Protein AF-A0A7X6AVL6-F1 (afdb_monomer)

InterPro domains:
  IPR000421 Coagulation factor 5/8, C-terminal domain [PF00754] (314-429)
  IPR008979 Galactose-binding-like domain superfamily [SSF49785] (321-425)
  IPR018958 Knr4/Smi1-like domain [PF09346] (521-647)
  IPR018958 Knr4/Smi1-like domain [SM00860] (521-649)
  IPR037883 Knr4/Smi1-like domain superfamily [G3DSA:3.40.1580.10] (505-657)
  IPR037883 Knr4/Smi1-like domain superfamily [SSF160631] (513-647)
  IPR040964 OAA-family lectin sugar binding domain [PF17882] (158-231)
  IPR040964 OAA-family lectin sugar binding domain [PF17882] (438-463)

Organism: Streptomyces malaysiensis (NCBI:txid92644)

Foldseek 3Di:
DWWAKWFLQAVPIDGTQKDKDWDPWDRDHGFIKAFAFIKMKIKGADAPVDQAQKKKKKWFKAWDADVLRLFQWFKWKAKQNHTQDGRDGDDGDPGTDIDITIDGSVSDDHTMMMMMIHTHNPGPTIMTTGMITMGRDPDDDDPPCQVVLVVQLQWWWKWFKWKDAPPDPDIDTFAIKTWDKHQPPSFDFQKKKFAAPLGKIWIWGADSNNQKIWTWIQASVRGIITMMTGTPDIHGNPPVLVVQQKWKWFKWWFDPDDDIDRTGIIITDIDRQFFDIQKMWTATPQGKIKIKGFADFDPDPVQWQLVQFPDKDKPAWDVVVPQDPVLASDPDLHKTKGFFFWMKMKTFGNDWAQWFKKKFFAHDDDQQQEFAWKFKWFDAPVPDTDTFGTGHRDGDPDHRDITMGGGRGDDTGRMMMITRPGGNHDRMHMTSYMITGNGDGRGQKIWIWIARHPGDTTTMITGTDDDDPPPPDPPPQDQALVSLLVVQLVLLQVCLLQPDCVLCVPPDPVCSVVSGFFAAADDPVLQVVLCVVLVHHAFRRVSRNSRNGQKGACLFQFAGIWHGSVLKDQCCVSPVPLLCLLLVPPDPDDPCNVQSRGWIWGGDDGNQKTKTWGCVQADPSRATWIWMDHPVVSDIHDIDNHPSRVSVVRSVVRCVVCVVVVVVPPPPDLVNLLVVLLQCLQQLVLVVSLVSLVVSVVNVDLLSLLLNLLSVCLQPLLCSLVSLVCRQLVDPSNCVNCDQLNCQFFSLLSNLQNVLVNDDDDPDDCVVVCLVSVVSRHPPCDVLVDPDRPDVPDDDDPDDDPVSSSVSSLVDDGDDDDWDPQQVVLQVVLLVCLVVVNLVVSLVSNLVCLLATDDPDSSDSFDSCCSRPSSNPVNCDSVNSSVSRNPHHDDDDD

Nearest PDB structures (foldseek):
  7nsn-assembly1_A  TM=8.565E-01  e=4.271E-11  Neobacillus novalis
  4a45-assembly1_A  TM=8.631E-01  e=1.124E-05  Clostridium perfringens
  7nsn-assembly2_B  TM=5.687E-01  e=1.392E-07  Neobacillus novalis
  2w1s-assembly1_A  TM=7.225E-01  e=4.575E-03  Clostridium perfringens
  7rga-assembly1_D  TM=5.348E-01  e=3.071E-01  synthetic construct

Sequence (894 aa):
MRATFADFAIDPPRFGNATARYAKCRPDRDRLAIGAGASVELDFALDRDELPEQLTLTLIARVSPLGESLGCAPIDITVNGHAVIEQFTVPGGARPREVAFAVPGEALVAGANTLYVRGCDEARGLLWLYRITVEPSRICARTHLMAEEQRAEAAVWAYRTEWRAPGSAAWRPAPRLLVHLDRGEGSLPVRLAWRGQDGAEASIGFQPAMTEFYGHRRAADGTLTEYRGALEGRSPLRDSALEEVMHRFRTVEGGGAGGRHLGQELRLLIEDGGPPVERVIWGDPSGHSGTVSLLAAEPGPEAEVTDLVTRVRAHSEFTEAGEVAENLLHDSWHKWLGHGDSAWLEFTLRRPAAVGHYVLTSANDVPGRDPRDWTFKGSNDGEHWVDLDFRIEESFAHRHQPRGFTFPARTPYRHYRLEITRNAGEDQIQLSQVRLFTSAPQPKGFIGHYQRAGEAPTGYRGTSVTAAAEPESAAALPRTIEQWRSYLAEYSATILRVADEEELSEVGDEQRAAGWLGFEGADEESVLALEERLGTRLPPSYRAFLGASDGWLNISPFMWRMRTAKAVGWLREADYETWRVIRGGEGDDWDDTAFMDRALLISEEGDAQHWLLDPADVSEDGEWAAYIWASWYPALGDRHASFAELVAEERTGFEDQAAPEVRTARPESAEELVAEGRAQALRGEVRKAMATFEQATVKGSGAGAYLGIILGAFFDISAAHHWIRTGILGNAHVMEAIGMEQLRAEAAPLYLRCAAEEWTGAPGGYLPALGDILPRLPEGVDGVVGAGGVAAGGAATEGDDTAAWMARAAAFAPPALPESRTFQQALDLARALADRGATDQSWAVIEAALPHWHGDSPHRIAPVVLLTDPAFREVITPARARRVVTTPRGEFRE

pLDDT: mean 79.96, std 16.54, range [25.72, 98.38]

Mean predicted aligned error: 21.88 Å

Radius of gyration: 38.48 Å; Cα contacts (8 Å, |Δi|>4): 1854; chains: 1; bounding box: 93×81×108 Å

Structure (mmCIF, N/CA/C/O backbone):
data_AF-A0A7X6AVL6-F1
#
_entry.id   AF-A0A7X6AVL6-F1
#
loop_
_atom_site.group_PDB
_atom_site.id
_atom_site.type_symbol
_atom_site.label_atom_id
_atom_site.label_alt_id
_atom_site.label_comp_id
_atom_site.label_asym_id
_atom_site.label_entity_id
_atom_site.label_seq_id
_atom_site.pdbx_PDB_ins_code
_atom_site.Cartn_x
_atom_site.Cartn_y
_atom_site.Cartn_z
_atom_site.occupancy
_atom_site.B_iso_or_equiv
_atom_site.auth_seq_id
_atom_site.auth_comp_id
_atom_site.auth_asym_id
_atom_site.auth_atom_id
_atom_site.pdbx_PDB_model_num
ATOM 1 N N . MET A 1 1 ? -12.566 33.091 50.170 1.00 64.94 1 MET A N 1
ATOM 2 C CA . MET A 1 1 ? -13.639 32.106 49.923 1.00 64.94 1 MET A CA 1
ATOM 3 C C . MET A 1 1 ? -13.437 30.891 50.826 1.00 64.94 1 MET A C 1
ATOM 5 O O . MET A 1 1 ? -12.332 30.356 50.876 1.00 64.94 1 MET A O 1
ATOM 9 N N . ARG A 1 2 ? -14.469 30.458 51.568 1.00 65.81 2 ARG A N 1
ATOM 10 C CA . ARG A 1 2 ? -14.452 29.183 52.320 1.00 65.81 2 ARG A CA 1
ATOM 11 C C . ARG A 1 2 ? -14.528 27.996 51.349 1.00 65.81 2 ARG A C 1
ATOM 13 O O . ARG A 1 2 ? -15.156 28.118 50.301 1.00 65.81 2 ARG A O 1
ATOM 20 N N . ALA A 1 3 ? -13.933 26.853 51.704 1.00 72.19 3 ALA A N 1
ATOM 21 C CA . ALA A 1 3 ? -13.966 25.648 50.869 1.00 72.19 3 ALA A CA 1
ATOM 22 C C . ALA A 1 3 ? -15.417 25.270 50.522 1.00 72.19 3 ALA A C 1
ATOM 24 O O . ALA A 1 3 ? -16.218 24.965 51.410 1.00 72.19 3 ALA A O 1
ATOM 25 N N . THR A 1 4 ? -15.758 25.331 49.236 1.00 86.56 4 THR A N 1
ATOM 26 C CA . THR A 1 4 ? -17.111 25.086 48.730 1.00 86.56 4 THR A CA 1
ATOM 27 C C . THR A 1 4 ? -17.099 23.748 48.013 1.00 86.56 4 THR A C 1
ATOM 29 O O . THR A 1 4 ? -16.447 23.600 46.986 1.00 86.56 4 THR A O 1
ATOM 32 N N . PHE A 1 5 ? -17.757 22.743 48.587 1.00 88.12 5 PHE A N 1
ATOM 33 C CA . PHE A 1 5 ? -17.800 21.401 48.013 1.00 88.12 5 PHE A CA 1
ATOM 34 C C . PHE A 1 5 ? -19.043 20.634 48.470 1.00 88.12 5 PHE A C 1
ATOM 36 O O . PHE A 1 5 ? -19.606 20.928 49.529 1.00 88.12 5 PHE A O 1
ATOM 43 N N . ALA A 1 6 ? -19.415 19.624 47.691 1.00 89.44 6 ALA A N 1
ATOM 44 C CA . ALA A 1 6 ? -20.352 18.566 48.045 1.00 89.44 6 ALA A CA 1
ATOM 45 C C . ALA A 1 6 ? -19.690 17.218 47.759 1.00 89.44 6 ALA A C 1
ATOM 47 O O . ALA A 1 6 ? -19.307 16.950 46.624 1.00 89.44 6 ALA A O 1
ATOM 48 N N . ASP A 1 7 ? -19.528 16.395 48.787 1.00 88.88 7 ASP A N 1
ATOM 49 C CA . ASP A 1 7 ? -18.888 15.086 48.716 1.00 88.88 7 ASP A CA 1
ATOM 50 C C . ASP A 1 7 ? -19.937 13.994 48.948 1.00 88.88 7 ASP A C 1
ATOM 52 O O . ASP A 1 7 ? -20.452 13.840 50.059 1.00 88.88 7 ASP A O 1
ATOM 56 N N . PHE A 1 8 ? -20.269 13.283 47.873 1.00 89.88 8 PHE A N 1
ATOM 57 C CA . PHE A 1 8 ? -21.228 12.181 47.828 1.00 89.88 8 PHE A CA 1
ATOM 58 C C . PHE A 1 8 ? -20.549 10.814 47.974 1.00 89.88 8 PHE A C 1
ATOM 60 O O . PHE A 1 8 ? -21.246 9.806 48.022 1.00 89.88 8 PHE A O 1
ATOM 67 N N . ALA A 1 9 ? -19.213 10.762 48.075 1.00 82.50 9 ALA A N 1
ATOM 68 C CA . ALA A 1 9 ? -18.465 9.515 48.252 1.00 82.50 9 ALA A CA 1
ATOM 69 C C . ALA A 1 9 ? -18.570 8.920 49.666 1.00 82.50 9 ALA A C 1
ATOM 71 O O . ALA A 1 9 ? -17.973 7.888 49.971 1.00 82.50 9 ALA A O 1
ATOM 72 N N . ILE A 1 10 ? -19.310 9.591 50.543 1.00 77.00 10 ILE A N 1
ATOM 73 C CA . ILE A 1 10 ? -19.471 9.273 51.954 1.00 77.00 10 ILE A CA 1
ATOM 74 C C . ILE A 1 10 ? -20.943 9.399 52.338 1.00 77.00 10 ILE A C 1
ATOM 76 O O . ILE A 1 10 ? -21.636 10.298 51.867 1.00 77.00 10 ILE A O 1
ATOM 80 N N . ASP A 1 11 ? -21.408 8.510 53.215 1.00 79.44 11 ASP A N 1
ATOM 81 C CA . ASP A 1 11 ? -22.794 8.461 53.686 1.00 79.44 11 ASP A CA 1
ATOM 82 C C . ASP A 1 11 ? -22.864 8.785 55.198 1.00 79.44 11 ASP A C 1
ATOM 84 O O . ASP A 1 11 ? -22.241 8.078 55.999 1.00 79.44 11 ASP A O 1
ATOM 88 N N . PRO A 1 12 ? -23.571 9.853 55.626 1.00 82.75 12 PRO A N 1
ATOM 89 C CA . PRO A 1 12 ? -24.261 10.840 54.791 1.00 82.75 12 PRO A CA 1
ATOM 90 C C . PRO A 1 12 ? -23.280 11.787 54.066 1.00 82.75 12 PRO A C 1
ATOM 92 O O . PRO A 1 12 ? -22.192 12.053 54.598 1.00 82.75 12 PRO A O 1
ATOM 95 N N . PRO A 1 13 ? -23.670 12.355 52.903 1.00 86.12 13 PRO A N 1
ATOM 96 C CA . PRO A 1 13 ? -22.836 13.289 52.147 1.00 86.12 13 PRO A CA 1
ATOM 97 C C . PRO A 1 13 ? -22.347 14.466 52.994 1.00 86.12 13 PRO A C 1
ATOM 99 O O . PRO A 1 13 ? -23.092 14.997 53.826 1.00 86.12 13 PRO A O 1
ATOM 102 N N . ARG A 1 14 ? -21.102 14.908 52.775 1.00 87.19 14 ARG A N 1
ATOM 103 C CA . ARG A 1 14 ? -20.556 16.096 53.456 1.00 87.19 14 ARG A CA 1
ATOM 104 C C . ARG A 1 14 ? -20.570 17.303 52.548 1.00 87.19 14 ARG A C 1
ATOM 106 O O . ARG A 1 14 ? -20.234 17.228 51.372 1.00 87.19 14 ARG A O 1
ATOM 113 N N . PHE A 1 15 ? -20.853 18.444 53.153 1.00 88.88 15 PHE A N 1
ATOM 114 C CA . PHE A 1 15 ? -20.875 19.720 52.466 1.00 88.88 15 PHE A CA 1
ATOM 115 C C . PHE A 1 15 ? -19.949 20.708 53.170 1.00 88.88 15 PHE A C 1
ATOM 117 O O . PHE A 1 15 ? -19.858 20.725 54.400 1.00 88.88 15 PHE A O 1
ATOM 124 N N . GLY A 1 16 ? -19.233 21.499 52.375 1.00 85.94 16 GLY A N 1
ATOM 125 C CA . GLY A 1 16 ? -18.467 22.645 52.851 1.00 85.94 16 GLY A CA 1
ATOM 126 C C . GLY A 1 16 ? -19.365 23.872 53.001 1.00 85.94 16 GLY A C 1
ATOM 127 O O . GLY A 1 16 ? -20.431 23.822 53.606 1.00 85.94 16 GLY A O 1
ATOM 128 N N . ASN A 1 17 ? -18.956 24.986 52.399 1.00 86.25 17 ASN A N 1
ATOM 129 C CA . ASN A 1 17 ? -19.771 26.196 52.254 1.00 86.25 17 ASN A CA 1
ATOM 130 C C . ASN A 1 17 ? -20.874 26.037 51.183 1.00 86.25 17 ASN A C 1
ATOM 132 O O . ASN A 1 17 ? -21.011 26.875 50.294 1.00 86.25 17 ASN A O 1
ATOM 136 N N . ALA A 1 18 ? -21.612 24.928 51.226 1.00 87.38 18 ALA A N 1
ATOM 137 C CA . ALA A 1 18 ? -22.669 24.634 50.273 1.00 87.38 18 ALA A CA 1
ATOM 138 C C . ALA A 1 18 ? -23.784 23.776 50.885 1.00 87.38 18 ALA A C 1
ATOM 140 O O . ALA A 1 18 ? -23.583 23.101 51.894 1.00 87.38 18 ALA A O 1
ATOM 141 N N . THR A 1 19 ? -24.948 23.759 50.244 1.00 88.06 19 THR A N 1
ATOM 142 C CA . THR A 1 19 ? -26.035 22.811 50.515 1.00 88.06 19 THR A CA 1
ATOM 143 C C . THR A 1 19 ? -26.524 22.216 49.205 1.00 88.06 19 THR A C 1
ATOM 145 O O . THR A 1 19 ? -26.820 22.967 48.279 1.00 88.06 19 THR A O 1
ATOM 148 N N . ALA A 1 20 ? -26.626 20.887 49.118 1.00 88.44 20 ALA A N 1
ATOM 149 C CA . ALA A 1 20 ? -27.114 20.217 47.916 1.00 88.44 20 ALA A CA 1
ATOM 150 C C . ALA A 1 20 ? -28.557 19.723 48.077 1.00 88.44 20 ALA A C 1
ATOM 152 O O . ALA A 1 20 ? -28.929 19.166 49.112 1.00 88.44 20 ALA A O 1
ATOM 153 N N . ARG A 1 21 ? -29.349 19.871 47.019 1.00 92.12 21 ARG A N 1
ATOM 154 C CA . ARG A 1 21 ? -30.676 19.282 46.831 1.00 92.12 21 ARG A CA 1
ATOM 155 C C . ARG A 1 21 ? -30.650 18.499 45.527 1.00 92.12 21 ARG A C 1
ATOM 157 O O . ARG A 1 21 ? -30.013 18.918 44.572 1.00 92.12 21 ARG A O 1
ATOM 164 N N . TYR A 1 22 ? -31.316 17.357 45.460 1.00 90.62 22 TYR A N 1
ATOM 165 C CA . TYR A 1 22 ? -31.345 16.567 44.232 1.00 90.62 22 TYR A CA 1
ATOM 166 C C . TYR A 1 22 ? -32.727 15.980 43.977 1.00 90.62 22 TYR A C 1
ATOM 168 O O . TYR A 1 22 ? -33.456 15.632 44.906 1.00 90.62 22 TYR A O 1
ATOM 176 N N . ALA A 1 23 ? -33.092 15.893 42.700 1.00 91.69 23 ALA A N 1
ATOM 177 C CA . ALA A 1 23 ? -34.392 15.437 42.229 1.00 91.69 23 ALA A CA 1
ATOM 178 C C . ALA A 1 23 ? -34.206 14.297 41.227 1.00 91.69 23 ALA A C 1
ATOM 180 O O . ALA A 1 23 ? -33.402 14.395 40.303 1.00 91.69 23 ALA A O 1
ATOM 181 N N . LYS A 1 24 ? -34.953 13.202 41.423 1.00 88.94 24 LYS A N 1
ATOM 182 C CA . LYS A 1 24 ? -34.880 11.966 40.616 1.00 88.94 24 LYS A CA 1
ATOM 183 C C . LYS A 1 24 ? -33.487 11.308 40.554 1.00 88.94 24 LYS A C 1
ATOM 185 O O . LYS A 1 24 ? -33.303 10.354 39.803 1.00 88.94 24 LYS A O 1
ATOM 190 N N . CYS A 1 25 ? -32.529 11.766 41.358 1.00 90.25 25 CYS A N 1
ATOM 191 C CA . CYS A 1 25 ? -31.244 11.104 41.558 1.00 90.25 25 CYS A CA 1
ATOM 192 C C . CYS A 1 25 ? -31.398 9.896 42.489 1.00 90.25 25 CYS A C 1
ATOM 194 O O . CYS A 1 25 ? -32.279 9.875 43.353 1.00 90.25 25 CYS A O 1
ATOM 196 N N . ARG A 1 26 ? -30.521 8.902 42.336 1.00 88.44 26 ARG A N 1
ATOM 197 C CA . ARG A 1 26 ? -30.451 7.731 43.220 1.00 88.44 26 ARG A CA 1
ATOM 198 C C . ARG A 1 26 ? -29.153 7.789 44.029 1.00 88.44 26 ARG A C 1
ATOM 200 O O . ARG A 1 26 ? -28.089 7.607 43.439 1.00 88.44 26 ARG A O 1
ATOM 207 N N . PRO A 1 27 ? -29.210 8.070 45.341 1.00 85.69 27 PRO A N 1
ATOM 208 C CA . PRO A 1 27 ? -28.056 7.899 46.215 1.00 85.69 27 PRO A CA 1
ATOM 209 C C . PRO A 1 27 ? -27.638 6.426 46.241 1.00 85.69 27 PRO A C 1
ATOM 211 O O . PRO A 1 27 ? -28.489 5.542 46.348 1.00 85.69 27 PRO A O 1
ATOM 214 N N . ASP A 1 28 ? -26.342 6.176 46.141 1.00 76.94 28 ASP A N 1
ATOM 215 C CA . ASP A 1 28 ? -25.708 4.864 46.252 1.00 76.94 28 ASP A CA 1
ATOM 216 C C . ASP A 1 28 ? -24.490 5.020 47.180 1.00 76.94 28 ASP A C 1
ATOM 218 O O . ASP A 1 28 ? -23.967 6.121 47.311 1.00 76.94 28 ASP A O 1
ATOM 222 N N . ARG A 1 29 ? -24.069 3.964 47.881 1.00 74.75 29 ARG A N 1
ATOM 223 C CA . ARG A 1 29 ? -23.204 4.032 49.086 1.00 74.75 29 ARG A CA 1
ATOM 224 C C . ARG A 1 29 ? -21.988 4.969 48.997 1.00 74.75 29 ARG A C 1
ATOM 226 O O . ARG A 1 29 ? -21.549 5.470 50.028 1.00 74.75 29 ARG A O 1
ATOM 233 N N . ASP A 1 30 ? -21.428 5.150 47.806 1.00 82.94 30 ASP A N 1
ATOM 234 C CA . ASP A 1 30 ? -20.228 5.935 47.523 1.00 82.94 30 ASP A CA 1
ATOM 235 C C . ASP A 1 30 ? -20.414 6.976 46.400 1.00 82.94 30 ASP A C 1
ATOM 237 O O . ASP A 1 30 ? -19.423 7.448 45.842 1.00 82.94 30 ASP A O 1
ATOM 241 N N . ARG A 1 31 ? -21.651 7.302 46.000 1.00 89.00 31 ARG A N 1
ATOM 242 C CA . ARG A 1 31 ? -21.930 8.181 44.849 1.00 89.00 31 ARG A CA 1
ATOM 243 C C . ARG A 1 31 ? -23.384 8.644 44.781 1.00 89.00 31 ARG A C 1
ATOM 245 O O . ARG A 1 31 ? -24.296 8.059 45.357 1.00 89.00 31 ARG A O 1
ATOM 252 N N . LEU A 1 32 ? -23.639 9.648 43.952 1.00 92.56 32 LEU A N 1
ATOM 253 C CA . LEU A 1 32 ? -24.980 10.049 43.540 1.00 92.56 32 LEU A CA 1
ATOM 254 C C . LEU A 1 32 ? -25.183 9.733 42.054 1.00 92.56 32 LEU A C 1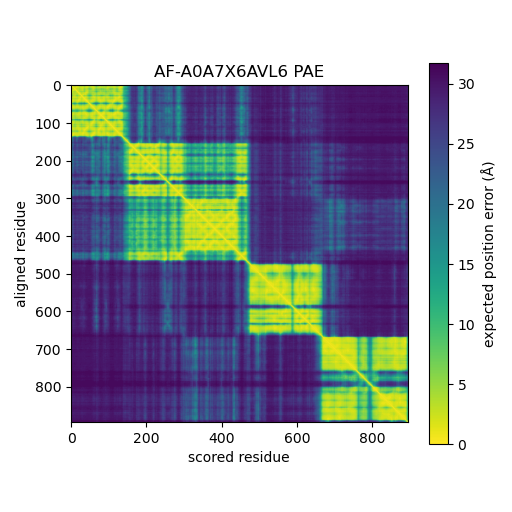
ATOM 256 O O . LEU A 1 32 ? -24.495 10.289 41.203 1.00 92.56 32 LEU A O 1
ATOM 260 N N . ALA A 1 33 ? -26.127 8.850 41.725 1.00 92.31 33 ALA A N 1
ATOM 261 C CA . ALA A 1 33 ? -26.433 8.514 40.338 1.00 92.31 33 ALA A CA 1
ATOM 262 C C . ALA A 1 33 ? -27.457 9.488 39.730 1.00 92.31 33 ALA A C 1
ATOM 264 O O . ALA A 1 33 ? -28.551 9.687 40.272 1.00 92.31 33 ALA A O 1
ATOM 265 N N . ILE A 1 34 ? -27.109 10.059 38.577 1.00 94.12 34 ILE A N 1
ATOM 266 C CA . ILE A 1 34 ? -27.893 11.040 37.821 1.00 94.12 34 ILE A CA 1
ATOM 267 C C . ILE A 1 34 ? -28.208 10.432 36.449 1.00 94.12 34 ILE A C 1
ATOM 269 O O . ILE A 1 34 ? -27.300 10.151 35.676 1.00 94.12 34 ILE A O 1
ATOM 273 N N . GLY A 1 35 ? -29.485 10.183 36.163 1.00 90.81 35 GLY A N 1
ATOM 274 C CA . GLY A 1 35 ? -29.953 9.729 34.847 1.00 90.81 35 GLY A CA 1
ATOM 275 C C . GLY A 1 35 ? -30.666 10.838 34.072 1.00 90.81 35 GLY A C 1
ATOM 276 O O . GLY A 1 35 ? -30.675 11.993 34.502 1.00 90.81 35 GLY A O 1
ATOM 277 N N . ALA A 1 36 ? -31.316 10.473 32.966 1.00 92.88 36 ALA A N 1
ATOM 278 C CA . ALA A 1 36 ? -32.090 11.401 32.144 1.00 92.88 36 ALA A CA 1
ATOM 279 C C . ALA A 1 36 ? -33.127 12.191 32.966 1.00 92.88 36 ALA A C 1
ATOM 281 O O . ALA A 1 36 ? -33.937 11.619 33.707 1.00 92.88 36 ALA A O 1
ATOM 282 N N . GLY A 1 37 ? -33.077 13.521 32.867 1.00 89.44 37 GLY A N 1
ATOM 283 C CA . GLY A 1 37 ? -33.972 14.439 33.572 1.00 89.44 37 GLY A CA 1
ATOM 284 C C . GLY A 1 37 ? -33.808 14.476 35.100 1.00 89.44 37 GLY A C 1
ATOM 285 O O . GLY A 1 37 ? -34.646 15.081 35.777 1.00 89.44 37 GLY A O 1
ATOM 286 N N . ALA A 1 38 ? -32.782 13.823 35.658 1.00 94.44 38 ALA A N 1
ATOM 287 C CA . ALA A 1 38 ? -32.398 13.955 37.062 1.00 94.44 38 ALA A CA 1
ATOM 288 C C . ALA A 1 38 ? -31.474 15.163 37.251 1.00 94.44 38 ALA A C 1
ATOM 290 O O . ALA A 1 38 ? -30.771 15.570 36.328 1.00 94.44 38 ALA A O 1
ATOM 291 N N . SER A 1 39 ? -31.465 15.748 38.446 1.00 94.12 39 SER A N 1
ATOM 292 C CA . SER A 1 39 ? -30.727 16.989 38.680 1.00 94.12 39 SER A CA 1
ATOM 293 C C . SER A 1 39 ? -30.205 17.131 40.098 1.00 94.12 39 SER A C 1
ATOM 295 O O . SER A 1 39 ? -30.887 16.757 41.055 1.00 94.12 39 SER A O 1
ATOM 297 N N . VAL A 1 40 ? -29.059 17.789 40.224 1.00 95.31 40 VAL A N 1
ATOM 298 C CA . VAL A 1 40 ? -28.443 18.215 41.478 1.00 95.31 40 VAL A CA 1
ATOM 299 C C . VAL A 1 40 ? -28.345 19.734 41.479 1.00 95.31 40 VAL A C 1
ATOM 301 O O . VAL A 1 40 ? -27.778 20.328 40.572 1.00 95.31 40 VAL A O 1
ATOM 304 N N . GLU A 1 41 ? -28.889 20.353 42.512 1.00 95.19 41 GLU A N 1
ATOM 305 C CA . GLU A 1 41 ? -28.826 21.780 42.792 1.00 95.19 41 GLU A CA 1
ATOM 306 C C . GLU A 1 41 ? -27.902 21.987 43.994 1.00 95.19 41 GLU A C 1
ATOM 308 O O . GLU A 1 41 ? -28.099 21.371 45.041 1.00 95.19 41 GLU A O 1
ATOM 313 N N . LEU A 1 42 ? -26.876 22.818 43.849 1.00 94.19 42 LEU A N 1
ATOM 314 C CA . LEU A 1 42 ? -25.907 23.142 44.885 1.00 94.19 42 LEU A CA 1
ATOM 315 C C . LEU A 1 42 ? -25.934 24.649 45.145 1.00 94.19 42 LEU A C 1
ATOM 317 O O . LEU A 1 42 ? -25.462 25.436 44.326 1.00 94.19 42 LEU A O 1
ATOM 321 N N . ASP A 1 43 ? -26.441 25.038 46.308 1.00 93.56 43 ASP A N 1
ATOM 322 C CA . ASP A 1 43 ? -26.429 26.429 46.754 1.00 93.56 43 ASP A CA 1
ATOM 323 C C . ASP A 1 43 ? -25.141 26.714 47.524 1.00 93.56 43 ASP A C 1
ATOM 325 O O . ASP A 1 43 ? -24.794 25.972 48.444 1.00 93.56 43 ASP A O 1
ATOM 329 N N . PHE A 1 44 ? -24.437 27.789 47.179 1.00 91.56 44 PHE A N 1
ATOM 330 C CA . PHE A 1 44 ? -23.220 28.235 47.861 1.00 91.56 44 PHE A CA 1
ATOM 331 C C . PHE A 1 44 ? -23.180 29.758 47.986 1.00 91.56 44 PHE A C 1
ATOM 333 O O . PHE A 1 44 ? -23.868 30.471 47.261 1.00 91.56 44 PHE A O 1
ATOM 340 N N . ALA A 1 45 ? -22.385 30.282 48.920 1.00 88.50 45 ALA A N 1
ATOM 341 C CA . ALA A 1 45 ? -22.299 31.723 49.160 1.00 88.50 45 ALA A CA 1
ATOM 342 C C . ALA A 1 45 ? -20.895 32.283 48.899 1.00 88.50 45 ALA A C 1
ATOM 344 O O . ALA A 1 45 ? -19.908 31.724 49.379 1.00 88.50 45 ALA A O 1
ATOM 345 N N . LEU A 1 46 ? -20.820 33.410 48.189 1.00 86.44 46 LEU A N 1
ATOM 346 C CA . LEU A 1 46 ? -19.604 34.204 47.993 1.00 86.44 46 LEU A CA 1
ATOM 347 C C . LEU A 1 46 ? -19.641 35.459 48.873 1.00 86.44 46 LEU A C 1
ATOM 349 O O . LEU A 1 46 ? -20.684 36.105 49.009 1.00 86.44 46 LEU A O 1
ATOM 353 N N . ASP A 1 47 ? -18.501 35.809 49.467 1.00 81.00 47 ASP A N 1
ATOM 354 C CA . ASP A 1 47 ? -18.373 36.996 50.312 1.00 81.00 47 ASP A CA 1
ATOM 355 C C . ASP A 1 47 ? -18.464 38.279 49.464 1.00 81.00 47 ASP A C 1
ATOM 357 O O . ASP A 1 47 ? -18.008 38.325 48.322 1.00 81.00 47 ASP A O 1
ATOM 361 N N . ARG A 1 48 ? -19.059 39.346 50.019 1.00 66.06 48 ARG A N 1
ATOM 362 C CA . ARG A 1 48 ? -19.346 40.598 49.283 1.00 66.06 48 ARG A CA 1
ATOM 363 C C . ARG A 1 48 ? -18.110 41.314 48.727 1.00 66.06 48 ARG A C 1
ATOM 365 O O . ARG A 1 48 ? -18.254 42.056 47.762 1.00 66.06 48 ARG A O 1
ATOM 372 N N . ASP A 1 49 ? -16.942 41.077 49.317 1.00 65.69 49 ASP A N 1
ATOM 373 C CA . ASP A 1 49 ? -15.677 41.726 48.952 1.00 65.69 49 ASP A CA 1
ATOM 374 C C . ASP A 1 49 ? -14.775 40.832 48.069 1.00 65.69 49 ASP A C 1
ATOM 376 O O . ASP A 1 49 ? -13.662 41.223 47.729 1.00 65.69 49 ASP A O 1
ATOM 380 N N . GLU A 1 50 ? -15.241 39.634 47.683 1.00 63.41 50 GLU A N 1
ATOM 381 C CA . GLU A 1 50 ? -14.471 38.630 46.932 1.00 63.41 50 GLU A CA 1
ATOM 382 C C . GLU A 1 50 ? -15.295 38.027 45.777 1.00 63.41 50 GLU A C 1
ATOM 384 O O . GLU A 1 50 ? -15.534 36.819 45.740 1.00 63.41 50 GLU A O 1
ATOM 389 N N . LEU A 1 51 ? -15.739 38.847 44.817 1.00 75.44 51 LEU A N 1
ATOM 390 C CA . LEU A 1 51 ? -16.204 38.326 43.525 1.00 75.44 51 LEU A CA 1
ATOM 391 C C . LEU A 1 51 ? -14.987 38.084 42.623 1.00 75.44 51 LEU A C 1
ATOM 393 O O . LEU A 1 51 ? -14.371 39.053 42.178 1.00 75.44 51 LEU A O 1
ATOM 397 N N . PRO A 1 52 ? -14.594 36.825 42.372 1.00 74.19 52 PRO A N 1
ATOM 398 C CA . PRO A 1 52 ? -13.499 36.549 41.460 1.00 74.19 52 PRO A CA 1
ATOM 399 C C . PRO A 1 52 ? -13.946 36.803 40.016 1.00 74.19 52 PRO A C 1
ATOM 401 O O . PRO A 1 52 ? -15.108 36.588 39.675 1.00 74.19 52 PRO A O 1
ATOM 404 N N . GLU A 1 53 ? -13.006 37.186 39.150 1.00 75.44 53 GLU A N 1
ATOM 405 C CA . GLU A 1 53 ? -13.250 37.256 37.698 1.00 75.44 53 GLU A CA 1
ATOM 406 C C . GLU A 1 53 ? -13.693 35.898 37.133 1.00 75.44 53 GLU A C 1
ATOM 408 O O . GLU A 1 53 ? -14.377 35.839 36.115 1.00 75.44 53 GLU A O 1
ATOM 413 N N . GLN A 1 54 ? -13.312 34.804 37.804 1.00 77.50 54 GLN A N 1
ATOM 414 C CA . GLN A 1 54 ? -13.640 33.443 37.409 1.00 77.50 54 GLN A CA 1
ATOM 415 C C . GLN A 1 54 ? -13.501 32.458 38.583 1.00 77.50 54 GLN A C 1
ATOM 417 O O . GLN A 1 54 ? -12.562 32.550 39.384 1.00 77.50 54 GLN A O 1
ATOM 422 N N . LEU A 1 55 ? -14.396 31.470 38.655 1.00 83.12 55 LEU A N 1
ATOM 423 C CA . LEU A 1 55 ? -14.271 30.297 39.530 1.00 83.12 55 LEU A CA 1
ATOM 424 C C . LEU A 1 55 ? -13.937 29.042 38.719 1.00 83.12 55 LEU A C 1
ATOM 426 O O . LEU A 1 55 ? -14.326 28.914 37.557 1.00 83.12 55 LEU A O 1
ATOM 430 N N . THR A 1 56 ? -13.267 28.090 39.364 1.00 81.12 56 THR A N 1
ATOM 431 C CA . THR A 1 56 ? -13.118 26.727 38.849 1.00 81.12 56 THR A CA 1
ATOM 432 C C . THR A 1 56 ? -14.149 25.832 39.527 1.00 81.12 56 THR A C 1
ATOM 434 O O . THR A 1 56 ? -14.144 25.689 40.751 1.00 81.12 56 THR A O 1
ATOM 437 N N . LEU A 1 57 ? -15.031 25.235 38.728 1.00 86.56 57 LEU A N 1
ATOM 438 C CA . LEU A 1 57 ? -15.960 24.189 39.145 1.00 86.56 57 LEU A CA 1
ATOM 439 C C . LEU A 1 57 ? -15.371 22.829 38.786 1.00 86.56 57 LEU A C 1
ATOM 441 O O . LEU A 1 57 ? -15.213 22.538 37.611 1.00 86.56 57 LEU A O 1
ATOM 445 N N . THR A 1 58 ? -15.132 21.966 39.761 1.00 84.88 58 THR A N 1
ATOM 446 C CA . THR A 1 58 ? -14.604 20.618 39.541 1.00 84.88 58 THR A CA 1
ATOM 447 C C . THR A 1 58 ? -15.636 19.559 39.916 1.00 84.88 58 THR A C 1
ATOM 449 O O . THR A 1 58 ? -16.169 19.586 41.025 1.00 84.88 58 THR A O 1
ATOM 452 N N . LEU A 1 59 ? -15.886 18.594 39.031 1.00 87.56 59 LEU A N 1
ATOM 453 C CA . LEU A 1 59 ? -16.656 17.383 39.305 1.00 87.56 59 LEU A CA 1
ATOM 454 C C . LEU A 1 59 ? -15.724 16.171 39.333 1.00 87.56 59 LEU A C 1
ATOM 456 O O . LEU A 1 59 ? -14.924 15.987 38.423 1.00 87.56 59 LEU A O 1
ATOM 460 N N . ILE A 1 60 ? -15.874 15.304 40.332 1.00 85.06 60 ILE A N 1
ATOM 461 C CA . ILE A 1 60 ? -15.352 13.937 40.284 1.00 85.06 60 ILE A CA 1
ATOM 462 C C . ILE A 1 60 ? -16.525 13.035 39.932 1.00 85.06 60 ILE A C 1
ATOM 464 O O . ILE A 1 60 ? -17.446 12.885 40.738 1.00 85.06 60 ILE A O 1
ATOM 468 N N . ALA A 1 61 ? -16.523 12.472 38.728 1.00 87.94 61 ALA A N 1
ATOM 469 C CA . ALA A 1 61 ? -17.647 11.705 38.208 1.00 87.94 61 ALA A CA 1
ATOM 470 C C . ALA A 1 61 ? -17.208 10.577 37.262 1.00 87.94 61 ALA A C 1
ATOM 472 O O . ALA A 1 61 ? -16.084 10.556 36.764 1.00 87.94 61 ALA A O 1
ATOM 473 N N . ARG A 1 62 ? -18.101 9.620 37.018 1.00 85.31 62 ARG A N 1
ATOM 474 C CA . ARG A 1 62 ? -17.922 8.509 36.073 1.00 85.31 62 ARG A CA 1
ATOM 475 C C . ARG A 1 62 ? -19.237 8.232 35.356 1.00 85.31 62 ARG A C 1
ATOM 477 O O . ARG A 1 62 ? -20.285 8.312 35.982 1.00 85.31 62 ARG A O 1
ATOM 484 N N . VAL A 1 63 ? -19.199 7.846 34.085 1.00 83.50 63 VAL A N 1
ATOM 485 C CA . VAL A 1 63 ? -20.384 7.318 33.391 1.00 83.50 63 VAL A CA 1
ATOM 486 C C . VAL A 1 63 ? -20.509 5.815 33.655 1.00 83.50 63 VAL A C 1
ATOM 488 O O . VAL A 1 63 ? -19.519 5.079 33.632 1.00 83.50 63 VAL A O 1
ATOM 491 N N . SER A 1 64 ? -21.719 5.354 33.967 1.00 80.69 64 SER A N 1
ATOM 492 C CA . SER A 1 64 ? -22.005 3.934 34.146 1.00 80.69 64 SER A CA 1
ATOM 493 C C . SER A 1 64 ? -21.917 3.212 32.798 1.00 80.69 64 SER A C 1
ATOM 495 O O . SER A 1 64 ? -22.548 3.683 31.847 1.00 80.69 64 SER A O 1
ATOM 497 N N . PRO A 1 65 ? -21.234 2.061 32.710 1.00 69.12 65 PRO A N 1
ATOM 498 C CA . PRO A 1 65 ? -21.202 1.274 31.480 1.00 69.12 65 PRO A CA 1
ATOM 499 C C . PRO A 1 65 ? -22.604 0.775 31.090 1.00 69.12 65 PRO A C 1
ATOM 501 O O . PRO A 1 65 ? -23.480 0.623 31.946 1.00 69.12 65 PRO A O 1
ATOM 504 N N . LEU A 1 66 ? -22.808 0.527 29.794 1.00 62.78 66 LEU A N 1
ATOM 505 C CA . LEU A 1 66 ? -24.021 -0.066 29.216 1.00 62.78 66 LEU A CA 1
ATOM 506 C C . LEU A 1 66 ? -23.616 -1.292 28.390 1.00 62.78 66 LEU A C 1
ATOM 508 O O . LEU A 1 66 ? -23.266 -1.160 27.218 1.00 62.78 66 LEU A O 1
ATOM 512 N N . GLY A 1 67 ? -23.621 -2.474 29.010 1.00 63.59 67 GLY A N 1
ATOM 513 C CA . GLY A 1 67 ? -22.998 -3.659 28.411 1.00 63.59 67 GLY A CA 1
ATOM 514 C C . GLY A 1 67 ? -21.500 -3.422 28.190 1.00 63.59 67 GLY A C 1
ATOM 515 O O . GLY A 1 67 ? -20.820 -2.942 29.096 1.00 63.59 67 GLY A O 1
ATOM 516 N N . GLU A 1 68 ? -21.011 -3.685 26.977 1.00 46.19 68 GLU A N 1
ATOM 517 C CA . GLU A 1 68 ? -19.615 -3.437 26.569 1.00 46.19 68 GLU A CA 1
ATOM 518 C C . GLU A 1 68 ? -19.320 -1.972 26.183 1.00 46.19 68 GLU A C 1
ATOM 520 O O . GLU A 1 68 ? -18.168 -1.593 25.966 1.00 46.19 68 GLU A O 1
ATOM 525 N N . SER A 1 69 ? -20.347 -1.115 26.106 1.00 53.47 69 SER A N 1
ATOM 526 C CA . SER A 1 69 ? -20.190 0.316 25.825 1.00 53.47 69 SER A CA 1
ATOM 527 C C . SER A 1 69 ? -19.822 1.101 27.090 1.00 53.47 69 SER A C 1
ATOM 529 O O . SER A 1 69 ? -20.348 0.849 28.176 1.00 53.47 69 SER A O 1
ATOM 531 N N . LEU A 1 70 ? -18.999 2.148 26.936 1.00 54.53 70 LEU A N 1
ATOM 532 C CA . LEU A 1 70 ? -18.621 3.091 28.005 1.00 54.53 70 LEU A CA 1
ATOM 533 C C . LEU A 1 70 ? -19.815 3.843 28.639 1.00 54.53 70 LEU A C 1
ATOM 535 O O . LEU A 1 70 ? -19.637 4.527 29.648 1.00 54.53 70 LEU A O 1
ATOM 539 N N . GLY A 1 71 ? -21.021 3.695 28.079 1.00 66.81 71 GLY A N 1
ATOM 540 C CA . GLY A 1 71 ? -22.234 4.383 28.506 1.00 66.81 71 GLY A CA 1
ATOM 541 C C . GLY A 1 71 ? -22.318 5.812 27.967 1.00 66.81 71 GLY A C 1
ATOM 542 O O . GLY A 1 71 ? -21.334 6.391 27.519 1.00 66.81 71 GLY A O 1
ATOM 543 N N . CYS A 1 72 ? -23.516 6.397 27.993 1.00 79.19 72 CYS A N 1
ATOM 544 C CA . CYS A 1 72 ? -23.759 7.759 27.510 1.00 79.19 72 CYS A CA 1
ATOM 545 C C . CYS A 1 72 ? -24.662 8.499 28.501 1.00 79.19 72 CYS A C 1
ATOM 547 O O . CYS A 1 72 ? -25.841 8.164 28.636 1.00 79.19 72 CYS A O 1
ATOM 549 N N . ALA A 1 73 ? -24.103 9.472 29.222 1.00 84.25 73 ALA A N 1
ATOM 550 C CA . ALA A 1 73 ? -24.814 10.269 30.222 1.00 84.25 73 ALA A CA 1
ATOM 551 C C . ALA A 1 73 ? -24.420 11.758 30.121 1.00 84.25 73 ALA A C 1
ATOM 553 O O . ALA A 1 73 ? -23.693 12.253 30.987 1.00 84.25 73 ALA A O 1
ATOM 554 N N . PRO A 1 74 ? -24.845 12.456 29.049 1.00 86.88 74 PRO A N 1
ATOM 555 C CA . PRO A 1 74 ? -24.637 13.890 28.898 1.00 86.88 74 PRO A CA 1
ATOM 556 C C . PRO A 1 74 ? -25.306 14.684 30.027 1.00 86.88 74 PRO A C 1
ATOM 558 O O . PRO A 1 74 ? -26.387 14.319 30.506 1.00 86.88 74 PRO A O 1
ATOM 561 N N . ILE A 1 75 ? -24.655 15.773 30.436 1.00 89.44 75 ILE A N 1
ATOM 562 C CA . ILE A 1 75 ? -25.139 16.707 31.449 1.00 89.44 75 ILE A CA 1
ATOM 563 C C . ILE A 1 75 ? -25.086 18.164 30.988 1.00 89.44 75 ILE A C 1
ATOM 565 O O . ILE A 1 75 ? -24.169 18.576 30.279 1.00 89.44 75 ILE A O 1
ATOM 569 N N . ASP A 1 76 ? -26.023 18.954 31.501 1.00 89.38 76 ASP A N 1
ATOM 570 C CA . ASP A 1 76 ? -25.990 20.412 31.457 1.00 89.38 76 ASP A CA 1
ATOM 571 C C . ASP A 1 76 ? -25.571 20.954 32.822 1.00 89.38 76 ASP A C 1
ATOM 573 O O . ASP A 1 76 ? -26.027 20.471 33.867 1.00 89.38 76 ASP A O 1
ATOM 577 N N . ILE A 1 77 ? -24.734 21.989 32.822 1.00 92.50 77 ILE A N 1
ATOM 578 C CA . ILE A 1 77 ? -24.352 22.715 34.029 1.00 92.50 77 ILE A CA 1
ATOM 579 C C . ILE A 1 77 ? -24.717 24.183 33.874 1.00 92.50 77 ILE A C 1
ATOM 581 O O . ILE A 1 77 ? -24.292 24.837 32.922 1.00 92.50 77 ILE A O 1
ATOM 585 N N . THR A 1 78 ? -25.447 24.726 34.846 1.00 93.19 78 THR A N 1
ATOM 586 C CA . THR A 1 78 ? -25.743 26.162 34.908 1.00 93.19 78 THR A CA 1
ATOM 587 C C . THR A 1 78 ? -25.389 26.751 36.266 1.00 93.19 78 THR A C 1
ATOM 589 O O . THR A 1 78 ? -25.442 26.063 37.283 1.00 93.19 78 THR A O 1
ATOM 592 N N . VAL A 1 79 ? -25.026 28.031 36.301 1.00 93.38 79 VAL A N 1
ATOM 593 C CA . VAL A 1 79 ? -24.816 28.795 37.538 1.00 93.38 79 VAL A CA 1
ATOM 594 C C . VAL A 1 79 ? -25.672 30.051 37.474 1.00 93.38 79 VAL A C 1
ATOM 596 O O . VAL A 1 79 ? -25.554 30.830 36.536 1.00 93.38 79 VAL A O 1
ATOM 599 N N . ASN A 1 80 ? -26.584 30.227 38.433 1.00 93.12 80 ASN A N 1
ATOM 600 C CA . ASN A 1 80 ? -27.571 31.316 38.461 1.00 93.12 80 ASN A CA 1
ATOM 601 C C . ASN A 1 80 ? -28.355 31.480 37.140 1.00 93.12 80 ASN A C 1
ATOM 603 O O . ASN A 1 80 ? -28.725 32.588 36.757 1.00 93.12 80 ASN A O 1
ATOM 607 N N . GLY A 1 81 ? -28.594 30.376 36.424 1.00 86.50 81 GLY A N 1
ATOM 608 C CA . GLY A 1 81 ? -29.265 30.371 35.120 1.00 86.50 81 GLY A CA 1
ATOM 609 C C . GLY A 1 81 ? -28.361 30.660 33.915 1.00 86.50 81 GLY A C 1
ATOM 610 O O . GLY A 1 81 ? -28.833 30.552 32.787 1.00 86.50 81 GLY A O 1
ATOM 611 N N . HIS A 1 82 ? -27.078 30.970 34.116 1.00 86.69 82 HIS A N 1
ATOM 612 C CA . HIS A 1 82 ? -26.090 31.047 33.039 1.00 86.69 82 HIS A CA 1
ATOM 613 C C . HIS A 1 82 ? -25.572 29.651 32.697 1.00 86.69 82 HIS A C 1
ATOM 615 O O . HIS A 1 82 ? -25.129 28.925 33.589 1.00 86.69 82 HIS A O 1
ATOM 621 N N . ALA A 1 83 ? -25.605 29.277 31.418 1.00 83.62 83 ALA A N 1
ATOM 622 C CA . ALA A 1 83 ? -25.033 28.020 30.948 1.00 83.62 83 ALA A CA 1
ATOM 623 C C . ALA A 1 83 ? -23.503 28.039 31.082 1.00 83.62 83 ALA A C 1
ATOM 625 O O . ALA A 1 83 ? -22.838 28.938 30.572 1.00 83.62 83 ALA A O 1
ATOM 626 N N . VAL A 1 84 ? -22.965 27.049 31.794 1.00 80.56 84 VAL A N 1
ATOM 627 C CA . VAL A 1 84 ? -21.523 26.798 31.930 1.00 80.56 84 VAL A CA 1
ATOM 628 C C . VAL A 1 84 ? -21.089 25.738 30.921 1.00 80.56 84 VAL A C 1
ATOM 630 O O . VAL A 1 84 ? -20.062 25.896 30.269 1.00 80.56 84 VAL A O 1
ATOM 633 N N . ILE A 1 85 ? -21.877 24.670 30.770 1.00 80.31 85 ILE A N 1
ATOM 634 C CA . ILE A 1 85 ? -21.710 23.674 29.708 1.00 80.31 85 ILE A CA 1
ATOM 635 C C . ILE A 1 85 ? -23.062 23.024 29.387 1.00 80.31 85 ILE A C 1
ATOM 637 O O . ILE A 1 85 ? -23.913 22.917 30.272 1.00 80.31 85 ILE A O 1
ATOM 641 N N . GLU A 1 86 ? -23.249 22.585 28.145 1.00 80.44 86 GLU A N 1
ATOM 642 C CA . GLU A 1 86 ? -24.445 21.876 27.673 1.00 80.44 86 GLU A CA 1
ATOM 643 C C . GLU A 1 86 ? -24.048 20.528 27.053 1.00 80.44 86 GLU A C 1
ATOM 645 O O . GLU A 1 86 ? -22.990 20.420 26.432 1.00 80.44 86 GLU A O 1
ATOM 650 N N . GLN A 1 87 ? -24.877 19.498 27.243 1.00 79.06 87 GLN A N 1
ATOM 651 C CA . GLN A 1 87 ? -24.724 18.141 26.695 1.00 79.06 87 GLN A CA 1
ATOM 652 C C . GLN A 1 87 ? -23.338 17.491 26.891 1.00 79.06 87 GLN A C 1
ATOM 654 O O . GLN A 1 87 ? -22.906 16.635 26.114 1.00 79.06 87 GLN A O 1
ATOM 659 N N . PHE A 1 88 ? -22.634 17.838 27.967 1.00 75.69 88 PHE A N 1
ATOM 660 C CA . PHE A 1 88 ? -21.293 17.332 28.230 1.00 75.69 88 PHE A CA 1
ATOM 661 C C . PHE A 1 88 ? -21.327 15.913 28.780 1.00 75.69 88 PHE A C 1
ATOM 663 O O . PHE A 1 88 ? -21.931 15.655 29.817 1.00 75.69 88 PHE A O 1
ATOM 670 N N . THR A 1 89 ? -20.621 14.987 28.138 1.00 75.94 89 THR A N 1
ATOM 671 C CA . THR A 1 89 ? -20.450 13.630 28.668 1.00 75.94 89 THR A CA 1
ATOM 672 C C . THR A 1 89 ? -19.083 13.511 29.327 1.00 75.94 89 THR A C 1
ATOM 674 O O . THR A 1 89 ? -18.060 13.751 28.691 1.00 75.94 89 THR A O 1
ATOM 677 N N . VAL A 1 90 ? -19.050 13.109 30.602 1.00 70.69 90 VAL A N 1
ATOM 678 C CA . VAL A 1 90 ? -17.782 12.799 31.279 1.00 70.69 90 VAL A CA 1
ATOM 679 C C . VAL A 1 90 ? -17.098 11.647 30.526 1.00 70.69 90 VAL A C 1
ATOM 681 O O . VAL A 1 90 ? -17.728 10.600 30.367 1.00 70.69 90 VAL A O 1
ATOM 684 N N . PRO A 1 91 ? -15.838 11.796 30.072 1.00 57.72 91 PRO A N 1
ATOM 685 C CA . PRO A 1 91 ? -15.155 10.756 29.306 1.00 57.72 91 PRO A CA 1
ATOM 686 C C . PRO A 1 91 ? -15.150 9.401 30.031 1.00 57.72 91 PRO A C 1
ATOM 688 O O . PRO A 1 91 ? -14.871 9.335 31.232 1.00 57.72 91 PRO A O 1
ATOM 691 N N . GLY A 1 92 ? -15.465 8.326 29.301 1.00 55.44 92 GLY A N 1
ATOM 692 C CA . GLY A 1 92 ? -15.604 6.973 29.848 1.00 55.44 92 GLY A CA 1
ATOM 693 C C . GLY A 1 92 ? -14.297 6.360 30.378 1.00 55.44 92 GLY A C 1
ATOM 694 O O . GLY A 1 92 ? -13.204 6.719 29.938 1.00 55.44 92 GLY A O 1
ATOM 695 N N . GLY A 1 93 ? -14.416 5.431 31.339 1.00 52.69 93 GLY A N 1
ATOM 696 C CA . GLY A 1 93 ? -13.301 4.665 31.918 1.00 52.69 93 GLY A CA 1
ATOM 697 C C . GLY A 1 93 ? -13.669 3.898 33.202 1.00 52.69 93 GLY A C 1
ATOM 698 O O . GLY A 1 93 ? -14.734 4.103 33.788 1.00 52.69 93 GLY A O 1
ATOM 699 N N . ALA A 1 94 ? -12.774 3.018 33.672 1.00 52.81 94 ALA A N 1
ATOM 700 C CA . ALA A 1 94 ? -13.007 2.167 34.851 1.00 52.81 94 ALA A CA 1
ATOM 701 C C . ALA A 1 94 ? -13.029 2.935 36.194 1.00 52.81 94 ALA A C 1
ATOM 703 O O . ALA A 1 94 ? -13.537 2.425 37.197 1.00 52.81 94 ALA A O 1
ATOM 704 N N . ARG A 1 95 ? -12.492 4.163 36.240 1.00 62.44 95 ARG A N 1
ATOM 705 C CA . ARG A 1 95 ? -12.324 4.965 37.467 1.00 62.44 95 ARG A CA 1
ATOM 706 C C . ARG A 1 95 ? -13.005 6.339 37.361 1.00 62.44 95 ARG A C 1
ATOM 708 O O . ARG A 1 95 ? -13.107 6.865 36.256 1.00 62.44 95 ARG A O 1
ATOM 715 N N . PRO A 1 96 ? -13.446 6.934 38.488 1.00 72.25 96 PRO A N 1
ATOM 716 C CA . PRO A 1 96 ? -13.928 8.315 38.525 1.00 72.25 96 PRO A CA 1
ATOM 717 C C . PRO A 1 96 ? -12.878 9.299 38.014 1.00 72.25 96 PRO A C 1
ATOM 719 O O . PRO A 1 96 ? -11.702 9.189 38.364 1.00 72.25 96 PRO A O 1
ATOM 722 N N . ARG A 1 97 ? -13.310 10.258 37.194 1.00 68.81 97 ARG A N 1
ATOM 723 C CA . ARG A 1 97 ? -12.466 11.300 36.608 1.00 68.81 97 ARG A CA 1
ATOM 724 C C . ARG A 1 97 ? -12.788 12.653 37.209 1.00 68.81 97 ARG A C 1
ATOM 726 O O . ARG A 1 97 ? -13.944 12.959 37.487 1.00 68.81 97 ARG A O 1
ATOM 733 N N . GLU A 1 98 ? -11.750 13.459 37.361 1.00 75.62 98 GLU A N 1
ATOM 734 C CA . GLU A 1 98 ? -11.861 14.869 37.703 1.00 75.62 98 GLU A CA 1
ATOM 735 C C . GLU A 1 98 ? -12.029 15.689 36.415 1.00 75.62 98 GLU A C 1
ATOM 737 O O . GLU A 1 98 ? -11.160 15.670 35.542 1.00 75.62 98 GLU A O 1
ATOM 742 N N . VAL A 1 99 ? -13.154 16.387 36.278 1.00 70.75 99 VAL A N 1
ATOM 743 C CA . VAL A 1 99 ? -13.436 17.326 35.184 1.00 70.75 99 VAL A CA 1
ATOM 744 C C . VAL A 1 99 ? -13.641 18.712 35.773 1.00 70.75 99 VAL A C 1
ATOM 746 O O . VAL A 1 99 ? -14.314 18.853 36.788 1.00 70.75 99 VAL A O 1
ATOM 749 N N . ALA A 1 100 ? -13.045 19.731 35.165 1.00 74.94 100 ALA A N 1
ATOM 750 C CA . ALA A 1 100 ? -13.099 21.099 35.664 1.00 74.94 100 ALA A CA 1
ATOM 751 C C . ALA A 1 100 ? -13.699 22.026 34.607 1.00 74.94 100 ALA A C 1
ATOM 753 O O . ALA A 1 100 ? -13.408 21.866 33.428 1.00 74.94 100 ALA A O 1
ATOM 754 N N . PHE A 1 101 ? -14.494 22.997 35.043 1.00 75.50 101 PHE A N 1
ATOM 755 C CA . PHE A 1 101 ? -15.192 23.971 34.220 1.00 75.50 101 PHE A CA 1
ATOM 756 C C . PHE A 1 101 ? -14.884 25.382 34.708 1.00 75.50 101 PHE A C 1
ATOM 758 O O . PHE A 1 101 ? -14.801 25.657 35.908 1.00 75.50 101 PHE A O 1
ATOM 765 N N . ALA A 1 102 ? -14.746 26.281 33.746 1.00 74.94 102 ALA A N 1
ATOM 766 C CA . ALA A 1 102 ? -14.658 27.710 33.961 1.00 74.94 102 ALA A CA 1
ATOM 767 C C . ALA A 1 102 ? -16.050 28.280 34.259 1.00 74.94 102 ALA A C 1
ATOM 769 O O . ALA A 1 102 ? -16.915 28.245 33.392 1.00 74.94 102 ALA A O 1
ATOM 770 N N . VAL A 1 103 ? -16.262 28.842 35.450 1.00 82.31 103 VAL A N 1
ATOM 771 C CA . VAL A 1 103 ? -17.473 29.621 35.742 1.00 82.31 103 VAL A CA 1
ATOM 772 C C . VAL A 1 103 ? -17.114 31.101 35.635 1.00 82.31 103 VAL A C 1
ATOM 774 O O . VAL A 1 103 ? -16.333 31.584 36.464 1.00 82.31 103 VAL A O 1
ATOM 777 N N . PRO A 1 104 ? -17.626 31.815 34.622 1.00 78.06 104 PRO A N 1
ATOM 778 C CA . PRO A 1 104 ? -17.251 33.200 34.393 1.00 78.06 104 PRO A CA 1
ATOM 779 C C . PRO A 1 104 ? -17.840 34.112 35.477 1.00 78.06 104 PRO A C 1
ATOM 781 O O . PRO A 1 104 ? -18.911 33.837 36.025 1.00 78.06 104 PRO A O 1
ATOM 784 N N . GLY A 1 105 ? -17.135 35.194 35.809 1.00 80.31 105 GLY A N 1
ATOM 785 C CA . GLY A 1 105 ? -17.513 36.114 36.882 1.00 80.31 105 GLY A CA 1
ATOM 786 C C . GLY A 1 105 ? -18.894 36.744 36.692 1.00 80.31 105 GLY A C 1
ATOM 787 O O . GLY A 1 105 ? -19.602 36.958 37.672 1.00 80.31 105 GLY A O 1
ATOM 788 N N . GLU A 1 106 ? -19.329 36.975 35.450 1.00 84.44 106 GLU A N 1
ATOM 789 C CA . GLU A 1 106 ? -20.667 37.494 35.142 1.00 84.44 106 GLU A CA 1
ATOM 790 C C . GLU A 1 106 ? -21.813 36.537 35.501 1.00 84.44 106 GLU A C 1
ATOM 792 O O . GLU A 1 106 ? -22.941 36.993 35.676 1.00 84.44 106 GLU A O 1
ATOM 797 N N . ALA A 1 107 ? -21.541 35.236 35.646 1.00 85.69 107 ALA A N 1
ATOM 798 C CA . ALA A 1 107 ? -22.524 34.264 36.121 1.00 85.69 107 ALA A CA 1
ATOM 799 C C . ALA A 1 107 ? -22.687 34.295 37.653 1.00 85.69 107 ALA A C 1
ATOM 801 O O . ALA A 1 107 ? -23.569 33.624 38.193 1.00 85.69 107 ALA A O 1
ATOM 802 N N . LEU A 1 108 ? -21.841 35.041 38.372 1.00 89.56 108 LEU A N 1
ATOM 803 C CA . LEU A 1 108 ? -21.764 35.044 39.830 1.00 89.56 108 LEU A CA 1
ATOM 804 C C . LEU A 1 108 ? -22.356 36.320 40.431 1.00 89.56 108 LEU A C 1
ATOM 806 O O . LEU A 1 108 ? -22.240 37.418 39.892 1.00 89.56 108 LEU A O 1
ATOM 810 N N . VAL A 1 109 ? -22.952 36.179 41.612 1.00 89.81 109 VAL A N 1
ATOM 811 C CA . VAL A 1 109 ? -23.467 37.298 42.406 1.00 89.81 109 VAL A CA 1
ATOM 812 C C . VAL A 1 109 ? -22.874 37.285 43.810 1.00 89.81 109 VAL A C 1
ATOM 814 O O . VAL A 1 109 ? -22.547 36.237 44.368 1.00 89.81 109 VAL A O 1
ATOM 817 N N . ALA A 1 110 ? -22.730 38.465 44.411 1.00 86.69 110 ALA A N 1
ATOM 818 C CA . ALA A 1 110 ? -22.321 38.568 45.806 1.00 86.69 110 ALA A CA 1
ATOM 819 C C . ALA A 1 110 ? -23.416 37.983 46.717 1.00 86.69 110 ALA A C 1
ATOM 821 O O . ALA A 1 110 ? -24.579 38.382 46.634 1.00 86.69 110 ALA A O 1
ATOM 822 N N . GLY A 1 111 ? -23.052 37.078 47.628 1.00 87.44 111 GLY A N 1
ATOM 823 C CA . GLY A 1 111 ? -24.007 36.329 48.444 1.00 87.44 111 GLY A CA 1
ATOM 824 C C . GLY A 1 111 ? -24.355 34.969 47.837 1.00 87.44 111 GLY A C 1
ATOM 825 O O . GLY A 1 111 ? -23.459 34.225 47.449 1.00 87.44 111 GLY A O 1
ATOM 826 N N . ALA A 1 112 ? -25.638 34.603 47.832 1.00 90.62 112 ALA A N 1
ATOM 827 C CA . ALA A 1 112 ? -26.092 33.265 47.449 1.00 90.62 112 ALA A CA 1
ATOM 828 C C . ALA A 1 112 ? -26.049 33.046 45.928 1.00 90.62 112 ALA A C 1
ATOM 830 O O . ALA A 1 112 ? -26.583 33.850 45.170 1.00 90.62 112 ALA A O 1
ATOM 831 N N . ASN A 1 113 ? -25.442 31.936 45.518 1.00 93.38 113 ASN A N 1
ATOM 832 C CA . ASN A 1 113 ? -25.336 31.448 44.150 1.00 93.38 113 ASN A CA 1
ATOM 833 C C . ASN A 1 113 ? -25.872 30.014 44.085 1.00 93.38 113 ASN A C 1
ATOM 835 O O . ASN A 1 113 ? -25.699 29.251 45.038 1.00 93.38 113 ASN A O 1
ATOM 839 N N . THR A 1 114 ? -26.451 29.633 42.951 1.00 94.81 114 THR A N 1
ATOM 840 C CA . THR A 1 114 ? -26.987 28.287 42.724 1.00 94.81 114 THR A CA 1
ATOM 841 C C . THR A 1 114 ? -26.335 27.660 41.498 1.00 94.81 114 THR A C 1
ATOM 843 O O . THR A 1 114 ? -26.444 28.186 40.393 1.00 94.81 114 THR A O 1
ATOM 846 N N . LEU A 1 115 ? -25.668 26.526 41.698 1.00 94.75 115 LEU A N 1
ATOM 847 C CA . LEU A 1 115 ? -25.148 25.647 40.653 1.00 94.75 115 LEU A CA 1
ATOM 848 C C . LEU A 1 115 ? -26.161 24.530 40.386 1.00 94.75 115 LEU A C 1
ATOM 850 O O . LEU A 1 115 ? -26.663 23.913 41.320 1.00 94.75 115 LEU A O 1
ATOM 854 N N . TYR A 1 116 ? -26.409 24.217 39.123 1.00 94.44 116 TYR A N 1
ATOM 855 C CA . TYR A 1 116 ? -27.302 23.146 38.706 1.00 94.44 116 TYR A CA 1
ATOM 856 C C . TYR A 1 116 ? -26.559 22.177 37.790 1.00 94.44 116 TYR A C 1
ATOM 858 O O . TYR A 1 116 ? -25.969 22.618 36.811 1.00 94.44 116 TYR A O 1
ATOM 866 N N . VAL A 1 117 ? -26.600 20.879 38.090 1.00 94.81 117 VAL A N 1
ATOM 867 C CA . VAL A 1 117 ? -26.094 19.788 37.244 1.00 94.81 117 VAL A CA 1
ATOM 868 C C . VAL A 1 117 ? -27.278 18.910 36.864 1.00 94.81 117 VAL A C 1
ATOM 870 O O . VAL A 1 117 ? -27.889 18.292 37.736 1.00 94.81 117 VAL A O 1
ATOM 873 N N . ARG A 1 118 ? -27.621 18.847 35.580 1.00 94.69 118 ARG A N 1
ATOM 874 C CA . ARG A 1 118 ? -28.787 18.115 35.072 1.00 94.69 118 ARG A CA 1
ATOM 875 C C . ARG A 1 118 ? -28.356 17.030 34.098 1.00 94.69 118 ARG A C 1
ATOM 877 O O . ARG A 1 118 ? -27.596 17.324 33.195 1.00 94.69 118 ARG A O 1
ATOM 884 N N . GLY A 1 119 ? -28.889 15.817 34.228 1.00 93.00 119 GLY A N 1
ATOM 885 C CA . GLY A 1 119 ? -28.814 14.807 33.171 1.00 93.00 119 GLY A CA 1
ATOM 886 C C . GLY A 1 119 ? -29.723 15.175 32.002 1.00 93.00 119 GLY A C 1
ATOM 887 O O . GLY A 1 119 ? -30.927 15.372 32.207 1.00 93.00 119 GLY A O 1
ATOM 888 N N . CYS A 1 120 ? -29.162 15.272 30.796 1.00 90.38 120 CYS A N 1
ATOM 889 C CA . CYS A 1 120 ? -29.930 15.567 29.587 1.00 90.38 120 CYS A CA 1
ATOM 890 C C . CYS A 1 120 ? -30.900 14.416 29.274 1.00 90.38 120 CYS A C 1
ATOM 892 O O . CYS A 1 120 ? -30.702 13.276 29.706 1.00 90.38 120 CYS A O 1
ATOM 894 N N . ASP A 1 121 ? -31.965 14.706 28.530 1.00 88.25 121 ASP A N 1
ATOM 895 C CA . ASP A 1 121 ? -33.023 13.726 28.263 1.00 88.25 121 ASP A CA 1
ATOM 896 C C . ASP A 1 121 ? -32.531 12.591 27.332 1.00 88.25 121 ASP A C 1
ATOM 898 O O . ASP A 1 121 ? -33.081 11.491 27.345 1.00 88.25 121 ASP A O 1
ATOM 902 N N . GLU A 1 122 ? -31.443 12.822 26.588 1.00 82.31 122 GLU A N 1
ATOM 903 C CA . GLU A 1 122 ? -30.777 11.862 25.701 1.00 82.31 122 GLU A CA 1
ATOM 904 C C . GLU A 1 122 ? -29.902 10.828 26.436 1.00 82.31 122 GLU A C 1
ATOM 906 O O . GLU A 1 122 ? -29.365 9.914 25.801 1.00 82.31 122 GLU A O 1
ATOM 911 N N . ALA A 1 123 ? -29.734 10.949 27.759 1.00 83.31 123 ALA A N 1
ATOM 912 C CA . ALA A 1 123 ? -28.898 10.042 28.538 1.00 83.31 123 ALA A CA 1
ATOM 913 C C . ALA A 1 123 ? -29.432 8.600 28.523 1.00 83.31 123 ALA A C 1
ATOM 915 O O . ALA A 1 123 ? -30.553 8.316 28.944 1.00 83.31 123 ALA A O 1
ATOM 916 N N . ARG A 1 124 ? -28.584 7.668 28.072 1.00 80.44 124 ARG A N 1
ATOM 917 C CA . ARG A 1 124 ? -28.869 6.224 28.012 1.00 80.44 124 ARG A CA 1
ATOM 918 C C . ARG A 1 124 ? -28.285 5.461 29.205 1.00 80.44 124 ARG A C 1
ATOM 920 O O . ARG A 1 124 ? -28.697 4.337 29.461 1.00 80.44 124 ARG A O 1
ATOM 927 N N . GLY A 1 125 ? -27.334 6.067 29.924 1.00 84.12 125 GLY A N 1
ATOM 928 C CA . GLY A 1 125 ? -26.707 5.555 31.146 1.00 84.12 125 GLY A CA 1
ATOM 929 C C . GLY A 1 125 ? -26.858 6.517 32.331 1.00 84.12 125 GLY A C 1
ATOM 930 O O . GLY A 1 125 ? -27.614 7.486 32.278 1.00 84.12 125 GLY A O 1
ATOM 931 N N . LEU A 1 126 ? -26.136 6.248 33.418 1.00 88.44 126 LEU A N 1
ATOM 932 C CA . LEU A 1 126 ? -26.105 7.074 34.625 1.00 88.44 126 LEU A CA 1
ATOM 933 C C . LEU A 1 126 ? -24.763 7.797 34.738 1.00 88.44 126 LEU A C 1
ATOM 935 O O . LEU A 1 126 ? -23.711 7.193 34.548 1.00 88.44 126 LEU A O 1
ATOM 939 N N . LEU A 1 127 ? -24.781 9.061 35.143 1.00 91.19 127 LEU A N 1
ATOM 940 C CA . LEU A 1 127 ? -23.603 9.724 35.682 1.00 91.19 127 LEU A CA 1
ATOM 941 C C . LEU A 1 127 ? -23.502 9.407 37.178 1.00 91.19 127 LEU A C 1
ATOM 943 O O . LEU A 1 127 ? -24.368 9.779 37.967 1.00 91.19 127 LEU A O 1
ATOM 947 N N . TRP A 1 128 ? -22.444 8.717 37.578 1.00 92.50 128 TRP A N 1
ATOM 948 C CA . TRP A 1 128 ? -22.049 8.505 38.965 1.00 92.50 128 TRP A CA 1
ATOM 949 C C . TRP A 1 128 ? -21.224 9.697 39.437 1.00 92.50 128 TRP A C 1
ATOM 951 O O . TRP A 1 128 ? -20.045 9.817 39.109 1.00 92.50 128 TRP A O 1
ATOM 961 N N . LEU A 1 129 ? -21.855 10.596 40.184 1.00 93.12 129 LEU A N 1
ATOM 962 C CA . LEU A 1 129 ? -21.232 11.791 40.737 1.00 93.12 129 LEU A CA 1
ATOM 963 C C . LEU A 1 129 ? -20.694 11.506 42.145 1.00 93.12 129 LEU A C 1
ATOM 965 O O . LEU A 1 129 ? -21.454 11.158 43.045 1.00 93.12 129 LEU A O 1
ATOM 969 N N . TYR A 1 130 ? -19.393 11.696 42.344 1.00 90.50 130 TYR A N 1
ATOM 970 C CA . TYR A 1 130 ? -18.715 11.473 43.624 1.00 90.50 130 TYR A CA 1
ATOM 971 C C . TYR A 1 130 ? -18.507 12.780 44.379 1.00 90.50 130 TYR A C 1
ATOM 973 O O . TYR A 1 130 ? -18.721 12.835 45.585 1.00 90.50 130 TYR A O 1
ATOM 981 N N . ARG A 1 131 ? -18.101 13.851 43.688 1.00 89.75 131 ARG A N 1
ATOM 982 C CA . ARG A 1 131 ? -17.799 15.128 44.344 1.00 89.75 131 ARG A CA 1
ATOM 983 C C . ARG A 1 131 ? -17.998 16.322 43.423 1.00 89.75 131 ARG A C 1
ATOM 985 O O . ARG A 1 131 ? -17.729 16.230 42.232 1.00 89.75 131 ARG A O 1
ATOM 992 N N . ILE A 1 132 ? -18.405 17.446 44.001 1.00 92.94 132 ILE A N 1
ATOM 993 C CA . ILE A 1 132 ? -18.382 18.780 43.398 1.00 92.94 132 ILE A CA 1
ATOM 994 C C . ILE A 1 132 ? -17.488 19.672 44.259 1.00 92.94 132 ILE A C 1
ATOM 996 O O . ILE A 1 132 ? -17.632 19.664 45.480 1.00 92.94 132 ILE A O 1
ATOM 1000 N N . THR A 1 133 ? -16.612 20.464 43.652 1.00 88.31 133 THR A N 1
ATOM 1001 C CA . THR A 1 133 ? -15.782 21.470 44.328 1.00 88.31 133 THR A CA 1
ATOM 1002 C C . THR A 1 133 ? -15.846 22.788 43.554 1.00 88.31 133 THR A C 1
ATOM 1004 O O . THR A 1 133 ? -15.839 22.778 42.329 1.00 88.31 133 THR A O 1
ATOM 1007 N N . VAL A 1 134 ? -15.911 23.921 44.254 1.00 87.19 134 VAL A N 1
ATOM 1008 C CA . VAL A 1 134 ? -15.890 25.269 43.672 1.00 87.19 134 VAL A CA 1
ATOM 1009 C C . VAL A 1 134 ? -14.811 26.086 44.373 1.00 87.19 134 VAL A C 1
ATOM 1011 O O . VAL A 1 134 ? -14.858 26.267 45.594 1.00 87.19 134 VAL A O 1
ATOM 1014 N N . GLU A 1 135 ? -13.834 26.577 43.614 1.00 83.19 135 GLU A N 1
ATOM 1015 C CA . GLU A 1 135 ? -12.656 27.259 44.159 1.00 83.19 135 GLU A CA 1
ATOM 1016 C C . GLU A 1 135 ? -12.273 28.515 43.356 1.00 83.19 135 GLU A C 1
ATOM 1018 O O . GLU A 1 135 ? -12.502 28.568 42.143 1.00 83.19 135 GLU A O 1
ATOM 1023 N N . PRO A 1 136 ? -11.664 29.534 44.001 1.00 70.69 136 PRO A N 1
ATOM 1024 C CA . PRO A 1 136 ? -11.073 30.672 43.304 1.00 70.69 136 PRO A CA 1
ATOM 1025 C C . PRO A 1 136 ? -9.973 30.216 42.348 1.00 70.69 136 PRO A C 1
ATOM 1027 O O . PRO A 1 136 ? -9.057 29.491 42.744 1.00 70.69 136 PRO A O 1
ATOM 1030 N N . SER A 1 137 ? -10.036 30.677 41.101 1.00 62.25 137 SER A N 1
ATOM 1031 C CA . SER A 1 137 ? -9.061 30.310 40.078 1.00 62.25 137 SER A CA 1
ATOM 1032 C C . SER A 1 137 ? -7.644 30.763 40.470 1.00 62.25 137 SER A C 1
ATOM 1034 O O . SER A 1 137 ? -7.394 31.951 40.668 1.00 62.25 137 SER A O 1
ATOM 1036 N N . ARG A 1 138 ? -6.693 29.824 40.603 1.00 48.06 138 ARG A N 1
ATOM 1037 C CA . ARG A 1 138 ? -5.243 30.125 40.706 1.00 48.06 138 ARG A CA 1
ATOM 1038 C C . ARG A 1 138 ? -4.455 29.756 39.450 1.00 48.06 138 ARG A C 1
ATOM 1040 O O . ARG A 1 138 ? -3.311 30.174 39.316 1.00 48.06 138 ARG A O 1
ATOM 1047 N N . ILE A 1 139 ? -5.055 28.989 38.544 1.00 40.97 139 ILE A N 1
ATOM 1048 C CA . ILE A 1 139 ? -4.490 28.556 37.264 1.00 40.97 139 ILE A CA 1
ATOM 1049 C C . ILE A 1 139 ? -5.690 28.333 36.339 1.00 40.97 139 ILE A C 1
ATOM 1051 O O . ILE A 1 139 ? -6.420 27.362 36.512 1.00 40.97 139 ILE A O 1
ATOM 1055 N N . CYS A 1 140 ? -5.927 29.224 35.378 1.00 35.56 140 CYS A N 1
ATOM 1056 C CA . CYS A 1 140 ? -6.943 29.015 34.349 1.00 35.56 140 CYS A CA 1
ATOM 1057 C C . CYS A 1 140 ? -6.269 28.801 33.001 1.00 35.56 140 CYS A C 1
ATOM 1059 O O . CYS A 1 140 ? -5.631 29.718 32.498 1.00 35.56 140 CYS A O 1
ATOM 1061 N N . ALA A 1 141 ? -6.416 27.596 32.444 1.00 34.28 141 ALA A N 1
ATOM 1062 C CA . ALA A 1 141 ? -6.451 27.342 30.999 1.00 34.28 141 ALA A CA 1
ATOM 1063 C C . ALA A 1 141 ? -6.684 25.845 30.723 1.00 34.28 141 ALA A C 1
ATOM 1065 O O . ALA A 1 141 ? -5.833 25.169 30.157 1.00 34.28 141 ALA A O 1
ATOM 1066 N N . ARG A 1 142 ? -7.829 25.290 31.121 1.00 44.00 142 ARG A N 1
ATOM 1067 C CA . ARG A 1 142 ? -8.332 24.037 30.537 1.00 44.00 142 ARG A CA 1
ATOM 1068 C C . ARG A 1 142 ? -9.835 24.204 30.381 1.00 44.00 142 ARG A C 1
ATOM 1070 O O . ARG A 1 142 ? -10.496 24.413 31.385 1.00 44.00 142 ARG A O 1
ATOM 1077 N N . THR A 1 143 ? -10.342 24.111 29.151 1.00 46.06 143 THR A N 1
ATOM 1078 C CA . THR A 1 143 ? -11.768 23.941 28.772 1.00 46.06 143 THR A CA 1
ATOM 1079 C C . THR A 1 143 ? -12.688 25.151 28.534 1.00 46.06 143 THR A C 1
ATOM 1081 O O . THR A 1 143 ? -13.892 24.956 28.459 1.00 46.06 143 THR A O 1
ATOM 1084 N N . HIS A 1 144 ? -12.189 26.358 28.236 1.00 36.19 144 HIS A N 1
ATOM 1085 C CA . HIS A 1 144 ? -13.045 27.346 27.531 1.00 36.19 144 HIS A CA 1
ATOM 1086 C C . HIS A 1 144 ? -13.175 27.067 26.013 1.00 36.19 144 HIS A C 1
ATOM 1088 O O . HIS A 1 144 ? -13.884 27.780 25.314 1.00 36.19 144 HIS A O 1
ATOM 1094 N N . LEU A 1 145 ? -12.496 26.025 25.512 1.00 42.53 145 LEU A N 1
ATOM 1095 C CA . LEU A 1 145 ? -12.426 25.652 24.092 1.00 42.53 145 LEU A CA 1
ATOM 1096 C C . LEU A 1 145 ? -13.435 24.570 23.674 1.00 42.53 145 LEU A C 1
ATOM 1098 O O . LEU A 1 145 ? -13.848 24.558 22.520 1.00 42.53 145 LEU A O 1
ATOM 1102 N N . MET A 1 146 ? -13.925 23.749 24.608 1.00 39.88 146 MET A N 1
ATOM 1103 C CA . MET A 1 146 ? -14.704 22.542 24.274 1.00 39.88 146 MET A CA 1
ATOM 1104 C C . MET A 1 146 ? -16.076 22.840 23.646 1.00 39.88 146 MET A C 1
ATOM 1106 O O . MET A 1 146 ? -16.541 22.088 22.797 1.00 39.88 146 MET A O 1
ATOM 1110 N N . ALA A 1 147 ? -16.703 23.972 23.986 1.00 38.97 147 ALA A N 1
ATOM 1111 C CA . ALA A 1 147 ? -18.003 24.359 23.425 1.00 38.97 147 ALA A CA 1
ATOM 1112 C C . ALA A 1 147 ? -17.915 24.942 21.994 1.00 38.97 147 ALA A C 1
ATOM 1114 O O . ALA A 1 147 ? -18.880 24.857 21.234 1.00 38.97 147 ALA A O 1
ATOM 1115 N N . GLU A 1 148 ? -16.770 25.516 21.596 1.00 41.81 148 GLU A N 1
ATOM 1116 C CA . GLU A 1 148 ? -16.514 25.909 20.197 1.00 41.81 148 GLU A CA 1
ATOM 1117 C C . GLU A 1 148 ? -15.926 24.747 19.369 1.00 41.81 148 GLU A C 1
ATOM 1119 O O . GLU A 1 148 ? -16.159 24.680 18.159 1.00 41.81 148 GLU A O 1
ATOM 1124 N N . GLU A 1 149 ? -15.216 23.810 20.013 1.00 43.47 149 GLU A N 1
ATOM 1125 C CA . GLU A 1 149 ? -14.606 22.614 19.406 1.00 43.47 149 GLU A CA 1
ATOM 1126 C C . GLU A 1 149 ? -15.639 21.664 18.780 1.00 43.47 149 GLU A C 1
ATOM 1128 O O . GLU A 1 149 ? -15.405 21.166 17.681 1.00 43.47 149 GLU A O 1
ATOM 1133 N N . GLN A 1 150 ? -16.831 21.523 19.368 1.00 42.88 150 GLN A N 1
ATOM 1134 C CA . GLN A 1 150 ? -17.873 20.592 18.900 1.00 42.88 150 GLN A CA 1
ATOM 1135 C C . GLN A 1 150 ? -18.468 20.928 17.517 1.00 42.88 150 GLN A C 1
ATOM 1137 O O . GLN A 1 150 ? -19.043 20.078 16.842 1.00 42.88 150 GLN A O 1
ATOM 1142 N N . ARG A 1 151 ? -18.308 22.172 17.036 1.00 41.72 151 ARG A N 1
ATOM 1143 C CA . ARG A 1 151 ? -18.652 22.558 15.649 1.00 41.72 151 ARG A CA 1
ATOM 1144 C C . ARG A 1 151 ? -17.477 22.409 14.673 1.00 41.72 151 ARG A C 1
ATOM 1146 O O . ARG A 1 151 ? -17.690 22.490 13.465 1.00 41.72 151 ARG A O 1
ATOM 1153 N N . ALA A 1 152 ? -16.256 22.216 15.178 1.00 44.75 152 ALA A N 1
ATOM 1154 C CA . ALA A 1 152 ? -15.016 22.093 14.409 1.00 44.75 152 ALA A CA 1
ATOM 1155 C C . ALA A 1 152 ? -14.560 20.636 14.182 1.00 44.75 152 ALA A C 1
ATOM 1157 O O . ALA A 1 152 ? -13.676 20.421 13.356 1.00 44.75 152 ALA A O 1
ATOM 1158 N N . GLU A 1 153 ? -15.181 19.651 14.843 1.00 51.47 153 GLU A N 1
ATOM 1159 C CA . GLU A 1 153 ? -14.827 18.214 14.818 1.00 51.47 153 GLU A CA 1
ATOM 1160 C C . GLU A 1 153 ? -14.775 17.570 13.415 1.00 51.47 153 GLU A C 1
ATOM 1162 O O . GLU A 1 153 ? -14.137 16.540 13.232 1.00 51.47 153 GLU A O 1
ATOM 1167 N N . ALA A 1 154 ? -15.360 18.195 12.387 1.00 54.62 154 ALA A N 1
ATOM 1168 C CA . ALA A 1 154 ? -15.332 17.708 11.004 1.00 54.62 154 ALA A CA 1
ATOM 1169 C C . ALA A 1 154 ? -14.539 18.610 10.038 1.00 54.62 154 ALA A C 1
ATOM 1171 O O . ALA A 1 154 ? -14.842 18.627 8.844 1.00 54.62 154 ALA A O 1
ATOM 1172 N N . ALA A 1 155 ? -13.584 19.411 10.518 1.00 68.88 155 ALA A N 1
ATOM 1173 C CA . ALA A 1 155 ? -12.797 20.299 9.663 1.00 68.88 155 ALA A CA 1
ATOM 1174 C C . ALA A 1 155 ? -11.359 19.802 9.437 1.00 68.88 155 ALA A C 1
ATOM 1176 O O . ALA A 1 155 ? -10.750 19.191 10.308 1.00 68.88 155 ALA A O 1
ATOM 1177 N N . VAL A 1 156 ? -10.801 20.098 8.264 1.00 82.94 156 VAL A N 1
ATOM 1178 C CA . VAL A 1 156 ? -9.356 20.071 8.000 1.00 82.94 156 VAL A CA 1
ATOM 1179 C C . VAL A 1 156 ? -8.802 21.467 8.288 1.00 82.94 156 VAL A C 1
ATOM 1181 O O . VAL A 1 156 ? -9.317 22.462 7.760 1.00 82.94 156 VAL A O 1
ATOM 1184 N N . TRP A 1 157 ? -7.763 21.555 9.121 1.00 86.12 157 TRP A N 1
ATOM 1185 C CA . TRP A 1 157 ? -7.085 22.807 9.459 1.00 86.12 157 TRP A CA 1
ATOM 1186 C C . TRP A 1 157 ? -5.946 23.071 8.479 1.00 86.12 157 TRP A C 1
ATOM 1188 O O . TRP A 1 157 ? -5.066 22.230 8.309 1.00 86.12 157 TRP A O 1
ATOM 1198 N N . ALA A 1 158 ? -5.958 24.249 7.855 1.00 88.38 158 ALA A N 1
ATOM 1199 C CA . ALA A 1 158 ? -4.917 24.684 6.933 1.00 88.38 158 ALA A CA 1
ATOM 1200 C C . ALA A 1 158 ? -4.089 25.812 7.553 1.00 88.38 158 ALA A C 1
ATOM 1202 O O . ALA A 1 158 ? -4.630 26.851 7.941 1.00 88.38 158 ALA A O 1
ATOM 1203 N N . TYR A 1 159 ? -2.774 25.622 7.611 1.00 91.06 159 TYR A N 1
ATOM 1204 C CA . TYR A 1 159 ? -1.829 26.593 8.144 1.00 91.06 159 TYR A CA 1
ATOM 1205 C C . TYR A 1 159 ? -0.892 27.089 7.055 1.00 91.06 159 TYR A C 1
ATOM 1207 O O . TYR A 1 159 ? -0.267 26.305 6.337 1.00 91.06 159 TYR A O 1
ATOM 1215 N N . ARG A 1 160 ? -0.709 28.406 7.020 1.00 93.00 160 ARG A N 1
ATOM 1216 C CA . ARG A 1 160 ? 0.446 29.010 6.364 1.00 93.00 160 ARG A CA 1
ATOM 1217 C C . ARG A 1 160 ? 1.643 28.845 7.285 1.00 93.00 160 ARG A C 1
ATOM 1219 O O . ARG A 1 160 ? 1.558 29.205 8.462 1.00 93.00 160 ARG A O 1
ATOM 1226 N N . THR A 1 161 ? 2.742 28.317 6.757 1.00 95.06 161 THR A N 1
ATOM 1227 C CA . THR A 1 161 ? 3.890 27.931 7.580 1.00 95.06 161 THR A CA 1
ATOM 1228 C C . THR A 1 161 ? 5.170 28.627 7.152 1.00 95.06 161 THR A C 1
ATOM 1230 O O . THR A 1 161 ? 5.329 29.080 6.015 1.00 95.06 161 THR A O 1
ATOM 1233 N N . GLU A 1 162 ? 6.077 28.758 8.110 1.00 94.00 162 GLU A N 1
ATOM 1234 C CA . GLU A 1 162 ? 7.378 29.373 7.924 1.00 94.00 162 GLU A CA 1
ATOM 1235 C C . GLU A 1 162 ? 8.427 28.609 8.724 1.00 94.00 162 GLU A C 1
ATOM 1237 O O . GLU A 1 162 ? 8.147 28.032 9.778 1.00 94.00 162 GLU A O 1
ATOM 1242 N N . TRP A 1 163 ? 9.665 28.663 8.250 1.00 92.06 163 TRP A N 1
ATOM 1243 C CA . TRP A 1 163 ? 10.811 28.031 8.884 1.00 92.06 163 TRP A CA 1
ATOM 1244 C C . TRP A 1 163 ? 11.993 28.991 8.964 1.00 92.06 163 TRP A C 1
ATOM 1246 O O . TRP A 1 163 ? 12.096 29.962 8.206 1.00 92.06 163 TRP A O 1
ATOM 1256 N N . ARG A 1 164 ? 12.905 28.733 9.898 1.00 92.44 164 ARG A N 1
ATOM 1257 C CA . ARG A 1 164 ? 14.189 29.437 9.969 1.00 92.44 164 ARG A CA 1
ATOM 1258 C C . ARG A 1 164 ? 15.293 28.536 10.498 1.00 92.44 164 ARG A C 1
ATOM 1260 O O . ARG A 1 164 ? 15.057 27.649 11.317 1.00 92.44 164 ARG A O 1
ATOM 1267 N N . ALA A 1 165 ? 16.520 28.803 10.062 1.00 88.50 165 ALA A N 1
ATOM 1268 C CA . ALA A 1 165 ? 17.697 28.164 10.632 1.00 88.50 165 ALA A CA 1
ATOM 1269 C C . ALA A 1 165 ? 17.893 28.594 12.104 1.00 88.50 165 ALA A C 1
ATOM 1271 O O . ALA A 1 165 ? 17.587 29.746 12.437 1.00 88.50 165 ALA A O 1
ATOM 1272 N N . PRO A 1 166 ? 18.440 27.723 12.971 1.00 84.44 166 PRO A N 1
ATOM 1273 C CA . PRO A 1 166 ? 18.711 28.053 14.365 1.00 84.44 166 PRO A CA 1
ATOM 1274 C C . PRO A 1 166 ? 19.559 29.325 14.488 1.00 84.44 166 PRO A C 1
ATOM 1276 O O . PRO A 1 166 ? 20.618 29.442 13.874 1.00 84.44 166 PRO A O 1
ATOM 1279 N N . GLY A 1 167 ? 19.081 30.298 15.267 1.00 79.31 167 GLY A N 1
ATOM 1280 C CA . GLY A 1 167 ? 19.770 31.579 15.479 1.00 79.31 167 GLY A CA 1
ATOM 1281 C C . GLY A 1 167 ? 19.610 32.612 14.354 1.00 79.31 167 GLY A C 1
ATOM 1282 O O . GLY A 1 167 ? 20.100 33.732 14.492 1.00 79.31 167 GLY A O 1
ATOM 1283 N N . SER A 1 168 ? 18.902 32.289 13.265 1.00 88.38 168 SER A N 1
ATOM 1284 C CA . SER A 1 168 ? 18.527 33.269 12.239 1.00 88.38 168 SER A CA 1
ATOM 1285 C C . SER A 1 168 ? 17.398 34.179 12.732 1.00 88.38 168 SER A C 1
ATOM 1287 O O . SER A 1 168 ? 16.447 33.732 13.371 1.00 88.38 168 SER A O 1
ATOM 1289 N N . ALA A 1 169 ? 17.450 35.464 12.380 1.00 82.06 169 ALA A N 1
ATOM 1290 C CA . ALA A 1 169 ? 16.340 36.387 12.627 1.00 82.06 169 ALA A CA 1
ATOM 1291 C C . ALA A 1 169 ? 15.231 36.283 11.561 1.00 82.06 169 ALA A C 1
ATOM 1293 O O . ALA A 1 169 ? 14.076 36.598 11.843 1.00 82.06 169 ALA A O 1
ATOM 1294 N N . ALA A 1 170 ? 15.574 35.854 10.343 1.00 90.44 170 ALA A N 1
ATOM 1295 C CA . ALA A 1 170 ? 14.669 35.866 9.199 1.00 90.44 170 ALA A CA 1
ATOM 1296 C C . ALA A 1 170 ? 13.902 34.543 9.064 1.00 90.44 170 ALA A C 1
ATOM 1298 O O . ALA A 1 170 ? 14.519 33.480 8.957 1.00 90.44 170 ALA A O 1
ATOM 1299 N N . TRP A 1 171 ? 12.572 34.641 9.027 1.00 91.38 171 TRP A N 1
ATOM 1300 C CA . TRP A 1 171 ? 11.660 33.556 8.665 1.00 91.38 171 TRP A CA 1
ATOM 1301 C C . TRP A 1 171 ? 11.526 33.461 7.146 1.00 91.38 171 TRP A C 1
ATOM 1303 O O . TRP A 1 171 ? 11.517 34.479 6.451 1.00 91.38 171 TRP A O 1
ATOM 1313 N N . ARG A 1 172 ? 11.449 32.234 6.636 1.00 89.31 172 ARG A N 1
ATOM 1314 C CA . ARG A 1 172 ? 11.230 31.929 5.222 1.00 89.31 172 ARG A CA 1
ATOM 1315 C C . ARG A 1 172 ? 9.910 31.174 5.068 1.00 89.31 172 ARG A C 1
ATOM 1317 O O . ARG A 1 172 ? 9.611 30.352 5.933 1.00 89.31 172 ARG A O 1
ATOM 1324 N N . PRO A 1 173 ? 9.144 31.403 3.991 1.00 88.06 173 PRO A N 1
ATOM 1325 C CA . PRO A 1 173 ? 7.969 30.593 3.690 1.00 88.06 173 PRO A CA 1
ATOM 1326 C C . PRO A 1 173 ? 8.316 29.101 3.592 1.00 88.06 173 PRO A C 1
ATOM 1328 O O . PRO A 1 173 ? 9.383 28.740 3.088 1.00 88.06 173 PRO A O 1
ATOM 1331 N N . ALA A 1 174 ? 7.415 28.254 4.078 1.00 85.81 174 ALA A N 1
ATOM 1332 C CA . ALA A 1 174 ? 7.437 26.802 3.927 1.00 85.81 174 ALA A CA 1
ATOM 1333 C C . ALA A 1 174 ? 6.114 26.328 3.291 1.00 85.81 174 ALA A C 1
ATOM 1335 O O . ALA A 1 174 ? 5.157 27.111 3.226 1.00 85.81 174 ALA A O 1
ATOM 1336 N N . PRO A 1 175 ? 6.039 25.075 2.803 1.00 85.25 175 PRO A N 1
ATOM 1337 C CA . PRO A 1 175 ? 4.788 24.525 2.294 1.00 85.25 175 PRO A CA 1
ATOM 1338 C C . PRO A 1 175 ? 3.671 24.597 3.342 1.00 85.25 175 PRO A C 1
ATOM 1340 O O . PRO A 1 175 ? 3.911 24.555 4.552 1.00 85.25 175 PRO A O 1
ATOM 1343 N N . ARG A 1 176 ? 2.426 24.748 2.889 1.00 87.56 176 ARG A N 1
ATOM 1344 C CA . ARG A 1 176 ? 1.269 24.770 3.796 1.00 87.56 176 ARG A CA 1
ATOM 1345 C C . ARG A 1 176 ? 1.176 23.456 4.575 1.00 87.56 176 ARG A C 1
ATOM 1347 O O . ARG A 1 176 ? 1.507 22.409 4.033 1.00 87.56 176 ARG A O 1
ATOM 1354 N N . LEU A 1 177 ? 0.663 23.521 5.800 1.00 90.75 177 LEU A N 1
ATOM 1355 C CA . LEU A 1 177 ? 0.380 22.337 6.607 1.00 90.75 177 LEU A CA 1
ATOM 1356 C C . LEU A 1 177 ? -1.132 22.098 6.655 1.00 90.75 177 LEU A C 1
ATOM 1358 O O . LEU A 1 177 ? -1.879 22.977 7.091 1.00 90.75 177 LEU A O 1
ATOM 1362 N N . LEU A 1 178 ? -1.568 20.918 6.223 1.00 89.50 178 L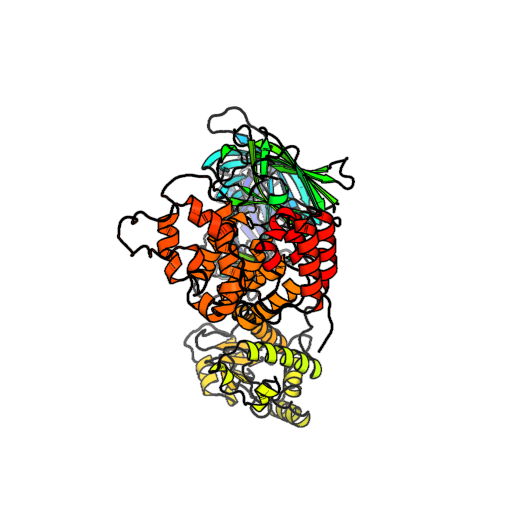EU A N 1
ATOM 1363 C CA . LEU A 1 178 ? -2.926 20.410 6.400 1.00 89.50 178 LEU A CA 1
ATOM 1364 C C . LEU A 1 178 ? -2.937 19.398 7.543 1.00 89.50 178 LEU A C 1
ATOM 1366 O O . LEU A 1 178 ? -2.138 18.465 7.540 1.00 89.50 178 LEU A O 1
ATOM 1370 N N . VAL A 1 179 ? -3.843 19.574 8.504 1.00 90.06 179 VAL A N 1
ATOM 1371 C CA . VAL A 1 179 ? -4.001 18.664 9.646 1.00 90.06 179 VAL A CA 1
ATOM 1372 C C . VAL A 1 179 ? -5.464 18.272 9.788 1.00 90.06 179 VAL A C 1
ATOM 1374 O O . VAL A 1 179 ? -6.339 19.135 9.781 1.00 90.06 179 VAL A O 1
ATOM 1377 N N . HIS A 1 180 ? -5.723 16.983 9.962 1.00 88.06 180 HIS A N 1
ATOM 1378 C CA . HIS A 1 180 ? -6.945 16.438 10.540 1.00 88.06 180 HIS A CA 1
ATOM 1379 C C . HIS A 1 180 ? -6.581 15.175 11.320 1.00 88.06 180 HIS A C 1
ATOM 1381 O O . HIS A 1 180 ? -5.894 14.289 10.813 1.00 88.06 180 HIS A O 1
ATOM 1387 N N . LEU A 1 181 ? -7.013 15.114 12.572 1.00 87.69 181 LEU A N 1
ATOM 1388 C CA . LEU A 1 181 ? -6.821 13.960 13.433 1.00 87.69 181 LEU A CA 1
ATOM 1389 C C . LEU A 1 181 ? -8.087 13.807 14.261 1.00 87.69 181 LEU A C 1
ATOM 1391 O O . LEU A 1 181 ? -8.345 14.628 15.140 1.00 87.69 181 LEU A O 1
ATOM 1395 N N . ASP A 1 182 ? -8.856 12.769 13.970 1.00 82.25 182 ASP A N 1
ATOM 1396 C CA . ASP A 1 182 ? -10.109 12.485 14.655 1.00 82.25 182 ASP A CA 1
ATOM 1397 C C . ASP A 1 182 ? -10.191 11.000 15.015 1.00 82.25 182 ASP A C 1
ATOM 1399 O O . ASP A 1 182 ? -9.825 10.122 14.237 1.00 82.25 182 ASP A O 1
ATOM 1403 N N . ARG A 1 183 ? -10.651 10.736 16.234 1.00 77.62 183 ARG A N 1
ATOM 1404 C CA . ARG A 1 183 ? -10.889 9.400 16.795 1.00 77.62 183 ARG A CA 1
ATOM 1405 C C . ARG A 1 183 ? -12.332 9.234 17.280 1.00 77.62 183 ARG A C 1
ATOM 1407 O O . ARG A 1 183 ? -12.601 8.329 18.059 1.00 77.62 183 ARG A O 1
ATOM 1414 N N . GLY A 1 184 ? -13.216 10.171 16.938 1.00 65.44 184 GLY A N 1
ATOM 1415 C CA . GLY A 1 184 ? -14.588 10.279 17.438 1.00 65.44 184 GLY A CA 1
ATOM 1416 C C . GLY A 1 184 ? -14.704 10.540 18.951 1.00 65.44 184 GLY A C 1
ATOM 1417 O O . GLY A 1 184 ? -15.789 10.478 19.525 1.00 65.44 184 GLY A O 1
ATOM 1418 N N . GLU A 1 185 ? -13.590 10.878 19.611 1.00 62.59 185 GLU A N 1
ATOM 1419 C CA . GLU A 1 185 ? -13.545 11.279 21.026 1.00 62.59 185 GLU A CA 1
ATOM 1420 C C . GLU A 1 185 ? -13.712 12.803 21.220 1.00 62.59 185 GLU A C 1
ATOM 1422 O O . GLU A 1 185 ? -13.719 13.266 22.359 1.00 62.59 185 GLU A O 1
ATOM 1427 N N . GLY A 1 186 ? -13.830 13.582 20.133 1.00 55.88 186 GLY A N 1
ATOM 1428 C CA . GLY A 1 186 ? -14.089 15.032 20.175 1.00 55.88 186 GLY A CA 1
ATOM 1429 C C . GLY A 1 186 ? -12.950 15.878 20.766 1.00 55.88 186 GLY A C 1
ATOM 1430 O O . GLY A 1 186 ? -13.180 16.968 21.279 1.00 55.88 186 GLY A O 1
ATOM 1431 N N . SER A 1 187 ? -11.712 15.370 20.751 1.00 63.00 187 SER A N 1
ATOM 1432 C CA . SER A 1 187 ? -10.558 16.002 21.406 1.00 63.00 187 SER A CA 1
ATOM 1433 C C . SER A 1 187 ? -9.491 16.393 20.386 1.00 63.00 187 SER A C 1
ATOM 1435 O O . SER A 1 187 ? -8.940 15.537 19.691 1.00 63.00 187 SER A O 1
ATOM 1437 N N . LEU A 1 188 ? -9.190 17.690 20.298 1.00 70.75 188 LEU A N 1
ATOM 1438 C CA . LEU A 1 188 ? -8.181 18.217 19.381 1.00 70.75 188 LEU A CA 1
ATOM 1439 C C . LEU A 1 188 ? -6.749 18.008 19.909 1.00 70.75 188 LEU A C 1
ATOM 1441 O O . LEU A 1 188 ? -6.515 18.084 21.115 1.00 70.75 188 LEU A O 1
ATOM 1445 N N . PRO A 1 189 ? -5.744 17.782 19.043 1.00 82.62 189 PRO A N 1
ATOM 1446 C CA . PRO A 1 189 ? -4.361 17.628 19.488 1.00 82.62 189 PRO A CA 1
ATOM 1447 C C . PRO A 1 189 ? -3.750 18.964 19.953 1.00 82.62 189 PRO A C 1
ATOM 1449 O O . PRO A 1 189 ? -3.838 19.977 19.266 1.00 82.62 189 PRO A O 1
ATOM 1452 N N . VAL A 1 190 ? -3.027 18.957 21.082 1.00 83.19 190 VAL A N 1
ATOM 1453 C CA . VAL A 1 190 ? -2.196 20.102 21.546 1.00 83.19 190 VAL A CA 1
ATOM 1454 C C . VAL A 1 190 ? -0.732 19.933 21.173 1.00 83.19 190 VAL A C 1
ATOM 1456 O O . VAL A 1 190 ? 0.016 20.905 21.089 1.00 83.19 190 VAL A O 1
ATOM 1459 N N . ARG A 1 191 ? -0.311 18.683 20.981 1.00 90.25 191 ARG A N 1
ATOM 1460 C CA . ARG A 1 191 ? 1.011 18.299 20.494 1.00 90.25 191 ARG A CA 1
ATOM 1461 C C . ARG A 1 191 ? 0.826 17.350 19.334 1.00 90.25 191 ARG A C 1
ATOM 1463 O O . ARG A 1 191 ? 0.030 16.416 19.429 1.00 90.25 191 ARG A O 1
ATOM 1470 N N . LEU A 1 192 ? 1.601 17.574 18.287 1.00 95.56 192 LEU A N 1
ATOM 1471 C CA . LEU A 1 192 ? 1.619 16.734 17.106 1.00 95.56 192 LEU A CA 1
ATOM 1472 C C . LEU A 1 192 ? 3.060 16.588 16.636 1.00 95.56 192 LEU A C 1
ATOM 1474 O O . LEU A 1 192 ? 3.788 17.572 16.533 1.00 95.56 192 LEU A O 1
ATOM 1478 N N . ALA A 1 193 ? 3.471 15.362 16.357 1.00 97.19 193 ALA A N 1
ATOM 1479 C CA . ALA A 1 193 ? 4.728 15.069 15.701 1.00 97.19 193 ALA A CA 1
ATOM 1480 C C . ALA A 1 193 ? 4.496 14.015 14.625 1.00 97.19 193 ALA A C 1
ATOM 1482 O O . ALA A 1 193 ? 3.691 13.103 14.805 1.00 97.19 193 ALA A O 1
ATOM 1483 N N . TRP A 1 194 ? 5.197 14.136 13.510 1.00 96.44 194 TRP A N 1
ATOM 1484 C CA . TRP A 1 194 ? 5.111 13.179 12.417 1.00 96.44 194 TRP A CA 1
ATOM 1485 C C . TRP A 1 194 ? 6.472 12.969 11.777 1.00 96.44 194 TRP A C 1
ATOM 1487 O O . TRP A 1 194 ? 7.388 13.780 11.928 1.00 96.44 194 TRP A O 1
ATOM 1497 N N . ARG A 1 195 ? 6.589 11.851 11.068 1.00 93.62 195 ARG A N 1
ATOM 1498 C CA . ARG A 1 195 ? 7.765 11.479 10.294 1.00 93.62 195 ARG A CA 1
ATOM 1499 C C . ARG A 1 195 ? 7.331 10.994 8.919 1.00 93.62 195 ARG A C 1
ATOM 1501 O O . ARG A 1 195 ? 6.379 10.219 8.834 1.00 93.62 195 ARG A O 1
ATOM 1508 N N . GLY A 1 196 ? 8.014 11.455 7.878 1.00 87.12 196 GLY A N 1
ATOM 1509 C CA . GLY A 1 196 ? 7.847 11.002 6.498 1.00 87.12 196 GLY A CA 1
ATOM 1510 C C . GLY A 1 196 ? 8.710 9.779 6.178 1.00 87.12 196 GLY A C 1
ATOM 1511 O O . GLY A 1 196 ? 9.672 9.485 6.890 1.00 87.12 196 GLY A O 1
ATOM 1512 N N . GLN A 1 197 ? 8.385 9.079 5.091 1.00 81.44 197 GLN A N 1
ATOM 1513 C CA . GLN A 1 197 ? 9.115 7.889 4.618 1.00 81.44 197 GLN A CA 1
ATOM 1514 C C . GLN A 1 197 ? 10.593 8.145 4.263 1.00 81.44 197 GLN A C 1
ATOM 1516 O O . GLN A 1 197 ? 11.407 7.226 4.269 1.00 81.44 197 GLN A O 1
ATOM 1521 N N . ASP A 1 198 ? 10.968 9.389 3.961 1.00 74.56 198 ASP A N 1
ATOM 1522 C CA . ASP A 1 198 ? 12.367 9.789 3.741 1.00 74.56 198 ASP A CA 1
ATOM 1523 C C . ASP A 1 198 ? 13.148 10.013 5.045 1.00 74.56 198 ASP A C 1
ATOM 1525 O O . ASP A 1 198 ? 14.354 10.261 5.030 1.00 74.56 198 ASP A O 1
ATOM 1529 N N . GLY A 1 199 ? 12.453 9.951 6.179 1.00 83.69 199 GLY A N 1
ATOM 1530 C CA . GLY A 1 199 ? 12.990 10.185 7.498 1.00 83.69 199 GLY A CA 1
ATOM 1531 C C . GLY A 1 199 ? 13.056 11.640 7.952 1.00 83.69 199 GLY A C 1
ATOM 1532 O O . GLY A 1 199 ? 13.606 11.884 9.033 1.00 83.69 199 GLY A O 1
ATOM 1533 N N . ALA A 1 200 ? 12.496 12.582 7.191 1.00 86.69 200 ALA A N 1
ATOM 1534 C CA . ALA A 1 200 ? 12.213 13.917 7.693 1.00 86.69 200 ALA A CA 1
ATOM 1535 C C . ALA A 1 200 ? 11.147 13.843 8.797 1.00 86.69 200 ALA A C 1
ATOM 1537 O O . ALA A 1 200 ? 10.235 13.018 8.752 1.00 86.69 200 ALA A O 1
ATOM 1538 N N . GLU A 1 201 ? 11.258 14.696 9.808 1.00 94.06 201 GLU A N 1
ATOM 1539 C CA . GLU A 1 201 ? 10.338 14.713 10.943 1.00 94.06 201 GLU A CA 1
ATOM 1540 C C . GLU A 1 201 ? 10.053 16.134 11.417 1.00 94.06 201 GLU A C 1
ATOM 1542 O O . GLU A 1 201 ? 10.892 17.032 11.315 1.00 94.06 201 GLU A O 1
ATOM 1547 N N . ALA A 1 202 ? 8.863 16.335 11.966 1.00 95.81 202 ALA A N 1
ATOM 1548 C CA . ALA A 1 202 ? 8.464 17.585 12.584 1.00 95.81 202 ALA A CA 1
ATOM 1549 C C . ALA A 1 202 ? 7.767 17.319 13.916 1.00 95.81 202 ALA A C 1
ATOM 1551 O O . ALA A 1 202 ? 7.147 16.275 14.122 1.00 95.81 202 ALA A O 1
ATOM 1552 N N . SER A 1 203 ? 7.878 18.278 14.830 1.00 97.31 203 SER A N 1
ATOM 1553 C CA . SER A 1 203 ? 7.221 18.245 16.133 1.00 97.31 203 SER A CA 1
ATOM 1554 C C . SER A 1 203 ? 6.788 19.652 16.512 1.00 97.31 203 SER A C 1
ATOM 1556 O O . SER A 1 203 ? 7.614 20.567 16.584 1.00 97.31 203 SER A O 1
ATOM 1558 N N . ILE A 1 204 ? 5.485 19.823 16.719 1.00 96.56 204 ILE A N 1
ATOM 1559 C CA . ILE A 1 204 ? 4.827 21.105 16.963 1.00 96.56 204 ILE A CA 1
ATOM 1560 C C . ILE A 1 204 ? 3.922 21.040 18.196 1.00 96.56 204 ILE A C 1
ATOM 1562 O O . ILE A 1 204 ? 3.347 20.003 18.538 1.00 96.56 204 ILE A O 1
ATOM 1566 N N . GLY A 1 205 ? 3.785 22.184 18.859 1.00 88.25 205 GLY A N 1
ATOM 1567 C CA . GLY A 1 205 ? 2.761 22.441 19.862 1.00 88.25 205 GLY A CA 1
ATOM 1568 C C . GLY A 1 205 ? 1.823 23.542 19.383 1.00 88.25 205 GLY A C 1
ATOM 1569 O O . GLY A 1 205 ? 2.281 24.575 18.889 1.00 88.25 205 GLY A O 1
ATOM 1570 N N . PHE A 1 206 ? 0.522 23.326 19.538 1.00 83.94 206 PHE A N 1
ATOM 1571 C CA . PHE A 1 206 ? -0.499 24.315 19.214 1.00 83.94 206 PHE A CA 1
ATOM 1572 C C . PHE A 1 206 ? -0.743 25.253 20.399 1.00 83.94 206 PHE A C 1
ATOM 1574 O O . PHE A 1 206 ? -0.704 24.842 21.562 1.00 83.94 206 PHE A O 1
ATOM 1581 N N . GLN A 1 207 ? -1.047 26.520 20.114 1.00 74.62 207 GLN A N 1
ATOM 1582 C CA . GLN A 1 207 ? -1.742 27.363 21.088 1.00 74.62 207 GLN A CA 1
ATOM 1583 C C . GLN A 1 207 ? -3.132 26.768 21.385 1.00 74.62 207 GLN A C 1
ATOM 1585 O O . GLN A 1 207 ? -3.673 26.075 20.524 1.00 74.62 207 GLN A O 1
ATOM 1590 N N . PRO A 1 208 ? -3.752 27.052 22.547 1.00 61.31 208 PRO A N 1
ATOM 1591 C CA . PRO A 1 208 ? -5.015 26.425 22.944 1.00 61.31 208 PRO A CA 1
ATOM 1592 C C . PRO A 1 208 ? -6.131 26.479 21.881 1.00 61.31 208 PRO A C 1
ATOM 1594 O O . PRO A 1 208 ? -6.847 25.505 21.714 1.00 61.31 208 PRO A O 1
ATOM 1597 N N . ALA A 1 209 ? -6.240 27.563 21.102 1.00 65.38 209 ALA A N 1
ATOM 1598 C CA . ALA A 1 209 ? -7.242 27.703 20.034 1.00 65.38 209 ALA A CA 1
ATOM 1599 C C . ALA A 1 209 ? -6.855 27.071 18.679 1.00 65.38 209 ALA A C 1
ATOM 1601 O O . ALA A 1 209 ? -7.567 27.248 17.686 1.00 65.38 209 ALA A O 1
ATOM 1602 N N . MET A 1 210 ? -5.697 26.404 18.605 1.00 76.44 210 MET A N 1
ATOM 1603 C CA . MET A 1 210 ? -5.073 25.901 17.375 1.00 76.44 210 MET A CA 1
ATOM 1604 C C . MET A 1 210 ? -4.965 26.953 16.254 1.00 76.44 210 MET A C 1
ATOM 1606 O O . MET A 1 210 ? -4.925 26.616 15.073 1.00 76.44 210 MET A O 1
ATOM 1610 N N . THR A 1 211 ? -4.921 28.242 16.599 1.00 80.88 211 THR A N 1
ATOM 1611 C CA . THR A 1 211 ? -4.766 29.357 15.648 1.00 80.88 211 THR A CA 1
ATOM 1612 C C . THR A 1 211 ? -3.321 29.540 15.208 1.00 80.88 211 THR A C 1
ATOM 1614 O O . THR A 1 211 ? -3.065 30.008 14.104 1.00 80.88 211 THR A O 1
ATOM 1617 N N . GLU A 1 212 ? -2.377 29.150 16.056 1.00 82.50 212 GLU A N 1
ATOM 1618 C CA . GLU A 1 212 ? -0.946 29.191 15.787 1.00 82.50 212 GLU A CA 1
ATOM 1619 C C . GLU A 1 212 ? -0.281 27.944 16.369 1.00 82.50 212 GLU A C 1
ATOM 1621 O O . GLU A 1 212 ? -0.766 27.360 17.346 1.00 82.50 212 GLU A O 1
ATOM 1626 N N . PHE A 1 213 ? 0.859 27.563 15.801 1.00 93.38 213 PHE A N 1
ATOM 1627 C CA . PHE A 1 213 ? 1.732 26.543 16.371 1.00 93.38 213 PHE A CA 1
ATOM 1628 C C . PHE A 1 213 ? 3.196 26.974 16.330 1.00 93.38 213 PHE A C 1
ATOM 1630 O O . PHE A 1 213 ? 3.604 27.800 15.507 1.00 93.38 213 PHE A O 1
ATOM 1637 N N . TYR A 1 214 ? 3.998 26.363 17.200 1.00 92.25 214 TYR A N 1
ATOM 1638 C CA . TYR A 1 214 ? 5.451 26.500 17.211 1.00 92.25 214 TYR A CA 1
ATOM 1639 C C . TYR A 1 214 ? 6.119 25.145 17.421 1.00 92.25 214 TYR A C 1
ATOM 1641 O O . TYR A 1 214 ? 5.608 24.299 18.155 1.00 92.25 214 TYR A O 1
ATOM 1649 N N . GLY A 1 215 ? 7.280 24.942 16.809 1.00 94.75 215 GLY A N 1
ATOM 1650 C CA . GLY A 1 215 ? 7.992 23.681 16.880 1.00 94.75 215 GLY A CA 1
ATOM 1651 C C . GLY A 1 215 ? 9.311 23.681 16.126 1.00 94.75 215 GLY A C 1
ATOM 1652 O O . GLY A 1 215 ? 9.964 24.711 15.950 1.00 94.75 215 GLY A O 1
ATOM 1653 N N . HIS A 1 216 ? 9.707 22.493 15.692 1.00 94.62 216 HIS A N 1
ATOM 1654 C CA . HIS A 1 216 ? 10.913 22.276 14.907 1.00 94.62 216 HIS A CA 1
ATOM 1655 C C . HIS A 1 216 ? 10.678 21.228 13.822 1.00 94.62 216 HIS A C 1
ATOM 1657 O O . HIS A 1 216 ? 9.816 20.357 13.959 1.00 94.62 216 HIS A O 1
ATOM 1663 N N . ARG A 1 217 ? 11.476 21.315 12.759 1.00 93.25 217 ARG A N 1
ATOM 1664 C CA . ARG A 1 217 ? 11.526 20.349 11.660 1.00 93.25 217 ARG A CA 1
ATOM 1665 C C . ARG A 1 217 ? 12.967 19.917 11.442 1.00 93.25 217 ARG A C 1
ATOM 1667 O O . ARG A 1 217 ? 13.866 20.761 11.382 1.00 93.25 217 ARG A O 1
ATOM 1674 N N . ARG A 1 218 ? 13.181 18.613 11.313 1.00 90.94 218 ARG A N 1
ATOM 1675 C CA . ARG A 1 218 ? 14.446 18.002 10.920 1.00 90.94 218 ARG A CA 1
ATOM 1676 C C . ARG A 1 218 ? 14.272 17.392 9.532 1.00 90.94 218 ARG A C 1
ATOM 1678 O O . ARG A 1 218 ? 13.463 16.488 9.360 1.00 90.94 218 ARG A O 1
ATOM 1685 N N . ALA A 1 219 ? 15.004 17.899 8.546 1.00 85.50 219 ALA A N 1
ATOM 1686 C CA . ALA A 1 219 ? 14.994 17.345 7.195 1.00 85.50 219 ALA A CA 1
ATOM 1687 C C . ALA A 1 219 ? 15.683 15.966 7.150 1.00 85.50 219 ALA A C 1
ATOM 1689 O O . ALA A 1 219 ? 16.396 15.588 8.086 1.00 85.50 219 ALA A O 1
ATOM 1690 N N . ALA A 1 220 ? 15.493 15.223 6.056 1.00 78.94 220 ALA A N 1
ATOM 1691 C CA . ALA A 1 220 ? 16.077 13.892 5.865 1.00 78.94 220 ALA A CA 1
ATOM 1692 C C . ALA A 1 220 ? 17.620 13.891 5.939 1.00 78.94 220 ALA A C 1
ATOM 1694 O O . ALA A 1 220 ? 18.220 12.962 6.475 1.00 78.94 220 ALA A O 1
ATOM 1695 N N . ASP A 1 221 ? 18.264 14.975 5.494 1.00 76.94 221 ASP A N 1
ATOM 1696 C CA . ASP A 1 221 ? 19.718 15.185 5.602 1.00 76.94 221 ASP A CA 1
ATOM 1697 C C . ASP A 1 221 ? 20.201 15.513 7.033 1.00 76.94 221 ASP A C 1
ATOM 1699 O O . ASP A 1 221 ? 21.399 15.608 7.300 1.00 76.94 221 ASP A O 1
ATOM 1703 N N . GLY A 1 222 ? 19.269 15.662 7.976 1.00 82.75 222 GLY A N 1
ATOM 1704 C CA . GLY A 1 222 ? 19.520 15.969 9.375 1.00 82.75 222 GLY A CA 1
ATOM 1705 C C . GLY A 1 222 ? 19.535 17.452 9.736 1.00 82.75 222 GLY A C 1
ATOM 1706 O O . GLY A 1 222 ? 19.719 17.768 10.916 1.00 82.75 222 GLY A O 1
ATOM 1707 N N . THR A 1 223 ? 19.302 18.349 8.777 1.00 86.19 223 THR A N 1
ATOM 1708 C CA . THR A 1 223 ? 19.204 19.795 9.006 1.00 86.19 223 THR A CA 1
ATOM 1709 C C . THR A 1 223 ? 18.037 20.114 9.934 1.00 86.19 223 THR A C 1
ATOM 1711 O O . THR A 1 223 ? 16.889 19.796 9.632 1.00 86.19 223 THR A O 1
ATOM 1714 N N . LEU A 1 224 ? 18.321 20.773 11.061 1.00 91.75 224 LEU A N 1
ATOM 1715 C CA . LEU A 1 224 ? 17.324 21.175 12.054 1.00 91.75 224 LEU A CA 1
ATOM 1716 C C . LEU A 1 224 ? 16.927 22.640 11.863 1.00 91.75 224 LEU A C 1
ATOM 1718 O O . LEU A 1 224 ? 17.796 23.507 11.801 1.00 91.75 224 LEU A O 1
ATOM 1722 N N . THR A 1 225 ? 15.626 22.922 11.839 1.00 92.94 225 THR A N 1
ATOM 1723 C CA . THR A 1 225 ? 15.060 24.271 11.686 1.00 92.94 225 THR A CA 1
ATOM 1724 C C . THR A 1 225 ? 13.928 24.522 12.675 1.00 92.94 225 THR A C 1
ATOM 1726 O O . THR A 1 225 ? 13.234 23.597 13.097 1.00 92.94 225 THR A O 1
ATOM 1729 N N . GLU A 1 226 ? 13.750 25.782 13.064 1.00 94.19 226 GLU A N 1
ATOM 1730 C CA . GLU A 1 226 ? 12.572 26.216 13.815 1.00 94.19 226 GLU A CA 1
ATOM 1731 C C . GLU A 1 226 ? 11.391 26.344 12.854 1.00 94.19 226 GLU A C 1
ATOM 1733 O O . GLU A 1 226 ? 11.563 26.804 11.723 1.00 94.19 226 GLU A O 1
ATOM 1738 N N . TYR A 1 227 ? 10.204 25.949 13.307 1.00 95.12 227 TYR A N 1
ATOM 1739 C CA . TYR A 1 227 ? 9.009 25.833 12.478 1.00 95.12 227 TYR A CA 1
ATOM 1740 C C . TYR A 1 227 ? 7.812 26.477 13.174 1.00 95.12 227 TYR A C 1
ATOM 1742 O O . TYR A 1 227 ? 7.589 26.257 14.366 1.00 95.12 227 TYR A O 1
ATOM 1750 N N . ARG A 1 228 ? 7.041 27.287 12.448 1.00 94.81 228 ARG A N 1
ATOM 1751 C CA . ARG A 1 228 ? 5.822 27.919 12.966 1.00 94.81 228 ARG A CA 1
ATOM 1752 C C . ARG A 1 228 ? 4.739 27.961 11.904 1.00 94.81 228 ARG A C 1
ATOM 1754 O O . ARG A 1 228 ? 5.035 27.936 10.709 1.00 94.81 228 ARG A O 1
ATOM 1761 N N . GLY A 1 229 ? 3.500 28.126 12.337 1.00 94.69 229 GLY A N 1
ATOM 1762 C CA . GLY A 1 229 ? 2.401 28.363 11.416 1.00 94.69 229 GLY A CA 1
ATOM 1763 C C . GLY A 1 229 ? 1.268 29.151 12.040 1.00 94.69 229 GLY A C 1
ATOM 1764 O O . GLY A 1 229 ? 1.091 29.157 13.258 1.00 94.69 229 GLY A O 1
ATOM 1765 N N . ALA A 1 230 ? 0.518 29.816 11.169 1.00 91.19 230 ALA A N 1
ATOM 1766 C CA . ALA A 1 230 ? -0.679 30.573 11.495 1.00 91.19 230 ALA A CA 1
ATOM 1767 C C . ALA A 1 230 ? -1.849 30.041 10.662 1.00 91.19 230 ALA A C 1
ATOM 1769 O O . ALA A 1 230 ? -1.699 29.780 9.463 1.00 91.19 230 ALA A O 1
ATOM 1770 N N . LEU A 1 231 ? -3.001 29.863 11.306 1.00 89.12 231 LEU A N 1
ATOM 1771 C CA . LEU A 1 231 ? -4.211 29.320 10.702 1.00 89.12 231 LEU A CA 1
ATOM 1772 C C . LEU A 1 231 ? -4.680 30.229 9.561 1.00 89.12 231 LEU A C 1
ATOM 1774 O O . LEU A 1 231 ? -4.876 31.430 9.742 1.00 89.12 231 LEU A O 1
ATOM 1778 N N . GLU A 1 232 ? -4.863 29.643 8.384 1.00 86.25 232 GLU A N 1
ATOM 1779 C CA . GLU A 1 232 ? -5.348 30.326 7.185 1.00 86.25 232 GLU A CA 1
ATOM 1780 C C . GLU A 1 232 ? -6.840 30.057 6.956 1.00 86.25 232 GLU A C 1
ATOM 1782 O O . GLU A 1 232 ? -7.575 30.949 6.534 1.00 86.25 232 GLU A O 1
ATOM 1787 N N . GLY A 1 233 ? -7.311 28.854 7.295 1.00 79.06 233 GLY A N 1
ATOM 1788 C CA . GLY A 1 233 ? -8.717 28.491 7.171 1.00 79.06 233 GLY A CA 1
ATOM 1789 C C . GLY A 1 233 ? -9.056 27.120 7.750 1.00 79.06 233 GLY A C 1
ATOM 1790 O O . GLY A 1 233 ? -8.179 26.331 8.108 1.00 79.06 233 GLY A O 1
ATOM 1791 N N . ARG A 1 234 ? -10.361 26.850 7.833 1.00 80.75 234 ARG A N 1
ATOM 1792 C CA . ARG A 1 234 ? -10.945 25.556 8.211 1.00 80.75 234 ARG A CA 1
ATOM 1793 C C . ARG A 1 234 ? -11.878 25.118 7.086 1.00 80.75 234 ARG A C 1
ATOM 1795 O O . ARG A 1 234 ? -12.774 25.881 6.727 1.00 80.75 234 ARG A O 1
ATOM 1802 N N . SER A 1 235 ? -11.670 23.924 6.540 1.00 70.50 235 SER A N 1
ATOM 1803 C CA . SER A 1 235 ? -12.523 23.376 5.475 1.00 70.50 235 SER A CA 1
ATOM 1804 C C . SER A 1 235 ? -13.342 22.209 6.018 1.00 70.50 235 SER A C 1
ATOM 1806 O O . SER A 1 235 ? -12.743 21.314 6.607 1.00 70.50 235 SER A O 1
ATOM 1808 N N . PRO A 1 236 ? -14.677 22.179 5.860 1.00 64.25 236 PRO A N 1
ATOM 1809 C CA . PRO A 1 236 ? -15.473 21.028 6.274 1.00 64.25 236 PRO A CA 1
ATOM 1810 C C . PRO A 1 236 ? -15.114 19.792 5.435 1.00 64.25 236 PRO A C 1
ATOM 1812 O O . PRO A 1 236 ? -14.906 19.911 4.229 1.00 64.25 236 PRO A O 1
ATOM 1815 N N . LEU A 1 237 ? -15.117 18.606 6.053 1.00 55.56 237 LEU A N 1
ATOM 1816 C CA . LEU A 1 237 ? -14.765 17.317 5.434 1.00 55.56 237 LEU A CA 1
ATOM 1817 C C . LEU A 1 237 ? -15.617 16.935 4.206 1.00 55.56 237 LEU A C 1
ATOM 1819 O O . LEU A 1 237 ? -15.266 16.003 3.504 1.00 55.56 237 LEU A O 1
ATOM 1823 N N . ARG A 1 238 ? -16.714 17.648 3.910 1.00 50.91 238 ARG A N 1
ATOM 1824 C CA . ARG A 1 238 ? -17.609 17.361 2.769 1.00 50.91 238 ARG A CA 1
ATOM 1825 C C . ARG A 1 238 ? -17.031 17.730 1.389 1.00 50.91 238 ARG A C 1
ATOM 1827 O O . ARG A 1 238 ? -17.762 17.665 0.403 1.00 50.91 238 ARG A O 1
ATOM 1834 N N . ASP A 1 239 ? -15.772 18.161 1.297 1.00 51.84 239 ASP A N 1
ATOM 1835 C CA . ASP A 1 239 ? -15.082 18.364 0.016 1.00 51.84 239 ASP A CA 1
ATOM 1836 C C . ASP A 1 239 ? -14.408 17.053 -0.421 1.00 51.84 239 ASP A C 1
ATOM 1838 O O . ASP A 1 239 ? -13.379 16.660 0.125 1.00 51.84 239 ASP A O 1
ATOM 1842 N N . SER A 1 240 ? -14.999 16.397 -1.426 1.00 55.38 240 SER A N 1
ATOM 1843 C CA . SER A 1 240 ? -14.596 15.090 -1.987 1.00 55.38 240 SER A CA 1
ATOM 1844 C C . SER A 1 240 ? -13.084 14.869 -2.171 1.00 55.38 240 SER A C 1
ATOM 1846 O O . SER A 1 240 ? -12.605 13.761 -1.972 1.00 55.38 240 SER A O 1
ATOM 1848 N N . ALA A 1 241 ? -12.296 15.905 -2.482 1.00 62.16 241 ALA A N 1
ATOM 1849 C CA . ALA A 1 241 ? -10.862 15.729 -2.737 1.00 62.16 241 ALA A CA 1
ATOM 1850 C C . ALA A 1 241 ? -9.985 15.661 -1.474 1.00 62.16 241 ALA A C 1
ATOM 1852 O O . ALA A 1 241 ? -8.839 15.229 -1.557 1.00 62.16 241 ALA A O 1
ATOM 1853 N N . LEU A 1 242 ? -10.469 16.135 -0.317 1.00 67.44 242 LEU A N 1
ATOM 1854 C CA . LEU A 1 242 ? -9.754 15.955 0.954 1.00 67.44 242 LEU A CA 1
ATOM 1855 C C . LEU A 1 242 ? -10.043 14.577 1.557 1.00 67.44 242 LEU A C 1
ATOM 1857 O O . LEU A 1 242 ? -9.184 14.032 2.245 1.00 67.44 242 LEU A O 1
ATOM 1861 N N . GLU A 1 243 ? -11.208 13.997 1.255 1.00 66.25 243 GLU A N 1
ATOM 1862 C CA . GLU A 1 243 ? -11.517 12.606 1.601 1.00 66.25 243 GLU A CA 1
ATOM 1863 C C . GLU A 1 243 ? -10.596 11.618 0.870 1.00 66.25 243 GLU A C 1
ATOM 1865 O O . GLU A 1 243 ? -10.155 10.653 1.486 1.00 66.25 243 GLU A O 1
ATOM 1870 N N . GLU A 1 244 ? -10.233 11.879 -0.392 1.00 64.00 244 GLU A N 1
ATOM 1871 C CA . GLU A 1 244 ? -9.336 11.009 -1.178 1.00 64.00 244 GLU A CA 1
ATOM 1872 C C . GLU A 1 244 ? -7.922 10.871 -0.586 1.00 64.00 244 GLU A C 1
ATOM 1874 O O . GLU A 1 244 ? -7.286 9.823 -0.718 1.00 64.00 244 GLU A O 1
ATOM 1879 N N . VAL A 1 245 ? -7.421 11.919 0.073 1.00 69.88 245 VAL A N 1
ATOM 1880 C CA . VAL A 1 245 ? -6.080 11.937 0.688 1.00 69.88 245 VAL A CA 1
ATOM 1881 C C . VAL A 1 245 ? -6.102 11.646 2.190 1.00 69.88 245 VAL A C 1
ATOM 1883 O O . VAL A 1 245 ? -5.045 11.560 2.812 1.00 69.88 245 VAL A O 1
ATOM 1886 N N . MET A 1 246 ? -7.284 11.491 2.790 1.00 81.69 246 MET A N 1
ATOM 1887 C CA . MET A 1 246 ? -7.435 11.193 4.211 1.00 81.69 246 MET A CA 1
ATOM 1888 C C . MET A 1 246 ? -7.342 9.690 4.462 1.00 81.69 246 MET A C 1
ATOM 1890 O O . MET A 1 246 ? -8.088 8.893 3.895 1.00 81.69 246 MET A O 1
ATOM 1894 N N . HIS A 1 247 ? -6.472 9.296 5.387 1.00 85.94 247 HIS A N 1
ATOM 1895 C CA . HIS A 1 247 ? -6.398 7.913 5.828 1.00 85.94 247 HIS A CA 1
ATOM 1896 C C . HIS A 1 247 ? -7.485 7.633 6.861 1.00 85.94 247 HIS A C 1
ATOM 1898 O O . HIS A 1 247 ? -7.648 8.373 7.834 1.00 85.94 247 HIS A O 1
ATOM 1904 N N . ARG A 1 248 ? -8.220 6.542 6.656 1.00 86.06 248 ARG A N 1
ATOM 1905 C CA . ARG A 1 248 ? -9.287 6.087 7.545 1.00 86.06 248 ARG A CA 1
ATOM 1906 C C . ARG A 1 248 ? -8.961 4.686 8.010 1.00 86.06 248 ARG A C 1
ATOM 1908 O O . ARG A 1 248 ? -8.620 3.836 7.194 1.00 86.06 248 ARG A O 1
ATOM 1915 N N . PHE A 1 249 ? -9.085 4.435 9.304 1.00 86.81 249 PHE A N 1
ATOM 1916 C CA . PHE A 1 249 ? -8.782 3.132 9.876 1.00 86.81 249 PHE A CA 1
ATOM 1917 C C . PHE A 1 249 ? -9.873 2.692 10.839 1.00 86.81 249 PHE A C 1
ATOM 1919 O O . PHE A 1 249 ? -10.255 3.439 11.738 1.00 86.81 249 PHE A O 1
ATOM 1926 N N . ARG A 1 250 ? -10.314 1.442 10.711 1.00 85.19 250 ARG A N 1
ATOM 1927 C CA . ARG A 1 250 ? -11.045 0.756 11.778 1.00 85.19 250 ARG A CA 1
ATOM 1928 C C . ARG A 1 250 ? -10.029 0.354 12.834 1.00 85.19 250 ARG A C 1
ATOM 1930 O O . ARG A 1 250 ? -9.015 -0.242 12.473 1.00 85.19 250 ARG A O 1
ATOM 1937 N N . THR A 1 251 ? -10.260 0.695 14.101 1.00 82.38 251 THR A N 1
ATOM 1938 C CA . THR A 1 251 ? -9.226 0.550 15.133 1.00 82.38 251 THR A CA 1
ATOM 1939 C C . THR A 1 251 ? -9.575 -0.468 16.207 1.00 82.38 251 THR A C 1
ATOM 1941 O O . THR A 1 251 ? -10.738 -0.761 16.469 1.00 82.38 251 THR A O 1
ATOM 1944 N N . VAL A 1 252 ? -8.536 -1.036 16.813 1.00 75.88 252 VAL A N 1
ATOM 1945 C CA . VAL A 1 252 ? -8.620 -1.998 17.912 1.00 75.88 252 VAL A CA 1
ATOM 1946 C C . VAL A 1 252 ? -7.651 -1.559 19.007 1.00 75.88 252 VAL A C 1
ATOM 1948 O O . VAL A 1 252 ? -6.458 -1.365 18.747 1.00 75.88 252 VAL A O 1
ATOM 1951 N N . GLU A 1 253 ? -8.165 -1.405 20.228 1.00 72.88 253 GLU A N 1
ATOM 1952 C CA . GLU A 1 253 ? -7.380 -1.144 21.441 1.00 72.88 253 GLU A CA 1
ATOM 1953 C C . GLU A 1 253 ? -7.262 -2.443 22.253 1.00 72.88 253 GLU A C 1
ATOM 1955 O O . GLU A 1 253 ? -8.268 -3.073 22.575 1.00 72.88 253 GLU A O 1
ATOM 1960 N N . GLY A 1 254 ? -6.035 -2.873 22.562 1.00 59.00 254 GLY A N 1
ATOM 1961 C CA . GLY A 1 254 ? -5.763 -4.115 23.291 1.00 59.00 254 GLY A CA 1
ATOM 1962 C C . GLY A 1 254 ? -4.825 -3.925 24.482 1.00 59.00 254 GLY A C 1
ATOM 1963 O O . GLY A 1 254 ? -3.675 -3.511 24.315 1.00 59.00 254 GLY A O 1
ATOM 1964 N N . GLY A 1 255 ? -5.306 -4.244 25.686 1.00 37.25 255 GLY A N 1
ATOM 1965 C CA . GLY A 1 255 ? -4.509 -4.317 26.913 1.00 37.25 255 GLY A CA 1
ATOM 1966 C C . GLY A 1 255 ? -4.170 -5.769 27.255 1.00 37.25 255 GLY A C 1
ATOM 1967 O O . GLY A 1 255 ? -4.934 -6.678 26.943 1.00 37.25 255 GLY A O 1
ATOM 1968 N N . GLY A 1 256 ? -3.014 -6.007 27.880 1.00 33.50 256 GLY A N 1
ATOM 1969 C CA . GLY A 1 256 ? -2.698 -7.319 28.447 1.00 33.50 256 GLY A CA 1
ATOM 1970 C C . GLY A 1 256 ? -3.804 -7.782 29.404 1.00 33.50 256 GLY A C 1
ATOM 1971 O O . GLY A 1 256 ? -4.234 -7.006 30.249 1.00 33.50 256 GLY A O 1
ATOM 1972 N N . ALA A 1 257 ? -4.221 -9.041 29.242 1.00 31.12 257 ALA A N 1
ATOM 1973 C CA . ALA A 1 257 ? -5.297 -9.727 29.962 1.00 31.12 257 ALA A CA 1
ATOM 1974 C C . ALA A 1 257 ? -6.694 -9.064 29.870 1.00 31.12 257 ALA A C 1
ATOM 1976 O O . ALA A 1 257 ? -7.094 -8.309 30.749 1.00 31.12 257 ALA A O 1
ATOM 1977 N N . GLY A 1 258 ? -7.458 -9.465 28.842 1.00 37.91 258 GLY A N 1
ATOM 1978 C CA . GLY A 1 258 ? -8.929 -9.486 28.849 1.00 37.91 258 GLY A CA 1
ATOM 1979 C C . GLY A 1 258 ? -9.639 -8.210 28.382 1.00 37.91 258 GLY A C 1
ATOM 1980 O O . GLY A 1 258 ? -9.856 -7.300 29.172 1.00 37.91 258 GLY A O 1
ATOM 1981 N N . GLY A 1 259 ? -10.073 -8.197 27.115 1.00 35.38 259 GLY A N 1
ATOM 1982 C CA . GLY A 1 259 ? -11.029 -7.226 26.561 1.00 35.38 259 GLY A CA 1
ATOM 1983 C C . GLY A 1 259 ? -10.487 -6.430 25.371 1.00 35.38 259 GLY A C 1
ATOM 1984 O O . GLY A 1 259 ? -9.728 -5.477 25.546 1.00 35.38 259 GLY A O 1
ATOM 1985 N N . ARG A 1 260 ? -10.882 -6.806 24.145 1.00 40.97 260 ARG A N 1
ATOM 1986 C CA . ARG A 1 260 ? -10.726 -5.961 22.949 1.00 40.97 260 ARG A CA 1
ATOM 1987 C C . ARG A 1 260 ? -11.896 -4.976 22.932 1.00 40.97 260 ARG A C 1
ATOM 1989 O O . ARG A 1 260 ? -13.024 -5.380 22.690 1.00 40.97 260 ARG A O 1
ATOM 1996 N N . HIS A 1 261 ? -11.646 -3.692 23.166 1.00 44.66 261 HIS A N 1
ATOM 1997 C CA . HIS A 1 261 ? -12.641 -2.669 22.851 1.00 44.66 261 HIS A CA 1
ATOM 1998 C C . HIS A 1 261 ? -12.544 -2.380 21.348 1.00 44.66 261 HIS A C 1
ATOM 2000 O O . HIS A 1 261 ? -11.481 -1.971 20.870 1.00 44.66 261 HIS A O 1
ATOM 2006 N N . LEU A 1 262 ? -13.626 -2.612 20.594 1.00 46.50 262 LEU A N 1
ATOM 2007 C CA . LEU A 1 262 ? -13.741 -2.122 19.218 1.00 46.50 262 LEU A CA 1
ATOM 2008 C C . LEU A 1 262 ? -13.579 -0.598 19.255 1.00 46.50 262 LEU A C 1
ATOM 2010 O O . LEU A 1 262 ? -14.420 0.127 19.790 1.00 46.50 262 LEU A O 1
ATOM 2014 N N . GLY A 1 263 ? -12.433 -0.131 18.766 1.00 53.72 263 GLY A N 1
ATOM 2015 C CA . GLY A 1 263 ? -12.071 1.273 18.753 1.00 53.72 263 GLY A CA 1
ATOM 2016 C C . GLY A 1 263 ? -12.860 2.011 17.679 1.00 53.72 263 GLY A C 1
ATOM 2017 O O . GLY A 1 263 ? -13.220 1.461 16.637 1.00 53.72 263 GLY A O 1
ATOM 2018 N N . GLN A 1 264 ? -13.127 3.286 17.935 1.00 66.94 264 GLN A N 1
ATOM 2019 C CA . GLN A 1 264 ? -13.735 4.183 16.957 1.00 66.94 264 GLN A CA 1
ATOM 2020 C C . GLN A 1 264 ? -12.839 4.332 15.710 1.00 66.94 264 GLN A C 1
ATOM 2022 O O . GLN A 1 264 ? -11.651 3.993 15.733 1.00 66.94 264 GLN A O 1
ATOM 2027 N N . GLU A 1 265 ? -13.394 4.813 14.596 1.00 82.44 265 GLU A N 1
ATOM 2028 C CA . GLU A 1 265 ? -12.608 5.074 13.383 1.00 82.44 265 GLU A CA 1
ATOM 2029 C C . GLU A 1 265 ? -11.533 6.139 13.662 1.00 82.44 265 GLU A C 1
ATOM 2031 O O . GLU A 1 265 ? -11.840 7.200 14.201 1.00 82.44 265 GLU A O 1
ATOM 2036 N N . LEU A 1 266 ? -10.280 5.867 13.285 1.00 87.12 266 LEU A N 1
ATOM 2037 C CA . LEU A 1 266 ? -9.224 6.878 13.247 1.00 87.12 266 LEU A CA 1
ATOM 2038 C C . LEU A 1 266 ? -9.198 7.502 11.856 1.00 87.12 266 LEU A C 1
ATOM 2040 O O . LEU A 1 266 ? -8.952 6.806 10.869 1.00 87.12 266 LEU A O 1
ATOM 2044 N N . ARG A 1 267 ? -9.386 8.816 11.796 1.00 87.69 267 ARG A N 1
ATOM 2045 C CA . ARG A 1 267 ? -9.199 9.639 10.603 1.00 87.69 267 ARG A CA 1
ATOM 2046 C C . ARG A 1 267 ? -7.937 10.461 10.761 1.00 87.69 267 ARG A C 1
ATOM 2048 O O . ARG A 1 267 ? -7.763 11.160 11.759 1.00 87.69 267 ARG A O 1
ATOM 2055 N N . LEU A 1 268 ? -7.053 10.361 9.781 1.00 89.50 268 LEU A N 1
ATOM 2056 C CA . LEU A 1 268 ? -5.730 10.959 9.823 1.00 89.50 268 LEU A CA 1
ATOM 2057 C C . LEU A 1 268 ? -5.393 11.601 8.477 1.00 89.50 268 LEU A C 1
ATOM 2059 O O . LEU A 1 268 ? -5.348 10.930 7.450 1.00 89.50 268 LEU A O 1
ATOM 2063 N N . LEU A 1 269 ? -5.087 12.893 8.509 1.00 88.56 269 LEU A N 1
ATOM 2064 C CA . LEU A 1 269 ? -4.510 13.650 7.406 1.00 88.56 269 LEU A CA 1
ATOM 2065 C C . LEU A 1 269 ? -3.424 14.564 7.970 1.00 88.56 269 LEU A C 1
ATOM 2067 O O . LEU A 1 269 ? -3.701 15.434 8.795 1.00 88.56 269 LEU A O 1
ATOM 2071 N N . ILE A 1 270 ? -2.192 14.373 7.514 1.00 90.44 270 ILE A N 1
ATOM 2072 C CA . ILE A 1 270 ? -1.083 15.296 7.749 1.00 90.44 270 ILE A CA 1
ATOM 2073 C C . ILE A 1 270 ? -0.389 15.478 6.406 1.00 90.44 270 ILE A C 1
ATOM 2075 O O . ILE A 1 270 ? 0.154 14.514 5.873 1.00 90.44 270 ILE A O 1
ATOM 2079 N N . GLU A 1 271 ? -0.433 16.693 5.865 1.00 87.12 271 GLU A N 1
ATOM 2080 C CA . GLU A 1 271 ? 0.305 17.059 4.653 1.00 87.12 271 GLU A CA 1
ATOM 2081 C C . GLU A 1 271 ? 1.113 18.332 4.925 1.00 87.12 271 GLU A C 1
ATOM 2083 O O . GLU A 1 271 ? 0.526 19.396 5.122 1.00 87.12 271 GLU A O 1
ATOM 2088 N N . ASP A 1 272 ? 2.437 18.220 4.979 1.00 86.25 272 ASP A N 1
ATOM 2089 C CA . ASP A 1 272 ? 3.393 19.305 5.216 1.00 86.25 272 ASP A CA 1
ATOM 2090 C C . ASP A 1 272 ? 4.226 19.680 3.975 1.00 86.25 272 ASP A C 1
ATOM 2092 O O . ASP A 1 272 ? 5.202 20.429 4.082 1.00 86.25 272 ASP A O 1
ATOM 2096 N N . GLY A 1 273 ? 3.862 19.159 2.801 1.00 77.50 273 GLY A N 1
ATOM 2097 C CA . GLY A 1 273 ? 4.613 19.276 1.558 1.00 77.50 273 GLY A CA 1
ATOM 2098 C C . GLY A 1 273 ? 5.804 18.318 1.468 1.00 77.50 273 GLY A C 1
ATOM 2099 O O . GLY A 1 273 ? 6.599 18.454 0.537 1.00 77.50 273 GLY A O 1
ATOM 2100 N N . GLY A 1 274 ? 5.945 17.365 2.391 1.00 75.62 274 GLY A N 1
ATOM 2101 C CA . GLY A 1 274 ? 6.942 16.298 2.360 1.00 75.62 274 GLY A CA 1
ATOM 2102 C C . GLY A 1 274 ? 6.443 14.997 1.709 1.00 75.62 274 GLY A C 1
ATOM 2103 O O . GLY A 1 274 ? 5.365 14.957 1.109 1.00 75.62 274 GLY A O 1
ATOM 2104 N N . PRO A 1 275 ? 7.235 13.912 1.786 1.00 75.19 275 PRO A N 1
ATOM 2105 C CA . PRO A 1 275 ? 6.798 12.588 1.351 1.00 75.19 275 PRO A CA 1
ATOM 2106 C C . PRO A 1 275 ? 5.729 12.010 2.291 1.00 75.19 275 PRO A C 1
ATOM 2108 O O . PRO A 1 275 ? 5.557 12.511 3.405 1.00 75.19 275 PRO A O 1
ATOM 2111 N N . PRO A 1 276 ? 5.042 10.922 1.884 1.00 80.00 276 PRO A N 1
ATOM 2112 C CA . PRO A 1 276 ? 3.996 10.303 2.687 1.00 80.00 276 PRO A CA 1
ATOM 2113 C C . PRO A 1 276 ? 4.425 10.045 4.132 1.00 80.00 276 PRO A C 1
ATOM 2115 O O . PRO A 1 276 ? 5.545 9.600 4.410 1.00 80.00 276 PRO A O 1
ATOM 2118 N N . VAL A 1 277 ? 3.509 10.319 5.055 1.00 86.56 277 VAL A N 1
ATOM 2119 C CA . VAL A 1 277 ? 3.731 10.144 6.488 1.00 86.56 277 VAL A CA 1
ATOM 2120 C C . VAL A 1 277 ? 3.834 8.653 6.820 1.00 86.56 277 VAL A C 1
ATOM 2122 O O . VAL A 1 277 ? 2.955 7.868 6.481 1.00 86.56 277 VAL A O 1
ATOM 2125 N N . GLU A 1 278 ? 4.905 8.255 7.508 1.00 88.25 278 GLU A N 1
ATOM 2126 C CA . GLU A 1 278 ? 5.101 6.888 8.011 1.00 88.25 278 GLU A CA 1
ATOM 2127 C C . GLU A 1 278 ? 4.690 6.740 9.479 1.00 88.25 278 GLU A C 1
ATOM 2129 O O . GLU A 1 278 ? 4.346 5.647 9.926 1.00 88.25 278 GLU A O 1
ATOM 2134 N N . ARG A 1 279 ? 4.751 7.825 10.260 1.00 93.44 279 ARG A N 1
ATOM 2135 C CA . ARG A 1 279 ? 4.490 7.788 11.701 1.00 93.44 279 ARG A CA 1
ATOM 2136 C C . ARG A 1 279 ? 3.883 9.086 12.186 1.00 93.44 279 ARG A C 1
ATOM 2138 O O . ARG A 1 279 ? 4.353 10.158 11.814 1.00 93.44 279 ARG A O 1
ATOM 2145 N N . VAL A 1 280 ? 2.913 8.975 13.086 1.00 95.94 280 VAL A N 1
ATOM 2146 C CA . VAL A 1 280 ? 2.265 10.107 13.752 1.00 95.94 280 VAL A CA 1
ATOM 2147 C C . VAL A 1 280 ? 2.207 9.863 15.248 1.00 95.94 280 VAL A C 1
ATOM 2149 O O . VAL A 1 280 ? 1.879 8.767 15.695 1.00 95.94 280 VAL A O 1
ATOM 2152 N N . ILE A 1 281 ? 2.515 10.899 16.018 1.00 96.06 281 ILE A N 1
ATOM 2153 C CA . ILE A 1 281 ? 2.436 10.939 17.472 1.00 96.06 281 ILE A CA 1
ATOM 2154 C C . ILE A 1 281 ? 1.618 12.167 17.848 1.00 96.06 281 ILE A C 1
ATOM 2156 O O . ILE A 1 281 ? 1.890 13.268 17.371 1.00 96.06 281 ILE A O 1
ATOM 2160 N N . TRP A 1 282 ? 0.642 12.006 18.731 1.00 94.00 282 TRP A N 1
ATOM 2161 C CA . TRP A 1 282 ? -0.160 13.125 19.212 1.00 94.00 282 TRP A CA 1
ATOM 2162 C C . TRP A 1 282 ? -0.386 13.056 20.714 1.00 94.00 282 TRP A C 1
ATOM 2164 O O . TRP A 1 282 ? -0.260 12.007 21.350 1.00 94.00 282 TRP A O 1
ATOM 2174 N N . GLY A 1 283 ? -0.739 14.204 21.280 1.00 87.94 283 GLY A N 1
ATOM 2175 C CA . GLY A 1 283 ? -1.285 14.300 22.622 1.00 87.94 283 GLY A CA 1
ATOM 2176 C C . GLY A 1 283 ? -2.320 15.408 22.701 1.00 87.94 283 GLY A C 1
ATOM 2177 O O . GLY A 1 283 ? -2.172 16.443 22.048 1.00 87.94 283 GLY A O 1
ATOM 2178 N N . ASP A 1 284 ? -3.345 15.194 23.510 1.00 78.81 284 ASP A N 1
ATOM 2179 C CA . ASP A 1 284 ? -4.483 16.098 23.648 1.00 78.81 284 ASP A CA 1
ATOM 2180 C C . ASP A 1 284 ? -4.476 16.849 25.005 1.00 78.81 284 ASP A C 1
ATOM 2182 O O . ASP A 1 284 ? -3.640 16.557 25.875 1.00 78.81 284 ASP A O 1
ATOM 2186 N N . PRO A 1 285 ? -5.358 17.850 25.216 1.00 63.84 285 PRO A N 1
ATOM 2187 C CA . PRO A 1 285 ? -5.391 18.625 26.453 1.00 63.84 285 PRO A CA 1
ATOM 2188 C C . PRO A 1 285 ? -5.881 17.790 27.637 1.00 63.84 285 PRO A C 1
ATOM 2190 O O . PRO A 1 285 ? -5.586 18.115 28.790 1.00 63.84 285 PRO A O 1
ATOM 2193 N N . SER A 1 286 ? -6.630 16.722 27.362 1.00 65.25 286 SER A N 1
ATOM 2194 C CA . SER A 1 286 ? -7.168 15.794 28.355 1.00 65.25 286 SER A CA 1
ATOM 2195 C C . SER A 1 286 ? -6.079 14.886 28.933 1.00 65.25 286 SER A C 1
ATOM 2197 O O . SER A 1 286 ? -6.253 14.359 30.031 1.00 65.25 286 SER A O 1
ATOM 2199 N N . GLY A 1 287 ? -4.924 14.794 28.267 1.00 68.56 287 GLY A N 1
ATOM 2200 C CA . GLY A 1 287 ? -3.787 13.964 28.651 1.00 68.56 287 GLY A CA 1
ATOM 2201 C C . GLY A 1 287 ? -3.780 12.603 27.960 1.00 68.56 287 GLY A C 1
ATOM 2202 O O . GLY A 1 287 ? -2.976 11.753 28.342 1.00 68.56 287 GLY A O 1
ATOM 2203 N N . HIS A 1 288 ? -4.653 12.384 26.973 1.00 79.19 288 HIS A N 1
ATOM 2204 C CA . HIS A 1 288 ? -4.556 11.231 26.094 1.00 79.19 288 HIS A CA 1
ATOM 2205 C C . HIS A 1 288 ? -3.406 11.433 25.101 1.00 79.19 288 HIS A C 1
ATOM 2207 O O . HIS A 1 288 ? -3.087 12.559 24.704 1.00 79.19 288 HIS A O 1
ATOM 2213 N N . SER A 1 289 ? -2.766 10.345 24.694 1.00 87.81 289 SER A N 1
ATOM 2214 C CA . SER A 1 289 ? -1.713 10.366 23.686 1.00 87.81 289 SER A CA 1
ATOM 2215 C C . SER A 1 289 ? -1.736 9.099 22.853 1.00 87.81 289 SER A C 1
ATOM 2217 O O . SER A 1 289 ? -2.144 8.037 23.316 1.00 87.81 289 SER A O 1
ATOM 2219 N N . GLY A 1 290 ? -1.281 9.198 21.613 1.00 90.31 290 GLY A N 1
ATOM 2220 C CA . GLY A 1 290 ? -1.168 8.040 20.746 1.00 90.31 290 GLY A CA 1
ATOM 2221 C C . GLY A 1 290 ? 0.035 8.123 19.837 1.00 90.31 290 GLY A C 1
ATOM 2222 O O . GLY A 1 290 ? 0.580 9.196 19.579 1.00 90.31 290 GLY A O 1
ATOM 2223 N N . THR A 1 291 ? 0.448 6.954 19.375 1.00 94.31 291 THR A N 1
ATOM 2224 C CA . THR A 1 291 ? 1.418 6.785 18.303 1.00 94.31 291 THR A CA 1
ATOM 2225 C C . THR A 1 291 ? 0.870 5.768 17.321 1.00 94.31 291 THR A C 1
ATOM 2227 O O . THR A 1 291 ? 0.318 4.744 17.731 1.00 94.31 291 THR A O 1
ATOM 2230 N N . VAL A 1 292 ? 1.023 6.044 16.032 1.00 94.19 292 VAL A N 1
ATOM 2231 C CA . VAL A 1 292 ? 0.723 5.110 14.948 1.00 94.19 292 VAL A CA 1
ATOM 2232 C C . VAL A 1 292 ? 1.878 5.119 13.960 1.00 94.19 292 VAL A C 1
ATOM 2234 O O . VAL A 1 292 ? 2.361 6.179 13.570 1.00 94.19 292 VAL A O 1
ATOM 2237 N N . SER A 1 293 ? 2.339 3.934 13.577 1.00 92.75 293 SER A N 1
ATOM 2238 C CA . SER A 1 293 ? 3.242 3.716 12.449 1.00 92.75 293 SER A CA 1
ATOM 2239 C C . SER A 1 293 ? 2.446 3.029 11.352 1.00 92.75 293 SER A C 1
ATOM 2241 O O . SER A 1 293 ? 1.889 1.950 11.574 1.00 92.75 293 SER A O 1
ATOM 2243 N N . LEU A 1 294 ? 2.346 3.688 10.203 1.00 90.31 294 LEU A N 1
ATOM 2244 C CA . LEU A 1 294 ? 1.573 3.222 9.065 1.00 90.31 294 LEU A CA 1
ATOM 2245 C C . LEU A 1 294 ? 2.291 2.042 8.406 1.00 90.31 294 LEU A C 1
ATOM 2247 O O . LEU A 1 294 ? 3.498 2.073 8.171 1.00 90.31 294 LEU A O 1
ATOM 2251 N N . LEU A 1 295 ? 1.537 0.984 8.123 1.00 82.50 295 LEU A N 1
ATOM 2252 C CA . LEU A 1 295 ? 2.039 -0.181 7.409 1.00 82.50 295 LEU A CA 1
ATOM 2253 C C . LEU A 1 295 ? 2.094 0.151 5.920 1.00 82.50 295 LEU A C 1
ATOM 2255 O O . LEU A 1 295 ? 1.073 0.510 5.325 1.00 82.50 295 LEU A O 1
ATOM 2259 N N . ALA A 1 296 ? 3.290 0.029 5.341 1.00 65.81 296 ALA A N 1
ATOM 2260 C CA . ALA A 1 296 ? 3.534 0.351 3.944 1.00 65.81 296 ALA A CA 1
ATOM 2261 C C . ALA A 1 296 ? 2.566 -0.406 3.024 1.00 65.81 296 ALA A C 1
ATOM 2263 O O . ALA A 1 296 ? 2.299 -1.601 3.199 1.00 65.81 296 ALA A O 1
ATOM 2264 N N . ALA A 1 297 ? 2.052 0.310 2.032 1.00 65.69 297 ALA A N 1
ATOM 2265 C CA . ALA A 1 297 ? 1.366 -0.281 0.904 1.00 65.69 297 ALA A CA 1
ATOM 2266 C C . ALA A 1 297 ? 2.238 -0.145 -0.335 1.00 65.69 297 ALA A C 1
ATOM 2268 O O . ALA A 1 297 ? 2.831 0.904 -0.575 1.00 65.69 297 ALA A O 1
ATOM 2269 N N . GLU A 1 298 ? 2.285 -1.216 -1.115 1.00 55.53 298 GLU A N 1
ATOM 2270 C CA . GLU A 1 298 ? 2.755 -1.156 -2.490 1.00 55.53 298 GLU A CA 1
ATOM 2271 C C . GLU A 1 298 ? 1.625 -0.539 -3.328 1.00 55.53 298 GLU A C 1
ATOM 2273 O O . GLU A 1 298 ? 0.468 -0.951 -3.161 1.00 55.53 298 GLU A O 1
ATOM 2278 N N . PRO A 1 299 ? 1.902 0.447 -4.197 1.00 56.28 299 PRO A N 1
ATOM 2279 C CA . PRO A 1 299 ? 0.906 0.899 -5.155 1.00 56.28 299 PRO A CA 1
ATOM 2280 C C . PRO A 1 299 ? 0.465 -0.294 -6.008 1.00 56.28 299 PRO A C 1
ATOM 2282 O O . PRO A 1 299 ? 1.292 -1.047 -6.521 1.00 56.28 299 PRO A O 1
ATOM 2285 N N . GLY A 1 300 ? -0.848 -0.482 -6.152 1.00 54.50 300 GLY A N 1
ATOM 2286 C CA . GLY A 1 300 ? -1.372 -1.479 -7.079 1.00 54.50 300 GLY A CA 1
ATOM 2287 C C . GLY A 1 300 ? -0.944 -1.141 -8.515 1.00 54.50 300 GLY A C 1
ATOM 2288 O O . GLY A 1 300 ? -0.893 0.044 -8.858 1.00 54.50 300 GLY A O 1
ATOM 2289 N N . PRO A 1 301 ? -0.674 -2.141 -9.374 1.00 56.81 301 PRO A N 1
ATOM 2290 C CA . PRO A 1 301 ? -0.230 -1.908 -10.753 1.00 56.81 301 PRO A CA 1
ATOM 2291 C C . PRO A 1 301 ? -1.221 -1.063 -11.571 1.00 56.81 301 PRO A C 1
ATOM 2293 O O . PRO A 1 301 ? -0.830 -0.390 -12.516 1.00 56.81 301 PRO A O 1
ATOM 2296 N N . GLU A 1 302 ? -2.498 -1.047 -11.186 1.00 56.25 302 GLU A N 1
ATOM 2297 C CA . GLU A 1 302 ? -3.560 -0.288 -11.855 1.00 56.25 302 GLU A CA 1
ATOM 2298 C C . GLU A 1 302 ? -3.529 1.220 -11.567 1.00 56.25 302 GLU A C 1
ATOM 2300 O O . GLU A 1 302 ? -4.043 2.007 -12.363 1.00 56.25 302 GLU A O 1
ATOM 2305 N N . ALA A 1 303 ? -2.911 1.635 -10.454 1.00 77.56 303 ALA A N 1
ATOM 2306 C CA . ALA A 1 303 ? -2.749 3.047 -10.117 1.00 77.56 303 ALA A CA 1
ATOM 2307 C C . ALA A 1 303 ? -1.572 3.687 -10.866 1.00 77.56 303 ALA A C 1
ATOM 2309 O O . ALA A 1 303 ? -1.528 4.910 -11.004 1.00 77.56 303 ALA A O 1
ATOM 2310 N N . GLU A 1 304 ? -0.613 2.892 -11.352 1.00 88.25 304 GLU A N 1
ATOM 2311 C CA . GLU A 1 304 ? 0.518 3.403 -12.118 1.00 88.25 304 GLU A CA 1
ATOM 2312 C C . GLU A 1 304 ? 0.123 3.693 -13.569 1.00 88.25 304 GLU A C 1
ATOM 2314 O O . GLU A 1 304 ? -0.412 2.860 -14.297 1.00 88.25 304 GLU A O 1
ATOM 2319 N N . VAL A 1 305 ? 0.424 4.907 -14.017 1.00 91.94 305 VAL A N 1
ATOM 2320 C CA . VAL A 1 305 ? 0.130 5.395 -15.368 1.00 91.94 305 VAL A CA 1
ATOM 2321 C C . VAL A 1 305 ? 1.387 5.764 -16.151 1.00 91.94 305 VAL A C 1
ATOM 2323 O O . VAL A 1 305 ? 1.277 6.323 -17.244 1.00 91.94 305 VAL A O 1
ATOM 2326 N N . THR A 1 306 ? 2.578 5.419 -15.651 1.00 92.25 306 THR A N 1
ATOM 2327 C CA . THR A 1 306 ? 3.864 5.616 -16.345 1.00 92.25 306 THR A CA 1
ATOM 2328 C C . THR A 1 306 ? 3.849 4.995 -17.750 1.00 92.25 306 THR A C 1
ATOM 2330 O O . THR A 1 306 ? 4.241 5.644 -18.717 1.00 92.25 306 THR A O 1
ATOM 2333 N N . ASP A 1 307 ? 3.256 3.808 -17.912 1.00 89.56 307 ASP A N 1
ATOM 2334 C CA . ASP A 1 307 ? 3.107 3.117 -19.207 1.00 89.56 307 ASP A CA 1
ATOM 2335 C C . ASP A 1 307 ? 2.146 3.808 -20.192 1.00 89.56 307 ASP A C 1
ATOM 2337 O O . ASP A 1 307 ? 2.039 3.429 -21.368 1.00 89.56 307 ASP A O 1
ATOM 2341 N N . LEU A 1 308 ? 1.398 4.824 -19.746 1.00 92.88 308 LEU A N 1
ATOM 2342 C CA . LEU A 1 308 ? 0.641 5.677 -20.656 1.00 92.88 308 LEU A CA 1
ATOM 2343 C C . LEU A 1 308 ? 1.556 6.650 -21.402 1.00 92.88 308 LEU A C 1
ATOM 2345 O O . LEU A 1 308 ? 1.122 7.171 -22.429 1.00 92.88 308 LEU A O 1
ATOM 2349 N N . VAL A 1 309 ? 2.777 6.916 -20.930 1.00 95.94 309 VAL A N 1
ATOM 2350 C CA . VAL A 1 309 ? 3.692 7.867 -21.564 1.00 95.94 309 VAL A CA 1
ATOM 2351 C C . VAL A 1 309 ? 4.146 7.335 -22.926 1.00 95.94 309 VAL A C 1
ATOM 2353 O O . VAL A 1 309 ? 4.730 6.267 -23.058 1.00 95.94 309 VAL A O 1
ATOM 2356 N N . THR A 1 310 ? 3.865 8.113 -23.967 1.00 93.94 310 THR A N 1
ATOM 2357 C CA . THR A 1 310 ? 4.213 7.811 -25.370 1.00 93.94 310 THR A CA 1
ATOM 2358 C C . THR A 1 310 ? 5.385 8.631 -25.882 1.00 93.94 310 THR A C 1
ATOM 2360 O O . THR A 1 310 ? 5.971 8.295 -26.908 1.00 93.94 310 THR A O 1
ATOM 2363 N N . ARG A 1 311 ? 5.704 9.731 -25.198 1.00 93.88 311 ARG A N 1
ATOM 2364 C CA . ARG A 1 311 ? 6.798 10.629 -25.549 1.00 93.88 311 ARG A CA 1
ATOM 2365 C C . ARG A 1 311 ? 7.293 11.347 -24.303 1.00 93.88 311 ARG A C 1
ATOM 2367 O O . ARG A 1 311 ? 6.469 11.870 -23.550 1.00 93.88 311 ARG A O 1
ATOM 2374 N N . VAL A 1 312 ? 8.613 11.423 -24.162 1.00 96.25 312 VAL A N 1
ATOM 2375 C CA . VAL A 1 312 ? 9.300 12.277 -23.188 1.00 96.25 312 VAL A CA 1
ATOM 2376 C C . VAL A 1 312 ? 10.097 13.331 -23.948 1.00 96.25 312 VAL A C 1
ATOM 2378 O O . VAL A 1 312 ? 10.537 13.093 -25.072 1.00 96.25 312 VAL A O 1
ATOM 2381 N N . ARG A 1 313 ? 10.221 14.529 -23.387 1.00 95.62 313 ARG A N 1
ATOM 2382 C CA . ARG A 1 313 ? 11.143 15.559 -23.875 1.00 95.62 313 ARG A CA 1
ATOM 2383 C C . ARG A 1 313 ? 11.841 16.192 -22.688 1.00 95.62 313 ARG A C 1
ATOM 2385 O O . ARG A 1 313 ? 11.193 16.440 -21.676 1.00 95.62 313 ARG A O 1
ATOM 2392 N N . ALA A 1 314 ? 13.112 16.516 -22.849 1.00 95.19 314 ALA A N 1
ATOM 2393 C CA . ALA A 1 314 ? 13.839 17.364 -21.920 1.00 95.19 314 ALA A CA 1
ATOM 2394 C C . ALA A 1 314 ? 14.192 18.703 -22.576 1.00 95.19 314 ALA A C 1
ATOM 2396 O O . ALA A 1 314 ? 14.290 18.801 -23.804 1.00 95.19 314 ALA A O 1
ATOM 2397 N N . HIS A 1 315 ? 14.413 19.733 -21.758 1.00 88.12 315 HIS A N 1
ATOM 2398 C CA . HIS A 1 315 ? 14.977 21.005 -22.227 1.00 88.12 315 HIS A CA 1
ATOM 2399 C C . HIS A 1 315 ? 16.403 20.834 -22.760 1.00 88.12 315 HIS A C 1
ATOM 2401 O O . HIS A 1 315 ? 16.801 21.521 -23.699 1.00 88.12 315 HIS A O 1
ATOM 2407 N N . SER A 1 316 ? 17.160 19.926 -22.142 1.00 92.25 316 SER A N 1
ATOM 2408 C CA . SER A 1 316 ? 18.505 19.518 -22.520 1.00 92.25 316 SER A CA 1
ATOM 2409 C C . SER A 1 316 ? 18.782 18.100 -22.025 1.00 92.25 316 SER A C 1
ATOM 2411 O O . SER A 1 316 ? 18.176 17.638 -21.056 1.00 92.25 316 SER A O 1
ATOM 2413 N N . GLU A 1 317 ? 19.691 17.410 -22.703 1.00 92.38 317 GLU A N 1
ATOM 2414 C CA . GLU A 1 317 ? 20.071 16.038 -22.381 1.00 92.38 317 GLU A CA 1
ATOM 2415 C C . GLU A 1 317 ? 21.448 15.697 -22.956 1.00 92.38 317 GLU A C 1
ATOM 2417 O O . GLU A 1 317 ? 21.862 16.238 -23.987 1.00 92.38 317 GLU A O 1
ATOM 2422 N N . PHE A 1 318 ? 22.152 14.778 -22.300 1.00 89.50 318 PHE A N 1
ATOM 2423 C CA . PHE A 1 318 ? 23.502 14.374 -22.670 1.00 89.50 318 PHE A CA 1
ATOM 2424 C C . PHE A 1 318 ? 23.478 13.195 -23.662 1.00 89.50 318 PHE A C 1
ATOM 2426 O O . PHE A 1 318 ? 23.776 12.044 -23.337 1.00 89.50 318 PHE A O 1
ATOM 2433 N N . THR A 1 319 ? 23.093 13.489 -24.909 1.00 85.50 319 THR A N 1
ATOM 2434 C CA . THR A 1 319 ? 22.908 12.473 -25.970 1.00 85.50 319 THR A CA 1
ATOM 2435 C C . THR A 1 319 ? 24.173 11.678 -26.307 1.00 85.50 319 THR A C 1
ATOM 2437 O O . THR A 1 319 ? 24.070 10.496 -26.628 1.00 85.50 319 THR A O 1
ATOM 2440 N N . GLU A 1 320 ? 25.363 12.279 -26.195 1.00 78.88 320 GLU A N 1
ATOM 2441 C CA . GLU A 1 320 ? 26.643 11.635 -26.535 1.00 78.88 320 GLU A CA 1
ATOM 2442 C C . GLU A 1 320 ? 26.963 10.417 -25.653 1.00 78.88 320 GLU A C 1
ATOM 2444 O O . GLU A 1 320 ? 27.558 9.460 -26.144 1.00 78.88 320 GLU A O 1
ATOM 2449 N N . ALA A 1 321 ? 26.533 10.416 -24.383 1.00 71.06 321 ALA A N 1
ATOM 2450 C CA . ALA A 1 321 ? 26.645 9.251 -23.492 1.00 71.06 321 ALA A CA 1
ATOM 2451 C C . ALA A 1 321 ? 25.334 8.460 -23.356 1.00 71.06 321 ALA A C 1
ATOM 2453 O O . ALA A 1 321 ? 25.235 7.572 -22.513 1.00 71.06 321 ALA A O 1
ATOM 2454 N N . GLY A 1 322 ? 24.317 8.772 -24.167 1.00 80.25 322 GLY A N 1
ATOM 2455 C CA . GLY A 1 322 ? 23.016 8.108 -24.099 1.00 80.25 322 GLY A CA 1
ATOM 2456 C C . GLY A 1 322 ? 22.231 8.394 -22.814 1.00 80.25 322 GLY A C 1
ATOM 2457 O O . GLY A 1 322 ? 21.324 7.632 -22.485 1.00 80.25 322 GLY A O 1
ATOM 2458 N N . GLU A 1 323 ? 22.545 9.474 -22.090 1.00 88.50 323 GLU A N 1
ATOM 2459 C CA . GLU A 1 323 ? 21.861 9.862 -20.849 1.00 88.50 323 GLU A CA 1
ATOM 2460 C C . GLU A 1 323 ? 20.647 10.758 -21.152 1.00 88.50 323 GLU A C 1
ATOM 2462 O O . GLU A 1 323 ? 20.599 11.948 -20.824 1.00 88.50 323 GLU A O 1
ATOM 2467 N N . VAL A 1 324 ? 19.678 10.167 -21.851 1.00 93.50 324 VAL A N 1
ATOM 2468 C CA . VAL A 1 324 ? 18.517 10.836 -22.460 1.00 93.50 324 VAL A CA 1
ATOM 2469 C C . VAL A 1 324 ? 17.235 10.655 -21.651 1.00 93.50 324 VAL A C 1
ATOM 2471 O O . VAL A 1 324 ? 17.140 9.774 -20.793 1.00 93.50 324 VAL A O 1
ATOM 2474 N N . ALA A 1 325 ? 16.233 11.497 -21.916 1.00 92.69 325 ALA A N 1
ATOM 2475 C CA . ALA A 1 325 ? 14.997 11.550 -21.134 1.00 92.69 325 ALA A CA 1
ATOM 2476 C C . ALA A 1 325 ? 14.183 10.241 -21.171 1.00 92.69 325 ALA A C 1
ATOM 2478 O O . ALA A 1 325 ? 13.475 9.926 -20.214 1.00 92.69 325 ALA A O 1
ATOM 2479 N N . GLU A 1 326 ? 14.299 9.448 -22.240 1.00 91.12 326 GLU A N 1
ATOM 2480 C CA . GLU A 1 326 ? 13.647 8.140 -22.373 1.00 91.12 326 GLU A CA 1
ATOM 2481 C C . GLU A 1 326 ? 14.075 7.135 -21.297 1.00 91.12 326 GLU A C 1
ATOM 2483 O O . GLU A 1 326 ? 13.287 6.254 -20.947 1.00 91.12 326 GLU A O 1
ATOM 2488 N N . ASN A 1 327 ? 15.281 7.279 -20.737 1.00 90.94 327 ASN A N 1
ATOM 2489 C CA . ASN A 1 327 ? 15.778 6.391 -19.684 1.00 90.94 327 ASN A CA 1
ATOM 2490 C C . ASN A 1 327 ? 14.919 6.470 -18.411 1.00 90.94 327 ASN A C 1
ATOM 2492 O O . ASN A 1 327 ? 14.855 5.503 -17.661 1.00 90.94 327 ASN A O 1
ATOM 2496 N N . LEU A 1 328 ? 14.207 7.584 -18.197 1.00 94.25 328 LEU A N 1
ATOM 2497 C CA . LEU A 1 328 ? 13.411 7.827 -16.993 1.00 94.25 328 LEU A CA 1
ATOM 2498 C C . LEU A 1 328 ? 12.171 6.935 -16.860 1.00 94.25 328 LEU A C 1
ATOM 2500 O O . LEU A 1 328 ? 11.600 6.865 -15.775 1.00 94.25 328 LEU A O 1
ATOM 2504 N N . LEU A 1 329 ? 11.711 6.300 -17.941 1.00 89.69 329 LEU A N 1
ATOM 2505 C CA . LEU A 1 329 ? 10.439 5.565 -17.951 1.00 89.69 329 LEU A CA 1
ATOM 2506 C C . LEU A 1 329 ? 10.557 4.097 -17.537 1.00 89.69 329 LEU A C 1
ATOM 2508 O O . LEU A 1 329 ? 9.545 3.400 -17.462 1.00 89.69 329 LEU A O 1
ATOM 2512 N N . HIS A 1 330 ? 11.770 3.597 -17.323 1.00 73.75 330 HIS A N 1
ATOM 2513 C CA . HIS A 1 330 ? 12.018 2.179 -17.105 1.00 73.75 330 HIS A CA 1
ATOM 2514 C C . HIS A 1 330 ? 12.980 1.988 -15.942 1.00 73.75 330 HIS A C 1
ATOM 2516 O O . HIS A 1 330 ? 13.867 2.810 -15.724 1.00 73.75 330 HIS A O 1
ATOM 2522 N N . ASP A 1 331 ? 12.795 0.910 -15.185 1.00 68.00 331 ASP A N 1
ATOM 2523 C CA . ASP A 1 331 ? 13.786 0.518 -14.190 1.00 68.00 331 ASP A CA 1
ATOM 2524 C C . ASP A 1 331 ? 15.037 0.026 -14.926 1.00 68.00 331 ASP A C 1
ATOM 2526 O O . ASP A 1 331 ? 15.003 -0.964 -15.660 1.00 68.00 331 ASP A O 1
ATOM 2530 N N . SER A 1 332 ? 16.112 0.805 -14.851 1.00 66.19 332 SER A N 1
ATOM 2531 C CA . SER A 1 332 ? 17.368 0.523 -15.535 1.00 66.19 332 SER A CA 1
ATOM 2532 C C . SER A 1 332 ? 18.529 1.205 -14.819 1.00 66.19 332 SER A C 1
ATOM 2534 O O . SER A 1 332 ? 18.345 2.144 -14.046 1.00 66.19 332 SER A O 1
ATOM 2536 N N . TRP A 1 333 ? 19.755 0.774 -15.114 1.00 64.56 333 TRP A N 1
ATOM 2537 C CA . TRP A 1 333 ? 20.961 1.437 -14.608 1.00 64.56 333 TRP A CA 1
ATOM 2538 C C . TRP A 1 333 ? 21.297 2.743 -15.349 1.00 64.56 333 TRP A C 1
ATOM 2540 O O . TRP A 1 333 ? 22.281 3.401 -15.009 1.00 64.56 333 TRP A O 1
ATOM 2550 N N . HIS A 1 334 ? 20.513 3.112 -16.366 1.00 79.12 334 HIS A N 1
ATOM 2551 C CA . HIS A 1 334 ? 20.699 4.334 -17.140 1.00 79.12 334 HIS A CA 1
ATOM 2552 C C . HIS A 1 334 ? 20.036 5.534 -16.451 1.00 79.12 334 HIS A C 1
ATOM 2554 O O . HIS A 1 334 ? 19.210 5.393 -15.552 1.00 79.12 334 HIS A O 1
ATOM 2560 N N . LYS A 1 335 ? 20.417 6.744 -16.863 1.00 87.75 335 LYS A N 1
ATOM 2561 C CA . LYS A 1 335 ? 19.899 7.996 -16.301 1.00 87.75 335 LYS A CA 1
ATOM 2562 C C . LYS A 1 335 ? 19.607 9.010 -17.389 1.00 87.75 335 LYS A C 1
ATOM 2564 O O . LYS A 1 335 ? 20.095 8.875 -18.507 1.00 87.75 335 LYS A O 1
ATOM 2569 N N . TRP A 1 336 ? 18.850 10.035 -17.044 1.00 96.00 336 TRP A N 1
ATOM 2570 C CA . TRP A 1 336 ? 18.847 11.285 -17.788 1.00 96.00 336 TRP A CA 1
ATOM 2571 C C . TRP A 1 336 ? 19.792 12.276 -17.107 1.00 96.00 336 TRP A C 1
ATOM 2573 O O . TRP A 1 336 ? 19.809 12.366 -15.874 1.00 96.0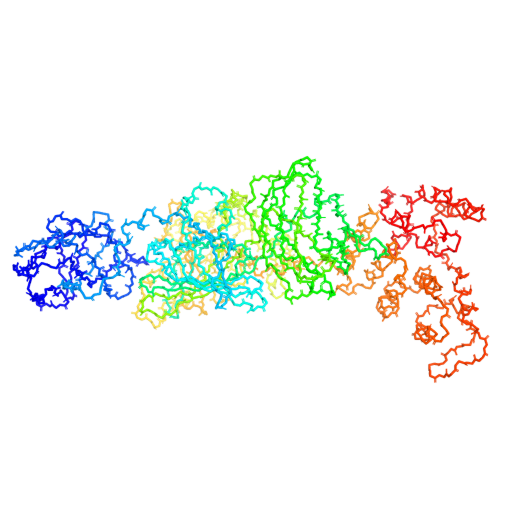0 336 TRP A O 1
ATOM 2583 N N . LEU A 1 337 ? 20.551 13.022 -17.912 1.00 95.81 337 LEU A N 1
ATOM 2584 C CA . LEU A 1 337 ? 21.418 14.107 -17.460 1.00 95.81 337 LEU A CA 1
ATOM 2585 C C . LEU A 1 337 ? 21.157 15.361 -18.297 1.00 95.81 337 LEU A C 1
ATOM 2587 O O . LEU A 1 337 ? 21.449 15.394 -19.491 1.00 95.81 337 LEU A O 1
ATOM 2591 N N . GLY A 1 338 ? 20.625 16.401 -17.662 1.00 94.81 338 GLY A N 1
ATOM 2592 C CA . GLY A 1 338 ? 20.444 17.731 -18.235 1.00 94.81 338 GLY A CA 1
ATOM 2593 C C . GLY A 1 338 ? 21.598 18.677 -17.897 1.00 94.81 338 GLY A C 1
ATOM 2594 O O . GLY A 1 338 ? 22.258 18.545 -16.865 1.00 94.81 338 GLY A O 1
ATOM 2595 N N . HIS A 1 339 ? 21.817 19.669 -18.756 1.00 92.00 339 HIS A N 1
ATOM 2596 C CA . HIS A 1 339 ? 22.777 20.748 -18.536 1.00 92.00 339 HIS A CA 1
ATOM 2597 C C . HIS A 1 339 ? 22.148 21.905 -17.743 1.00 92.00 339 HIS A C 1
ATOM 2599 O O . HIS A 1 339 ? 21.004 22.290 -18.002 1.00 92.00 339 HIS A O 1
ATOM 2605 N N . GLY A 1 340 ? 22.936 22.510 -16.852 1.00 92.25 340 GLY A N 1
ATOM 2606 C CA . GLY A 1 340 ? 22.535 23.616 -15.985 1.00 92.25 340 GLY A CA 1
ATOM 2607 C C . GLY A 1 340 ? 22.012 23.167 -14.618 1.00 92.25 340 GLY A C 1
ATOM 2608 O O . GLY A 1 340 ? 21.864 21.981 -14.337 1.00 92.25 340 GLY A O 1
ATOM 2609 N N . ASP A 1 341 ? 21.711 24.150 -13.774 1.00 93.56 341 ASP A N 1
ATOM 2610 C CA . ASP A 1 341 ? 21.137 23.991 -12.430 1.00 93.56 341 ASP A CA 1
ATOM 2611 C C . ASP A 1 341 ? 19.595 24.033 -12.414 1.00 93.56 341 ASP A C 1
ATOM 2613 O O . ASP A 1 341 ? 18.976 23.924 -11.352 1.00 93.56 341 ASP A O 1
ATOM 2617 N N . SER A 1 342 ? 18.974 24.164 -13.592 1.00 95.44 342 SER A N 1
ATOM 2618 C CA . SER A 1 342 ? 17.526 24.157 -13.831 1.00 95.44 342 SER A CA 1
ATOM 2619 C C . SER A 1 342 ? 17.179 23.385 -15.110 1.00 95.44 342 SER A C 1
ATOM 2621 O O . SER A 1 342 ? 17.992 23.272 -16.032 1.00 95.44 342 SER A O 1
ATOM 2623 N N . ALA A 1 343 ? 15.977 22.805 -15.155 1.00 96.38 343 ALA A N 1
ATOM 2624 C CA . ALA A 1 343 ? 15.551 21.918 -16.229 1.00 96.38 343 ALA A CA 1
ATOM 2625 C C . ALA A 1 343 ? 14.033 21.808 -16.367 1.00 96.38 343 ALA A C 1
ATOM 2627 O O . ALA A 1 343 ? 13.290 22.107 -15.438 1.00 96.38 343 ALA A O 1
ATOM 2628 N N . TRP A 1 344 ? 13.559 21.287 -17.499 1.00 96.88 344 TRP A N 1
ATOM 2629 C CA . TRP A 1 344 ? 12.201 20.749 -17.568 1.00 96.88 344 TRP A CA 1
ATOM 2630 C C . TRP A 1 344 ? 12.160 19.395 -18.272 1.00 96.88 344 TRP A C 1
ATOM 2632 O O . TRP A 1 344 ? 12.910 19.153 -19.218 1.00 96.88 344 TRP A O 1
ATOM 2642 N N . LEU A 1 345 ? 11.249 18.538 -17.809 1.00 98.12 345 LEU A N 1
ATOM 2643 C CA . LEU A 1 345 ? 10.899 17.249 -18.405 1.00 98.12 345 LEU A CA 1
ATOM 2644 C C . LEU A 1 345 ? 9.405 17.235 -18.721 1.00 98.12 345 LEU A C 1
ATOM 2646 O O . LEU A 1 345 ? 8.591 17.507 -17.843 1.00 98.12 345 LEU A O 1
ATOM 2650 N N . GLU A 1 346 ? 9.040 16.920 -19.958 1.00 98.25 346 GLU A N 1
ATOM 2651 C CA . GLU A 1 346 ? 7.658 16.816 -20.425 1.00 98.25 346 GLU A CA 1
ATOM 2652 C C . GLU A 1 346 ? 7.294 15.376 -20.763 1.00 98.25 346 GLU A C 1
ATOM 2654 O O . GLU A 1 346 ? 7.976 14.727 -21.552 1.00 98.25 346 GLU A O 1
ATOM 2659 N N . PHE A 1 347 ? 6.154 14.922 -20.255 1.00 98.25 347 PHE A N 1
ATOM 2660 C CA . PHE A 1 347 ? 5.601 13.594 -20.477 1.00 98.25 347 PHE A CA 1
ATOM 2661 C C . PHE A 1 347 ? 4.265 13.721 -21.212 1.00 98.25 347 PHE A C 1
ATOM 2663 O O . PHE A 1 347 ? 3.358 14.423 -20.764 1.00 98.25 347 PHE A O 1
ATOM 2670 N N . THR A 1 348 ? 4.128 13.049 -22.357 1.00 97.94 348 THR A N 1
ATOM 2671 C CA . THR A 1 348 ? 2.873 13.004 -23.126 1.00 97.94 348 THR A CA 1
ATOM 2672 C C . THR A 1 348 ? 2.232 11.631 -23.020 1.00 97.94 348 THR A C 1
ATOM 2674 O O . THR A 1 348 ? 2.797 10.641 -23.487 1.00 97.94 348 THR A O 1
ATOM 2677 N N . LEU A 1 349 ? 1.025 11.571 -22.465 1.00 96.75 349 LEU A N 1
ATOM 2678 C CA . LEU A 1 349 ? 0.288 10.330 -22.266 1.00 96.75 349 LEU A CA 1
ATOM 2679 C C . LEU A 1 349 ? -0.565 9.977 -23.500 1.00 96.75 349 LEU A C 1
ATOM 2681 O O . LEU A 1 349 ? -1.080 10.849 -24.207 1.00 96.75 349 LEU A O 1
ATOM 2685 N N . ARG A 1 350 ? -0.768 8.674 -23.741 1.00 96.38 350 ARG A N 1
ATOM 2686 C CA . ARG A 1 350 ? -1.632 8.143 -24.813 1.00 96.38 350 ARG A CA 1
ATOM 2687 C C . ARG A 1 350 ? -3.097 8.538 -24.642 1.00 96.38 350 ARG A C 1
ATOM 2689 O O . ARG A 1 350 ? -3.809 8.694 -25.628 1.00 96.38 350 ARG A O 1
ATOM 2696 N N . ARG A 1 351 ? -3.533 8.711 -23.393 1.00 93.69 351 ARG A N 1
ATOM 2697 C CA . ARG A 1 351 ? -4.860 9.188 -22.989 1.00 93.69 351 ARG A CA 1
ATOM 2698 C C . ARG A 1 351 ? -4.729 10.055 -21.730 1.00 93.69 351 ARG A C 1
ATOM 2700 O O . ARG A 1 351 ? -3.815 9.782 -20.953 1.00 93.69 351 ARG A O 1
ATOM 2707 N N . PRO A 1 352 ? -5.606 11.052 -21.509 1.00 95.44 352 PRO A N 1
ATOM 2708 C CA . PRO A 1 352 ? -5.604 11.820 -20.268 1.00 95.44 352 PRO A CA 1
ATOM 2709 C C . PRO A 1 352 ? -5.766 10.919 -19.037 1.00 95.44 352 PRO A C 1
ATOM 2711 O O . PRO A 1 352 ? -6.558 9.972 -19.061 1.00 95.44 352 PRO A O 1
ATOM 2714 N N . ALA A 1 353 ? -5.031 11.224 -17.972 1.00 93.81 353 ALA A N 1
ATOM 2715 C CA . ALA A 1 353 ? -5.141 10.575 -16.666 1.00 93.81 353 ALA A CA 1
ATOM 2716 C C . ALA A 1 353 ? -5.030 11.639 -15.573 1.00 93.81 353 ALA A C 1
ATOM 2718 O O . ALA A 1 353 ? -4.383 12.655 -15.798 1.00 93.81 353 ALA A O 1
ATOM 2719 N N . ALA A 1 354 ? -5.671 11.438 -14.422 1.00 92.88 354 ALA A N 1
ATOM 2720 C CA . ALA A 1 354 ? -5.564 12.336 -13.274 1.00 92.88 354 ALA A CA 1
ATOM 2721 C C . ALA A 1 354 ? -4.405 11.875 -12.385 1.00 92.88 354 ALA A C 1
ATOM 2723 O O . ALA A 1 354 ? -4.612 11.107 -11.456 1.00 92.88 354 ALA A O 1
ATOM 2724 N N . VAL A 1 355 ? -3.176 12.280 -12.715 1.00 93.06 355 VAL A N 1
ATOM 2725 C CA . VAL A 1 355 ? -1.995 12.002 -11.880 1.00 93.06 355 VAL A CA 1
ATOM 2726 C C . VAL A 1 355 ? -2.113 12.784 -10.575 1.00 93.06 355 VAL A C 1
ATOM 2728 O O . VAL A 1 355 ? -2.235 14.007 -10.625 1.00 93.06 355 VAL A O 1
ATOM 2731 N N . GLY A 1 356 ? -2.053 12.078 -9.446 1.00 88.00 356 GLY A N 1
ATOM 2732 C CA . GLY A 1 356 ? -2.042 12.636 -8.085 1.00 88.00 356 GLY A CA 1
ATOM 2733 C C . GLY A 1 356 ? -0.850 12.200 -7.246 1.00 88.00 356 GLY A C 1
ATOM 2734 O O . GLY A 1 356 ? -0.693 12.619 -6.101 1.00 88.00 356 GLY A O 1
ATOM 2735 N N . HIS A 1 357 ? 0.013 11.358 -7.804 1.00 88.62 357 HIS A N 1
ATOM 2736 C CA . HIS A 1 357 ? 1.247 10.956 -7.158 1.00 88.62 357 HIS A CA 1
ATOM 2737 C C . HIS A 1 357 ? 2.340 10.744 -8.203 1.00 88.62 357 HIS A C 1
ATOM 2739 O O . HIS A 1 357 ? 2.086 10.218 -9.287 1.00 88.62 357 HIS A O 1
ATOM 2745 N N . TYR A 1 358 ? 3.560 11.169 -7.896 1.00 92.62 358 TYR A N 1
ATOM 2746 C CA . TYR A 1 358 ? 4.725 10.901 -8.731 1.00 92.62 358 TYR A CA 1
ATOM 2747 C C . TYR A 1 358 ? 5.917 10.501 -7.872 1.00 92.62 358 TYR A C 1
ATOM 2749 O O . TYR A 1 358 ? 6.073 10.962 -6.743 1.00 92.62 358 TYR A O 1
ATOM 2757 N N . VAL A 1 359 ? 6.767 9.642 -8.421 1.00 91.75 359 VAL A N 1
ATOM 2758 C CA . VAL A 1 359 ? 8.008 9.200 -7.786 1.00 91.75 359 VAL A CA 1
ATOM 2759 C C . VAL A 1 359 ? 9.174 9.664 -8.640 1.00 91.75 359 VAL A C 1
ATOM 2761 O O . VAL A 1 359 ? 9.190 9.422 -9.846 1.00 91.75 359 VAL A O 1
ATOM 2764 N N . LEU A 1 360 ? 10.142 10.326 -8.009 1.00 94.56 360 LEU A N 1
ATOM 2765 C CA . LEU A 1 360 ? 11.430 10.670 -8.607 1.00 94.56 360 LEU A CA 1
ATOM 2766 C C . LEU A 1 360 ? 12.509 9.789 -7.982 1.00 94.56 360 LEU A C 1
ATOM 2768 O O . LEU A 1 360 ? 12.557 9.666 -6.758 1.00 94.56 360 LEU A O 1
ATOM 2772 N N . THR A 1 361 ? 13.389 9.217 -8.800 1.00 93.25 361 THR A N 1
ATOM 2773 C CA . THR A 1 361 ? 14.504 8.391 -8.318 1.00 93.25 361 THR A CA 1
ATOM 2774 C C . THR A 1 361 ? 15.835 9.077 -8.615 1.00 93.25 361 THR A C 1
ATOM 2776 O O . THR A 1 361 ? 16.122 9.418 -9.767 1.00 93.25 361 THR A O 1
ATOM 2779 N N . SER A 1 362 ? 16.665 9.282 -7.582 1.00 92.44 362 SER A N 1
ATOM 2780 C CA . SER A 1 362 ? 18.003 9.875 -7.749 1.00 92.44 362 SER A CA 1
ATOM 2781 C C . SER A 1 362 ? 18.898 9.005 -8.639 1.00 92.44 362 SER A C 1
ATOM 2783 O O . SER A 1 362 ? 18.711 7.790 -8.737 1.00 92.44 362 SER A O 1
ATOM 2785 N N . ALA A 1 363 ? 19.872 9.607 -9.323 1.00 91.12 363 ALA A N 1
ATOM 2786 C CA . ALA A 1 363 ? 20.797 8.849 -10.171 1.00 91.12 363 ALA A CA 1
ATOM 2787 C C . ALA A 1 363 ? 21.993 8.284 -9.374 1.00 91.12 363 ALA A C 1
ATOM 2789 O O . ALA A 1 363 ? 22.003 8.301 -8.142 1.00 91.12 363 ALA A O 1
ATOM 2790 N N . ASN A 1 364 ? 22.993 7.754 -10.081 1.00 84.06 364 ASN A N 1
ATOM 2791 C CA . ASN A 1 364 ? 24.044 6.893 -9.536 1.00 84.06 364 ASN A CA 1
ATOM 2792 C C . ASN A 1 364 ? 25.278 7.613 -8.956 1.00 84.06 364 ASN A C 1
ATOM 2794 O O . ASN A 1 364 ? 25.943 7.035 -8.100 1.00 84.06 364 ASN A O 1
ATOM 2798 N N . ASP A 1 365 ? 25.618 8.828 -9.402 1.00 79.06 365 ASP A N 1
ATOM 2799 C CA . ASP A 1 365 ? 26.952 9.418 -9.170 1.00 79.06 365 ASP A CA 1
ATOM 2800 C C . ASP A 1 365 ? 26.978 10.632 -8.215 1.00 79.06 365 ASP A C 1
ATOM 2802 O O . ASP A 1 365 ? 27.428 10.495 -7.080 1.00 79.06 365 ASP A O 1
ATOM 2806 N N . VAL A 1 366 ? 26.530 11.818 -8.641 1.00 86.62 366 VAL A N 1
ATOM 2807 C CA . VAL A 1 366 ? 26.779 13.107 -7.975 1.00 86.62 366 VAL A CA 1
ATOM 2808 C C . VAL A 1 366 ? 25.516 13.633 -7.276 1.00 86.62 366 VAL A C 1
ATOM 2810 O O . VAL A 1 366 ? 24.593 14.086 -7.955 1.00 86.62 366 VAL A O 1
ATOM 2813 N N . PRO A 1 367 ? 25.468 13.654 -5.928 1.00 87.31 367 PRO A N 1
ATOM 2814 C CA . PRO A 1 367 ? 24.314 14.156 -5.175 1.00 87.31 367 PRO A CA 1
ATOM 2815 C C . PRO A 1 367 ? 23.943 15.612 -5.466 1.00 87.31 367 PRO A C 1
ATOM 2817 O O . PRO A 1 367 ? 22.767 15.957 -5.481 1.00 87.31 367 PRO A O 1
ATOM 2820 N N . GLY A 1 368 ? 24.930 16.469 -5.744 1.00 90.81 368 GLY A N 1
ATOM 2821 C CA . GLY A 1 368 ? 24.702 17.886 -6.041 1.00 90.81 368 GLY A CA 1
ATOM 2822 C C . GLY A 1 368 ? 23.893 18.148 -7.324 1.00 90.81 368 GLY A C 1
ATOM 2823 O O . GLY A 1 368 ? 23.375 19.248 -7.506 1.00 90.81 368 GLY A O 1
ATOM 2824 N N . ARG A 1 369 ? 23.735 17.135 -8.189 1.00 95.94 369 ARG A N 1
ATOM 2825 C CA . ARG A 1 369 ? 22.941 17.204 -9.425 1.00 95.94 369 ARG A CA 1
ATOM 2826 C C . ARG A 1 369 ? 21.477 16.807 -9.234 1.00 95.94 369 ARG A C 1
ATOM 2828 O O . ARG A 1 369 ? 20.701 16.859 -10.183 1.00 95.94 369 ARG A O 1
ATOM 2835 N N . ASP A 1 370 ? 21.076 16.369 -8.047 1.00 95.75 370 ASP A N 1
ATOM 2836 C CA . ASP A 1 370 ? 19.685 15.975 -7.846 1.00 95.75 370 ASP A CA 1
ATOM 2837 C C . ASP A 1 370 ? 18.762 17.208 -7.822 1.00 95.75 370 ASP A C 1
ATOM 2839 O O . ASP A 1 370 ? 19.173 18.278 -7.350 1.00 95.75 370 ASP A O 1
ATOM 2843 N N . PRO A 1 371 ? 17.508 17.083 -8.293 1.00 96.19 371 PRO A N 1
ATOM 2844 C CA . PRO A 1 371 ? 16.520 18.150 -8.174 1.00 96.19 371 PRO A CA 1
ATOM 2845 C C . PRO A 1 371 ? 16.289 18.532 -6.707 1.00 96.19 371 PRO A C 1
ATOM 2847 O O . PRO A 1 371 ? 16.170 17.657 -5.849 1.00 96.19 371 PRO A O 1
ATOM 2850 N N . ARG A 1 372 ? 16.196 19.837 -6.428 1.00 92.88 372 ARG A N 1
ATOM 2851 C CA . ARG A 1 372 ? 15.998 20.385 -5.074 1.00 92.88 372 ARG A CA 1
ATOM 2852 C C . ARG A 1 372 ? 14.726 21.215 -4.956 1.00 92.88 372 ARG A C 1
ATOM 2854 O O . ARG A 1 372 ? 14.003 21.073 -3.975 1.00 92.88 372 ARG A O 1
ATOM 2861 N N . ASP A 1 373 ? 14.444 22.031 -5.970 1.00 92.94 373 ASP A N 1
ATOM 2862 C CA . ASP A 1 373 ? 13.217 22.822 -6.069 1.00 92.94 373 ASP A CA 1
ATOM 2863 C C . ASP A 1 373 ? 12.573 22.591 -7.443 1.00 92.94 373 ASP A C 1
ATOM 2865 O O . ASP A 1 373 ? 13.264 22.619 -8.469 1.00 92.94 373 ASP A O 1
ATOM 2869 N N . TRP A 1 374 ? 11.259 22.365 -7.484 1.00 96.75 374 TRP A N 1
ATOM 2870 C CA . TRP A 1 374 ? 10.530 22.180 -8.741 1.00 96.75 374 TRP A CA 1
ATOM 2871 C C . TRP A 1 374 ? 9.026 22.434 -8.615 1.00 96.75 374 TRP A C 1
ATOM 2873 O O . TRP A 1 374 ? 8.444 22.383 -7.530 1.00 96.75 374 TRP A O 1
ATOM 2883 N N . THR A 1 375 ? 8.388 22.631 -9.766 1.00 96.25 375 THR A N 1
ATOM 2884 C CA . THR A 1 375 ? 6.932 22.685 -9.923 1.00 96.25 375 THR A CA 1
ATOM 2885 C C . THR A 1 375 ? 6.478 21.558 -10.848 1.00 96.25 375 THR A C 1
ATOM 2887 O O . THR A 1 375 ? 7.000 21.410 -11.955 1.00 96.25 375 THR A O 1
ATOM 2890 N N . PHE A 1 376 ? 5.494 20.768 -10.424 1.00 96.94 376 PHE A N 1
ATOM 2891 C CA . PHE A 1 376 ? 4.847 19.758 -11.261 1.00 96.94 376 PHE A CA 1
ATOM 2892 C C . PHE A 1 376 ? 3.567 20.335 -11.873 1.00 96.94 376 PHE A C 1
ATOM 2894 O O . PHE A 1 376 ? 2.743 20.919 -11.167 1.00 96.94 376 PHE A O 1
ATOM 2901 N N . LYS A 1 377 ? 3.400 20.199 -13.190 1.00 97.56 377 LYS A N 1
ATOM 2902 C CA . LYS A 1 377 ? 2.349 20.881 -13.959 1.00 97.56 377 LYS A CA 1
ATOM 2903 C C . LYS A 1 377 ? 1.562 19.929 -14.845 1.00 97.56 377 LYS A C 1
ATOM 2905 O O . LYS A 1 377 ? 2.111 18.947 -15.342 1.00 97.56 377 LYS A O 1
ATOM 2910 N N . GLY A 1 378 ? 0.304 20.276 -15.107 1.00 96.81 378 GLY A N 1
ATOM 2911 C CA . GLY A 1 378 ? -0.585 19.587 -16.044 1.00 96.81 378 GLY A CA 1
ATOM 2912 C C . GLY A 1 378 ? -1.036 20.492 -17.188 1.00 96.81 378 GLY A C 1
ATOM 2913 O O . GLY A 1 378 ? -1.181 21.703 -17.017 1.00 96.81 378 GLY A O 1
ATOM 2914 N N . SER A 1 379 ? -1.259 19.907 -18.363 1.00 97.44 379 SER A N 1
ATOM 2915 C CA . SER A 1 379 ? -1.775 20.599 -19.543 1.00 97.44 379 SER A CA 1
ATOM 2916 C C . SER A 1 379 ? -2.582 19.666 -20.457 1.00 97.44 379 SER A C 1
ATOM 2918 O O . SER A 1 379 ? -2.324 18.463 -20.559 1.00 97.44 379 SER A O 1
ATOM 2920 N N . ASN A 1 380 ? -3.582 20.225 -21.139 1.00 94.56 380 ASN A N 1
ATOM 2921 C CA . ASN A 1 380 ? -4.362 19.515 -22.158 1.00 94.56 380 ASN A CA 1
ATOM 2922 C C . ASN A 1 380 ? -3.826 19.727 -23.580 1.00 94.56 380 ASN A C 1
ATOM 2924 O O . ASN A 1 380 ? -4.061 18.876 -24.436 1.00 94.56 380 ASN A O 1
ATOM 2928 N N . ASP A 1 381 ? -3.099 20.820 -23.825 1.00 92.81 381 ASP A N 1
ATOM 2929 C CA . ASP A 1 381 ? -2.591 21.221 -25.145 1.00 92.81 381 ASP A CA 1
ATOM 2930 C C . ASP A 1 381 ? -1.053 21.222 -25.242 1.00 92.81 381 ASP A C 1
ATOM 2932 O O . ASP A 1 381 ? -0.511 21.242 -26.344 1.00 92.81 381 ASP A O 1
ATOM 2936 N N . GLY A 1 382 ? -0.347 21.148 -24.108 1.00 92.44 382 GLY A N 1
ATOM 2937 C CA . GLY A 1 382 ? 1.113 21.246 -24.024 1.00 92.44 382 GLY A CA 1
ATOM 2938 C C . GLY A 1 382 ? 1.648 22.685 -24.073 1.00 92.44 382 GLY A C 1
ATOM 2939 O O . GLY A 1 382 ? 2.859 22.887 -23.984 1.00 92.44 382 GLY A O 1
ATOM 2940 N N . GLU A 1 383 ? 0.770 23.685 -24.177 1.00 92.19 383 GLU A N 1
ATOM 2941 C CA . GLU A 1 383 ? 1.115 25.108 -24.283 1.00 92.19 383 GLU A CA 1
ATOM 2942 C C . GLU A 1 383 ? 0.724 25.875 -23.014 1.00 92.19 383 GLU A C 1
ATOM 2944 O O . GLU A 1 383 ? 1.538 26.620 -22.463 1.00 92.19 383 GLU A O 1
ATOM 2949 N N . HIS A 1 384 ? -0.490 25.650 -22.505 1.00 94.69 384 HIS A N 1
ATOM 2950 C CA . HIS A 1 384 ? -1.002 26.268 -21.286 1.00 94.69 384 HIS A CA 1
ATOM 2951 C C . HIS A 1 384 ? -0.885 25.295 -20.115 1.00 94.69 384 HIS A C 1
ATOM 2953 O O . HIS A 1 384 ? -1.483 24.217 -20.127 1.00 94.69 384 HIS A O 1
ATOM 2959 N N . TRP A 1 385 ? -0.124 25.683 -19.094 1.00 96.38 385 TRP A N 1
ATOM 2960 C CA . TRP A 1 385 ? 0.219 24.826 -17.962 1.00 96.38 385 TRP A CA 1
ATOM 2961 C C . TRP A 1 385 ? -0.444 25.307 -16.675 1.00 96.38 385 TRP A C 1
ATOM 2963 O O . TRP A 1 385 ? -0.443 26.501 -16.375 1.00 96.38 385 TRP A O 1
ATOM 2973 N N . VAL A 1 386 ? -0.984 24.359 -15.914 1.00 94.62 386 VAL A N 1
ATOM 2974 C CA . VAL A 1 386 ? -1.534 24.570 -14.573 1.00 94.62 386 VAL A CA 1
ATOM 2975 C C . VAL A 1 386 ? -0.575 23.953 -13.565 1.00 94.62 386 VAL A C 1
ATOM 2977 O O . VAL A 1 386 ? -0.229 22.778 -13.696 1.00 94.62 386 VAL A O 1
ATOM 2980 N N . ASP A 1 387 ? -0.159 24.729 -12.568 1.00 93.56 387 ASP A N 1
ATOM 2981 C CA . ASP A 1 387 ? 0.667 24.237 -11.467 1.00 93.56 387 ASP A CA 1
ATOM 2982 C C . ASP A 1 387 ? -0.179 23.311 -10.576 1.00 93.56 387 ASP A C 1
ATOM 2984 O O . ASP A 1 387 ? -1.238 23.707 -10.083 1.00 93.56 387 ASP A O 1
ATOM 2988 N N . LEU A 1 388 ? 0.263 22.062 -10.419 1.00 89.88 388 LEU A N 1
ATOM 2989 C CA . LEU A 1 388 ? -0.431 21.021 -9.654 1.00 89.88 388 LEU A CA 1
ATOM 2990 C C . LEU A 1 388 ? 0.228 20.778 -8.297 1.00 89.88 388 LEU A C 1
ATOM 2992 O O . LEU A 1 388 ? -0.464 20.552 -7.308 1.00 89.88 388 LEU A O 1
ATOM 2996 N N . ASP A 1 389 ? 1.558 20.837 -8.266 1.00 90.06 389 ASP A N 1
ATOM 2997 C CA . ASP A 1 389 ? 2.366 20.631 -7.069 1.00 90.06 389 ASP A CA 1
ATOM 2998 C C . ASP A 1 389 ? 3.641 21.483 -7.119 1.00 90.06 389 ASP A C 1
ATOM 3000 O O . ASP A 1 389 ? 4.125 21.838 -8.197 1.00 90.06 389 ASP A O 1
ATOM 3004 N N . PHE A 1 390 ? 4.194 21.807 -5.953 1.00 87.62 390 PHE A N 1
ATOM 3005 C CA . PHE A 1 390 ? 5.414 22.594 -5.801 1.00 87.62 390 PHE A CA 1
ATOM 3006 C C . PHE A 1 390 ? 6.219 22.097 -4.601 1.00 87.62 390 PHE A C 1
ATOM 3008 O O . PHE A 1 390 ? 5.694 22.001 -3.492 1.00 87.62 390 PHE A O 1
ATOM 3015 N N . ARG A 1 391 ? 7.510 21.832 -4.817 1.00 87.12 391 ARG A N 1
ATOM 3016 C CA . ARG A 1 391 ? 8.430 21.312 -3.799 1.00 87.12 391 ARG A CA 1
ATOM 3017 C C . ARG A 1 391 ? 9.666 22.199 -3.689 1.00 87.12 391 ARG A C 1
ATOM 3019 O O . ARG A 1 391 ? 10.156 22.712 -4.697 1.00 87.12 391 ARG A O 1
ATOM 3026 N N . ILE A 1 392 ? 10.160 22.376 -2.463 1.00 82.12 392 ILE A N 1
ATOM 3027 C CA . ILE A 1 392 ? 11.340 23.195 -2.150 1.00 82.12 392 ILE A CA 1
ATOM 3028 C C . ILE A 1 392 ? 12.245 22.511 -1.146 1.00 82.12 392 ILE A C 1
ATOM 3030 O O . ILE A 1 392 ? 11.772 21.911 -0.183 1.00 82.12 392 ILE A O 1
ATOM 3034 N N . GLU A 1 393 ? 13.548 22.720 -1.320 1.00 79.38 393 GLU A N 1
ATOM 3035 C CA . GLU A 1 393 ? 14.590 22.243 -0.409 1.00 79.38 393 GLU A CA 1
ATOM 3036 C C . GLU A 1 393 ? 14.564 20.717 -0.220 1.00 79.38 393 GLU A C 1
ATOM 3038 O O . GLU A 1 393 ? 14.944 20.202 0.833 1.00 79.38 393 GLU A O 1
ATOM 3043 N N . GLU A 1 394 ? 14.141 19.991 -1.254 1.00 85.06 394 GLU A N 1
ATOM 3044 C CA . GLU A 1 394 ? 14.119 18.534 -1.267 1.00 85.06 394 GLU A CA 1
ATOM 3045 C C . GLU A 1 394 ? 15.532 17.956 -1.394 1.00 85.06 394 GLU A C 1
ATOM 3047 O O . GLU A 1 394 ? 16.440 18.564 -1.963 1.00 85.06 394 GLU A O 1
ATOM 3052 N N . SER A 1 395 ? 15.743 16.757 -0.856 1.00 84.12 395 SER A N 1
ATOM 3053 C CA . SER A 1 395 ? 17.038 16.080 -0.933 1.00 84.12 395 SER A CA 1
ATOM 3054 C C . SER A 1 395 ? 16.893 14.572 -1.093 1.00 84.12 395 SER A C 1
ATOM 3056 O O . SER A 1 395 ? 15.874 13.980 -0.739 1.00 84.12 395 SER A O 1
ATOM 3058 N N . PHE A 1 396 ? 17.921 13.938 -1.651 1.00 84.62 396 PHE A N 1
ATOM 3059 C CA . PHE A 1 396 ? 18.014 12.486 -1.776 1.00 84.62 396 PHE A CA 1
ATOM 3060 C C . PHE A 1 396 ? 19.219 12.014 -0.962 1.00 84.62 396 PHE A C 1
ATOM 3062 O O . PHE A 1 396 ? 20.374 12.245 -1.330 1.00 84.62 396 PHE A O 1
ATOM 3069 N N . ALA A 1 397 ? 18.944 11.372 0.172 1.00 76.12 397 ALA A N 1
ATOM 3070 C CA . ALA A 1 397 ? 19.952 10.881 1.107 1.00 76.12 397 ALA A CA 1
ATOM 3071 C C . ALA A 1 397 ? 20.813 9.755 0.509 1.00 76.12 397 ALA A C 1
ATOM 3073 O O . ALA A 1 397 ? 21.979 9.598 0.878 1.00 76.12 397 ALA A O 1
ATOM 3074 N N . HIS A 1 398 ? 20.253 8.985 -0.427 1.00 78.12 398 HIS A N 1
ATOM 3075 C CA . HIS A 1 398 ? 20.923 7.858 -1.072 1.00 78.12 398 HIS A CA 1
ATOM 3076 C C . HIS A 1 398 ? 20.873 7.971 -2.604 1.00 78.12 398 HIS A C 1
ATOM 3078 O O . HIS A 1 398 ? 20.076 8.723 -3.170 1.00 78.12 398 HIS A O 1
ATOM 3084 N N . ARG A 1 399 ? 21.777 7.259 -3.288 1.00 85.94 399 ARG A N 1
ATOM 3085 C CA . ARG A 1 399 ? 21.728 7.080 -4.751 1.00 85.94 399 ARG A CA 1
ATOM 3086 C C . ARG A 1 399 ? 20.671 6.033 -5.094 1.00 85.94 399 ARG A C 1
ATOM 3088 O O . ARG A 1 399 ? 20.446 5.137 -4.283 1.00 85.94 399 ARG A O 1
ATOM 3095 N N . HIS A 1 400 ? 20.047 6.143 -6.266 1.00 83.88 400 HIS A N 1
ATOM 3096 C CA . HIS A 1 400 ? 18.911 5.297 -6.660 1.00 83.88 400 HIS A CA 1
ATOM 3097 C C . HIS A 1 400 ? 17.776 5.281 -5.629 1.00 83.88 400 HIS A C 1
ATOM 3099 O O . HIS A 1 400 ? 17.072 4.288 -5.476 1.00 83.88 400 HIS A O 1
ATOM 3105 N N . GLN A 1 401 ? 17.609 6.377 -4.889 1.00 82.62 401 GLN A N 1
ATOM 3106 C CA . GLN A 1 401 ? 16.567 6.487 -3.882 1.00 82.62 401 GLN A CA 1
ATOM 3107 C C . GLN A 1 401 ? 15.271 6.948 -4.550 1.00 82.62 401 GLN A C 1
ATOM 3109 O O . GLN A 1 401 ? 15.236 8.089 -5.023 1.00 82.62 401 GLN A O 1
ATOM 3114 N N . PRO A 1 402 ? 14.204 6.131 -4.556 1.00 85.50 402 PRO A N 1
ATOM 3115 C CA . PRO A 1 402 ? 12.886 6.598 -4.951 1.00 85.50 402 PRO A CA 1
ATOM 3116 C C . PRO A 1 402 ? 12.312 7.494 -3.848 1.00 85.50 402 PRO A C 1
ATOM 3118 O O . PRO A 1 402 ? 12.323 7.138 -2.667 1.00 85.50 402 PRO A O 1
ATOM 3121 N N . ARG A 1 403 ? 11.792 8.662 -4.225 1.00 85.31 403 ARG A N 1
ATOM 3122 C CA . ARG A 1 403 ? 11.008 9.536 -3.344 1.00 85.31 403 ARG A CA 1
ATOM 3123 C C . ARG A 1 403 ? 9.674 9.853 -4.002 1.00 85.31 403 ARG A C 1
ATOM 3125 O O . ARG A 1 403 ? 9.637 10.333 -5.132 1.00 85.31 403 ARG A O 1
ATOM 3132 N N . GLY A 1 404 ? 8.594 9.534 -3.294 1.00 84.19 404 GLY A N 1
ATOM 3133 C CA . GLY A 1 404 ? 7.224 9.764 -3.733 1.00 84.19 404 GLY A CA 1
ATOM 3134 C C . GLY A 1 404 ? 6.668 11.089 -3.223 1.00 84.19 404 GLY A C 1
ATOM 3135 O O . GLY A 1 404 ? 6.913 11.471 -2.081 1.00 84.19 404 GLY A O 1
ATOM 3136 N N . PHE A 1 405 ? 5.884 11.755 -4.062 1.00 83.75 405 PHE A N 1
ATOM 3137 C CA . PHE A 1 405 ? 5.285 13.060 -3.808 1.00 83.75 405 PHE A CA 1
ATOM 3138 C C . PHE A 1 405 ? 3.811 13.015 -4.204 1.00 83.75 405 PHE A C 1
ATOM 3140 O O . PHE A 1 405 ? 3.468 12.608 -5.315 1.00 83.75 405 PHE A O 1
ATOM 3147 N N . THR A 1 406 ? 2.933 13.396 -3.281 1.00 81.56 406 THR A N 1
ATOM 3148 C CA . THR A 1 406 ? 1.477 13.260 -3.427 1.00 81.56 406 THR A CA 1
ATOM 3149 C C . THR A 1 406 ? 0.813 14.625 -3.412 1.00 81.56 406 THR A C 1
ATOM 3151 O O . THR A 1 406 ? 1.190 15.486 -2.620 1.00 81.56 406 THR A O 1
ATOM 3154 N N . PHE A 1 407 ? -0.201 14.809 -4.252 1.00 80.62 407 PHE A N 1
ATOM 3155 C CA . PHE A 1 407 ? -1.032 16.006 -4.273 1.00 80.62 407 PHE A CA 1
ATOM 3156 C C . PHE A 1 407 ? -2.476 15.657 -4.691 1.00 80.62 407 PHE A C 1
ATOM 3158 O O . PHE A 1 407 ? -2.696 14.650 -5.364 1.00 80.62 407 PHE A O 1
ATOM 3165 N N . PRO A 1 408 ? -3.488 16.465 -4.324 1.00 74.06 408 PRO A N 1
ATOM 3166 C CA . PRO A 1 408 ? -4.873 16.197 -4.713 1.00 74.06 408 PRO A CA 1
ATOM 3167 C C . PRO A 1 408 ? -5.072 16.309 -6.234 1.00 74.06 408 PRO A C 1
ATOM 3169 O O . PRO A 1 408 ? -4.926 17.394 -6.805 1.00 74.06 408 PRO A O 1
ATOM 3172 N N . ALA A 1 409 ? -5.457 15.216 -6.894 1.00 77.38 409 ALA A N 1
ATOM 3173 C CA . ALA A 1 409 ? -5.707 15.190 -8.333 1.00 77.38 409 ALA A CA 1
ATOM 3174 C C . ALA A 1 409 ? -7.197 15.285 -8.652 1.00 77.38 409 ALA A C 1
ATOM 3176 O O . ALA A 1 409 ? -7.945 14.342 -8.448 1.00 77.38 409 ALA A O 1
ATOM 3177 N N . ARG A 1 410 ? -7.631 16.417 -9.218 1.00 71.88 410 ARG A N 1
ATOM 3178 C CA . ARG A 1 410 ? -9.042 16.617 -9.613 1.00 71.88 410 ARG A CA 1
ATOM 3179 C C . ARG A 1 410 ? -9.282 16.560 -11.124 1.00 71.88 410 ARG A C 1
ATOM 3181 O O . ARG A 1 410 ? -10.401 16.304 -11.558 1.00 71.88 410 ARG A O 1
ATOM 3188 N N . THR A 1 411 ? -8.253 16.815 -11.932 1.00 87.50 411 THR A N 1
ATOM 3189 C CA . THR A 1 411 ? -8.400 17.011 -13.381 1.00 87.50 411 THR A CA 1
ATOM 3190 C C . THR A 1 411 ? -7.445 16.099 -14.146 1.00 87.50 411 THR A C 1
ATOM 3192 O O . THR A 1 411 ? -6.237 16.171 -13.908 1.00 87.50 411 THR A O 1
ATOM 3195 N N . PRO A 1 412 ? -7.942 15.267 -15.082 1.00 94.06 412 PRO A N 1
ATOM 3196 C CA . PRO A 1 412 ? -7.076 14.486 -15.947 1.00 94.06 412 PRO A CA 1
ATOM 3197 C C . PRO A 1 412 ? -6.417 15.370 -17.007 1.00 94.06 412 PRO A C 1
ATOM 3199 O O . PRO A 1 412 ? -7.096 16.140 -17.687 1.00 94.06 412 PRO A O 1
ATOM 3202 N N . TYR A 1 413 ? -5.107 15.213 -17.185 1.00 97.06 413 TYR A N 1
ATOM 3203 C CA . TYR A 1 413 ? -4.332 15.913 -18.209 1.00 97.06 413 TYR A CA 1
ATOM 3204 C C . TYR A 1 413 ? -3.649 14.924 -19.147 1.00 97.06 413 TYR A C 1
ATOM 3206 O O . TYR A 1 413 ? -3.352 13.783 -18.785 1.00 97.06 413 TYR A O 1
ATOM 3214 N N . ARG A 1 414 ? -3.406 15.362 -20.385 1.00 97.19 414 ARG A N 1
ATOM 3215 C CA . ARG A 1 414 ? -2.657 14.581 -21.380 1.00 97.19 414 ARG A CA 1
ATOM 3216 C C . ARG A 1 414 ? -1.153 14.835 -21.306 1.00 97.19 414 ARG A C 1
ATOM 3218 O O . ARG A 1 414 ? -0.370 13.945 -21.638 1.00 97.19 414 ARG A O 1
ATOM 3225 N N . HIS A 1 415 ? -0.762 16.037 -20.903 1.00 98.12 415 HIS A N 1
ATOM 3226 C CA . HIS A 1 415 ? 0.621 16.477 -20.822 1.00 98.12 415 HIS A CA 1
ATOM 3227 C C . HIS A 1 415 ? 0.967 16.812 -19.374 1.00 98.12 415 HIS A C 1
ATOM 3229 O O . HIS A 1 415 ? 0.218 17.525 -18.706 1.00 98.12 415 HIS A O 1
ATOM 3235 N N . TYR A 1 416 ? 2.110 16.317 -18.912 1.00 98.31 416 TYR A N 1
ATOM 3236 C CA . TYR A 1 416 ? 2.670 16.621 -17.600 1.00 98.31 416 TYR A CA 1
ATOM 3237 C C . TYR A 1 416 ? 4.071 17.201 -17.753 1.00 98.31 416 TYR A C 1
ATOM 3239 O O . TYR A 1 416 ? 4.808 16.781 -18.645 1.00 98.31 416 TYR A O 1
ATOM 3247 N N . ARG A 1 417 ? 4.441 18.162 -16.903 1.00 98.38 417 ARG A N 1
ATOM 3248 C CA . ARG A 1 417 ? 5.781 18.760 -16.894 1.00 98.38 417 ARG A CA 1
ATOM 3249 C C . ARG A 1 417 ? 6.335 18.816 -15.479 1.00 98.38 417 ARG A C 1
ATOM 3251 O O . ARG A 1 417 ? 5.686 19.356 -14.589 1.00 98.38 417 ARG A O 1
ATOM 3258 N N . LEU A 1 418 ? 7.551 18.312 -15.303 1.00 98.31 418 LEU A N 1
ATOM 3259 C CA . LEU A 1 418 ? 8.379 18.568 -14.130 1.00 98.31 418 LEU A CA 1
ATOM 3260 C C . LEU A 1 418 ? 9.309 19.740 -14.462 1.00 98.31 418 LEU A C 1
ATOM 3262 O O . LEU A 1 418 ? 10.206 19.592 -15.287 1.00 98.31 418 LEU A O 1
ATOM 3266 N N . GLU A 1 419 ? 9.067 20.907 -13.870 1.00 97.94 419 GLU A N 1
ATOM 3267 C CA . GLU A 1 419 ? 9.872 22.121 -14.052 1.00 97.94 419 GLU A CA 1
ATOM 3268 C C . GLU A 1 419 ? 10.798 22.304 -12.847 1.00 97.94 419 GLU A C 1
ATOM 3270 O O . GLU A 1 419 ? 10.379 22.783 -11.797 1.00 97.94 419 GLU A O 1
ATOM 3275 N N . ILE A 1 420 ? 12.053 21.884 -12.993 1.00 97.75 420 ILE A N 1
ATOM 3276 C CA . ILE A 1 420 ? 13.094 21.940 -11.966 1.00 97.75 420 ILE A CA 1
ATOM 3277 C C . ILE A 1 420 ? 13.723 23.327 -11.999 1.00 97.75 420 ILE A C 1
ATOM 3279 O O . ILE A 1 420 ? 14.374 23.709 -12.970 1.00 97.75 420 ILE A O 1
ATOM 3283 N N . THR A 1 421 ? 13.532 24.091 -10.930 1.00 95.81 421 THR A N 1
ATOM 3284 C CA . THR A 1 421 ? 14.013 25.473 -10.828 1.00 95.81 421 THR A CA 1
ATOM 3285 C C . THR A 1 421 ? 15.369 25.566 -10.144 1.00 95.81 421 THR A C 1
ATOM 3287 O O . THR A 1 421 ? 16.058 26.570 -10.322 1.00 95.81 421 THR A O 1
ATOM 3290 N N . ARG A 1 422 ? 15.758 24.536 -9.379 1.00 95.31 422 ARG A N 1
ATOM 3291 C CA . ARG A 1 422 ? 17.059 24.465 -8.708 1.00 95.31 422 ARG A CA 1
ATOM 3292 C C . ARG A 1 422 ? 17.465 23.028 -8.380 1.00 95.31 422 ARG A C 1
ATOM 3294 O O . ARG A 1 422 ? 16.621 22.221 -7.984 1.00 95.31 422 ARG A O 1
ATOM 3301 N N . ASN A 1 423 ? 18.759 22.734 -8.455 1.00 95.38 423 ASN A N 1
ATOM 3302 C CA . ASN A 1 423 ? 19.362 21.481 -7.993 1.00 95.38 423 ASN A CA 1
ATOM 3303 C C . ASN A 1 423 ? 20.121 21.653 -6.660 1.00 95.38 423 ASN A C 1
ATOM 3305 O O . ASN A 1 423 ? 20.050 22.695 -5.996 1.00 95.38 423 ASN A O 1
ATOM 3309 N N . ALA A 1 424 ? 20.845 20.618 -6.243 1.00 91.69 424 ALA A N 1
ATOM 3310 C CA . ALA A 1 424 ? 21.608 20.597 -4.999 1.00 91.69 424 ALA A CA 1
ATOM 3311 C C . ALA A 1 424 ? 23.013 21.246 -5.073 1.00 91.69 424 ALA A C 1
ATOM 3313 O O . ALA A 1 424 ? 23.788 21.093 -4.127 1.00 91.69 424 ALA A O 1
ATOM 3314 N N . GLY A 1 425 ? 23.320 22.027 -6.118 1.00 89.94 425 GLY A N 1
ATOM 3315 C CA . GLY A 1 425 ? 24.500 22.904 -6.171 1.00 89.94 425 GLY A CA 1
ATOM 3316 C C . GLY A 1 425 ? 25.508 22.640 -7.293 1.00 89.94 425 GLY A C 1
ATOM 3317 O O . GLY A 1 425 ? 26.600 23.200 -7.233 1.00 89.94 425 GLY A O 1
ATOM 3318 N N . GLU A 1 426 ? 25.171 21.818 -8.289 1.00 94.25 426 GLU A N 1
ATOM 3319 C CA . GLU A 1 426 ? 26.032 21.517 -9.449 1.00 94.25 426 GLU A CA 1
ATOM 3320 C C . GLU A 1 426 ? 25.556 22.220 -10.733 1.00 94.25 426 GLU A C 1
ATOM 3322 O O . GLU A 1 426 ? 24.479 22.809 -10.775 1.00 94.25 426 GLU A O 1
ATOM 3327 N N . ASP A 1 427 ? 26.330 22.143 -11.815 1.00 93.81 427 ASP A N 1
ATOM 3328 C CA . ASP A 1 427 ? 25.982 22.716 -13.127 1.00 93.81 427 ASP A CA 1
ATOM 3329 C C . ASP A 1 427 ? 25.239 21.736 -14.057 1.00 93.81 427 ASP A C 1
ATOM 3331 O O . ASP A 1 427 ? 25.148 21.957 -15.268 1.00 93.81 427 ASP A O 1
ATOM 3335 N N . GLN A 1 428 ? 24.713 20.646 -13.497 1.00 95.75 428 GLN A N 1
ATOM 3336 C CA . GLN A 1 428 ? 23.970 19.600 -14.199 1.00 95.75 428 GLN A CA 1
ATOM 3337 C C . GLN A 1 428 ? 22.833 19.063 -13.325 1.00 95.75 428 GLN A C 1
ATOM 3339 O O . GLN A 1 428 ? 22.907 19.119 -12.095 1.00 95.75 428 GLN A O 1
ATOM 3344 N N . ILE A 1 429 ? 21.807 18.482 -13.948 1.00 96.88 429 ILE A N 1
ATOM 3345 C CA . ILE A 1 429 ? 20.685 17.838 -13.252 1.00 96.88 429 ILE A CA 1
ATOM 3346 C C . ILE A 1 429 ? 20.534 16.396 -13.699 1.00 96.88 429 ILE A C 1
ATOM 3348 O O . ILE A 1 429 ? 20.651 16.118 -14.887 1.00 96.88 429 ILE A O 1
ATOM 3352 N N . GLN A 1 430 ? 20.204 15.492 -12.776 1.00 95.69 430 GLN A N 1
ATOM 3353 C CA . GLN A 1 430 ? 19.989 14.091 -13.117 1.00 95.69 430 GLN A CA 1
ATOM 3354 C C . GLN A 1 430 ? 18.851 13.409 -12.369 1.00 95.69 430 GLN A C 1
ATOM 3356 O O . GLN A 1 430 ? 18.556 13.721 -11.217 1.00 95.69 430 GLN A O 1
ATOM 3361 N N . LEU A 1 431 ? 18.275 12.407 -13.027 1.00 96.69 431 LEU A N 1
ATOM 3362 C CA . LEU A 1 431 ? 17.320 11.456 -12.466 1.00 96.69 431 LEU A CA 1
ATOM 3363 C C . LEU A 1 431 ? 17.534 10.096 -13.137 1.00 96.69 431 LEU A C 1
ATOM 3365 O O . LEU A 1 431 ? 17.878 10.035 -14.318 1.00 96.69 431 LEU A O 1
ATOM 3369 N N . SER A 1 432 ? 17.330 9.008 -12.398 1.00 94.62 432 SER A N 1
ATOM 3370 C CA . SER A 1 432 ? 17.321 7.655 -12.976 1.00 94.62 432 SER A CA 1
ATOM 3371 C C . SER A 1 432 ? 15.922 7.228 -13.407 1.00 94.62 432 SER A C 1
ATOM 3373 O O . SER A 1 432 ? 15.786 6.498 -14.380 1.00 94.62 432 SER A O 1
ATOM 3375 N N . GLN A 1 433 ? 14.877 7.718 -12.732 1.00 94.94 433 GLN A N 1
ATOM 3376 C CA . GLN A 1 433 ? 13.507 7.313 -13.025 1.00 94.94 433 GLN A CA 1
ATOM 3377 C C . GLN A 1 433 ? 12.479 8.381 -12.639 1.00 94.94 433 GLN A C 1
ATOM 3379 O O . GLN A 1 433 ? 12.664 9.119 -11.666 1.00 94.94 433 GLN A O 1
ATOM 3384 N N . VAL A 1 434 ? 11.372 8.411 -13.384 1.00 96.38 434 VAL A N 1
ATOM 3385 C CA . VAL A 1 434 ? 10.132 9.110 -13.038 1.00 96.38 434 VAL A CA 1
ATOM 3386 C C . VAL A 1 434 ? 8.960 8.149 -13.215 1.00 96.38 434 VAL A C 1
ATOM 3388 O O . VAL A 1 434 ? 8.751 7.623 -14.306 1.00 96.38 434 VAL A O 1
ATOM 3391 N N . ARG A 1 435 ? 8.166 7.955 -12.160 1.00 93.88 435 ARG A N 1
ATOM 3392 C CA . ARG A 1 435 ? 6.925 7.164 -12.206 1.00 93.88 435 ARG A CA 1
ATOM 3393 C C . ARG A 1 435 ? 5.727 8.045 -11.880 1.00 93.88 435 ARG A C 1
ATOM 3395 O O . ARG A 1 435 ? 5.820 8.911 -11.012 1.00 93.88 435 ARG A O 1
ATOM 3402 N N . LEU A 1 436 ? 4.614 7.840 -12.579 1.00 94.44 436 LEU A N 1
ATOM 3403 C CA . LEU A 1 436 ? 3.382 8.622 -12.445 1.00 94.44 436 LEU A CA 1
ATOM 3404 C C . LEU A 1 436 ? 2.237 7.715 -12.009 1.00 94.44 436 LEU A C 1
ATOM 3406 O O . LEU A 1 436 ? 2.044 6.652 -12.592 1.00 94.44 436 LEU A O 1
ATOM 3410 N N . PHE A 1 437 ? 1.436 8.160 -11.047 1.00 91.31 437 PHE A N 1
ATOM 3411 C CA . PHE A 1 437 ? 0.333 7.395 -10.477 1.00 91.31 437 PHE A CA 1
ATOM 3412 C C . PHE A 1 437 ? -0.918 8.258 -10.329 1.00 91.31 437 PHE A C 1
ATOM 3414 O O . PHE A 1 437 ? -0.840 9.461 -10.061 1.00 91.31 437 PHE A O 1
ATOM 3421 N N . THR A 1 438 ? -2.091 7.647 -10.469 1.00 88.06 438 THR A N 1
ATOM 3422 C CA . THR A 1 438 ? -3.371 8.335 -10.247 1.00 88.06 438 THR A CA 1
ATOM 3423 C C . THR A 1 438 ? -3.609 8.668 -8.781 1.00 88.06 438 THR A C 1
ATOM 3425 O O . THR A 1 438 ? -4.245 9.668 -8.472 1.00 88.06 438 THR A O 1
ATOM 3428 N N . SER A 1 439 ? -3.057 7.870 -7.871 1.00 76.62 439 SER A N 1
ATOM 3429 C CA . SER A 1 439 ? -3.174 8.059 -6.428 1.00 76.62 439 SER A CA 1
ATOM 3430 C C . SER A 1 439 ? -1.929 7.543 -5.716 1.00 76.62 439 SER A C 1
ATOM 3432 O O . SER A 1 439 ? -1.216 6.680 -6.230 1.00 76.62 439 SER A O 1
ATOM 3434 N N . ALA A 1 440 ? -1.676 8.055 -4.514 1.00 71.56 440 ALA A N 1
ATOM 3435 C CA . ALA A 1 440 ? -0.629 7.523 -3.653 1.00 71.56 440 ALA A CA 1
ATOM 3436 C C . ALA A 1 440 ? -1.000 6.129 -3.111 1.00 71.56 440 ALA A C 1
ATOM 3438 O O . ALA A 1 440 ? -2.190 5.800 -3.033 1.00 71.56 440 ALA A O 1
ATOM 3439 N N . PRO A 1 441 ? -0.012 5.319 -2.690 1.00 71.50 441 PRO A N 1
ATOM 3440 C CA . PRO A 1 441 ? -0.283 4.086 -1.965 1.00 71.50 441 PRO A CA 1
ATOM 3441 C C . PRO A 1 441 ? -1.057 4.392 -0.678 1.00 71.50 441 PRO A C 1
ATOM 3443 O O . PRO A 1 441 ? -0.630 5.221 0.128 1.00 71.50 441 PRO A O 1
ATOM 3446 N N . GLN A 1 442 ? -2.190 3.721 -0.474 1.00 74.00 442 GLN A N 1
ATOM 3447 C CA . GLN A 1 442 ? -2.966 3.845 0.759 1.00 74.00 442 GLN A CA 1
ATOM 3448 C C . GLN A 1 442 ? -2.444 2.842 1.788 1.00 74.00 442 GLN A C 1
ATOM 3450 O O . GLN A 1 442 ? -2.435 1.650 1.482 1.00 74.00 442 GLN A O 1
ATOM 3455 N N . PRO A 1 443 ? -2.027 3.265 2.993 1.00 79.75 443 PRO A N 1
ATOM 3456 C CA . PRO A 1 443 ? -1.499 2.356 4.004 1.00 79.75 443 PRO A CA 1
ATOM 3457 C C . PRO A 1 443 ? -2.513 1.252 4.316 1.00 79.75 443 PRO A C 1
ATOM 3459 O O . PRO A 1 443 ? -3.701 1.527 4.482 1.00 79.75 443 PRO A O 1
ATOM 3462 N N . LYS A 1 444 ? -2.044 0.002 4.426 1.00 81.81 444 LYS A N 1
ATOM 3463 C CA . LYS A 1 444 ? -2.907 -1.169 4.704 1.00 81.81 444 LYS A CA 1
ATOM 3464 C C . LYS A 1 444 ? -3.530 -1.115 6.100 1.00 81.81 444 LYS A C 1
ATOM 3466 O O . LYS A 1 444 ? -4.586 -1.687 6.357 1.00 81.81 444 LYS A O 1
ATOM 3471 N N . GLY A 1 445 ? -2.858 -0.424 7.009 1.00 87.69 445 GLY A N 1
ATOM 3472 C CA . GLY A 1 445 ? -3.216 -0.327 8.409 1.00 87.69 445 GLY A CA 1
ATOM 3473 C C . GLY A 1 445 ? -2.132 0.399 9.188 1.00 87.69 445 GLY A C 1
ATOM 3474 O O . GLY A 1 445 ? -1.252 1.033 8.604 1.00 87.69 445 GLY A O 1
ATOM 3475 N N . PHE A 1 446 ? -2.162 0.273 10.507 1.00 91.62 446 PHE A N 1
ATOM 3476 C CA . PHE A 1 446 ? -1.114 0.787 11.378 1.00 91.62 446 PHE A CA 1
ATOM 3477 C C . PHE A 1 446 ? -0.909 -0.099 12.606 1.00 91.62 446 PHE A C 1
ATOM 3479 O O . PHE A 1 446 ? -1.799 -0.842 13.031 1.00 91.62 446 PHE A O 1
ATOM 3486 N N . ILE A 1 447 ? 0.263 0.050 13.220 1.00 90.19 447 ILE A N 1
ATOM 3487 C CA . ILE A 1 447 ? 0.563 -0.453 14.562 1.00 90.19 447 ILE A CA 1
ATOM 3488 C C . ILE A 1 447 ? 1.076 0.680 15.447 1.00 90.19 447 ILE A C 1
ATOM 3490 O O . ILE A 1 447 ? 1.753 1.596 14.983 1.00 90.19 447 ILE A O 1
ATOM 3494 N N . GLY A 1 448 ? 0.786 0.614 16.738 1.00 90.81 448 GLY A N 1
ATOM 3495 C CA . GLY A 1 448 ? 1.266 1.590 17.699 1.00 90.81 448 GLY A CA 1
ATOM 3496 C C . GLY A 1 448 ? 0.704 1.356 19.092 1.00 90.81 448 GLY A C 1
ATOM 3497 O O . GLY A 1 448 ? 0.374 0.228 19.465 1.00 90.81 448 GLY A O 1
ATOM 3498 N N . HIS A 1 449 ? 0.613 2.428 19.870 1.00 91.31 449 HIS A N 1
ATOM 3499 C CA . HIS A 1 449 ? -0.008 2.394 21.186 1.00 91.31 449 HIS A CA 1
ATOM 3500 C C . HIS A 1 449 ? -0.861 3.635 21.409 1.00 91.31 449 HIS A C 1
ATOM 3502 O O . HIS A 1 449 ? -0.572 4.718 20.897 1.00 91.31 449 HIS A O 1
ATOM 3508 N N . TYR A 1 450 ? -1.887 3.476 22.230 1.00 87.25 450 TYR A N 1
ATOM 3509 C CA . TYR A 1 450 ? -2.703 4.563 22.732 1.00 87.25 450 TYR A CA 1
ATOM 3510 C C . TYR A 1 450 ? -2.645 4.565 24.250 1.00 87.25 450 TYR A C 1
ATOM 3512 O O . TYR A 1 450 ? -2.663 3.515 24.886 1.00 87.25 450 TYR A O 1
ATOM 3520 N N . GLN A 1 451 ? -2.534 5.742 24.839 1.00 84.31 451 GLN A N 1
ATOM 3521 C CA . GLN A 1 451 ? -2.497 5.913 26.275 1.00 84.31 451 GLN A CA 1
ATOM 3522 C C . GLN A 1 451 ? -3.579 6.900 26.672 1.00 84.31 451 GLN A C 1
ATOM 3524 O O . GLN A 1 451 ? -3.515 8.086 26.342 1.00 84.31 451 GLN A O 1
ATOM 3529 N N . ARG A 1 452 ? -4.562 6.415 27.432 1.00 77.25 452 ARG A N 1
ATOM 3530 C CA . ARG A 1 452 ? -5.536 7.300 28.054 1.00 77.25 452 ARG A CA 1
ATOM 3531 C C . ARG A 1 452 ? -4.913 7.999 29.268 1.00 77.25 452 ARG A C 1
ATOM 3533 O O . ARG A 1 452 ? -4.003 7.473 29.909 1.00 77.25 452 ARG A O 1
ATOM 3540 N N . ALA A 1 453 ? -5.397 9.195 29.591 1.00 68.31 453 ALA A N 1
ATOM 3541 C CA . ALA A 1 453 ? -4.900 9.988 30.703 1.00 68.31 453 ALA A CA 1
ATOM 3542 C C . ALA A 1 453 ? -4.981 9.190 32.015 1.00 68.31 453 ALA A C 1
ATOM 3544 O O . ALA A 1 453 ? -6.060 8.772 32.429 1.00 68.31 453 ALA A O 1
ATOM 3545 N N . GLY A 1 454 ? -3.834 8.984 32.667 1.00 61.97 454 GLY A N 1
ATOM 3546 C CA . GLY A 1 454 ? -3.747 8.224 33.919 1.00 61.97 454 GLY A CA 1
ATOM 3547 C C . GLY A 1 454 ? -3.800 6.698 33.768 1.00 61.97 454 GLY A C 1
ATOM 3548 O O . GLY A 1 454 ? -3.795 6.002 34.783 1.00 61.97 454 GLY A O 1
ATOM 3549 N N . GLU A 1 455 ? -3.818 6.174 32.541 1.00 74.25 455 GLU A N 1
ATOM 3550 C CA . GLU A 1 455 ? -3.818 4.739 32.237 1.00 74.25 455 GLU A CA 1
ATOM 3551 C C . GLU A 1 455 ? -2.470 4.297 31.637 1.00 74.25 455 GLU A C 1
ATOM 3553 O O . GLU A 1 455 ? -1.647 5.118 31.213 1.00 74.25 455 GLU A O 1
ATOM 3558 N N . ALA A 1 456 ? -2.214 2.985 31.642 1.00 74.06 456 ALA A N 1
ATOM 3559 C CA . ALA A 1 456 ? -1.046 2.405 30.982 1.00 74.06 456 ALA A CA 1
ATOM 3560 C C . ALA A 1 456 ? -1.221 2.438 29.449 1.00 74.06 456 ALA A C 1
ATOM 3562 O O . ALA A 1 456 ? -2.353 2.367 28.961 1.00 74.06 456 ALA A O 1
ATOM 3563 N N . PRO A 1 457 ? -0.127 2.537 28.671 1.00 80.75 457 PRO A N 1
ATOM 3564 C CA . PRO A 1 457 ? -0.215 2.434 27.223 1.00 80.75 457 PRO A CA 1
ATOM 3565 C C . PRO A 1 457 ? -0.771 1.064 26.823 1.00 80.75 457 PRO A C 1
ATOM 3567 O O . PRO A 1 457 ? -0.353 0.023 27.327 1.00 80.75 457 PRO A O 1
ATOM 3570 N N . THR A 1 458 ? -1.715 1.101 25.898 1.00 80.38 458 THR A N 1
ATOM 3571 C CA . THR A 1 458 ? -2.473 -0.030 25.374 1.00 80.38 458 THR A CA 1
ATOM 3572 C C . THR A 1 458 ? -2.104 -0.202 23.904 1.00 80.38 458 THR A C 1
ATOM 3574 O O . THR A 1 458 ? -1.881 0.786 23.200 1.00 80.38 458 THR A O 1
ATOM 3577 N N . GLY A 1 459 ? -1.993 -1.442 23.428 1.00 82.19 459 GLY A N 1
ATOM 3578 C CA . GLY A 1 459 ? -1.707 -1.715 22.022 1.00 82.19 459 GLY A CA 1
ATOM 3579 C C . GLY A 1 459 ? -2.792 -1.110 21.137 1.00 82.19 459 GLY A C 1
ATOM 3580 O O . GLY A 1 459 ? -3.975 -1.259 21.426 1.00 82.19 459 GLY A O 1
ATOM 3581 N N . TYR A 1 460 ? -2.388 -0.419 20.076 1.00 86.62 460 TYR A N 1
ATOM 3582 C CA . TYR A 1 460 ? -3.306 0.254 19.166 1.00 86.62 460 TYR A CA 1
ATOM 3583 C C . TYR A 1 460 ? -3.017 -0.189 17.741 1.00 86.62 460 TYR A C 1
ATOM 3585 O O . TYR A 1 460 ? -1.898 -0.044 17.244 1.00 86.62 460 TYR A O 1
ATOM 3593 N N . ARG A 1 461 ? -4.015 -0.786 17.098 1.00 86.94 461 ARG A N 1
ATOM 3594 C CA . ARG A 1 461 ? -3.916 -1.302 15.732 1.00 86.94 461 ARG A CA 1
ATOM 3595 C C . ARG A 1 461 ? -5.065 -0.759 14.913 1.00 86.94 461 ARG A C 1
ATOM 3597 O O . ARG A 1 461 ? -6.136 -0.498 15.457 1.00 86.94 461 ARG A O 1
ATOM 3604 N N . GLY A 1 462 ? -4.861 -0.634 13.614 1.00 84.88 462 GLY A N 1
ATOM 3605 C CA . GLY A 1 462 ? -5.963 -0.338 12.718 1.00 84.88 462 GLY A CA 1
ATOM 3606 C C . GLY A 1 462 ? -5.764 -0.910 11.334 1.00 84.88 462 GLY A C 1
ATOM 3607 O O . GLY A 1 462 ? -4.633 -1.105 10.894 1.00 84.88 462 GLY A O 1
ATOM 3608 N N . THR A 1 463 ? -6.883 -1.155 10.668 1.00 83.19 463 THR A N 1
ATOM 3609 C CA . THR A 1 463 ? -6.959 -1.641 9.288 1.00 83.19 463 THR A CA 1
ATOM 3610 C C . THR A 1 463 ? -7.605 -0.562 8.438 1.00 83.19 463 THR A C 1
ATOM 3612 O O . THR A 1 463 ? -8.566 0.071 8.880 1.00 83.19 463 THR A O 1
ATOM 3615 N N . SER A 1 464 ? -7.057 -0.319 7.249 1.00 82.62 464 SER A N 1
ATOM 3616 C CA . SER A 1 464 ? -7.526 0.741 6.355 1.00 82.62 464 SER A CA 1
ATOM 3617 C C . SER A 1 464 ? -8.985 0.541 5.951 1.00 82.62 464 SER A C 1
ATOM 3619 O O . SER A 1 464 ? -9.428 -0.582 5.715 1.00 82.62 464 SER A O 1
ATOM 3621 N N . VAL A 1 465 ? -9.729 1.638 5.869 1.00 74.06 465 VAL A N 1
ATOM 3622 C CA . VAL A 1 465 ? -11.096 1.690 5.351 1.00 74.06 465 VAL A CA 1
ATOM 3623 C C . VAL A 1 465 ? -11.023 2.443 4.033 1.00 74.06 465 VAL A C 1
ATOM 3625 O O . VAL A 1 465 ? -10.913 3.668 4.019 1.00 74.06 465 VAL A O 1
ATOM 3628 N N . THR A 1 466 ? -11.053 1.725 2.915 1.00 56.34 466 THR A N 1
ATOM 3629 C CA . THR A 1 466 ? -11.062 2.350 1.592 1.00 56.34 466 THR A CA 1
ATOM 3630 C C . THR A 1 466 ? -12.317 3.211 1.439 1.00 56.34 466 THR A C 1
ATOM 3632 O O . THR A 1 466 ? -13.433 2.770 1.724 1.00 56.34 466 THR A O 1
ATOM 3635 N N . ALA A 1 467 ? -12.133 4.471 1.030 1.00 42.19 467 ALA A N 1
ATOM 3636 C CA . ALA A 1 467 ? -13.230 5.356 0.662 1.00 42.19 467 ALA A CA 1
ATOM 3637 C C . ALA A 1 467 ? -13.967 4.723 -0.522 1.00 42.19 467 ALA A C 1
ATOM 3639 O O . ALA A 1 467 ? -13.388 4.603 -1.594 1.00 42.19 467 ALA A O 1
ATOM 3640 N N . ALA A 1 468 ? -15.182 4.238 -0.259 1.00 32.94 468 ALA A N 1
ATOM 3641 C CA . ALA A 1 468 ? -16.168 3.716 -1.200 1.00 32.94 468 ALA A CA 1
ATOM 3642 C C . ALA A 1 468 ? -15.676 3.565 -2.654 1.00 32.94 468 ALA A C 1
ATOM 3644 O O . ALA A 1 468 ? -15.971 4.392 -3.514 1.00 32.94 468 ALA A O 1
ATOM 3645 N N . ALA A 1 469 ? -15.031 2.436 -2.949 1.00 25.72 469 ALA A N 1
ATOM 3646 C CA . ALA A 1 469 ? -15.515 1.714 -4.109 1.00 25.72 469 ALA A CA 1
ATOM 3647 C C . ALA A 1 469 ? -16.968 1.360 -3.761 1.00 25.72 469 ALA A C 1
ATOM 3649 O O . ALA A 1 469 ? -17.217 0.779 -2.698 1.00 25.72 469 ALA A O 1
ATOM 3650 N N . GLU A 1 470 ? -17.936 1.756 -4.595 1.00 26.84 470 GLU A N 1
ATOM 3651 C CA . GLU A 1 470 ? -19.193 1.003 -4.628 1.00 26.84 470 GLU A CA 1
ATOM 3652 C C . GLU A 1 470 ? -18.805 -0.476 -4.612 1.00 26.84 470 GLU A C 1
ATOM 3654 O O . GLU A 1 470 ? -17.840 -0.816 -5.300 1.00 26.84 470 GLU A O 1
ATOM 3659 N N . PRO A 1 471 ? -19.441 -1.323 -3.785 1.00 31.95 471 PRO A N 1
ATOM 3660 C CA . PRO A 1 471 ? -19.022 -2.705 -3.666 1.00 31.95 471 PRO A CA 1
ATOM 3661 C C . PRO A 1 471 ? -19.097 -3.331 -5.056 1.00 31.95 471 PRO A C 1
ATOM 3663 O O . PRO A 1 471 ? -20.173 -3.706 -5.521 1.00 31.95 471 PRO A O 1
ATOM 3666 N N . GLU A 1 472 ? -17.949 -3.429 -5.727 1.00 29.52 472 GLU A N 1
ATOM 3667 C CA . GLU A 1 472 ? -17.744 -4.341 -6.832 1.00 29.52 472 GLU A CA 1
ATOM 3668 C C . GLU A 1 472 ? -17.876 -5.717 -6.201 1.00 29.52 472 GLU A C 1
ATOM 3670 O O . GLU A 1 472 ? -16.937 -6.269 -5.642 1.00 29.52 472 GLU A O 1
ATOM 3675 N N . SER A 1 473 ? -19.125 -6.182 -6.175 1.00 34.09 473 SER A N 1
ATOM 3676 C CA . SER A 1 473 ? -19.551 -7.484 -5.698 1.00 34.09 473 SER A CA 1
ATOM 3677 C C . SER A 1 473 ? -18.861 -7.918 -4.398 1.00 34.09 473 SER A C 1
ATOM 3679 O O . SER A 1 473 ? -18.065 -8.857 -4.393 1.00 34.09 473 SER A O 1
ATOM 3681 N N . ALA A 1 474 ? -19.275 -7.348 -3.260 1.00 35.06 474 ALA A N 1
ATOM 3682 C CA . ALA A 1 474 ? -19.385 -8.204 -2.083 1.00 35.06 474 ALA A CA 1
ATOM 3683 C C . ALA A 1 474 ? -20.368 -9.307 -2.489 1.00 35.06 474 ALA A C 1
ATOM 3685 O O . ALA A 1 474 ? -21.571 -9.053 -2.585 1.00 35.06 474 ALA A O 1
ATOM 3686 N N . ALA A 1 475 ? -19.851 -10.477 -2.871 1.00 44.47 475 ALA A N 1
ATOM 3687 C CA . ALA A 1 475 ? -20.691 -11.618 -3.182 1.00 44.47 475 ALA A CA 1
ATOM 3688 C C . ALA A 1 475 ? -21.633 -11.787 -1.987 1.00 44.47 475 ALA A C 1
ATOM 3690 O O . ALA A 1 475 ? -21.179 -11.904 -0.849 1.00 44.47 475 ALA A O 1
ATOM 3691 N N . ALA A 1 476 ? -22.941 -11.673 -2.222 1.00 60.25 476 ALA A N 1
ATOM 3692 C CA . ALA A 1 476 ? -23.916 -11.830 -1.157 1.00 60.25 476 ALA A CA 1
ATOM 3693 C C . ALA A 1 476 ? -23.642 -13.165 -0.449 1.00 60.25 476 ALA A C 1
ATOM 3695 O O . ALA A 1 476 ? -23.480 -14.181 -1.129 1.00 60.25 476 ALA A O 1
ATOM 3696 N N . LEU A 1 477 ? -23.570 -13.153 0.889 1.00 82.31 477 LEU A N 1
ATOM 3697 C CA . LEU A 1 477 ? -23.365 -14.368 1.681 1.00 82.31 477 LEU A CA 1
ATOM 3698 C C . LEU A 1 477 ? -24.342 -15.460 1.206 1.00 82.31 477 LEU A C 1
ATOM 3700 O O . LEU A 1 477 ? -25.520 -15.151 0.978 1.00 82.31 477 LEU A O 1
ATOM 3704 N N . PRO A 1 478 ? -23.889 -16.710 1.019 1.00 89.25 478 PRO A N 1
ATOM 3705 C CA . PRO A 1 478 ? -24.734 -17.758 0.464 1.00 89.25 478 PRO A CA 1
ATOM 3706 C C . PRO A 1 478 ? -25.917 -18.056 1.399 1.00 89.25 478 PRO A C 1
ATOM 3708 O O . PRO A 1 478 ? -25.743 -18.345 2.581 1.00 89.25 478 PRO A O 1
ATOM 3711 N N . ARG A 1 479 ? -27.143 -17.968 0.863 1.00 85.94 479 ARG A N 1
ATOM 3712 C CA . ARG A 1 479 ? -28.397 -18.214 1.609 1.00 85.94 479 ARG A CA 1
ATOM 3713 C C . ARG A 1 479 ? -29.262 -19.328 1.013 1.00 85.94 479 ARG A C 1
ATOM 3715 O O . ARG A 1 479 ? -30.214 -19.768 1.646 1.00 85.94 479 ARG A O 1
ATOM 3722 N N . THR A 1 480 ? -28.957 -19.775 -0.203 1.00 92.12 480 THR A N 1
ATOM 3723 C CA . THR A 1 480 ? -29.681 -20.837 -0.926 1.00 92.12 480 THR A CA 1
ATOM 3724 C C . THR A 1 480 ? -28.751 -22.003 -1.244 1.00 92.12 480 THR A C 1
ATOM 3726 O O . THR A 1 480 ? -27.530 -21.842 -1.222 1.00 92.12 480 THR A O 1
ATOM 3729 N N . ILE A 1 481 ? -29.316 -23.174 -1.552 1.00 94.44 481 ILE A N 1
ATOM 3730 C CA . ILE A 1 481 ? -28.546 -24.384 -1.886 1.00 94.44 481 ILE A CA 1
ATOM 3731 C C . ILE A 1 481 ? -27.647 -24.126 -3.103 1.00 94.44 481 ILE A C 1
ATOM 3733 O O . ILE A 1 481 ? -26.477 -24.501 -3.109 1.00 94.44 481 ILE A O 1
ATOM 3737 N N . GLU A 1 482 ? -28.164 -23.442 -4.124 1.00 90.88 482 GLU A N 1
ATOM 3738 C CA . GLU A 1 482 ? -27.430 -23.125 -5.349 1.00 90.88 482 GLU A CA 1
ATOM 3739 C C . GLU A 1 482 ? -26.276 -22.151 -5.090 1.00 90.88 482 GLU A C 1
ATOM 3741 O O . GLU A 1 482 ? -25.173 -22.350 -5.602 1.00 90.88 482 GLU A O 1
ATOM 3746 N N . GLN A 1 483 ? -26.506 -21.124 -4.264 1.00 91.00 483 GLN A N 1
ATOM 3747 C CA . GLN A 1 483 ? -25.455 -20.184 -3.867 1.00 91.00 483 GLN A CA 1
ATOM 3748 C C . GLN A 1 483 ? -24.363 -20.882 -3.061 1.00 91.00 483 GLN A C 1
ATOM 3750 O O . GLN A 1 483 ? -23.186 -20.669 -3.338 1.00 91.00 483 GLN A O 1
ATOM 3755 N N . TRP A 1 484 ? -24.739 -21.749 -2.116 1.00 95.00 484 TRP A N 1
ATOM 3756 C CA . TRP A 1 484 ? -23.780 -22.554 -1.368 1.00 95.00 484 TRP A CA 1
ATOM 3757 C C . TRP A 1 484 ? -22.976 -23.473 -2.279 1.00 95.00 484 TRP A C 1
ATOM 3759 O O . TRP A 1 484 ? -21.760 -23.523 -2.148 1.00 95.00 484 TRP A O 1
ATOM 3769 N N . ARG A 1 485 ? -23.606 -24.141 -3.253 1.00 92.62 485 ARG A N 1
ATOM 3770 C CA . ARG A 1 485 ? -22.881 -24.988 -4.211 1.00 92.62 485 ARG A CA 1
ATOM 3771 C C . ARG A 1 485 ? -21.865 -24.216 -5.038 1.00 92.62 485 ARG A C 1
ATOM 3773 O O . ARG A 1 485 ? -20.738 -24.678 -5.172 1.00 92.62 485 ARG A O 1
ATOM 3780 N N . SER A 1 486 ? -22.235 -23.048 -5.558 1.00 87.06 486 SER A N 1
ATOM 3781 C CA . SER A 1 486 ? -21.291 -22.203 -6.300 1.00 87.06 486 SER A CA 1
ATOM 3782 C C . SER A 1 486 ? -20.138 -21.748 -5.404 1.00 87.06 486 SER A C 1
ATOM 3784 O O . SER A 1 486 ? -18.974 -21.901 -5.759 1.00 87.06 486 SER A O 1
ATOM 3786 N N . TYR A 1 487 ? -20.468 -21.248 -4.212 1.00 90.75 487 TYR A N 1
ATOM 3787 C CA . TYR A 1 487 ? -19.501 -20.729 -3.251 1.00 90.75 487 TYR A CA 1
ATOM 3788 C C . TYR A 1 487 ? -18.490 -21.794 -2.803 1.00 90.75 487 TYR A C 1
ATOM 3790 O O . TYR A 1 487 ? -17.284 -21.554 -2.777 1.00 90.75 487 TYR A O 1
ATOM 3798 N N . LEU A 1 488 ? -18.982 -22.990 -2.483 1.00 90.81 488 LEU A N 1
ATOM 3799 C CA . LEU A 1 488 ? -18.184 -24.117 -2.012 1.00 90.81 488 LEU A CA 1
ATOM 3800 C C . LEU A 1 488 ? -17.364 -24.776 -3.128 1.00 90.81 488 LEU A C 1
ATOM 3802 O O . LEU A 1 488 ? -16.299 -25.324 -2.849 1.00 90.81 488 LEU A O 1
ATOM 3806 N N . ALA A 1 489 ? -17.814 -24.703 -4.384 1.00 85.81 489 ALA A N 1
ATOM 3807 C CA . ALA A 1 489 ? -17.044 -25.189 -5.529 1.00 85.81 4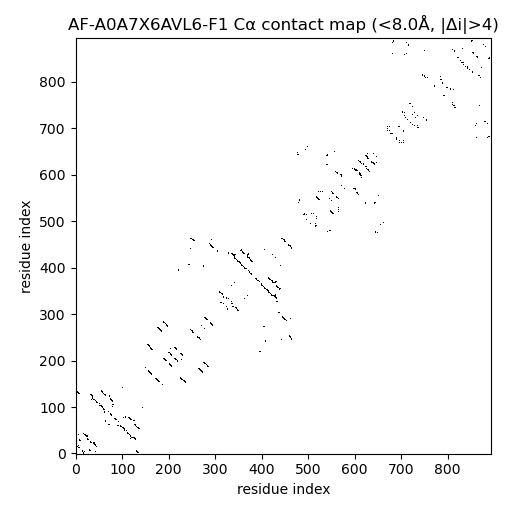89 ALA A CA 1
ATOM 3808 C C . ALA A 1 489 ? -15.808 -24.314 -5.766 1.00 85.81 489 ALA A C 1
ATOM 3810 O O . ALA A 1 489 ? -14.702 -24.828 -5.924 1.00 85.81 489 ALA A O 1
ATOM 3811 N N . GLU A 1 490 ? -15.976 -22.990 -5.718 1.00 81.38 490 GLU A N 1
ATOM 3812 C CA . GLU A 1 490 ? -14.850 -22.054 -5.770 1.00 81.38 490 GLU A CA 1
ATOM 3813 C C . GLU A 1 490 ? -13.893 -22.274 -4.600 1.00 81.38 490 GLU A C 1
ATOM 3815 O O . GLU A 1 490 ? -12.679 -22.329 -4.792 1.00 81.38 490 GLU A O 1
ATOM 3820 N N . TYR A 1 491 ? -14.435 -22.453 -3.394 1.00 86.06 491 TYR A N 1
ATOM 3821 C CA . TYR A 1 491 ? -13.608 -22.661 -2.214 1.00 86.06 491 TYR A CA 1
ATOM 3822 C C . TYR A 1 491 ? -12.833 -23.989 -2.268 1.00 86.06 491 TYR A C 1
ATOM 3824 O O . TYR A 1 491 ? -11.639 -24.017 -1.972 1.00 86.06 491 TYR A O 1
ATOM 3832 N N . SER A 1 492 ? -13.471 -25.063 -2.753 1.00 83.94 492 SER A N 1
ATOM 3833 C CA . SER A 1 492 ? -12.824 -26.361 -3.000 1.00 83.94 492 SER A CA 1
ATOM 3834 C C . SER A 1 492 ? -11.647 -26.226 -3.963 1.00 83.94 492 SER A C 1
ATOM 3836 O O . SER A 1 492 ? -10.578 -26.771 -3.701 1.00 83.94 492 SER A O 1
ATOM 3838 N N . ALA A 1 493 ? -11.814 -25.463 -5.048 1.00 76.38 493 ALA A N 1
ATOM 3839 C CA . ALA A 1 493 ? -10.742 -25.214 -6.007 1.00 76.38 493 ALA A CA 1
ATOM 3840 C C . ALA A 1 493 ? -9.562 -24.450 -5.382 1.00 76.38 493 ALA A C 1
ATOM 3842 O O . ALA A 1 493 ? -8.409 -24.712 -5.729 1.00 76.38 493 ALA A O 1
ATOM 3843 N N . THR A 1 494 ? -9.826 -23.529 -4.451 1.00 74.19 494 THR A N 1
ATOM 3844 C CA . THR A 1 494 ? -8.769 -22.832 -3.710 1.00 74.19 494 THR A CA 1
ATOM 3845 C C . THR A 1 494 ? -8.012 -23.788 -2.792 1.00 74.19 494 THR A C 1
ATOM 3847 O O . THR A 1 494 ? -6.789 -23.833 -2.882 1.00 74.19 494 THR A O 1
ATOM 3850 N N . ILE A 1 495 ? -8.710 -24.565 -1.957 1.00 75.50 495 ILE A N 1
ATOM 3851 C CA . ILE A 1 495 ? -8.083 -25.492 -0.999 1.00 75.50 495 ILE A CA 1
ATOM 3852 C C . ILE A 1 495 ? -7.272 -26.564 -1.734 1.00 75.50 495 ILE A C 1
ATOM 3854 O O . ILE A 1 495 ? -6.095 -26.738 -1.445 1.00 75.50 495 ILE A O 1
ATOM 3858 N N . LEU A 1 496 ? -7.847 -27.209 -2.756 1.00 75.75 496 LEU A N 1
ATOM 3859 C CA . LEU A 1 496 ? -7.160 -28.241 -3.548 1.00 75.75 496 LEU A CA 1
ATOM 3860 C C . LEU A 1 496 ? -5.912 -27.727 -4.283 1.00 75.75 496 LEU A C 1
ATOM 3862 O O . LEU A 1 496 ? -5.085 -28.527 -4.711 1.00 75.75 496 LEU A O 1
ATOM 3866 N N . ARG A 1 497 ? -5.777 -26.408 -4.467 1.00 69.31 497 ARG A N 1
ATOM 3867 C CA . ARG A 1 497 ? -4.608 -25.793 -5.107 1.00 69.31 497 ARG A CA 1
ATOM 3868 C C . ARG A 1 497 ? -3.448 -25.556 -4.141 1.00 69.31 497 ARG A C 1
ATOM 3870 O O . ARG A 1 497 ? -2.311 -25.512 -4.604 1.00 69.31 497 ARG A O 1
ATOM 3877 N N . VAL A 1 498 ? -3.731 -25.321 -2.862 1.00 66.44 498 VAL A N 1
ATOM 3878 C CA . VAL A 1 498 ? -2.720 -24.875 -1.885 1.00 66.44 498 VAL A CA 1
ATOM 3879 C C . VAL A 1 498 ? -2.420 -25.905 -0.808 1.00 66.44 498 VAL A C 1
ATOM 3881 O O . VAL A 1 498 ? -1.320 -25.876 -0.274 1.00 66.44 498 VAL A O 1
ATOM 3884 N N . ALA A 1 499 ? -3.365 -26.802 -0.525 1.00 67.94 499 ALA A N 1
ATOM 3885 C CA . ALA A 1 499 ? -3.219 -27.785 0.533 1.00 67.94 499 ALA A CA 1
ATOM 3886 C C . ALA A 1 499 ? -2.180 -28.860 0.182 1.00 67.94 499 ALA A C 1
ATOM 3888 O O . ALA A 1 499 ? -2.087 -29.292 -0.974 1.00 67.94 499 ALA A O 1
ATOM 3889 N N . ASP A 1 500 ? -1.412 -29.300 1.176 1.00 66.31 500 ASP A N 1
ATOM 3890 C CA . ASP A 1 500 ? -0.386 -30.331 1.006 1.00 66.31 500 ASP A CA 1
ATOM 3891 C C . ASP A 1 500 ? -0.939 -31.776 1.089 1.00 66.31 500 ASP A C 1
ATOM 3893 O O . ASP A 1 500 ? -2.140 -32.016 1.247 1.00 66.31 500 ASP A O 1
ATOM 3897 N N . GLU A 1 501 ? -0.069 -32.781 0.912 1.00 65.19 501 GLU A N 1
ATOM 3898 C CA . GLU A 1 501 ? -0.479 -34.197 0.957 1.00 65.19 501 GLU A CA 1
ATOM 3899 C C . GLU A 1 501 ? -0.974 -34.647 2.345 1.00 65.19 501 GLU A C 1
ATOM 3901 O O . GLU A 1 501 ? -1.762 -35.594 2.422 1.00 65.19 501 GLU A O 1
ATOM 3906 N N . GLU A 1 502 ? -0.533 -33.997 3.426 1.00 64.88 502 GLU A N 1
ATOM 3907 C CA . GLU A 1 502 ? -0.968 -34.292 4.794 1.00 64.88 502 GLU A CA 1
ATOM 3908 C C . GLU A 1 502 ? -2.377 -33.725 5.030 1.00 64.88 502 GLU A C 1
ATOM 3910 O O . GLU A 1 502 ? -3.270 -34.456 5.468 1.00 64.88 502 GLU A O 1
ATOM 3915 N N . GLU A 1 503 ? -2.617 -32.479 4.617 1.00 66.62 503 GLU A N 1
ATOM 3916 C CA . GLU A 1 503 ? -3.913 -31.792 4.698 1.00 66.62 503 GLU A CA 1
ATOM 3917 C C . GLU A 1 503 ? -4.987 -32.439 3.809 1.00 66.62 503 GLU A C 1
ATOM 3919 O O . GLU A 1 503 ? -6.169 -32.479 4.159 1.00 66.62 503 GLU A O 1
ATOM 3924 N N . LEU A 1 504 ? -4.597 -32.995 2.657 1.00 73.44 504 LEU A N 1
ATOM 3925 C CA . LEU A 1 504 ? -5.510 -33.692 1.746 1.00 73.44 504 LEU A CA 1
ATOM 3926 C C . LEU A 1 504 ? -5.654 -35.188 2.043 1.00 73.44 504 LEU A C 1
ATOM 3928 O O . LEU A 1 504 ? -6.342 -35.873 1.282 1.00 73.44 504 LEU A O 1
ATOM 3932 N N . SER A 1 505 ? -5.031 -35.720 3.097 1.00 72.81 505 SER A N 1
ATOM 3933 C CA . SER A 1 505 ? -4.970 -37.166 3.367 1.00 72.81 505 SER A CA 1
ATOM 3934 C C . SER A 1 505 ? -6.341 -37.846 3.509 1.00 72.81 505 SER A C 1
ATOM 3936 O O . SER A 1 505 ? -6.483 -39.013 3.138 1.00 72.81 505 SER A O 1
ATOM 3938 N N . GLU A 1 506 ? -7.365 -37.115 3.958 1.00 71.69 506 GLU A N 1
ATOM 3939 C CA . GLU A 1 506 ? -8.746 -37.607 4.077 1.00 71.69 506 GLU A CA 1
ATOM 3940 C C . GLU A 1 506 ? -9.606 -37.405 2.816 1.00 71.69 506 GLU A C 1
ATOM 3942 O O . GLU A 1 506 ? -10.713 -37.943 2.726 1.00 71.69 506 GLU A O 1
ATOM 3947 N N . VAL A 1 507 ? -9.118 -36.652 1.825 1.00 78.69 507 VAL A N 1
ATOM 3948 C CA . VAL A 1 507 ? -9.846 -36.382 0.579 1.00 78.69 507 VAL A CA 1
ATOM 3949 C C . VAL A 1 507 ? -9.618 -37.531 -0.403 1.00 78.69 507 VAL A C 1
ATOM 3951 O O . VAL A 1 507 ? -8.499 -37.758 -0.864 1.00 78.69 507 VAL A O 1
ATOM 3954 N N . GLY A 1 508 ? -10.687 -38.248 -0.758 1.00 74.50 508 GLY A N 1
ATOM 3955 C CA . GLY A 1 508 ? -10.609 -39.371 -1.695 1.00 74.50 508 GLY A CA 1
ATOM 3956 C C . GLY A 1 508 ? -10.272 -38.945 -3.130 1.00 74.50 508 GLY A C 1
ATOM 3957 O O . GLY A 1 508 ? -10.600 -37.839 -3.562 1.00 74.50 508 GLY A O 1
ATOM 3958 N N . ASP A 1 509 ? -9.677 -39.851 -3.913 1.00 68.31 509 ASP A N 1
ATOM 3959 C CA . ASP A 1 509 ? -9.273 -39.572 -5.303 1.00 68.31 509 ASP A CA 1
ATOM 3960 C C . ASP A 1 509 ? -10.447 -39.140 -6.200 1.00 68.31 509 ASP A C 1
ATOM 3962 O O . ASP A 1 509 ? -10.276 -38.297 -7.079 1.00 68.31 509 ASP A O 1
ATOM 3966 N N . GLU A 1 510 ? -11.657 -39.656 -5.955 1.00 67.88 510 GLU A N 1
ATOM 3967 C CA . GLU A 1 510 ? -12.870 -39.247 -6.679 1.00 67.88 510 GLU A CA 1
ATOM 3968 C C . GLU A 1 510 ? -13.276 -37.793 -6.369 1.00 67.88 510 GLU A C 1
ATOM 3970 O O . GLU A 1 510 ? -13.652 -37.061 -7.283 1.00 67.88 510 GLU A O 1
ATOM 3975 N N . GLN A 1 511 ? -13.141 -37.340 -5.116 1.00 78.94 511 GLN A N 1
ATOM 3976 C CA . GLN A 1 511 ? -13.421 -35.955 -4.705 1.00 78.94 511 GLN A CA 1
ATOM 3977 C C . GLN A 1 511 ? -12.366 -34.982 -5.247 1.00 78.94 511 GLN A C 1
ATOM 3979 O O . GLN A 1 511 ? -12.713 -33.907 -5.741 1.00 78.94 511 GLN A O 1
ATOM 3984 N N . ARG A 1 512 ? -11.087 -35.392 -5.247 1.00 71.94 512 ARG A N 1
ATOM 3985 C CA . ARG A 1 512 ? -9.996 -34.634 -5.884 1.00 71.94 512 ARG A CA 1
ATOM 3986 C C . ARG A 1 512 ? -10.223 -34.490 -7.387 1.00 71.94 512 ARG A C 1
ATOM 3988 O O . ARG A 1 512 ? -10.114 -33.389 -7.916 1.00 71.94 512 ARG A O 1
ATOM 3995 N N . ALA A 1 513 ? -10.591 -35.578 -8.067 1.00 67.06 513 ALA A N 1
ATOM 3996 C CA . ALA A 1 513 ? -10.885 -35.564 -9.500 1.00 67.06 513 ALA A CA 1
ATOM 3997 C C . ALA A 1 513 ? -12.131 -34.729 -9.842 1.00 67.06 513 ALA A C 1
ATOM 3999 O O . ALA A 1 513 ? -12.173 -34.095 -10.896 1.00 67.06 513 ALA A O 1
ATOM 4000 N N . ALA A 1 514 ? -13.133 -34.711 -8.959 1.00 70.00 514 ALA A N 1
ATOM 4001 C CA . ALA A 1 514 ? -14.336 -33.895 -9.109 1.00 70.00 514 ALA A CA 1
ATOM 4002 C C . ALA A 1 514 ? -14.126 -32.412 -8.749 1.00 70.00 514 ALA A C 1
ATOM 4004 O O . ALA A 1 514 ? -14.976 -31.587 -9.084 1.00 70.00 514 ALA A O 1
ATOM 4005 N N . GLY A 1 515 ? -13.026 -32.066 -8.070 1.00 78.31 515 GLY A N 1
ATOM 4006 C CA . GLY A 1 515 ? -12.777 -30.710 -7.579 1.00 78.31 515 GLY A CA 1
ATOM 4007 C C . GLY A 1 515 ? -13.748 -30.271 -6.476 1.00 78.31 515 GLY A C 1
ATOM 4008 O O . GLY A 1 515 ? -14.051 -29.085 -6.374 1.00 78.31 515 GLY A O 1
ATOM 4009 N N . TRP A 1 516 ? -14.279 -31.212 -5.686 1.00 88.56 516 TRP A N 1
ATOM 4010 C CA . TRP A 1 516 ? -15.347 -30.968 -4.709 1.00 88.56 516 TRP A CA 1
ATOM 4011 C C . TRP A 1 516 ? -15.038 -31.640 -3.368 1.00 88.56 516 TRP A C 1
ATOM 4013 O O . TRP A 1 516 ? -14.983 -32.867 -3.293 1.00 88.56 516 TRP A O 1
ATOM 4023 N N . LEU A 1 517 ? -14.863 -30.840 -2.308 1.00 87.81 517 LEU A N 1
ATOM 4024 C CA . LEU A 1 517 ? -14.534 -31.329 -0.956 1.00 87.81 517 LEU A CA 1
ATOM 4025 C C . LEU A 1 517 ? -15.759 -31.738 -0.122 1.00 87.81 517 LEU A C 1
ATOM 4027 O O . LEU A 1 517 ? -15.620 -32.356 0.933 1.00 87.81 517 LEU A O 1
ATOM 4031 N N . GLY A 1 518 ? -16.960 -31.390 -0.581 1.00 88.81 518 GLY A N 1
ATOM 4032 C CA . GLY A 1 518 ? -18.208 -31.743 0.084 1.00 88.81 518 GLY A CA 1
ATOM 4033 C C . GLY A 1 518 ? -18.699 -33.156 -0.227 1.00 88.81 518 GLY A C 1
ATOM 4034 O O . GLY A 1 518 ? -18.086 -33.922 -0.976 1.00 88.81 518 GLY A O 1
ATOM 4035 N N . PHE A 1 519 ? -19.878 -33.461 0.304 1.00 91.94 519 PHE A N 1
ATOM 4036 C CA . PHE A 1 519 ? -20.643 -34.679 0.054 1.00 91.94 519 PHE A CA 1
ATOM 4037 C C . PHE A 1 519 ? -21.929 -34.358 -0.718 1.00 91.94 519 PHE A C 1
ATOM 4039 O O . PHE A 1 519 ? -22.196 -33.209 -1.084 1.00 91.94 519 PHE A O 1
ATOM 4046 N N . GLU A 1 520 ? -22.729 -35.384 -1.002 1.00 92.88 520 GLU A N 1
ATOM 4047 C CA . GLU A 1 520 ? -24.088 -35.176 -1.496 1.00 92.88 520 GLU A CA 1
ATOM 4048 C C . GLU A 1 520 ? -24.902 -34.398 -0.447 1.00 92.88 520 GLU A C 1
ATOM 4050 O O . GLU A 1 520 ? -24.749 -34.612 0.754 1.00 92.88 520 GLU A O 1
ATOM 4055 N N . GLY A 1 521 ? -25.719 -33.444 -0.894 1.00 94.94 521 GLY A N 1
ATOM 4056 C CA . GLY A 1 521 ? -26.530 -32.617 -0.000 1.00 94.94 521 GLY A CA 1
ATOM 4057 C C . GLY A 1 521 ? -27.610 -33.429 0.711 1.00 94.94 521 GLY A C 1
ATOM 4058 O O . GLY A 1 521 ? -28.180 -34.350 0.126 1.00 94.94 521 GLY A O 1
ATOM 4059 N N . ALA A 1 522 ? -27.917 -33.062 1.954 1.00 95.56 522 ALA A N 1
ATOM 4060 C CA . ALA A 1 522 ? -28.983 -33.675 2.729 1.00 95.56 522 ALA A CA 1
ATOM 4061 C C . ALA A 1 522 ? -30.332 -33.417 2.049 1.00 95.56 522 ALA A C 1
ATOM 4063 O O . ALA A 1 522 ? -30.661 -32.281 1.693 1.00 95.56 522 ALA A O 1
ATOM 4064 N N . ASP A 1 523 ? -31.130 -34.470 1.885 1.00 92.75 523 ASP A N 1
ATOM 4065 C CA . ASP A 1 523 ? -32.494 -34.318 1.401 1.00 92.75 523 ASP A CA 1
ATOM 4066 C C . ASP A 1 523 ? -33.389 -33.616 2.438 1.00 92.75 523 ASP A C 1
ATOM 4068 O O . ASP A 1 523 ? -33.093 -33.532 3.634 1.00 92.75 523 ASP A O 1
ATOM 4072 N N . GLU A 1 524 ? -34.517 -33.086 1.964 1.00 93.00 524 GLU A N 1
ATOM 4073 C CA . GLU A 1 524 ? -35.457 -32.333 2.801 1.00 93.00 524 GLU A CA 1
ATOM 4074 C C . GLU A 1 524 ? -35.993 -33.182 3.971 1.00 93.00 524 GLU A C 1
ATOM 4076 O O . GLU A 1 524 ? -36.244 -32.656 5.053 1.00 93.00 524 GLU A O 1
ATOM 4081 N N . GLU A 1 525 ? -36.133 -34.501 3.785 1.00 94.25 525 GLU A N 1
ATOM 4082 C CA . GLU A 1 525 ? -36.568 -35.430 4.835 1.00 94.25 525 GLU A CA 1
ATOM 4083 C C . GLU A 1 525 ? -35.533 -35.527 5.966 1.00 94.25 525 GLU A C 1
ATOM 4085 O O . GLU A 1 525 ? -35.896 -35.451 7.141 1.00 94.25 525 GLU A O 1
ATOM 4090 N N . SER A 1 526 ? -34.244 -35.609 5.631 1.00 94.62 526 SER A N 1
ATOM 4091 C CA . SER A 1 526 ? -33.147 -35.656 6.602 1.00 94.62 526 SER A CA 1
ATOM 4092 C C . SER A 1 526 ? -33.010 -34.348 7.382 1.00 94.62 526 SER A C 1
ATOM 4094 O O . SER A 1 526 ? -32.813 -34.375 8.600 1.00 94.62 526 SER A O 1
ATOM 4096 N N . VAL A 1 527 ? -33.162 -33.201 6.714 1.00 95.50 527 VAL A N 1
ATOM 4097 C CA . VAL A 1 527 ? -33.136 -31.883 7.370 1.00 95.50 527 VAL A CA 1
ATOM 4098 C C . VAL A 1 527 ? -34.335 -31.715 8.309 1.00 95.50 527 VAL A C 1
ATOM 4100 O O . VAL A 1 527 ? -34.170 -31.259 9.440 1.00 95.50 527 VAL A O 1
ATOM 4103 N N . LEU A 1 528 ? -35.534 -32.131 7.889 1.00 95.06 528 LEU A N 1
ATOM 4104 C CA . LEU A 1 528 ? -36.725 -32.101 8.744 1.00 95.06 528 LEU A CA 1
ATOM 4105 C C . LEU A 1 528 ? -36.592 -33.036 9.952 1.00 95.06 528 LEU A C 1
ATOM 4107 O O . LEU A 1 528 ? -36.966 -32.649 11.057 1.00 95.06 528 LEU A O 1
ATOM 4111 N N . ALA A 1 529 ? -36.019 -34.228 9.771 1.00 95.50 529 ALA A N 1
ATOM 4112 C CA . ALA A 1 529 ? -35.750 -35.152 10.871 1.00 95.50 529 ALA A CA 1
ATOM 4113 C C . ALA A 1 529 ? -34.739 -34.576 11.881 1.00 95.50 529 ALA A C 1
ATOM 4115 O O . ALA A 1 529 ? -34.874 -34.793 13.088 1.00 95.50 529 ALA A O 1
ATOM 4116 N N . LEU A 1 530 ? -33.739 -33.817 11.413 1.00 96.69 530 LEU A N 1
ATOM 4117 C CA . LEU A 1 530 ? -32.822 -33.080 12.284 1.00 96.69 530 LEU A CA 1
ATOM 4118 C C . LEU A 1 530 ? -33.559 -31.992 13.078 1.00 96.69 530 LEU A C 1
ATOM 4120 O O . LEU A 1 530 ? -33.423 -31.938 14.297 1.00 96.69 530 LEU A O 1
ATOM 4124 N N . GLU A 1 531 ? -34.370 -31.161 12.428 1.00 97.25 531 GLU A N 1
ATOM 4125 C CA . GLU A 1 531 ? -35.140 -30.110 13.110 1.00 97.25 531 GLU A CA 1
ATOM 4126 C C . GLU A 1 531 ? -36.147 -30.666 14.122 1.00 97.25 531 GLU A C 1
ATOM 4128 O O . GLU A 1 531 ? -36.293 -30.117 15.215 1.00 97.25 531 GLU A O 1
ATOM 4133 N N . GLU A 1 532 ? -36.808 -31.781 13.798 1.00 95.75 532 GLU A N 1
ATOM 4134 C CA . GLU A 1 532 ? -37.696 -32.483 14.727 1.00 95.75 532 GLU A CA 1
ATOM 4135 C C . GLU A 1 532 ? -36.924 -32.985 15.953 1.00 95.75 532 GLU A C 1
ATOM 4137 O O . GLU A 1 532 ? -37.378 -32.810 17.085 1.00 95.75 532 GLU A O 1
ATOM 4142 N N . ARG A 1 533 ? -35.724 -33.539 15.745 1.00 95.88 533 ARG A N 1
ATOM 4143 C CA . ARG A 1 533 ? -34.848 -34.001 16.827 1.00 95.88 533 ARG A CA 1
ATOM 4144 C C . ARG A 1 533 ? -34.331 -32.857 17.702 1.00 95.88 533 ARG A C 1
ATOM 4146 O O . ARG A 1 533 ? -34.219 -33.038 18.911 1.00 95.88 533 ARG A O 1
ATOM 4153 N N . LEU A 1 534 ? -34.020 -31.700 17.118 1.00 95.00 534 LEU A N 1
ATOM 4154 C CA . LEU A 1 534 ? -33.578 -30.514 17.860 1.00 95.00 534 LEU A CA 1
ATOM 4155 C C . LEU A 1 534 ? -34.741 -29.766 18.529 1.00 95.00 534 LEU A C 1
ATOM 4157 O O . LEU A 1 534 ? -34.521 -29.028 19.486 1.00 95.00 534 LEU A O 1
ATOM 4161 N N . GLY A 1 535 ? -35.974 -29.943 18.048 1.00 93.75 535 GLY A N 1
ATOM 4162 C CA . GLY A 1 535 ? -37.156 -29.232 18.539 1.00 93.75 535 GLY A CA 1
ATOM 4163 C C . GLY A 1 535 ? -37.232 -27.765 18.096 1.00 93.75 535 GLY A C 1
ATOM 4164 O O . GLY A 1 535 ? -37.996 -26.989 18.670 1.00 93.75 535 GLY A O 1
ATOM 4165 N N . THR A 1 536 ? -36.448 -27.368 17.093 1.00 93.56 536 THR A N 1
ATOM 4166 C CA . THR A 1 536 ? -36.397 -26.003 16.555 1.00 93.56 536 THR A CA 1
ATOM 4167 C C . THR A 1 536 ? -35.974 -26.020 15.086 1.00 93.56 536 THR A C 1
ATOM 4169 O O . THR A 1 536 ? -35.375 -26.988 14.618 1.00 93.56 536 THR A O 1
ATOM 4172 N N . ARG A 1 537 ? -36.293 -24.950 14.351 1.00 94.00 537 ARG A N 1
ATOM 4173 C CA . ARG A 1 537 ? -35.856 -24.793 12.959 1.00 94.00 537 ARG A CA 1
ATOM 4174 C C . ARG A 1 537 ? -34.434 -24.259 12.897 1.00 94.00 537 ARG A C 1
ATOM 4176 O O . ARG A 1 537 ? -34.102 -23.342 13.641 1.00 94.00 537 ARG A O 1
ATOM 4183 N N . LEU A 1 538 ? -33.633 -24.808 11.992 1.00 96.69 538 LEU A N 1
ATOM 4184 C CA . LEU A 1 538 ? -32.257 -24.381 11.765 1.00 96.69 538 LEU A CA 1
ATOM 4185 C C . LEU A 1 538 ? -32.205 -22.978 11.141 1.00 96.69 538 LEU A C 1
ATOM 4187 O O . LEU A 1 538 ? -33.129 -22.600 10.409 1.00 96.69 538 LEU A O 1
ATOM 4191 N N . PRO A 1 539 ? -31.116 -22.222 11.373 1.00 96.56 539 PRO A N 1
ATOM 4192 C CA . PRO A 1 539 ? -30.934 -20.929 10.734 1.00 96.56 539 PRO A CA 1
ATOM 4193 C C . PRO A 1 539 ? -30.814 -21.092 9.206 1.00 96.56 539 PRO A C 1
ATOM 4195 O O . PRO A 1 539 ? -30.232 -22.086 8.748 1.00 96.56 539 PRO A O 1
ATOM 4198 N N . PRO A 1 540 ? -31.368 -20.159 8.403 1.00 94.81 540 PRO A N 1
ATOM 4199 C CA . PRO A 1 540 ? -31.518 -20.338 6.958 1.00 94.81 540 PRO A CA 1
ATOM 4200 C C . PRO A 1 540 ? -30.223 -20.707 6.226 1.00 94.81 540 PRO A C 1
ATOM 4202 O O . PRO A 1 540 ? -30.226 -21.640 5.420 1.00 94.81 540 PRO A O 1
ATOM 4205 N N . SER A 1 541 ? -29.111 -20.036 6.532 1.00 95.69 541 SER A N 1
ATOM 4206 C CA . SER A 1 541 ? -27.824 -20.280 5.881 1.00 95.69 541 SER A CA 1
ATOM 4207 C C . SER A 1 541 ? -27.273 -21.676 6.167 1.00 95.69 541 SER A C 1
ATOM 4209 O O . SER A 1 541 ? -26.825 -22.347 5.239 1.00 95.69 541 SER A O 1
ATOM 4211 N N . TYR A 1 542 ? -27.370 -22.162 7.407 1.00 97.25 542 TYR A N 1
ATOM 4212 C CA . TYR A 1 542 ? -26.911 -23.504 7.774 1.00 97.25 542 TYR A CA 1
ATOM 4213 C C . TYR A 1 542 ? -27.830 -24.602 7.222 1.00 97.25 542 TYR A C 1
ATOM 4215 O O . TYR A 1 542 ? -27.357 -25.628 6.735 1.00 97.25 542 TYR A O 1
ATOM 4223 N N . ARG A 1 543 ? -29.151 -24.369 7.216 1.00 96.69 543 ARG A N 1
ATOM 4224 C CA . ARG A 1 543 ? -30.112 -25.279 6.573 1.00 96.69 543 ARG A CA 1
ATOM 4225 C C . ARG A 1 543 ? -29.788 -25.452 5.086 1.00 96.69 543 ARG A C 1
ATOM 4227 O O . ARG A 1 543 ? -29.758 -26.573 4.585 1.00 96.69 543 ARG A O 1
ATOM 4234 N N . ALA A 1 544 ? -29.537 -24.346 4.385 1.00 96.62 544 ALA A N 1
ATOM 4235 C CA . ALA A 1 544 ? -29.183 -24.362 2.970 1.00 96.62 544 ALA A CA 1
ATOM 4236 C C . ALA A 1 544 ? -27.807 -25.001 2.714 1.00 96.62 544 ALA A C 1
ATOM 4238 O O . ALA A 1 544 ? -27.643 -25.685 1.706 1.00 96.62 544 ALA A O 1
ATOM 4239 N N . PHE A 1 545 ? -26.847 -24.827 3.628 1.00 97.62 545 PHE A N 1
ATOM 4240 C CA . PHE A 1 545 ? -25.548 -25.499 3.574 1.00 97.62 545 PHE A CA 1
ATOM 4241 C C . PHE A 1 545 ? -25.696 -27.022 3.631 1.00 97.62 545 PHE A C 1
ATOM 4243 O O . PHE A 1 545 ? -25.165 -27.700 2.756 1.00 97.62 545 PHE A O 1
ATOM 4250 N N . LEU A 1 546 ? -26.486 -27.555 4.572 1.00 97.31 546 LEU A N 1
ATOM 4251 C CA . LEU A 1 546 ? -26.757 -28.997 4.648 1.00 97.31 546 LEU A CA 1
ATOM 4252 C C . LEU A 1 546 ? -27.404 -29.522 3.359 1.00 97.31 546 LEU A C 1
ATOM 4254 O O . LEU A 1 546 ? -27.040 -30.591 2.882 1.00 97.31 546 LEU A O 1
ATOM 4258 N N . GLY A 1 547 ? -28.306 -28.749 2.746 1.00 95.56 547 GLY A N 1
ATOM 4259 C CA . GLY A 1 547 ? -28.889 -29.089 1.442 1.00 95.56 547 GLY A CA 1
ATOM 4260 C C . GLY A 1 547 ? -27.900 -29.021 0.268 1.00 95.56 547 GLY A C 1
ATOM 4261 O O . GLY A 1 547 ? -28.109 -29.672 -0.756 1.00 95.56 547 GLY A O 1
ATOM 4262 N N . ALA A 1 548 ? -26.811 -28.258 0.391 1.00 96.12 548 ALA A N 1
ATOM 4263 C CA . ALA A 1 548 ? -25.733 -28.222 -0.594 1.00 96.12 548 ALA A CA 1
ATOM 4264 C C . ALA A 1 548 ? -24.733 -29.373 -0.402 1.00 96.12 548 ALA A C 1
ATOM 4266 O O . ALA A 1 548 ? -24.276 -29.931 -1.406 1.00 96.12 548 ALA A O 1
ATOM 4267 N N . SER A 1 549 ? -24.434 -29.721 0.856 1.00 96.38 549 SER A N 1
ATOM 4268 C CA . SER A 1 549 ? -23.487 -30.760 1.269 1.00 96.38 549 SER A CA 1
ATOM 4269 C C . SER A 1 549 ? -23.824 -31.301 2.669 1.00 96.38 549 SER A C 1
ATOM 4271 O O . SER A 1 549 ? -23.830 -30.543 3.640 1.00 96.38 549 SER A O 1
ATOM 4273 N N . ASP A 1 550 ? -24.072 -32.610 2.800 1.00 95.56 550 ASP A N 1
ATOM 4274 C CA . ASP A 1 550 ? -24.312 -33.260 4.096 1.00 95.56 550 ASP A CA 1
ATOM 4275 C C . ASP A 1 550 ? -22.987 -33.599 4.799 1.00 95.56 550 ASP A C 1
ATOM 4277 O O . ASP A 1 550 ? -22.475 -34.713 4.709 1.00 95.56 550 ASP A O 1
ATOM 4281 N N . GLY A 1 551 ? -22.404 -32.604 5.469 1.00 91.81 551 GLY A N 1
ATOM 4282 C CA . GLY A 1 551 ? -21.029 -32.647 5.977 1.00 91.81 551 GLY A CA 1
ATOM 4283 C C . GLY A 1 551 ? -20.039 -32.011 4.999 1.00 91.81 551 GLY A C 1
ATOM 4284 O O . GLY A 1 551 ? -20.387 -31.683 3.865 1.00 91.81 551 GLY A O 1
ATOM 4285 N N . TRP A 1 552 ? -18.803 -31.786 5.436 1.00 93.31 552 TRP A N 1
ATOM 4286 C CA . TRP A 1 552 ? -17.772 -31.113 4.635 1.00 93.31 552 TRP A CA 1
ATOM 4287 C C . TRP A 1 552 ? -16.375 -31.429 5.162 1.00 93.31 552 TRP A C 1
ATOM 4289 O O . TRP A 1 552 ? -16.227 -31.608 6.372 1.00 93.31 552 TRP A O 1
ATOM 4299 N N . LEU A 1 553 ? -15.376 -31.461 4.275 1.00 90.19 553 LEU A N 1
ATOM 4300 C CA . LEU A 1 553 ? -13.967 -31.666 4.621 1.00 90.19 553 LEU A CA 1
ATOM 4301 C C . LEU A 1 553 ? -13.146 -30.379 4.474 1.00 90.19 553 LEU A C 1
ATOM 4303 O O . LEU A 1 553 ? -13.280 -29.672 3.476 1.00 90.19 553 LEU A O 1
ATOM 4307 N N . ASN A 1 554 ? -12.270 -30.106 5.442 1.00 84.75 554 ASN A N 1
ATOM 4308 C CA . ASN A 1 554 ? -11.308 -28.998 5.442 1.00 84.75 554 ASN A CA 1
ATOM 4309 C C . ASN A 1 554 ? -11.958 -27.631 5.167 1.00 84.75 554 ASN A C 1
ATOM 4311 O O . ASN A 1 554 ? -11.545 -26.905 4.266 1.00 84.75 554 ASN A O 1
ATOM 4315 N N . ILE A 1 555 ? -13.016 -27.281 5.913 1.00 86.56 555 ILE A N 1
ATOM 4316 C CA . ILE A 1 555 ? -13.702 -25.983 5.748 1.00 86.56 555 ILE A CA 1
ATOM 4317 C C . ILE A 1 555 ? -12.863 -24.809 6.271 1.00 86.56 555 ILE A C 1
ATOM 4319 O O . ILE A 1 555 ? -13.162 -23.663 5.960 1.00 86.56 555 ILE A O 1
ATOM 4323 N N . SER A 1 556 ? -11.837 -25.092 7.075 1.00 83.06 556 SER A N 1
ATOM 4324 C CA . SER A 1 556 ? -10.765 -24.163 7.428 1.00 83.06 556 SER A CA 1
ATOM 4325 C C . SER A 1 556 ? -9.502 -24.950 7.822 1.00 83.06 556 SER A C 1
ATOM 4327 O O . SER A 1 556 ? -9.596 -26.167 8.009 1.00 83.06 556 SER A O 1
ATOM 4329 N N . PRO A 1 557 ? -8.325 -24.307 7.977 1.00 72.06 557 PRO A N 1
ATOM 4330 C CA . PRO A 1 557 ? -7.074 -24.991 8.351 1.00 72.06 557 PRO A CA 1
ATOM 4331 C C . PRO A 1 557 ? -7.157 -25.812 9.639 1.00 72.06 557 PRO A C 1
ATOM 4333 O O . PRO A 1 557 ? -6.448 -26.801 9.810 1.00 72.06 557 PRO A O 1
ATOM 4336 N N . PHE A 1 558 ? -8.030 -25.387 10.550 1.00 82.31 558 PHE A N 1
ATOM 4337 C CA . PHE A 1 558 ? -8.190 -25.977 11.874 1.00 82.31 558 PHE A CA 1
ATOM 4338 C C . PHE A 1 558 ? -9.513 -26.750 12.007 1.00 82.31 558 PHE A C 1
ATOM 4340 O O . PHE A 1 558 ? -9.734 -27.413 13.020 1.00 82.31 558 PHE A O 1
ATOM 4347 N N . MET A 1 559 ? -10.378 -26.707 10.984 1.00 88.88 559 MET A N 1
ATOM 4348 C CA . MET A 1 559 ? -11.667 -27.397 10.953 1.00 88.88 559 MET A CA 1
ATOM 4349 C C . MET A 1 559 ? -11.733 -28.400 9.797 1.00 88.88 559 MET A C 1
ATOM 4351 O O . MET A 1 559 ? -12.089 -28.066 8.661 1.00 88.88 559 MET A O 1
ATOM 4355 N N . TRP A 1 560 ? -11.410 -29.654 10.110 1.00 87.44 560 TRP A N 1
ATOM 4356 C CA . TRP A 1 560 ? -11.214 -30.720 9.127 1.00 87.44 560 TRP A CA 1
ATOM 4357 C C . TRP A 1 560 ? -12.501 -31.437 8.740 1.00 87.44 560 TRP A C 1
ATOM 4359 O O . TRP A 1 560 ? -12.629 -31.869 7.598 1.00 87.44 560 TRP A O 1
ATOM 4369 N N . ARG A 1 561 ? -13.487 -31.543 9.640 1.00 91.81 561 ARG A N 1
ATOM 4370 C CA . ARG A 1 561 ? -14.753 -32.221 9.334 1.00 91.81 561 ARG A CA 1
ATOM 4371 C C . ARG A 1 561 ? -15.966 -31.564 9.977 1.00 91.81 561 ARG A C 1
ATOM 4373 O O . ARG A 1 561 ? -16.043 -31.398 11.195 1.00 91.81 561 ARG A O 1
ATOM 4380 N N . MET A 1 562 ? -16.967 -31.275 9.148 1.00 95.62 562 MET A N 1
ATOM 4381 C CA . MET A 1 562 ? -18.298 -30.833 9.573 1.00 95.62 562 MET A CA 1
ATOM 4382 C C . MET A 1 562 ? -19.257 -32.018 9.705 1.00 95.62 562 MET A C 1
ATOM 4384 O O . MET A 1 562 ? -19.249 -32.923 8.870 1.00 95.62 562 MET A O 1
ATOM 4388 N N . ARG A 1 563 ? -20.129 -31.983 10.720 1.00 95.75 563 ARG A N 1
ATOM 4389 C CA . ARG A 1 563 ? -21.111 -33.046 10.975 1.00 95.75 563 ARG A CA 1
ATOM 4390 C C . ARG A 1 563 ? -22.169 -33.115 9.878 1.00 95.75 563 ARG A C 1
ATOM 4392 O O . ARG A 1 563 ? -22.635 -32.094 9.376 1.00 95.75 563 ARG A O 1
ATOM 4399 N N . THR A 1 564 ? -22.626 -34.334 9.609 1.00 96.38 564 THR A N 1
ATOM 4400 C CA . THR A 1 564 ? -23.830 -34.601 8.810 1.00 96.38 564 THR A CA 1
ATOM 4401 C C . THR A 1 564 ? -25.103 -34.248 9.583 1.00 96.38 564 THR A C 1
ATOM 4403 O O . THR A 1 564 ? -25.115 -34.230 10.819 1.00 96.38 564 THR A O 1
ATOM 4406 N N . ALA A 1 565 ? -26.226 -34.081 8.890 1.00 95.06 565 ALA A N 1
ATOM 4407 C CA . ALA A 1 565 ? -27.540 -33.823 9.467 1.00 95.06 565 ALA A CA 1
ATOM 4408 C C . ALA A 1 565 ? -27.958 -34.895 10.498 1.00 95.06 565 ALA A C 1
ATOM 4410 O O . ALA A 1 565 ? -28.673 -34.617 11.465 1.00 95.06 565 ALA A O 1
ATOM 4411 N N . LYS A 1 566 ? -27.462 -36.131 10.353 1.00 93.12 566 LYS A N 1
ATOM 4412 C CA . LYS A 1 566 ? -27.682 -37.215 11.326 1.00 93.12 566 LYS A CA 1
ATOM 4413 C C . LYS A 1 566 ? -26.840 -37.076 12.597 1.00 93.12 566 LYS A C 1
ATOM 4415 O O . LYS A 1 566 ? -27.266 -37.563 13.641 1.00 93.12 566 LYS A O 1
ATOM 4420 N N . ALA A 1 567 ? -25.675 -36.436 12.517 1.00 93.25 567 ALA A N 1
ATOM 4421 C CA . ALA A 1 567 ? -24.693 -36.349 13.599 1.00 93.25 567 ALA A CA 1
ATOM 4422 C C . ALA A 1 567 ? -24.710 -35.013 14.364 1.00 93.25 567 ALA A C 1
ATOM 4424 O O . ALA A 1 567 ? -24.232 -34.966 15.500 1.00 93.25 567 ALA A O 1
ATOM 4425 N N . VAL A 1 568 ? -25.251 -33.940 13.775 1.00 95.81 568 VAL A N 1
ATOM 4426 C CA . VAL A 1 568 ? -25.440 -32.633 14.437 1.00 95.81 568 VAL A CA 1
ATOM 4427 C C . VAL A 1 568 ? -26.283 -32.794 15.702 1.00 95.81 568 VAL A C 1
ATOM 4429 O O . VAL A 1 568 ? -27.262 -33.541 15.705 1.00 95.81 568 VAL A O 1
ATOM 4432 N N . GLY A 1 569 ? -25.943 -32.104 16.788 1.00 95.12 569 GLY A N 1
ATOM 4433 C CA . GLY A 1 569 ? -26.696 -32.189 18.040 1.00 95.12 569 GLY A CA 1
ATOM 4434 C C . GLY A 1 569 ? -26.293 -31.123 19.051 1.00 95.12 569 GLY A C 1
ATOM 4435 O O . GLY A 1 569 ? -25.309 -30.412 18.861 1.00 95.12 569 GLY A O 1
ATOM 4436 N N . TRP A 1 570 ? -27.066 -31.002 20.130 1.00 95.56 570 TRP A N 1
ATOM 4437 C CA . TRP A 1 570 ? -26.743 -30.096 21.232 1.00 95.56 570 TRP A CA 1
ATOM 4438 C C . TRP A 1 570 ? -25.407 -30.485 21.856 1.00 95.56 570 TRP A C 1
ATOM 4440 O O . TRP A 1 570 ? -25.208 -31.657 22.165 1.00 95.56 570 TRP A O 1
ATOM 4450 N N . LEU A 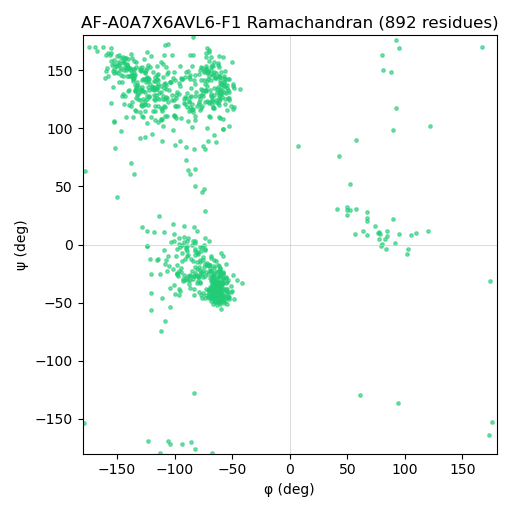1 571 ? -24.512 -29.519 22.071 1.00 92.31 571 LEU A N 1
ATOM 4451 C CA . LEU A 1 571 ? -23.141 -29.740 22.541 1.00 92.31 571 LEU A CA 1
ATOM 4452 C C . LEU A 1 571 ? -23.090 -30.677 23.756 1.00 92.31 571 LEU A C 1
ATOM 4454 O O . LEU A 1 571 ? -22.362 -31.663 23.756 1.00 92.31 571 LEU A O 1
ATOM 4458 N N . ARG A 1 572 ? -23.946 -30.429 24.752 1.00 89.44 572 ARG A N 1
ATOM 4459 C CA . ARG A 1 572 ? -24.042 -31.232 25.979 1.00 89.44 572 ARG A CA 1
ATOM 4460 C C . ARG A 1 572 ? -24.358 -32.715 25.745 1.00 89.44 572 ARG A C 1
ATOM 4462 O O . ARG A 1 572 ? -23.949 -33.556 26.544 1.00 89.44 572 ARG A O 1
ATOM 4469 N N . GLU A 1 573 ? -25.129 -33.025 24.708 1.00 89.88 573 GLU A N 1
ATOM 4470 C CA . GLU A 1 573 ? -25.583 -34.382 24.384 1.00 89.88 573 GLU A CA 1
ATOM 4471 C C . GLU A 1 573 ? -24.679 -35.050 23.344 1.00 89.88 573 GLU A C 1
ATOM 4473 O O . GLU A 1 573 ? -24.406 -36.245 23.437 1.00 89.88 573 GLU A O 1
ATOM 4478 N N . ALA A 1 574 ? -24.219 -34.274 22.363 1.00 88.06 574 ALA A N 1
ATOM 4479 C CA . ALA A 1 574 ? -23.412 -34.733 21.243 1.00 88.06 574 ALA A CA 1
ATOM 4480 C C . ALA A 1 574 ? -21.940 -34.945 21.622 1.00 88.06 574 ALA A C 1
ATOM 4482 O O . ALA A 1 574 ? -21.301 -35.834 21.061 1.00 88.06 574 ALA A O 1
ATOM 4483 N N . ASP A 1 575 ? -21.414 -34.152 22.562 1.00 88.06 575 ASP A N 1
ATOM 4484 C CA . ASP A 1 575 ? -20.052 -34.271 23.078 1.00 88.06 575 ASP A CA 1
ATOM 4485 C C . ASP A 1 575 ? -19.954 -33.760 24.528 1.00 88.06 575 ASP A C 1
ATOM 4487 O O . ASP A 1 575 ? -19.588 -32.617 24.823 1.00 88.06 575 ASP A O 1
ATOM 4491 N N . TYR A 1 576 ? -20.306 -34.646 25.462 1.00 85.69 576 TYR A N 1
ATOM 4492 C CA . TYR A 1 576 ? -20.330 -34.335 26.889 1.00 85.69 576 TYR A CA 1
ATOM 4493 C C . TYR A 1 576 ? -18.951 -33.967 27.455 1.00 85.69 576 TYR A C 1
ATOM 4495 O O . TYR A 1 576 ? -18.871 -33.149 28.373 1.00 85.69 576 TYR A O 1
ATOM 4503 N N . GLU A 1 577 ? -17.869 -34.565 26.951 1.00 80.44 577 GLU A N 1
ATOM 4504 C CA . GLU A 1 577 ? -16.526 -34.292 27.468 1.00 80.44 577 GLU A CA 1
ATOM 4505 C C . GLU A 1 577 ? -16.052 -32.908 27.043 1.00 80.44 577 GLU A C 1
ATOM 4507 O O . GLU A 1 577 ? -15.590 -32.146 27.893 1.00 80.44 577 GLU A O 1
ATOM 4512 N N . THR A 1 578 ? -16.268 -32.537 25.781 1.00 80.69 578 THR A N 1
ATOM 4513 C CA . THR A 1 578 ? -16.019 -31.174 25.307 1.00 80.69 578 THR A CA 1
ATOM 4514 C C . THR A 1 578 ? -16.882 -30.174 26.073 1.00 80.69 578 THR A C 1
ATOM 4516 O O . THR A 1 578 ? -16.347 -29.238 26.661 1.00 80.69 578 THR A O 1
ATOM 4519 N N . TRP A 1 579 ? -18.193 -30.409 26.207 1.00 86.38 579 TRP A N 1
ATOM 4520 C CA . TRP A 1 579 ? -19.066 -29.571 27.042 1.00 86.38 579 TRP A CA 1
ATOM 4521 C C . TRP A 1 579 ? -18.532 -29.406 28.477 1.00 86.38 579 TRP A C 1
ATOM 4523 O O . TRP A 1 579 ? -18.493 -28.296 29.010 1.00 86.38 579 TRP A O 1
ATOM 4533 N N . ARG A 1 580 ? -18.081 -30.499 29.109 1.00 80.00 580 ARG A N 1
ATOM 4534 C CA . ARG A 1 580 ? -17.538 -30.499 30.476 1.00 80.00 580 ARG A CA 1
ATOM 4535 C C . ARG A 1 580 ? -16.243 -29.697 30.578 1.00 80.00 580 ARG A C 1
ATOM 4537 O O . ARG A 1 580 ? -16.061 -29.000 31.573 1.00 80.00 580 ARG A O 1
ATOM 4544 N N . VAL A 1 581 ? -15.357 -29.803 29.589 1.00 74.94 581 VAL A N 1
ATOM 4545 C CA . VAL A 1 581 ? -14.089 -29.060 29.534 1.00 74.94 581 VAL A CA 1
ATOM 4546 C C . VAL A 1 581 ? -14.348 -27.572 29.333 1.00 74.94 581 VAL A C 1
ATOM 4548 O O . VAL A 1 581 ? -13.834 -26.767 30.106 1.00 74.94 581 VAL A O 1
ATOM 4551 N N . ILE A 1 582 ? -15.199 -27.215 28.368 1.00 72.12 582 ILE A N 1
ATOM 4552 C CA . ILE A 1 582 ? -15.559 -25.822 28.081 1.00 72.12 582 ILE A CA 1
ATOM 4553 C C . ILE A 1 582 ? -16.205 -25.161 29.308 1.00 72.12 582 ILE A C 1
ATOM 4555 O O . ILE A 1 582 ? -15.925 -24.007 29.623 1.00 72.12 582 ILE A O 1
ATOM 4559 N N . ARG A 1 583 ? -17.036 -25.906 30.046 1.00 69.50 583 ARG A N 1
ATOM 4560 C CA . ARG A 1 583 ? -17.725 -25.424 31.251 1.00 69.50 583 ARG A CA 1
ATOM 4561 C C . ARG A 1 583 ? -16.851 -25.402 32.513 1.00 69.50 583 ARG A C 1
ATOM 4563 O O . ARG A 1 583 ? -17.145 -24.653 33.437 1.00 69.50 583 ARG A O 1
ATOM 4570 N N . GLY A 1 584 ? -15.850 -26.277 32.601 1.00 56.19 584 GLY A N 1
ATOM 4571 C CA . GLY A 1 584 ? -15.124 -26.604 33.835 1.00 56.19 584 GLY A CA 1
ATOM 4572 C C . GLY A 1 584 ? -13.859 -25.787 34.117 1.00 56.19 584 GLY A C 1
ATOM 4573 O O . GLY A 1 584 ? -13.145 -26.125 35.060 1.00 56.19 584 GLY A O 1
ATOM 4574 N N . GLY A 1 585 ? -13.548 -24.758 33.323 1.00 54.75 585 GLY A N 1
ATOM 4575 C CA . GLY A 1 585 ? -12.426 -23.855 33.594 1.00 54.75 585 GLY A CA 1
ATOM 4576 C C . GLY A 1 585 ? -12.669 -23.036 34.866 1.00 54.75 585 GLY A C 1
ATOM 4577 O O . GLY A 1 585 ? -13.627 -22.274 34.935 1.00 54.75 585 GLY A O 1
ATOM 4578 N N . GLU A 1 586 ? -11.822 -23.194 35.887 1.00 42.56 586 GLU A N 1
ATOM 4579 C CA . GLU A 1 586 ? -11.894 -22.421 37.135 1.00 42.56 586 GLU A CA 1
ATOM 4580 C C . GLU A 1 586 ? -11.593 -20.930 36.871 1.00 42.56 586 GLU A C 1
ATOM 4582 O O . GLU A 1 586 ? -10.440 -20.500 36.855 1.00 42.56 586 GLU A O 1
ATOM 4587 N N . GLY A 1 587 ? -12.646 -20.137 36.661 1.00 43.28 587 GLY A N 1
ATOM 4588 C CA . GLY A 1 587 ? -12.612 -18.679 36.569 1.00 43.28 587 GLY A CA 1
ATOM 4589 C C . GLY A 1 587 ? -13.961 -18.102 36.999 1.00 43.28 587 GLY A C 1
ATOM 4590 O O . GLY A 1 587 ? -14.942 -18.197 36.272 1.00 43.28 587 GLY A O 1
ATOM 4591 N N . ASP A 1 588 ? -14.008 -17.532 38.199 1.00 39.56 588 ASP A N 1
ATOM 4592 C CA . ASP A 1 588 ? -15.219 -17.171 38.958 1.00 39.56 588 ASP A CA 1
ATOM 4593 C C . ASP A 1 588 ? -15.991 -15.926 38.436 1.00 39.56 588 ASP A C 1
ATOM 4595 O O . ASP A 1 588 ? -16.621 -15.232 39.229 1.00 39.56 588 ASP A O 1
ATOM 4599 N N . ASP A 1 589 ? -15.955 -15.595 37.134 1.00 43.47 589 ASP A N 1
ATOM 4600 C CA . ASP A 1 589 ? -16.504 -14.305 36.652 1.00 43.47 589 ASP A CA 1
ATOM 4601 C C . ASP A 1 589 ? -17.064 -14.292 35.204 1.00 43.47 589 ASP A C 1
ATOM 4603 O O . ASP A 1 589 ? -16.838 -13.336 34.465 1.00 43.47 589 ASP A O 1
ATOM 4607 N N . TRP A 1 590 ? -17.782 -15.337 34.757 1.00 41.91 590 TRP A N 1
ATOM 4608 C CA . TRP A 1 590 ? -18.425 -15.365 33.420 1.00 41.91 590 TRP A CA 1
ATOM 4609 C C . TRP A 1 590 ? -19.912 -15.782 33.453 1.00 41.91 590 TRP A C 1
ATOM 4611 O O . TRP A 1 590 ? -20.273 -16.813 34.022 1.00 41.91 590 TRP A O 1
ATOM 4621 N N . ASP A 1 591 ? -20.766 -15.005 32.773 1.00 46.75 591 ASP A N 1
ATOM 4622 C CA . ASP A 1 591 ? -22.218 -15.232 32.577 1.00 46.75 591 ASP A CA 1
ATOM 4623 C C . ASP A 1 591 ? -22.520 -16.221 31.411 1.00 46.75 591 ASP A C 1
ATOM 4625 O O . ASP A 1 591 ? -23.655 -16.648 31.205 1.00 46.75 591 ASP A O 1
ATOM 4629 N N . ASP A 1 592 ? -21.497 -16.683 30.675 1.00 52.03 592 ASP A N 1
ATOM 4630 C CA . ASP A 1 592 ? -21.646 -17.512 29.455 1.00 52.03 592 ASP A CA 1
ATOM 4631 C C . ASP A 1 592 ? -21.860 -19.017 29.698 1.00 52.03 592 ASP A C 1
ATOM 4633 O O . ASP A 1 592 ? -22.029 -19.798 28.756 1.00 52.03 592 ASP A O 1
ATOM 4637 N N . THR A 1 593 ? -21.927 -19.464 30.956 1.00 57.25 593 THR A N 1
ATOM 4638 C CA . THR A 1 593 ? -22.217 -20.880 31.269 1.00 57.25 593 THR A CA 1
ATOM 4639 C C . THR A 1 593 ? -23.574 -21.345 30.722 1.00 57.25 593 THR A C 1
ATOM 4641 O O . THR A 1 593 ? -23.748 -22.530 30.435 1.00 57.25 593 THR A O 1
ATOM 4644 N N . ALA A 1 594 ? -24.518 -20.419 30.518 1.00 66.44 594 ALA A N 1
ATOM 4645 C CA . ALA A 1 594 ? -25.837 -20.700 29.960 1.00 66.44 594 ALA A CA 1
ATOM 4646 C C . ALA A 1 594 ? -25.837 -20.923 28.437 1.00 66.44 594 ALA A C 1
ATOM 4648 O O . ALA A 1 594 ? -26.754 -21.572 27.930 1.00 66.44 594 ALA A O 1
ATOM 4649 N N . PHE A 1 595 ? -24.866 -20.377 27.695 1.00 79.62 595 PHE A N 1
ATOM 4650 C CA . PHE A 1 595 ? -24.749 -20.604 26.249 1.00 79.62 595 PHE A CA 1
ATOM 4651 C C . PHE A 1 595 ? -24.306 -22.041 25.960 1.00 79.62 595 PHE A C 1
ATOM 4653 O O . PHE A 1 595 ? -24.937 -22.731 25.165 1.00 79.62 595 PHE A O 1
ATOM 4660 N N . MET A 1 596 ? -23.306 -22.544 26.685 1.00 81.25 596 MET A N 1
ATOM 4661 C CA . MET A 1 596 ? -22.771 -23.896 26.468 1.00 81.25 596 MET A CA 1
ATOM 4662 C C . MET A 1 596 ? -23.801 -25.007 26.699 1.00 81.25 596 MET A C 1
ATOM 4664 O O . MET A 1 596 ? -23.737 -26.059 26.067 1.00 81.25 596 MET A O 1
ATOM 4668 N N . ASP A 1 597 ? -24.790 -24.764 27.563 1.00 82.62 597 ASP A N 1
ATOM 4669 C CA . ASP A 1 597 ? -25.896 -25.693 27.812 1.00 82.62 597 ASP A CA 1
ATOM 4670 C C . ASP A 1 597 ? -26.904 -25.780 26.651 1.00 82.62 597 ASP A C 1
ATOM 4672 O O . ASP A 1 597 ? -27.660 -26.751 26.586 1.00 82.62 597 ASP A O 1
ATOM 4676 N N . ARG A 1 598 ? -26.915 -24.798 25.739 1.00 88.25 598 ARG A N 1
ATOM 4677 C CA . ARG A 1 598 ? -27.846 -24.703 24.598 1.00 88.25 598 ARG A CA 1
ATOM 4678 C C . ARG A 1 598 ? -27.162 -24.603 23.231 1.00 88.25 598 ARG A C 1
ATOM 4680 O O . ARG A 1 598 ? -27.856 -24.502 22.227 1.00 88.25 598 ARG A O 1
ATOM 4687 N N . ALA A 1 599 ? -25.833 -24.589 23.180 1.00 92.06 599 ALA A N 1
ATOM 4688 C CA . ALA A 1 599 ? -25.078 -24.462 21.942 1.00 92.06 599 ALA A CA 1
ATOM 4689 C C . ALA A 1 599 ? -25.288 -25.693 21.048 1.00 92.06 599 ALA A C 1
ATOM 4691 O O . ALA A 1 599 ? -25.220 -26.834 21.517 1.00 92.06 599 ALA A O 1
ATOM 4692 N N . LEU A 1 600 ? -25.527 -25.476 19.756 1.00 96.25 600 LEU A N 1
ATOM 4693 C CA . LEU A 1 600 ? -25.585 -26.549 18.766 1.00 96.25 600 LEU A CA 1
ATOM 4694 C C . LEU A 1 600 ? -24.177 -26.829 18.234 1.00 96.25 600 LEU A C 1
ATOM 4696 O O . LEU A 1 600 ? -23.554 -25.925 17.686 1.00 96.25 600 LEU A O 1
ATOM 4700 N N . LEU A 1 601 ? -23.689 -28.066 18.362 1.00 95.88 601 LEU A N 1
ATOM 4701 C CA . LEU A 1 601 ? -22.388 -28.481 17.838 1.00 95.88 601 LEU A CA 1
ATOM 4702 C C . LEU A 1 601 ? -22.530 -28.938 16.382 1.00 95.88 601 LEU A C 1
ATOM 4704 O O . LEU A 1 601 ? -23.186 -29.947 16.101 1.00 95.88 601 LEU A O 1
ATOM 4708 N N . ILE A 1 602 ? -21.895 -28.199 15.471 1.00 96.38 602 ILE A N 1
ATOM 4709 C CA . ILE A 1 602 ? -21.964 -28.449 14.023 1.00 96.38 602 ILE A CA 1
ATOM 4710 C C . ILE A 1 602 ? -20.660 -29.013 13.439 1.00 96.38 602 ILE A C 1
ATOM 4712 O O . ILE A 1 602 ? -20.680 -29.590 12.352 1.00 96.38 602 ILE A O 1
ATOM 4716 N N . SER A 1 603 ? -19.544 -28.907 14.162 1.00 94.44 603 SER A N 1
ATOM 4717 C CA . SER A 1 603 ? -18.264 -29.520 13.793 1.00 94.44 603 SER A CA 1
ATOM 4718 C C . SER A 1 603 ? -18.109 -30.933 14.355 1.00 94.44 603 SER A C 1
ATOM 4720 O O . SER A 1 603 ? -18.621 -31.254 15.433 1.00 94.44 603 SER A O 1
ATOM 4722 N N . GLU A 1 604 ? -17.400 -31.792 13.628 1.00 91.69 604 GLU A N 1
ATOM 4723 C CA . GLU A 1 604 ? -17.086 -33.165 14.034 1.00 91.69 604 GLU A CA 1
ATOM 4724 C C . GLU A 1 604 ? -15.639 -33.284 14.497 1.00 91.69 604 GLU A C 1
ATOM 4726 O O . GLU A 1 604 ? -15.401 -33.726 15.619 1.00 91.69 604 GLU A O 1
ATOM 4731 N N . GLU A 1 605 ? -14.702 -32.852 13.657 1.00 87.44 605 GLU A N 1
ATOM 4732 C CA . GLU A 1 605 ? -13.271 -33.011 13.885 1.00 87.44 605 GLU A CA 1
ATOM 4733 C C . GLU A 1 605 ? -12.528 -31.748 13.456 1.00 87.44 605 GLU A C 1
ATOM 4735 O O . GLU A 1 605 ? -12.766 -31.194 12.382 1.00 87.44 605 GLU A O 1
ATOM 4740 N N . GLY A 1 606 ? -11.631 -31.290 14.315 1.00 84.25 606 GLY A N 1
ATOM 4741 C CA . GLY A 1 606 ? -10.775 -30.142 14.085 1.00 84.25 606 GLY A CA 1
ATOM 4742 C C . GLY A 1 606 ? -9.606 -30.184 15.055 1.00 84.25 606 GLY A C 1
ATOM 4743 O O . GLY A 1 606 ? -9.601 -30.978 16.003 1.00 84.25 606 GLY A O 1
ATOM 4744 N N . ASP A 1 607 ? -8.630 -29.315 14.844 1.00 81.31 607 ASP A N 1
ATOM 4745 C CA . ASP A 1 607 ? -7.499 -29.171 15.748 1.00 81.31 607 ASP A CA 1
ATOM 4746 C C . ASP A 1 607 ? -8.015 -28.506 17.027 1.00 81.31 607 ASP A C 1
ATOM 4748 O O . ASP A 1 607 ? -8.181 -27.302 17.092 1.00 81.31 607 ASP A O 1
ATOM 4752 N N . ALA A 1 608 ? -8.473 -29.302 17.994 1.00 79.38 608 ALA A N 1
ATOM 4753 C CA . ALA A 1 608 ? -9.076 -28.862 19.257 1.00 79.38 608 ALA A CA 1
ATOM 4754 C C . ALA A 1 608 ? -10.047 -27.651 19.170 1.00 79.38 608 ALA A C 1
ATOM 4756 O O . ALA A 1 608 ? -10.156 -26.878 20.132 1.00 79.38 608 ALA A O 1
ATOM 4757 N N . GLN A 1 609 ? -10.730 -27.505 18.028 1.00 86.50 609 GLN A N 1
ATOM 4758 C CA . GLN A 1 609 ? -11.641 -26.426 17.657 1.00 86.50 609 GLN A CA 1
ATOM 4759 C C . GLN A 1 609 ? -13.051 -26.997 17.490 1.00 86.50 609 GLN A C 1
ATOM 4761 O O . GLN A 1 609 ? -13.245 -28.090 16.962 1.00 86.50 609 GLN A O 1
ATOM 4766 N N . HIS A 1 610 ? -14.054 -26.233 17.909 1.00 89.81 610 HIS A N 1
ATOM 4767 C CA . HIS A 1 610 ? -15.461 -26.584 17.805 1.00 89.81 610 HIS A CA 1
ATOM 4768 C C . HIS A 1 610 ? -16.267 -25.400 17.274 1.00 89.81 610 HIS A C 1
ATOM 4770 O O . HIS A 1 610 ? -16.119 -24.279 17.758 1.00 89.81 610 HIS A O 1
ATOM 4776 N N . TRP A 1 611 ? -17.124 -25.644 16.285 1.00 93.94 611 TRP A N 1
ATOM 4777 C CA . TRP A 1 611 ? -18.040 -24.641 15.747 1.00 93.94 611 TRP A CA 1
ATOM 4778 C C . TRP A 1 611 ? -19.421 -24.826 16.359 1.00 93.94 611 TRP A C 1
ATOM 4780 O O . TRP A 1 611 ? -19.975 -25.933 16.371 1.00 93.94 611 TRP A O 1
ATOM 4790 N N . LEU A 1 612 ? -19.958 -23.726 16.876 1.00 94.38 612 LEU A N 1
ATOM 4791 C CA . LEU A 1 612 ? -21.159 -23.690 17.693 1.00 94.38 612 LEU A CA 1
ATOM 4792 C C . LEU A 1 612 ? -22.152 -22.664 17.141 1.00 94.38 612 LEU A C 1
ATOM 4794 O O . LEU A 1 612 ? -21.747 -21.578 16.730 1.00 94.38 612 LEU A O 1
ATOM 4798 N N . LEU A 1 613 ? -23.448 -22.977 17.183 1.00 96.12 613 LEU A N 1
ATOM 4799 C CA . LEU A 1 613 ? -24.525 -22.019 16.891 1.00 96.12 613 LEU A CA 1
ATOM 4800 C C . LEU A 1 613 ? -25.363 -21.748 18.150 1.00 96.12 613 LEU A C 1
ATOM 4802 O O . LEU A 1 613 ? -25.689 -22.693 18.877 1.00 96.12 613 LEU A O 1
ATOM 4806 N N . ASP A 1 614 ? -25.734 -20.485 18.399 1.00 93.50 614 ASP A N 1
ATOM 4807 C CA . ASP A 1 614 ? -26.597 -20.096 19.528 1.00 93.50 614 ASP A CA 1
ATOM 4808 C C . ASP A 1 614 ? -28.065 -19.902 19.096 1.00 93.50 614 ASP A C 1
ATOM 4810 O O . ASP A 1 614 ? -28.394 -18.886 18.483 1.00 93.50 614 ASP A O 1
ATOM 4814 N N . PRO A 1 615 ? -28.992 -20.802 19.471 1.00 92.75 615 PRO A N 1
ATOM 4815 C CA . PRO A 1 615 ? -30.416 -20.628 19.179 1.00 92.75 615 PRO A CA 1
ATOM 4816 C C . PRO A 1 615 ? -31.090 -19.470 19.937 1.00 92.75 615 PRO A C 1
ATOM 4818 O O . PRO A 1 615 ? -32.242 -19.152 19.639 1.00 92.75 615 PRO A O 1
ATOM 4821 N N . ALA A 1 616 ? -30.442 -18.874 20.946 1.00 87.94 616 ALA A N 1
ATOM 4822 C CA . ALA A 1 616 ? -30.984 -17.741 21.703 1.00 87.94 616 ALA A CA 1
ATOM 4823 C C . ALA A 1 616 ? -30.545 -16.371 21.162 1.00 87.94 616 ALA A C 1
ATOM 4825 O O . ALA A 1 616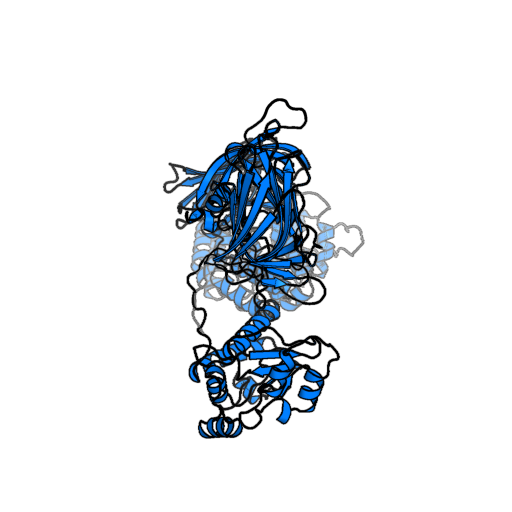 ? -31.153 -15.363 21.526 1.00 87.94 616 ALA A O 1
ATOM 4826 N N . ASP A 1 617 ? -29.528 -16.330 20.300 1.00 88.38 617 ASP A N 1
ATOM 4827 C CA . ASP A 1 617 ? -29.034 -15.113 19.660 1.00 88.38 617 ASP A CA 1
ATOM 4828 C C . ASP A 1 617 ? -29.375 -15.156 18.166 1.00 88.38 617 ASP A C 1
ATOM 4830 O O . ASP A 1 617 ? -28.631 -15.685 17.340 1.00 88.38 617 ASP A O 1
ATOM 4834 N N . VAL A 1 618 ? -30.567 -14.650 17.843 1.00 89.69 618 VAL A N 1
ATOM 4835 C CA . VAL A 1 618 ? -31.171 -14.737 16.510 1.00 89.69 618 VAL A CA 1
ATOM 4836 C C . VAL A 1 618 ? -31.305 -13.341 15.911 1.00 89.69 618 VAL A C 1
ATOM 4838 O O . VAL A 1 618 ? -31.905 -12.446 16.508 1.00 89.69 618 VAL A O 1
ATOM 4841 N N . SER A 1 619 ? -30.762 -13.159 14.711 1.00 81.12 619 SER A N 1
ATOM 4842 C CA . SER A 1 619 ? -30.880 -11.925 13.929 1.00 81.12 619 SER A CA 1
ATOM 4843 C C . SER A 1 619 ? -32.289 -11.724 13.350 1.00 81.12 619 SER A C 1
ATOM 4845 O O . SER A 1 619 ? -33.114 -12.639 13.328 1.00 81.12 619 SER A O 1
ATOM 4847 N N . GLU A 1 620 ? -32.563 -10.529 12.815 1.00 77.19 620 GLU A N 1
ATOM 4848 C CA . GLU A 1 620 ? -33.849 -10.202 12.173 1.00 77.19 620 GLU A CA 1
ATOM 4849 C C . GLU A 1 620 ? -34.198 -11.135 10.997 1.00 77.19 620 GLU A C 1
ATOM 4851 O O . GLU A 1 620 ? -35.374 -11.402 10.750 1.00 77.19 620 GLU A O 1
ATOM 4856 N N . ASP A 1 621 ? -33.183 -11.683 10.322 1.00 79.62 621 ASP A N 1
ATOM 4857 C CA . ASP A 1 621 ? -33.328 -12.602 9.187 1.00 79.62 621 ASP A CA 1
ATOM 4858 C C . ASP A 1 621 ? -33.522 -14.073 9.616 1.00 79.62 621 ASP A C 1
ATOM 4860 O O . ASP A 1 621 ? -33.657 -14.958 8.769 1.00 79.62 621 ASP A O 1
ATOM 4864 N N . GLY A 1 622 ? -33.539 -14.356 10.923 1.00 88.19 622 GLY A N 1
ATOM 4865 C CA . GLY A 1 622 ? -33.658 -15.709 11.469 1.00 88.19 622 GLY A CA 1
ATOM 4866 C C . GLY A 1 622 ? -32.341 -16.491 11.532 1.00 88.19 622 GLY A C 1
ATOM 4867 O O . GLY A 1 622 ? -32.358 -17.666 11.896 1.00 88.19 622 GLY A O 1
ATOM 4868 N N . GLU A 1 623 ? -31.207 -15.867 11.195 1.00 95.06 623 GLU A N 1
ATOM 4869 C CA . GLU A 1 623 ? -29.878 -16.464 11.381 1.00 95.06 623 GLU A CA 1
ATOM 4870 C C . GLU A 1 623 ? -29.506 -16.508 12.857 1.00 95.06 623 GLU A C 1
ATOM 4872 O O . GLU A 1 623 ? -29.772 -15.555 13.589 1.00 95.06 623 GLU A O 1
ATOM 4877 N N . TRP A 1 624 ? -28.870 -17.598 13.270 1.00 96.00 624 TRP A N 1
ATOM 4878 C CA . TRP A 1 624 ? -28.321 -17.752 14.611 1.00 96.00 624 TRP A CA 1
ATOM 4879 C C . TRP A 1 624 ? -26.880 -17.271 14.622 1.00 96.00 624 TRP A C 1
ATOM 4881 O O . TRP A 1 624 ? -26.143 -17.511 13.659 1.00 96.00 624 TRP A O 1
ATOM 4891 N N . ALA A 1 625 ? -26.472 -16.651 15.725 1.00 92.38 625 ALA A N 1
ATOM 4892 C CA . ALA A 1 625 ? -25.078 -16.312 15.931 1.00 92.38 625 ALA A CA 1
ATOM 4893 C C . ALA A 1 625 ? -24.215 -17.581 15.915 1.00 92.38 625 ALA A C 1
ATOM 4895 O O . ALA A 1 625 ? -24.590 -18.621 16.470 1.00 92.38 625 ALA A O 1
ATOM 4896 N N . ALA A 1 626 ? -23.066 -17.485 15.256 1.00 94.06 626 ALA A N 1
ATOM 4897 C CA . ALA A 1 626 ? -22.109 -18.567 15.118 1.00 94.06 626 ALA A CA 1
ATOM 4898 C C . ALA A 1 626 ? -20.808 -18.207 15.837 1.00 94.06 626 ALA A C 1
ATOM 4900 O O . ALA A 1 626 ? -20.416 -17.039 15.871 1.00 94.06 626 ALA A O 1
ATOM 4901 N N . TYR A 1 627 ? -20.155 -19.216 16.409 1.00 90.44 627 TYR A N 1
ATOM 4902 C CA . TYR A 1 627 ? -18.954 -19.055 17.218 1.00 90.44 627 TYR A CA 1
ATOM 4903 C C . TYR A 1 627 ? -17.970 -20.197 16.992 1.00 90.44 627 TYR A C 1
ATOM 4905 O O . TYR A 1 627 ? -18.356 -21.342 16.745 1.00 90.44 627 TYR A O 1
ATOM 4913 N N . ILE A 1 628 ? -16.695 -19.887 17.195 1.00 88.69 628 ILE A N 1
ATOM 4914 C CA . ILE A 1 628 ? -15.609 -20.855 17.308 1.00 88.69 628 ILE A CA 1
ATOM 4915 C C . ILE A 1 628 ? -15.208 -20.964 18.779 1.00 88.69 628 ILE A C 1
ATOM 4917 O O . ILE A 1 628 ? -14.974 -19.953 19.426 1.00 88.69 628 ILE A O 1
ATOM 4921 N N . TRP A 1 629 ? -15.051 -22.170 19.311 1.00 86.25 629 TRP A N 1
ATOM 4922 C CA . TRP A 1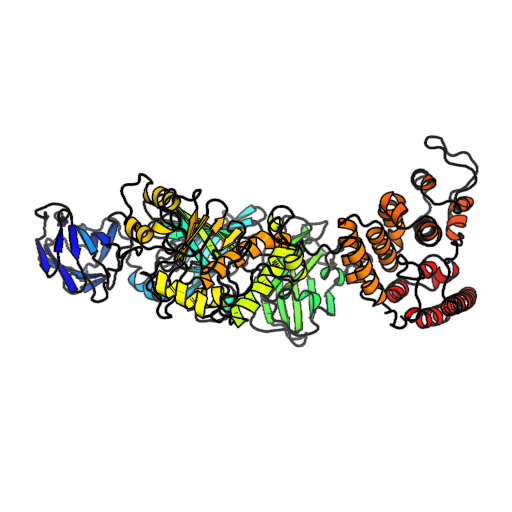 629 ? -14.342 -22.402 20.570 1.00 86.25 629 TRP A CA 1
ATOM 4923 C C . TRP A 1 629 ? -13.098 -23.252 20.301 1.00 86.25 629 TRP A C 1
ATOM 4925 O O . TRP A 1 629 ? -13.210 -24.251 19.600 1.00 86.25 629 TRP A O 1
ATOM 4935 N N . ALA A 1 630 ? -11.928 -22.893 20.838 1.00 81.06 630 ALA A N 1
ATOM 4936 C CA . ALA A 1 630 ? -10.693 -23.661 20.647 1.00 81.06 630 ALA A CA 1
ATOM 4937 C C . ALA A 1 630 ? -9.907 -23.814 21.956 1.00 81.06 630 ALA A C 1
ATOM 4939 O O . ALA A 1 630 ? -9.794 -22.873 22.733 1.00 81.06 630 ALA A O 1
ATOM 4940 N N . SER A 1 631 ? -9.304 -24.975 22.215 1.00 66.81 631 SER A N 1
ATOM 4941 C CA . SER A 1 631 ? -8.667 -25.235 23.523 1.00 66.81 631 SER A CA 1
ATOM 4942 C C . SER A 1 631 ? -7.413 -24.390 23.811 1.00 66.81 631 SER A C 1
ATOM 4944 O O . SER A 1 631 ? -7.114 -24.097 24.970 1.00 66.81 631 SER A O 1
ATOM 4946 N N . TRP A 1 632 ? -6.689 -23.954 22.776 1.00 59.41 632 TRP A N 1
ATOM 4947 C CA . TRP A 1 632 ? -5.507 -23.084 22.900 1.00 59.41 632 TRP A CA 1
ATOM 4948 C C . TRP A 1 632 ? -5.842 -21.593 23.035 1.00 59.41 632 TRP A C 1
ATOM 4950 O O . TRP A 1 632 ? -4.946 -20.778 23.263 1.00 59.41 632 TRP A O 1
ATOM 4960 N N . TYR A 1 633 ? -7.118 -21.226 22.916 1.00 55.56 633 TYR A N 1
ATOM 4961 C CA . TYR A 1 633 ? -7.637 -19.906 23.251 1.00 55.56 633 TYR A CA 1
ATOM 4962 C C . TYR A 1 633 ? -8.855 -20.114 24.156 1.00 55.56 633 TYR A C 1
ATOM 4964 O O . TYR A 1 633 ? -9.946 -20.303 23.635 1.00 55.56 633 TYR A O 1
ATOM 4972 N N . PRO A 1 634 ? -8.698 -20.136 25.497 1.00 47.50 634 PRO A N 1
ATOM 4973 C CA . PRO A 1 634 ? -9.697 -20.681 26.424 1.00 47.50 634 PRO A CA 1
ATOM 4974 C C . PRO A 1 634 ? -10.917 -19.759 26.640 1.00 47.50 634 PRO A C 1
ATOM 4976 O O . PRO A 1 634 ? -11.348 -19.537 27.768 1.00 47.50 634 PRO A O 1
ATOM 4979 N N . ALA A 1 635 ? -11.468 -19.207 25.562 1.00 56.47 635 ALA A N 1
ATOM 4980 C CA . ALA A 1 635 ? -12.651 -18.368 25.512 1.00 56.47 635 ALA A CA 1
ATOM 4981 C C . ALA A 1 635 ? -13.440 -18.651 24.223 1.00 56.47 635 ALA A C 1
ATOM 4983 O O . ALA A 1 635 ? -12.923 -19.224 23.261 1.00 56.47 635 ALA A O 1
ATOM 4984 N N . LEU A 1 636 ? -14.709 -18.250 24.216 1.00 69.19 636 LEU A N 1
ATOM 4985 C CA . LEU A 1 636 ? -15.512 -18.216 23.001 1.00 69.19 636 LEU A CA 1
ATOM 4986 C C . LEU A 1 636 ? -14.890 -17.204 22.021 1.00 69.19 636 LEU A C 1
ATOM 4988 O O . LEU A 1 636 ? -14.489 -16.114 22.430 1.00 69.19 636 LEU A O 1
ATOM 4992 N N . GLY A 1 637 ? -14.751 -17.594 20.758 1.00 67.06 637 GLY A N 1
ATOM 4993 C CA . GLY A 1 637 ? -14.243 -16.756 19.676 1.00 67.06 637 GLY A CA 1
ATOM 4994 C C . GLY A 1 637 ? -15.186 -15.603 19.335 1.00 67.06 637 GLY A C 1
ATOM 4995 O O . GLY A 1 637 ? -16.241 -15.437 19.951 1.00 67.06 637 GLY A O 1
ATOM 4996 N N . ASP A 1 638 ? -14.788 -14.800 18.348 1.00 76.81 638 ASP A N 1
ATOM 4997 C CA . ASP A 1 638 ? -15.568 -13.647 17.905 1.00 76.81 638 ASP A CA 1
ATOM 4998 C C . ASP A 1 638 ? -16.989 -14.075 17.473 1.00 76.81 638 ASP A C 1
ATOM 5000 O O . ASP A 1 638 ? -17.223 -15.177 16.974 1.00 76.81 638 ASP A O 1
ATOM 5004 N N . ARG A 1 639 ? -17.973 -13.207 17.731 1.00 84.94 639 ARG A N 1
ATOM 5005 C CA . ARG A 1 639 ? -19.372 -13.455 17.369 1.00 84.94 639 ARG A CA 1
ATOM 5006 C C . ARG A 1 639 ? -19.579 -13.172 15.883 1.00 84.94 639 ARG A C 1
ATOM 5008 O O . ARG A 1 639 ? -19.489 -12.013 15.479 1.00 84.94 639 ARG A O 1
ATOM 5015 N N . HIS A 1 640 ? -20.023 -14.168 15.125 1.00 85.38 640 HIS A N 1
ATOM 5016 C CA . HIS A 1 640 ? -20.514 -13.982 13.755 1.00 85.38 640 HIS A CA 1
ATOM 5017 C C . HIS A 1 640 ? -22.047 -13.944 13.762 1.00 85.38 640 HIS A C 1
ATOM 5019 O O . HIS A 1 640 ? -22.687 -14.679 14.514 1.00 85.38 640 HIS A O 1
ATOM 5025 N N . ALA A 1 641 ? -22.673 -13.090 12.950 1.00 86.56 641 ALA A N 1
ATOM 5026 C CA . ALA A 1 641 ? -24.129 -12.935 12.935 1.00 86.56 641 ALA A CA 1
ATOM 5027 C C . ALA A 1 641 ? -24.863 -14.097 12.239 1.00 86.56 641 ALA A C 1
ATOM 5029 O O . ALA A 1 641 ? -26.083 -14.199 12.367 1.00 86.56 641 ALA A O 1
ATOM 5030 N N . SER A 1 642 ? -24.146 -14.950 11.499 1.00 93.25 642 SER A N 1
ATOM 5031 C CA . SER A 1 642 ? -24.689 -16.140 10.835 1.00 93.25 642 SER A CA 1
ATOM 5032 C C . SER A 1 642 ? -23.620 -17.207 10.587 1.00 93.25 642 SER A C 1
ATOM 5034 O O . SER A 1 642 ? -22.423 -16.914 10.587 1.00 93.25 642 SER A O 1
ATOM 5036 N N . PHE A 1 643 ? -24.048 -18.436 10.279 1.00 95.62 643 PHE A N 1
ATOM 5037 C CA . PHE A 1 643 ? -23.140 -19.496 9.827 1.00 95.62 643 PHE A CA 1
ATOM 5038 C C . PHE A 1 643 ? -22.434 -19.134 8.508 1.00 95.62 643 PHE A C 1
ATOM 5040 O O . PHE A 1 643 ? -21.235 -19.366 8.373 1.00 95.62 643 PHE A O 1
ATOM 5047 N N . ALA A 1 644 ? -23.141 -18.525 7.549 1.00 94.81 644 ALA A N 1
ATOM 5048 C CA . ALA A 1 644 ? -22.523 -18.083 6.295 1.00 94.81 644 ALA A CA 1
ATOM 5049 C C . ALA A 1 644 ? -21.418 -17.038 6.506 1.00 94.81 644 ALA A C 1
ATOM 5051 O O . ALA A 1 644 ? -20.421 -17.059 5.792 1.00 94.81 644 ALA A O 1
ATOM 5052 N N . GLU A 1 645 ? -21.589 -16.138 7.475 1.00 91.81 645 GLU A N 1
ATOM 5053 C CA . GLU A 1 645 ? -20.570 -15.145 7.823 1.00 91.81 645 GLU A CA 1
ATOM 5054 C C . GLU A 1 645 ? -19.337 -15.798 8.451 1.00 91.81 645 GLU A C 1
ATOM 5056 O O . GLU A 1 645 ? -18.230 -15.493 8.023 1.00 91.81 645 GLU A O 1
ATOM 5061 N N . LEU A 1 646 ? -19.526 -16.751 9.373 1.00 93.19 646 LEU A N 1
ATOM 5062 C CA . LEU A 1 646 ? -18.428 -17.534 9.950 1.00 93.19 646 LEU A CA 1
ATOM 5063 C C . LEU A 1 646 ? -17.612 -18.246 8.856 1.00 93.19 646 LEU A C 1
ATOM 5065 O O . LEU A 1 646 ? -16.391 -18.127 8.818 1.00 93.19 646 LEU A O 1
ATOM 5069 N N . VAL A 1 647 ? -18.278 -18.931 7.918 1.00 92.88 647 VAL A N 1
ATOM 5070 C CA . VAL A 1 647 ? -17.592 -19.597 6.794 1.00 92.88 647 VAL A CA 1
ATOM 5071 C C . VAL A 1 647 ? -16.871 -18.588 5.897 1.00 92.88 647 VAL A C 1
ATOM 5073 O O . VAL A 1 647 ? -15.764 -18.859 5.436 1.00 92.88 647 VAL A O 1
ATOM 5076 N N . ALA A 1 648 ? -17.474 -17.426 5.638 1.00 87.00 648 ALA A N 1
ATOM 5077 C CA . ALA A 1 648 ? -16.859 -16.400 4.803 1.00 87.00 648 ALA A CA 1
ATOM 5078 C C . ALA A 1 648 ? -15.631 -15.758 5.450 1.00 87.00 648 ALA A C 1
ATOM 5080 O O . ALA A 1 648 ? -14.652 -15.474 4.755 1.00 87.00 648 ALA A O 1
ATOM 5081 N N . GLU A 1 649 ? -15.662 -15.560 6.763 1.00 84.81 649 GLU A N 1
ATOM 5082 C CA . GLU A 1 649 ? -14.526 -15.051 7.520 1.00 84.81 649 GLU A CA 1
ATOM 5083 C C . GLU A 1 649 ? -13.382 -16.067 7.564 1.00 84.81 649 GLU A C 1
ATOM 5085 O O . GLU A 1 649 ? -12.248 -15.706 7.255 1.00 84.81 649 GLU A O 1
ATOM 5090 N N . GLU A 1 650 ? -13.676 -17.344 7.816 1.00 85.62 650 GLU A N 1
ATOM 5091 C CA . GLU A 1 650 ? -12.675 -18.420 7.798 1.00 85.62 650 GLU A CA 1
ATOM 5092 C C . GLU A 1 650 ? -12.074 -18.618 6.401 1.00 85.62 650 GLU A C 1
ATOM 5094 O O . GLU A 1 650 ? -10.855 -18.743 6.266 1.00 85.62 650 GLU A O 1
ATOM 5099 N N . ARG A 1 651 ? -12.893 -18.547 5.340 1.00 84.44 651 ARG A N 1
ATOM 5100 C CA . ARG A 1 651 ? -12.401 -18.545 3.955 1.00 84.44 651 ARG A CA 1
ATOM 5101 C C . ARG A 1 651 ? -11.492 -17.353 3.688 1.00 84.44 651 ARG A C 1
ATOM 5103 O O . ARG A 1 651 ? -10.445 -17.541 3.084 1.00 84.44 651 ARG A O 1
ATOM 5110 N N . THR A 1 652 ? -11.868 -16.152 4.124 1.00 75.56 652 THR A N 1
ATOM 5111 C CA . THR A 1 652 ? -11.044 -14.947 3.934 1.00 75.56 652 THR A CA 1
ATOM 5112 C C . THR A 1 652 ? -9.721 -15.082 4.682 1.00 75.56 652 THR A C 1
ATOM 5114 O O . THR A 1 652 ? -8.667 -14.837 4.107 1.00 75.56 652 THR A O 1
ATOM 5117 N N . GLY A 1 653 ? -9.755 -15.545 5.935 1.00 67.69 653 GLY A N 1
ATOM 5118 C CA . GLY A 1 653 ? -8.561 -15.803 6.735 1.00 67.69 653 GLY A CA 1
ATOM 5119 C C . GLY A 1 653 ? -7.647 -16.851 6.100 1.00 67.69 653 GLY A C 1
ATOM 5120 O O . GLY A 1 653 ? -6.432 -16.653 6.056 1.00 67.69 653 GLY A O 1
ATOM 5121 N N . PHE A 1 654 ? -8.220 -17.924 5.552 1.00 67.94 654 PHE A N 1
ATOM 5122 C CA . PHE A 1 654 ? -7.488 -18.924 4.781 1.00 67.94 654 PHE A CA 1
ATOM 5123 C C . PHE A 1 654 ? -6.906 -18.343 3.497 1.00 67.94 654 PHE A C 1
ATOM 5125 O O . PHE A 1 654 ? -5.725 -18.512 3.244 1.00 67.94 654 PHE A O 1
ATOM 5132 N N . GLU A 1 655 ? -7.697 -17.639 2.691 1.00 67.56 655 GLU A N 1
ATOM 5133 C CA . GLU A 1 655 ? -7.248 -17.049 1.430 1.00 67.56 655 GLU A CA 1
ATOM 5134 C C . GLU A 1 655 ? -6.188 -15.963 1.643 1.00 67.56 655 GLU A C 1
ATOM 5136 O O . GLU A 1 655 ? -5.318 -15.817 0.790 1.00 67.56 655 GLU A O 1
ATOM 5141 N N . ASP A 1 656 ? -6.208 -15.253 2.774 1.00 65.06 656 ASP A N 1
ATOM 5142 C CA . ASP A 1 656 ? -5.190 -14.281 3.184 1.00 65.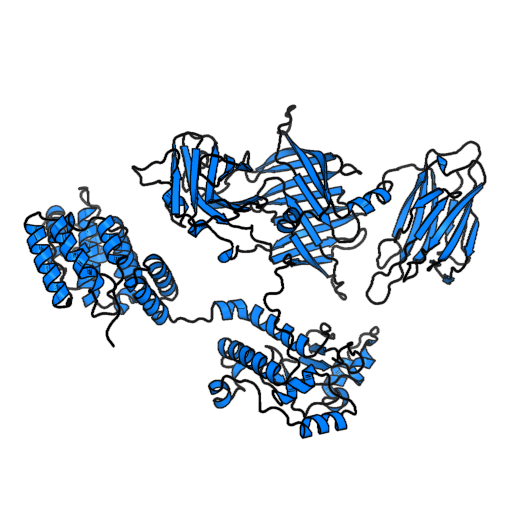06 656 ASP A CA 1
ATOM 5143 C C . ASP A 1 656 ? -3.899 -14.952 3.677 1.00 65.06 656 ASP A C 1
ATOM 5145 O O . ASP A 1 656 ? -2.802 -14.503 3.334 1.00 65.06 656 ASP A O 1
ATOM 5149 N N . GLN A 1 657 ? -4.003 -16.031 4.460 1.00 58.22 657 GLN A N 1
ATOM 5150 C CA . GLN A 1 657 ? -2.847 -16.818 4.917 1.00 58.22 657 GLN A CA 1
ATOM 5151 C C . GLN A 1 657 ? -2.206 -17.596 3.777 1.00 58.22 657 GLN A C 1
ATOM 5153 O O . GLN A 1 657 ? -0.985 -17.598 3.642 1.00 58.22 657 GLN A O 1
ATOM 5158 N N . ALA A 1 658 ? -3.042 -18.178 2.926 1.00 52.97 658 ALA A N 1
ATOM 5159 C CA . ALA A 1 658 ? -2.655 -18.790 1.682 1.00 52.97 658 ALA A CA 1
ATOM 5160 C C . ALA A 1 658 ? -2.338 -17.722 0.637 1.00 52.97 658 ALA A C 1
ATOM 5162 O O . ALA A 1 658 ? -1.771 -18.079 -0.369 1.00 52.97 658 ALA A O 1
ATOM 5163 N N . ALA A 1 659 ? -2.613 -16.419 0.804 1.00 45.53 659 ALA A N 1
ATOM 5164 C CA . ALA A 1 659 ? -2.363 -15.413 -0.240 1.00 45.53 659 ALA A CA 1
ATOM 5165 C C . ALA A 1 659 ? -0.917 -15.417 -0.758 1.00 45.53 659 ALA A C 1
ATOM 5167 O O . ALA A 1 659 ? -0.747 -15.310 -1.971 1.00 45.53 659 ALA A O 1
ATOM 5168 N N . PRO A 1 660 ? 0.135 -15.550 0.075 1.00 43.59 660 PRO A N 1
ATOM 5169 C CA . PRO A 1 660 ? 1.493 -15.770 -0.397 1.00 43.59 660 PRO A CA 1
ATOM 5170 C C . PRO A 1 660 ? 1.586 -17.061 -1.206 1.00 43.59 660 PRO A C 1
ATOM 5172 O O . PRO A 1 660 ? 2.074 -16.995 -2.320 1.00 43.59 660 PRO A O 1
ATOM 5175 N N . GLU A 1 661 ? 1.044 -18.173 -0.708 1.00 41.25 661 GLU A N 1
ATOM 5176 C CA . GLU A 1 661 ? 1.002 -19.495 -1.352 1.00 41.25 661 GLU A CA 1
ATOM 5177 C C . GLU A 1 661 ? 0.089 -19.577 -2.575 1.00 41.25 661 GLU A C 1
ATOM 5179 O O . GLU A 1 661 ? 0.337 -20.384 -3.435 1.00 41.25 661 GLU A O 1
ATOM 5184 N N . VAL A 1 662 ? -0.910 -18.715 -2.723 1.00 37.22 662 VAL A N 1
ATOM 5185 C CA . VAL A 1 662 ? -1.880 -18.568 -3.817 1.00 37.22 662 VAL A CA 1
ATOM 5186 C C . VAL A 1 662 ? -1.307 -17.644 -4.883 1.00 37.22 662 VAL A C 1
ATOM 5188 O O . VAL A 1 662 ? -1.586 -17.824 -6.070 1.00 37.22 662 VAL A O 1
ATOM 5191 N N . ARG A 1 663 ? -0.517 -16.647 -4.460 1.00 39.53 663 ARG A N 1
ATOM 5192 C CA . ARG A 1 663 ? 0.270 -15.754 -5.321 1.00 39.53 663 ARG A CA 1
ATOM 5193 C C . ARG A 1 663 ? 1.557 -16.432 -5.794 1.00 39.53 663 ARG A C 1
ATOM 5195 O O . ARG A 1 663 ? 2.016 -16.112 -6.886 1.00 39.53 663 ARG A O 1
ATOM 5202 N N . THR A 1 664 ? 2.113 -17.374 -5.027 1.00 38.31 664 THR A N 1
ATOM 5203 C CA . THR A 1 664 ? 3.237 -18.237 -5.430 1.00 38.31 664 THR A CA 1
ATOM 5204 C C . THR A 1 664 ? 2.762 -19.548 -6.064 1.00 38.31 664 THR A C 1
ATOM 5206 O O . THR A 1 664 ? 3.443 -20.046 -6.959 1.00 38.31 664 THR A O 1
ATOM 5209 N N . ALA A 1 665 ? 1.559 -20.044 -5.747 1.00 36.44 665 ALA A N 1
ATOM 5210 C CA . ALA A 1 665 ? 0.843 -21.087 -6.492 1.00 36.44 665 ALA A CA 1
ATOM 5211 C C . ALA A 1 665 ? 0.108 -20.473 -7.686 1.00 36.44 665 ALA A C 1
ATOM 5213 O O . ALA A 1 665 ? -1.117 -20.519 -7.842 1.00 36.44 665 ALA A O 1
ATOM 5214 N N . ARG A 1 666 ? 0.931 -19.957 -8.595 1.00 37.16 666 ARG A N 1
ATOM 5215 C CA . ARG A 1 666 ? 1.058 -20.632 -9.881 1.00 37.16 666 ARG A CA 1
ATOM 5216 C C . ARG A 1 666 ? 2.487 -21.161 -9.994 1.00 37.16 666 ARG A C 1
ATOM 5218 O O . ARG A 1 666 ? 3.404 -20.375 -10.268 1.00 37.16 666 ARG A O 1
ATOM 5225 N N . PRO A 1 667 ? 2.720 -22.473 -9.848 1.00 43.06 667 PRO A N 1
ATOM 5226 C CA . PRO A 1 667 ? 3.895 -23.046 -10.451 1.00 43.06 667 PRO A CA 1
ATOM 5227 C C . PRO A 1 667 ? 3.606 -23.107 -11.951 1.00 43.06 667 PRO A C 1
ATOM 5229 O O . PRO A 1 667 ? 3.255 -24.158 -12.462 1.00 43.06 667 PRO A O 1
ATOM 5232 N N . GLU A 1 668 ? 3.790 -21.997 -12.675 1.00 49.88 668 GLU A N 1
ATOM 5233 C CA . GLU A 1 668 ? 4.380 -22.212 -13.989 1.00 49.88 668 GLU A CA 1
ATOM 5234 C C . GLU A 1 668 ? 5.741 -22.821 -13.683 1.00 49.88 668 GLU A C 1
ATOM 5236 O O . GLU A 1 668 ? 6.599 -22.183 -13.046 1.00 49.88 668 GLU A O 1
ATOM 5241 N N . SER A 1 669 ? 5.888 -24.104 -13.999 1.00 65.81 669 SER A N 1
ATOM 5242 C CA . SER A 1 669 ? 7.185 -24.754 -13.952 1.00 65.81 669 SER A CA 1
ATOM 5243 C C . SER A 1 669 ? 8.188 -23.884 -14.725 1.00 65.81 669 SER A C 1
ATOM 5245 O O . SER A 1 669 ? 7.825 -23.074 -15.585 1.00 65.81 669 SER A O 1
ATOM 5247 N N . ALA A 1 670 ? 9.478 -24.028 -14.433 1.00 67.88 670 ALA A N 1
ATOM 5248 C CA . ALA A 1 670 ? 10.524 -23.389 -15.231 1.00 67.88 670 ALA A CA 1
ATOM 5249 C C . ALA A 1 670 ? 10.340 -23.630 -16.751 1.00 67.88 670 ALA A C 1
ATOM 5251 O O . ALA A 1 670 ? 10.775 -22.811 -17.558 1.00 67.88 670 ALA A O 1
ATOM 5252 N N . GLU A 1 671 ? 9.681 -24.729 -17.130 1.00 79.75 671 GLU A N 1
ATOM 5253 C CA . GLU A 1 671 ? 9.364 -25.124 -18.503 1.00 79.75 671 GLU A CA 1
ATOM 5254 C C . GLU A 1 671 ? 8.159 -24.361 -19.076 1.00 79.75 671 GLU A C 1
ATOM 5256 O O . GLU A 1 671 ? 8.215 -23.910 -20.221 1.00 79.75 671 GLU A O 1
ATOM 5261 N N . GLU A 1 672 ? 7.108 -24.141 -18.285 1.00 79.25 672 GLU A N 1
ATOM 5262 C CA . GLU A 1 672 ? 5.930 -23.359 -18.688 1.00 79.25 672 GLU A CA 1
ATOM 5263 C C . GLU A 1 672 ? 6.273 -21.880 -18.900 1.00 79.25 672 GLU A C 1
ATOM 5265 O O . GLU A 1 672 ? 5.924 -21.319 -19.940 1.00 79.25 672 GLU A O 1
ATOM 5270 N N . LEU A 1 673 ? 7.073 -21.285 -18.006 1.00 78.81 673 LEU A N 1
ATOM 5271 C CA . LEU A 1 673 ? 7.572 -19.915 -18.188 1.00 78.81 673 LEU A CA 1
ATOM 5272 C C . LEU A 1 673 ? 8.434 -19.798 -19.452 1.00 78.81 673 LEU A C 1
ATOM 5274 O O . LEU A 1 673 ? 8.361 -18.810 -20.180 1.00 78.81 673 LEU A O 1
ATOM 5278 N N . VAL A 1 674 ? 9.252 -20.810 -19.757 1.00 87.50 674 VAL A N 1
ATOM 5279 C CA . VAL A 1 674 ? 10.031 -20.831 -21.005 1.00 87.50 674 VAL A CA 1
ATOM 5280 C C . VAL A 1 674 ? 9.113 -20.918 -22.225 1.00 87.50 674 VAL A C 1
ATOM 5282 O O . VAL A 1 674 ? 9.354 -20.220 -23.213 1.00 87.50 674 VAL A O 1
ATOM 5285 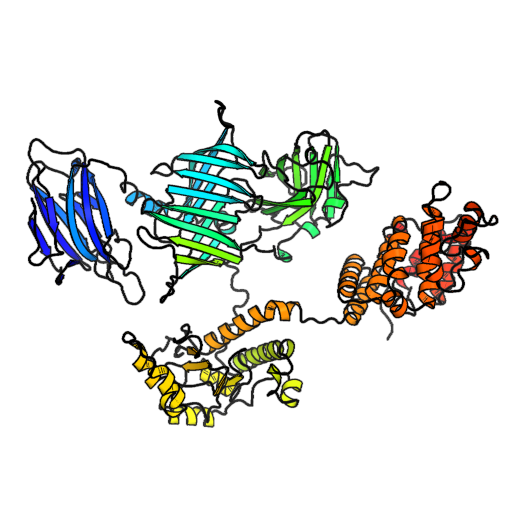N N . ALA A 1 675 ? 8.060 -21.735 -22.169 1.00 90.81 675 ALA A N 1
ATOM 5286 C CA . ALA A 1 675 ? 7.089 -21.856 -23.251 1.00 90.81 675 ALA A CA 1
ATOM 5287 C C . ALA A 1 675 ? 6.322 -20.542 -23.487 1.00 90.81 675 ALA A C 1
ATOM 5289 O O . ALA A 1 675 ? 6.198 -20.107 -24.637 1.00 90.81 675 ALA A O 1
ATOM 5290 N N . GLU A 1 676 ? 5.881 -19.874 -22.421 1.00 86.44 676 GLU A N 1
ATOM 5291 C CA . GLU A 1 676 ? 5.163 -18.600 -22.502 1.00 86.44 676 GLU A CA 1
ATOM 5292 C C . GLU A 1 676 ? 6.080 -17.458 -22.956 1.00 86.44 676 GLU A C 1
ATOM 5294 O O . GLU A 1 676 ? 5.750 -16.733 -23.897 1.00 86.44 676 GLU A O 1
ATOM 5299 N N . GLY A 1 677 ? 7.284 -17.341 -22.385 1.00 88.06 677 GLY A N 1
ATOM 5300 C CA . GLY A 1 677 ? 8.274 -16.352 -22.822 1.00 88.06 677 GLY A CA 1
ATOM 5301 C C . GLY A 1 677 ? 8.626 -16.518 -24.304 1.00 88.06 677 GLY A C 1
ATOM 5302 O O . GLY A 1 677 ? 8.736 -15.540 -25.049 1.00 88.06 677 GLY A O 1
ATOM 5303 N N . ARG A 1 678 ? 8.707 -17.764 -24.786 1.00 93.12 678 ARG A N 1
ATOM 5304 C CA . ARG A 1 678 ? 8.889 -18.070 -26.211 1.00 93.12 678 ARG A CA 1
ATOM 5305 C C . ARG A 1 678 ? 7.697 -17.618 -27.052 1.00 93.12 678 ARG A C 1
ATOM 5307 O O . ARG A 1 678 ? 7.908 -17.004 -28.098 1.00 93.12 678 ARG A O 1
ATOM 5314 N N . ALA A 1 679 ? 6.469 -17.897 -26.623 1.00 91.44 679 ALA A N 1
ATOM 5315 C CA . ALA A 1 679 ? 5.272 -17.459 -27.337 1.00 91.44 679 ALA A CA 1
ATOM 5316 C C . ALA A 1 679 ? 5.216 -15.925 -27.446 1.00 91.44 679 ALA A C 1
ATOM 5318 O O . ALA A 1 679 ? 4.979 -15.387 -28.528 1.00 91.44 679 ALA A O 1
ATOM 5319 N N . GLN A 1 680 ? 5.525 -15.218 -26.359 1.00 91.12 680 GLN A N 1
ATOM 5320 C CA . GLN A 1 680 ? 5.614 -13.757 -26.328 1.00 91.12 680 GLN A CA 1
ATOM 5321 C C . GLN A 1 680 ? 6.705 -13.223 -27.266 1.00 91.12 680 GLN A C 1
ATOM 5323 O O . GLN A 1 680 ? 6.453 -12.284 -28.025 1.00 91.12 680 GLN A O 1
ATOM 5328 N N . ALA A 1 681 ? 7.894 -13.837 -27.275 1.00 91.81 681 ALA A N 1
ATOM 5329 C CA . ALA A 1 681 ? 8.984 -13.443 -28.168 1.00 91.81 681 ALA A CA 1
ATOM 5330 C C . ALA A 1 681 ? 8.571 -13.572 -29.641 1.00 91.81 681 ALA A C 1
ATOM 5332 O O . ALA A 1 681 ? 8.774 -12.647 -30.426 1.00 91.81 681 ALA A O 1
ATOM 5333 N N . LEU A 1 682 ? 7.923 -14.683 -30.007 1.00 92.00 682 LEU A N 1
ATOM 5334 C CA . LEU A 1 682 ? 7.434 -14.916 -31.368 1.00 92.00 682 LEU A CA 1
ATOM 5335 C C . LEU A 1 682 ? 6.306 -13.950 -31.762 1.00 92.00 682 LEU A C 1
ATOM 5337 O O . LEU A 1 682 ? 6.236 -13.550 -32.920 1.00 92.00 682 LEU A O 1
ATOM 5341 N N . ARG A 1 683 ? 5.473 -13.491 -30.819 1.00 91.00 683 ARG A N 1
ATOM 5342 C CA . ARG A 1 683 ? 4.473 -12.430 -31.058 1.00 91.00 683 ARG A CA 1
ATOM 5343 C C . ARG A 1 683 ? 5.083 -11.025 -31.187 1.00 91.00 683 ARG A C 1
ATOM 5345 O O . ARG A 1 683 ? 4.360 -10.073 -31.471 1.00 91.00 683 ARG A O 1
ATOM 5352 N N . GLY A 1 684 ? 6.397 -10.874 -31.008 1.00 86.75 684 GLY A N 1
ATOM 5353 C CA . GLY A 1 684 ? 7.074 -9.575 -30.989 1.00 86.75 684 GLY A CA 1
ATOM 5354 C C . GLY A 1 684 ? 6.895 -8.811 -29.671 1.00 86.75 684 GLY A C 1
ATOM 5355 O O . GLY A 1 684 ? 7.274 -7.642 -29.576 1.00 86.75 684 GLY A O 1
ATOM 5356 N N . GLU A 1 685 ? 6.362 -9.457 -28.628 1.00 88.50 685 GLU A N 1
ATOM 5357 C CA . GLU A 1 685 ? 6.165 -8.908 -27.279 1.00 88.50 685 GLU A CA 1
ATOM 5358 C C . GLU A 1 685 ? 7.460 -8.995 -26.452 1.00 88.50 685 GLU A C 1
ATOM 5360 O O . GLU A 1 685 ? 7.490 -9.485 -25.324 1.00 88.50 685 GLU A O 1
ATOM 5365 N N . VAL A 1 686 ? 8.561 -8.510 -27.028 1.00 83.62 686 VAL A N 1
ATOM 5366 C CA . VAL A 1 686 ? 9.932 -8.780 -26.570 1.00 83.62 686 VAL A CA 1
ATOM 5367 C C . VAL A 1 686 ? 10.175 -8.412 -25.103 1.00 83.62 686 VAL A C 1
ATOM 5369 O O . VAL A 1 686 ? 10.842 -9.150 -24.389 1.00 83.62 686 VAL A O 1
ATOM 5372 N N . ARG A 1 687 ? 9.596 -7.305 -24.624 1.00 75.06 687 ARG A N 1
ATOM 5373 C CA . ARG A 1 687 ? 9.738 -6.874 -23.222 1.00 75.06 687 ARG A CA 1
ATOM 5374 C C . ARG A 1 687 ? 9.095 -7.849 -22.237 1.00 75.06 687 ARG A C 1
ATOM 5376 O O . ARG A 1 687 ? 9.686 -8.124 -21.200 1.00 75.06 687 ARG A O 1
ATOM 5383 N N . LYS A 1 688 ? 7.913 -8.379 -22.571 1.00 73.19 688 LYS A N 1
ATOM 5384 C CA . LYS A 1 688 ? 7.253 -9.394 -21.742 1.00 73.19 688 LYS A CA 1
ATOM 5385 C C . LYS A 1 688 ? 8.064 -10.682 -21.756 1.00 73.19 688 LYS A C 1
ATOM 5387 O O . LYS A 1 688 ? 8.387 -11.193 -20.694 1.00 73.19 688 LYS A O 1
ATOM 5392 N N . ALA A 1 689 ? 8.511 -11.095 -22.945 1.00 84.50 689 ALA A N 1
ATOM 5393 C CA . ALA A 1 689 ? 9.322 -12.294 -23.107 1.00 84.50 689 ALA A CA 1
ATOM 5394 C C . ALA A 1 689 ? 10.600 -12.251 -22.257 1.00 84.50 689 ALA A C 1
ATOM 5396 O O . ALA A 1 689 ? 10.909 -13.220 -21.573 1.00 84.50 689 ALA A O 1
ATOM 5397 N N . MET A 1 690 ? 11.319 -11.121 -22.252 1.00 80.81 690 MET A N 1
ATOM 5398 C CA . MET A 1 690 ? 12.515 -10.940 -21.420 1.00 80.81 690 MET A CA 1
ATOM 5399 C C . MET A 1 690 ? 12.208 -11.075 -19.922 1.00 80.81 690 MET A C 1
ATOM 5401 O O . MET A 1 690 ? 12.912 -11.813 -19.237 1.00 80.81 690 MET A O 1
ATOM 5405 N N . ALA A 1 691 ? 11.141 -10.436 -19.429 1.00 68.56 691 ALA A N 1
ATOM 5406 C CA . ALA A 1 691 ? 10.732 -10.544 -18.027 1.00 68.56 691 ALA A CA 1
ATOM 5407 C C . ALA A 1 691 ? 10.306 -11.977 -17.657 1.00 68.56 691 ALA A C 1
ATOM 5409 O O . ALA A 1 691 ? 10.646 -12.482 -16.588 1.00 68.56 691 ALA A O 1
ATOM 5410 N N . THR A 1 692 ? 9.600 -12.669 -18.552 1.00 73.56 692 THR A N 1
ATOM 5411 C CA . THR A 1 692 ? 9.192 -14.063 -18.346 1.00 73.56 692 THR A CA 1
ATOM 5412 C C . THR A 1 692 ? 10.396 -15.017 -18.352 1.00 73.56 692 THR A C 1
ATOM 5414 O O . THR A 1 692 ? 10.473 -15.916 -17.514 1.00 73.56 692 THR A O 1
ATOM 5417 N N . PHE A 1 693 ? 11.392 -14.804 -19.218 1.00 82.81 693 PHE A N 1
ATOM 5418 C CA . PHE A 1 693 ? 12.640 -15.578 -19.200 1.00 82.81 693 PHE A CA 1
ATOM 5419 C C . PHE A 1 693 ? 13.495 -15.316 -17.956 1.00 82.81 693 PHE A C 1
ATOM 5421 O O . PHE A 1 693 ? 14.128 -16.241 -17.442 1.00 82.81 693 PHE A O 1
ATOM 5428 N N . GLU A 1 694 ? 13.497 -14.090 -17.436 1.00 74.69 694 GLU A N 1
ATOM 5429 C CA . GLU A 1 694 ? 14.138 -13.765 -16.161 1.00 74.69 694 GLU A CA 1
ATOM 5430 C C . GLU A 1 694 ? 13.473 -14.520 -15.003 1.00 74.69 694 GLU A C 1
ATOM 5432 O O . GLU A 1 694 ? 14.160 -15.169 -14.215 1.00 74.69 694 GLU A O 1
ATOM 5437 N N . GLN A 1 695 ? 12.138 -14.558 -14.963 1.00 61.25 695 GLN A N 1
ATOM 5438 C CA . GLN A 1 695 ? 11.400 -15.360 -13.981 1.00 61.25 695 GLN A CA 1
ATOM 5439 C C . GLN A 1 695 ? 11.717 -16.856 -14.103 1.00 61.25 695 GLN A C 1
ATOM 5441 O O . GLN A 1 695 ? 11.958 -17.518 -13.092 1.00 61.25 695 GLN A O 1
ATOM 5446 N N . ALA A 1 696 ? 11.792 -17.393 -15.326 1.00 73.94 696 ALA A N 1
ATOM 5447 C CA . ALA A 1 696 ? 12.218 -18.773 -15.551 1.00 73.94 696 ALA A CA 1
ATOM 5448 C C . ALA A 1 696 ? 13.645 -19.018 -15.026 1.00 73.94 696 ALA A C 1
ATOM 5450 O O . ALA A 1 696 ? 13.915 -20.054 -14.419 1.00 73.94 696 ALA A O 1
ATOM 5451 N N . THR A 1 697 ? 14.550 -18.055 -15.221 1.00 72.62 697 THR A N 1
ATOM 5452 C CA . THR A 1 697 ? 15.946 -18.118 -14.757 1.00 72.62 697 THR A CA 1
ATOM 5453 C C . THR A 1 697 ? 16.037 -18.129 -13.234 1.00 72.62 697 THR A C 1
ATOM 5455 O O . THR A 1 697 ? 16.774 -18.940 -12.676 1.00 72.62 697 THR A O 1
ATOM 5458 N N . VAL A 1 698 ? 15.247 -17.296 -12.546 1.00 62.81 698 VAL A N 1
ATOM 5459 C CA . VAL A 1 698 ? 15.149 -17.290 -11.074 1.00 62.81 698 VAL A CA 1
ATOM 5460 C C . VAL A 1 698 ? 14.671 -18.649 -10.550 1.00 62.81 698 VAL A C 1
ATOM 5462 O O . VAL A 1 698 ? 15.140 -19.105 -9.509 1.00 62.81 698 VAL A O 1
ATOM 5465 N N . LYS A 1 699 ? 13.810 -19.345 -11.305 1.00 58.72 699 LYS A N 1
ATOM 5466 C CA . LYS A 1 699 ? 13.378 -20.724 -11.018 1.00 58.72 699 LYS A CA 1
ATOM 5467 C C . LYS A 1 699 ? 14.378 -21.808 -11.463 1.00 58.72 699 LYS A C 1
ATOM 5469 O O . LYS A 1 699 ? 14.037 -22.987 -11.464 1.00 58.72 699 LYS A O 1
ATOM 5474 N N . GLY A 1 700 ? 15.602 -21.436 -11.840 1.00 59.97 700 GLY A N 1
ATOM 5475 C CA . GLY A 1 700 ? 16.675 -22.364 -12.213 1.00 59.97 700 GLY A CA 1
ATOM 5476 C C . GLY A 1 700 ? 16.646 -22.843 -13.668 1.00 59.97 700 GLY A C 1
ATOM 5477 O O . GLY A 1 700 ? 17.372 -23.774 -14.015 1.00 59.97 700 GLY A O 1
ATOM 5478 N N . SER A 1 701 ? 15.829 -22.231 -14.536 1.00 82.56 701 SER A N 1
ATOM 5479 C CA . SER A 1 701 ? 15.753 -22.611 -15.949 1.00 82.56 701 SER A CA 1
ATOM 5480 C C . SER A 1 701 ? 17.013 -22.215 -16.714 1.00 82.56 701 SER A C 1
ATOM 5482 O O . SER A 1 701 ? 17.230 -21.039 -17.021 1.00 82.56 701 SER A O 1
ATOM 5484 N N . GLY A 1 702 ? 17.796 -23.214 -17.126 1.00 78.44 702 GLY A N 1
ATOM 5485 C CA . GLY A 1 702 ? 18.909 -22.995 -18.048 1.00 78.44 702 GLY A CA 1
ATOM 5486 C C . GLY A 1 702 ? 18.448 -22.456 -19.410 1.00 78.44 702 GLY A C 1
ATOM 5487 O O . GLY A 1 702 ? 19.082 -21.573 -19.988 1.00 78.44 702 GLY A O 1
ATOM 5488 N N . ALA A 1 703 ? 17.294 -22.926 -19.896 1.00 91.06 703 ALA A N 1
ATOM 5489 C CA . ALA A 1 703 ? 16.715 -22.474 -21.157 1.00 91.06 703 ALA A CA 1
ATOM 5490 C C . ALA A 1 703 ? 16.214 -21.022 -21.095 1.00 91.06 703 ALA A C 1
ATOM 5492 O O . ALA A 1 703 ? 16.413 -20.271 -22.051 1.00 91.06 703 ALA A O 1
ATOM 5493 N N . GLY A 1 704 ? 15.624 -20.609 -19.967 1.00 86.81 704 GLY A N 1
ATOM 5494 C CA . GLY A 1 704 ? 15.226 -19.219 -19.727 1.00 86.81 704 GLY A CA 1
ATOM 5495 C C . GLY A 1 704 ? 16.421 -18.266 -19.764 1.00 86.81 704 GLY A C 1
ATOM 5496 O O . GLY A 1 704 ? 16.390 -17.274 -20.493 1.00 86.81 704 GLY A O 1
ATOM 5497 N N . ALA A 1 705 ? 17.510 -18.622 -19.076 1.00 82.81 705 ALA A N 1
ATOM 5498 C CA . ALA A 1 705 ? 18.728 -17.813 -19.037 1.00 82.81 705 ALA A CA 1
ATOM 5499 C C . ALA A 1 705 ? 19.321 -17.604 -20.439 1.00 82.81 705 ALA A C 1
ATOM 5501 O O . ALA A 1 705 ? 19.639 -16.482 -20.835 1.00 82.81 705 ALA A O 1
ATOM 5502 N N . TYR A 1 706 ? 19.421 -18.684 -21.218 1.00 94.62 706 TYR A N 1
ATOM 5503 C CA . TYR A 1 706 ? 19.908 -18.632 -22.594 1.00 94.62 706 TYR A CA 1
ATOM 5504 C C . TYR A 1 706 ? 19.030 -17.747 -23.488 1.00 94.62 706 TYR A C 1
ATOM 5506 O O . TYR A 1 706 ? 19.543 -16.846 -24.151 1.00 94.62 706 TYR A O 1
ATOM 5514 N N . LEU A 1 707 ? 17.712 -17.971 -23.491 1.00 95.50 707 LEU A N 1
ATOM 5515 C CA . LEU A 1 707 ? 16.779 -17.243 -24.353 1.00 95.50 707 LEU A CA 1
ATOM 5516 C C . LEU A 1 707 ? 16.737 -15.746 -24.025 1.00 95.50 707 LEU A C 1
ATOM 5518 O O . LEU A 1 707 ? 16.731 -14.928 -24.946 1.00 95.50 707 LEU A O 1
ATOM 5522 N N . GLY A 1 708 ? 16.785 -15.379 -22.741 1.00 90.88 708 GLY A N 1
ATOM 5523 C CA . GLY A 1 708 ? 16.881 -13.983 -22.309 1.00 90.88 708 GLY A CA 1
ATOM 5524 C C . GLY A 1 708 ? 18.153 -13.294 -22.816 1.00 90.88 708 GLY A C 1
ATOM 5525 O O . GLY A 1 708 ? 18.084 -12.186 -23.349 1.00 90.88 708 GLY A O 1
ATOM 5526 N N . ILE A 1 709 ? 19.305 -13.971 -22.733 1.00 90.12 709 ILE A N 1
ATOM 5527 C CA . ILE A 1 709 ? 20.600 -13.443 -23.200 1.00 90.12 709 ILE A CA 1
ATOM 5528 C C . ILE A 1 709 ? 20.631 -13.295 -24.727 1.00 90.12 709 ILE A C 1
ATOM 5530 O O . ILE A 1 709 ? 21.064 -12.258 -25.234 1.00 90.12 709 ILE A O 1
ATOM 5534 N N . ILE A 1 710 ? 20.142 -14.295 -25.469 1.00 94.19 710 ILE A N 1
ATOM 5535 C CA . ILE A 1 710 ? 20.058 -14.230 -26.935 1.00 94.19 710 ILE A CA 1
ATOM 5536 C C . ILE A 1 710 ? 19.145 -13.083 -27.377 1.00 94.19 710 ILE A C 1
ATOM 5538 O O . ILE A 1 710 ? 19.495 -12.335 -28.288 1.00 94.19 710 ILE A O 1
ATOM 5542 N N . LEU A 1 711 ? 18.000 -12.904 -26.715 1.00 93.44 711 LEU A N 1
ATOM 5543 C CA . LEU A 1 711 ? 17.064 -11.823 -27.019 1.00 93.44 711 LEU A CA 1
ATOM 5544 C C . LEU A 1 711 ? 17.664 -10.444 -26.700 1.00 93.44 711 LEU A C 1
ATOM 5546 O O . LEU A 1 711 ? 17.529 -9.515 -27.500 1.00 93.44 711 LEU A O 1
ATOM 5550 N N . GLY A 1 712 ? 18.390 -10.328 -25.583 1.00 88.56 712 GLY A N 1
ATOM 5551 C CA . GLY A 1 712 ? 19.109 -9.115 -25.185 1.00 88.56 712 GLY A CA 1
ATOM 5552 C C . GLY A 1 712 ? 20.177 -8.675 -26.192 1.00 88.56 712 GLY A C 1
ATOM 5553 O O . GLY A 1 712 ? 20.321 -7.480 -26.450 1.00 88.56 712 GLY A O 1
ATOM 5554 N N . ALA A 1 713 ? 20.859 -9.617 -26.851 1.00 91.38 713 ALA A N 1
ATOM 5555 C CA . ALA A 1 713 ? 21.885 -9.304 -27.851 1.00 91.38 713 ALA A CA 1
ATOM 5556 C C . ALA A 1 713 ? 21.356 -8.532 -29.079 1.00 91.38 713 ALA A C 1
ATOM 5558 O O . ALA A 1 713 ? 22.117 -7.831 -29.743 1.00 91.38 713 ALA A O 1
ATOM 5559 N N . PHE A 1 714 ? 20.052 -8.608 -29.375 1.00 93.25 714 PHE A N 1
ATOM 5560 C CA . PHE A 1 714 ? 19.422 -7.799 -30.429 1.00 93.25 714 PHE A CA 1
ATOM 5561 C C . PHE A 1 714 ? 19.158 -6.340 -30.007 1.00 93.25 714 PHE A C 1
ATOM 5563 O O . PHE A 1 714 ? 18.864 -5.503 -30.865 1.00 93.25 714 PHE A O 1
ATOM 5570 N N . PHE A 1 715 ? 19.258 -6.015 -28.713 1.00 84.88 715 PHE A N 1
ATOM 5571 C CA . PHE A 1 715 ? 19.145 -4.645 -28.191 1.00 84.88 715 PHE A CA 1
ATOM 5572 C C . PHE A 1 715 ? 20.495 -3.978 -28.005 1.00 84.88 715 PHE A C 1
ATOM 5574 O O . PHE A 1 715 ? 20.615 -2.784 -28.302 1.00 84.88 715 PHE A O 1
ATOM 5581 N N . ASP A 1 716 ? 21.461 -4.752 -27.520 1.00 81.81 716 ASP A N 1
ATOM 5582 C CA . ASP A 1 716 ? 22.835 -4.333 -27.308 1.00 81.81 716 ASP A CA 1
ATOM 5583 C C . ASP A 1 716 ? 23.785 -5.507 -27.562 1.00 81.81 716 ASP A C 1
ATOM 5585 O O . ASP A 1 716 ? 24.022 -6.371 -26.717 1.00 81.81 716 ASP A O 1
ATOM 5589 N N . ILE A 1 717 ? 24.333 -5.530 -28.774 1.00 83.94 717 ILE A N 1
ATOM 5590 C CA . ILE A 1 717 ? 25.311 -6.533 -29.180 1.00 83.94 717 ILE A CA 1
ATOM 5591 C C . ILE A 1 717 ? 26.676 -6.297 -28.518 1.00 83.94 717 ILE A C 1
ATOM 5593 O O . ILE A 1 717 ? 27.437 -7.246 -28.361 1.00 83.94 717 ILE A O 1
ATOM 5597 N N . SER A 1 718 ? 27.003 -5.071 -28.096 1.00 76.31 718 SER A N 1
ATOM 5598 C CA . SER A 1 718 ? 28.333 -4.754 -27.556 1.00 76.31 718 SER A CA 1
ATOM 5599 C C . SER A 1 718 ? 28.582 -5.458 -26.217 1.00 76.31 718 SER A C 1
ATOM 5601 O O . SER A 1 718 ? 29.630 -6.073 -26.018 1.00 76.31 718 SER A O 1
ATOM 5603 N N . ALA A 1 719 ? 27.561 -5.512 -25.360 1.00 72.38 719 ALA A N 1
ATOM 5604 C CA . ALA A 1 719 ? 27.612 -6.180 -24.061 1.00 72.38 719 ALA A CA 1
ATOM 5605 C C . ALA A 1 719 ? 27.369 -7.704 -24.118 1.00 72.38 719 ALA A C 1
ATOM 5607 O O . ALA A 1 719 ? 27.596 -8.407 -23.127 1.00 72.38 719 ALA A O 1
ATOM 5608 N N . ALA A 1 720 ? 26.952 -8.249 -25.268 1.00 81.31 720 ALA A N 1
ATOM 5609 C CA . ALA A 1 720 ? 26.533 -9.648 -25.383 1.00 81.31 720 ALA A CA 1
ATOM 5610 C C . ALA A 1 720 ? 27.638 -10.643 -24.992 1.00 81.31 720 ALA A C 1
ATOM 5612 O O . ALA A 1 720 ? 27.362 -11.663 -24.361 1.00 81.31 720 ALA A O 1
ATOM 5613 N N . HIS A 1 721 ? 28.904 -10.342 -25.293 1.00 78.25 721 HIS A N 1
ATOM 5614 C CA . HIS A 1 721 ? 30.022 -11.218 -24.941 1.00 78.25 721 HIS A CA 1
ATOM 5615 C C . HIS A 1 721 ? 30.205 -11.368 -23.416 1.00 78.25 721 HIS A C 1
ATOM 5617 O O . HIS A 1 721 ? 30.563 -12.450 -22.942 1.00 78.25 721 HIS A O 1
ATOM 5623 N N . HIS A 1 722 ? 29.919 -10.324 -22.628 1.00 75.38 722 HIS A N 1
ATOM 5624 C CA . HIS A 1 722 ? 29.938 -10.403 -21.170 1.00 75.38 722 HIS A CA 1
ATOM 5625 C C . HIS A 1 722 ? 28.819 -11.304 -20.652 1.00 75.38 722 HIS A C 1
ATOM 5627 O O . HIS A 1 722 ? 29.097 -12.191 -19.844 1.00 75.38 722 HIS A O 1
ATOM 5633 N N . TRP A 1 723 ? 27.595 -11.132 -21.159 1.00 82.56 723 TRP A N 1
ATOM 5634 C CA . TRP A 1 723 ? 26.438 -11.941 -20.766 1.00 82.56 723 TRP A CA 1
ATOM 5635 C C . TRP A 1 723 ? 26.589 -13.408 -21.161 1.00 82.56 723 TRP A C 1
ATOM 5637 O O . TRP A 1 723 ? 26.293 -14.291 -20.365 1.00 82.56 723 TRP A O 1
ATOM 5647 N N . ILE A 1 724 ? 27.115 -13.696 -22.353 1.00 85.50 724 ILE A N 1
ATOM 5648 C CA . ILE A 1 724 ? 27.361 -15.075 -22.797 1.00 85.50 724 ILE A CA 1
ATOM 5649 C C . ILE A 1 724 ? 28.437 -15.730 -21.926 1.00 85.50 724 ILE A C 1
ATOM 5651 O O . ILE A 1 724 ? 28.274 -16.875 -21.500 1.00 85.50 724 ILE A O 1
ATOM 5655 N N . ARG A 1 725 ? 29.516 -15.006 -21.602 1.00 78.50 725 ARG A N 1
ATOM 5656 C CA . ARG A 1 725 ? 30.590 -15.515 -20.739 1.00 78.50 725 ARG A CA 1
ATOM 5657 C C . ARG A 1 725 ? 30.091 -15.872 -19.342 1.00 78.50 725 ARG A C 1
ATOM 5659 O O . ARG A 1 725 ? 30.438 -16.936 -18.840 1.00 78.50 725 ARG A O 1
ATOM 5666 N N . THR A 1 726 ? 29.347 -14.980 -18.692 1.00 75.81 726 THR A N 1
ATOM 5667 C CA . THR A 1 726 ? 28.934 -15.163 -17.291 1.00 75.81 726 THR A CA 1
ATOM 5668 C C . THR A 1 726 ? 27.642 -15.957 -17.159 1.00 75.81 726 THR A C 1
ATOM 5670 O O . THR A 1 726 ? 27.523 -16.761 -16.242 1.00 75.81 726 THR A O 1
ATOM 5673 N N . GLY A 1 727 ? 26.694 -15.749 -18.069 1.00 74.62 727 GLY A N 1
ATOM 5674 C CA . GLY A 1 727 ? 25.341 -16.291 -18.013 1.00 74.62 727 GLY A CA 1
ATOM 5675 C C . GLY A 1 727 ? 25.156 -17.625 -18.733 1.00 74.62 727 GLY A C 1
ATOM 5676 O O . GLY A 1 727 ? 24.349 -18.425 -18.276 1.00 74.62 727 GLY A O 1
ATOM 5677 N N . ILE A 1 728 ? 25.926 -17.915 -19.791 1.00 87.56 728 ILE A N 1
ATOM 5678 C CA . ILE A 1 728 ? 25.822 -19.182 -20.543 1.00 87.56 728 ILE A CA 1
ATOM 5679 C C . ILE A 1 728 ? 27.039 -20.069 -20.271 1.00 87.56 728 ILE A C 1
ATOM 5681 O O . ILE A 1 728 ? 26.923 -21.107 -19.628 1.00 87.56 728 ILE A O 1
ATOM 5685 N N . LEU A 1 729 ? 28.229 -19.640 -20.697 1.00 81.25 729 LEU A N 1
ATOM 5686 C CA . LEU A 1 729 ? 29.461 -20.441 -20.608 1.00 81.25 729 LEU A CA 1
ATOM 5687 C C . LEU A 1 729 ? 29.989 -20.575 -19.168 1.00 81.25 729 LEU A C 1
ATOM 5689 O O . LEU A 1 729 ? 30.822 -21.433 -18.874 1.00 81.25 729 LEU A O 1
ATOM 5693 N N . GLY A 1 730 ? 29.529 -19.712 -18.260 1.00 75.56 730 GLY A N 1
ATOM 5694 C CA . GLY A 1 730 ? 29.825 -19.775 -16.830 1.00 75.56 730 GLY A CA 1
ATOM 5695 C C . GLY A 1 730 ? 28.971 -20.787 -16.063 1.00 75.56 730 GLY A C 1
ATOM 5696 O O . GLY A 1 730 ? 29.337 -21.140 -14.944 1.00 75.56 730 GLY A O 1
ATOM 5697 N N . ASN A 1 731 ? 27.874 -21.277 -16.653 1.00 77.88 731 ASN A N 1
ATOM 5698 C CA . ASN A 1 731 ? 26.839 -22.038 -15.956 1.00 77.88 731 ASN A CA 1
ATOM 5699 C C . ASN A 1 731 ? 26.612 -23.407 -16.609 1.00 77.88 731 ASN A C 1
ATOM 5701 O O . ASN A 1 731 ? 25.940 -23.519 -17.631 1.00 77.88 731 ASN A O 1
ATOM 5705 N N . ALA A 1 732 ? 27.121 -24.472 -15.981 1.00 78.75 732 ALA A N 1
ATOM 5706 C CA . ALA A 1 732 ? 27.038 -25.833 -16.523 1.00 78.75 732 ALA A CA 1
ATOM 5707 C C . ALA A 1 732 ? 25.595 -26.286 -16.831 1.00 78.75 732 ALA A C 1
ATOM 5709 O O . ALA A 1 732 ? 25.360 -26.864 -17.887 1.00 78.75 732 ALA A O 1
ATOM 5710 N N . HIS A 1 733 ? 24.633 -25.944 -15.967 1.00 75.00 733 HIS A N 1
ATOM 5711 C CA . HIS A 1 733 ? 23.217 -26.288 -16.150 1.00 75.00 733 HIS A CA 1
ATOM 5712 C C . HIS A 1 733 ? 22.575 -25.597 -17.369 1.00 75.00 733 HIS A C 1
ATOM 5714 O O . HIS A 1 733 ? 21.707 -26.173 -18.016 1.00 75.00 733 HIS A O 1
ATOM 5720 N N . VAL A 1 734 ? 23.019 -24.383 -17.728 1.00 83.75 734 VAL A N 1
ATOM 5721 C CA . VAL A 1 734 ? 22.568 -23.683 -18.946 1.00 83.75 734 VAL A CA 1
ATOM 5722 C C . VAL A 1 734 ? 23.111 -24.392 -20.179 1.00 83.75 734 VAL A C 1
ATOM 5724 O O . VAL A 1 734 ? 22.386 -24.609 -21.148 1.00 83.75 734 VAL A O 1
ATOM 5727 N N . MET A 1 735 ? 24.385 -24.788 -20.141 1.00 85.50 735 MET A N 1
ATOM 5728 C CA . MET A 1 735 ? 24.999 -25.484 -21.268 1.00 85.50 735 MET A CA 1
ATOM 5729 C C . MET A 1 735 ? 24.385 -26.867 -21.503 1.00 85.50 735 MET A C 1
ATOM 5731 O O . MET A 1 735 ? 24.184 -27.261 -22.651 1.00 85.50 735 MET A O 1
ATOM 5735 N N . GLU A 1 736 ? 24.075 -27.584 -20.422 1.00 84.56 736 GLU A N 1
ATOM 5736 C CA . GLU A 1 736 ? 23.388 -28.874 -20.464 1.00 84.56 736 GLU A CA 1
ATOM 5737 C C . GLU A 1 736 ? 21.965 -28.736 -21.022 1.00 84.56 736 GLU A C 1
ATOM 5739 O O . GLU A 1 736 ? 21.588 -29.507 -21.901 1.00 84.56 736 GLU A O 1
ATOM 5744 N N . ALA A 1 737 ? 21.217 -27.711 -20.593 1.00 84.88 737 ALA A N 1
ATOM 5745 C CA . ALA A 1 737 ? 19.842 -27.477 -21.037 1.00 84.88 737 ALA A CA 1
ATOM 5746 C C . ALA A 1 737 ? 19.719 -27.155 -22.538 1.00 84.88 737 ALA A C 1
ATOM 5748 O O . ALA A 1 737 ? 18.730 -27.524 -23.161 1.00 84.88 737 ALA A O 1
ATOM 5749 N N . ILE A 1 738 ? 20.698 -26.453 -23.115 1.00 91.12 738 ILE A N 1
ATOM 5750 C CA . ILE A 1 738 ? 20.653 -25.992 -24.514 1.00 91.12 738 ILE A CA 1
ATOM 5751 C C . ILE A 1 738 ? 21.311 -26.978 -25.484 1.00 91.12 738 ILE A C 1
ATOM 5753 O O . ILE A 1 738 ? 20.908 -27.082 -26.644 1.00 91.12 738 ILE A O 1
ATOM 5757 N N . GLY A 1 739 ? 22.330 -27.701 -25.019 1.00 87.06 739 GLY A N 1
ATOM 5758 C CA . GLY A 1 739 ? 23.099 -28.627 -25.836 1.00 87.06 739 GLY A CA 1
ATOM 5759 C C . GLY A 1 739 ? 24.178 -27.952 -26.692 1.00 87.06 739 GLY A C 1
ATOM 5760 O O . GLY A 1 739 ? 24.081 -26.809 -27.142 1.00 87.06 739 GLY A O 1
ATOM 5761 N N . MET A 1 740 ? 25.253 -28.700 -26.942 1.00 82.12 740 MET A N 1
ATOM 5762 C CA . MET A 1 740 ? 26.473 -28.173 -27.564 1.00 82.12 740 MET A CA 1
ATOM 5763 C C . MET A 1 740 ? 26.301 -27.759 -29.031 1.00 82.12 740 MET A C 1
ATOM 5765 O O . MET A 1 740 ? 27.021 -26.886 -29.501 1.00 82.12 740 MET A O 1
ATOM 5769 N N . GLU A 1 741 ? 25.368 -28.359 -29.772 1.00 82.50 741 GLU A N 1
ATOM 5770 C CA . GLU A 1 741 ? 25.107 -28.004 -31.175 1.00 82.50 741 GLU A CA 1
ATOM 5771 C C . GLU A 1 741 ? 24.563 -26.574 -31.315 1.00 82.50 741 GLU A C 1
ATOM 5773 O O . GLU A 1 741 ? 25.110 -25.770 -32.071 1.00 82.50 741 GLU A O 1
ATOM 5778 N N . GLN A 1 742 ? 23.558 -26.220 -30.513 1.00 87.06 742 GLN A N 1
ATOM 5779 C CA . GLN A 1 742 ? 22.956 -24.887 -30.504 1.00 87.06 742 GLN A CA 1
ATOM 5780 C C . GLN A 1 742 ? 23.952 -23.825 -29.998 1.00 87.06 742 GLN A C 1
ATOM 5782 O O . GLN A 1 742 ? 24.072 -22.740 -30.572 1.00 87.06 742 GLN A O 1
ATOM 5787 N N . LEU A 1 743 ? 24.739 -24.153 -28.965 1.00 87.81 743 LEU A N 1
ATOM 5788 C CA . LEU A 1 743 ? 25.792 -23.266 -28.458 1.00 87.81 743 LEU A CA 1
ATOM 5789 C C . LEU A 1 743 ? 26.884 -22.979 -29.502 1.00 87.81 743 LEU A C 1
ATOM 5791 O O . LEU A 1 743 ? 27.339 -21.837 -29.591 1.00 87.81 743 LEU A O 1
ATOM 5795 N N . ARG A 1 744 ? 27.278 -23.980 -30.308 1.00 81.25 744 ARG A N 1
ATOM 5796 C CA . ARG A 1 744 ? 28.244 -23.820 -31.418 1.00 81.25 744 ARG A CA 1
ATOM 5797 C C . ARG A 1 744 ? 27.754 -22.868 -32.492 1.00 81.25 744 ARG A C 1
ATOM 5799 O O . ARG A 1 744 ? 28.562 -22.151 -33.073 1.00 81.25 744 ARG A O 1
ATOM 5806 N N . ALA A 1 745 ? 26.462 -22.915 -32.787 1.00 81.44 745 ALA A N 1
ATOM 5807 C CA . ALA A 1 745 ? 25.899 -22.200 -33.917 1.00 81.44 745 ALA A CA 1
ATOM 5808 C C . ALA A 1 745 ? 25.456 -20.767 -33.590 1.00 81.44 745 ALA A C 1
ATOM 5810 O O . ALA A 1 745 ? 25.463 -19.918 -34.479 1.00 81.44 745 ALA A O 1
ATOM 5811 N N . GLU A 1 746 ? 25.094 -20.477 -32.335 1.00 88.75 746 GLU A N 1
ATOM 5812 C CA . GLU A 1 746 ? 24.541 -19.166 -31.963 1.00 88.75 746 GLU A CA 1
ATOM 5813 C C . GLU A 1 746 ? 25.369 -18.438 -30.893 1.00 88.75 746 GLU A C 1
ATOM 5815 O O . GLU A 1 746 ? 25.853 -17.335 -31.147 1.00 88.75 746 GLU A O 1
ATOM 5820 N N . ALA A 1 747 ? 25.605 -19.043 -29.722 1.00 88.00 747 ALA A N 1
ATOM 5821 C CA . ALA A 1 747 ? 26.257 -18.352 -28.601 1.00 88.00 747 ALA A CA 1
ATOM 5822 C C . ALA A 1 747 ? 27.764 -18.130 -28.807 1.00 88.00 747 ALA A C 1
ATOM 5824 O O . ALA A 1 747 ? 28.264 -17.030 -28.572 1.00 88.00 747 ALA A O 1
ATOM 5825 N N . ALA A 1 748 ? 28.500 -19.150 -29.258 1.00 82.56 748 ALA A N 1
ATOM 5826 C CA . ALA A 1 748 ? 29.943 -19.037 -29.474 1.00 82.56 748 ALA A CA 1
ATOM 5827 C C . ALA A 1 748 ? 30.312 -18.036 -30.595 1.00 82.56 748 ALA A C 1
ATOM 5829 O O . ALA A 1 748 ? 31.176 -17.191 -30.360 1.00 82.56 748 ALA A O 1
ATOM 5830 N N . PRO A 1 749 ? 29.659 -18.038 -31.774 1.00 82.19 749 PRO A N 1
ATOM 5831 C CA . PRO A 1 749 ? 29.938 -17.056 -32.820 1.00 82.19 749 PRO A CA 1
ATOM 5832 C C . PRO A 1 749 ? 29.567 -15.629 -32.407 1.00 82.19 749 PRO A C 1
ATOM 5834 O O . PRO A 1 749 ? 30.296 -14.695 -32.731 1.00 82.19 749 PRO A O 1
ATOM 5837 N N . LEU A 1 750 ? 28.471 -15.456 -31.659 1.00 87.12 750 LEU A N 1
ATOM 5838 C CA . LEU A 1 750 ? 28.066 -14.155 -31.129 1.00 87.12 750 LEU A CA 1
ATOM 5839 C C . LEU A 1 750 ? 29.097 -13.625 -30.125 1.00 87.12 750 LEU A C 1
ATOM 5841 O O . LEU A 1 750 ? 29.540 -12.488 -30.249 1.00 87.12 750 LEU A O 1
ATOM 5845 N N . TYR A 1 751 ? 29.566 -14.472 -29.205 1.00 84.75 751 TYR A N 1
ATOM 5846 C CA . TYR A 1 751 ? 30.661 -14.134 -28.295 1.00 84.75 751 TYR A CA 1
ATOM 5847 C C . TYR A 1 751 ? 31.935 -13.724 -29.051 1.00 84.75 751 TYR A C 1
ATOM 5849 O O . TYR A 1 751 ? 32.498 -12.667 -28.767 1.00 84.75 751 TYR A O 1
ATOM 5857 N N . LEU A 1 752 ? 32.371 -14.529 -30.029 1.00 77.69 752 LEU A N 1
ATOM 5858 C CA . LEU A 1 752 ? 33.594 -14.281 -30.802 1.00 77.69 752 LEU A CA 1
ATOM 5859 C C . LEU A 1 752 ? 33.514 -12.996 -31.631 1.00 77.69 752 LEU A C 1
ATOM 5861 O O . LEU A 1 752 ? 34.490 -12.249 -31.680 1.00 77.69 752 LEU A O 1
ATOM 5865 N N . ARG A 1 753 ? 32.358 -12.717 -32.246 1.00 79.12 753 ARG A N 1
ATOM 5866 C CA . ARG A 1 753 ? 32.119 -11.471 -32.981 1.00 79.12 753 ARG A CA 1
ATOM 5867 C C . ARG A 1 753 ? 32.281 -10.264 -32.060 1.00 79.12 753 ARG A C 1
ATOM 5869 O O . ARG A 1 753 ? 33.075 -9.377 -32.353 1.00 79.12 753 ARG A O 1
ATOM 5876 N N . CYS A 1 754 ? 31.538 -10.238 -30.959 1.00 76.25 754 CYS A N 1
ATOM 5877 C CA . CYS A 1 754 ? 31.513 -9.112 -30.030 1.00 76.25 754 CYS A CA 1
ATOM 5878 C C . CYS A 1 754 ? 32.887 -8.877 -29.386 1.00 76.25 754 CYS A C 1
ATOM 5880 O O . CYS A 1 754 ? 33.362 -7.745 -29.350 1.00 76.25 754 CYS A O 1
ATOM 5882 N N . ALA A 1 755 ? 33.566 -9.950 -28.968 1.00 69.56 755 ALA A N 1
ATOM 5883 C CA . ALA A 1 755 ? 34.913 -9.872 -28.407 1.00 69.56 755 ALA A CA 1
ATOM 5884 C C . ALA A 1 755 ? 35.949 -9.334 -29.414 1.00 69.56 755 ALA A C 1
ATOM 5886 O O . ALA A 1 755 ? 36.899 -8.662 -29.017 1.00 69.56 755 ALA A O 1
ATOM 5887 N N . ALA A 1 756 ? 35.783 -9.614 -30.712 1.00 68.88 756 ALA A N 1
ATOM 5888 C CA . ALA A 1 756 ? 36.655 -9.083 -31.759 1.00 68.88 756 ALA A CA 1
ATOM 5889 C C . ALA A 1 756 ? 36.346 -7.614 -32.114 1.00 68.88 756 ALA A C 1
ATOM 5891 O O . ALA A 1 756 ? 37.264 -6.879 -32.467 1.00 68.88 756 ALA A O 1
ATOM 5892 N N . GLU A 1 757 ? 35.080 -7.186 -32.032 1.00 68.12 757 GLU A N 1
ATOM 5893 C CA . GLU A 1 757 ? 34.635 -5.821 -32.371 1.00 68.12 757 GLU A CA 1
ATOM 5894 C C . GLU A 1 757 ? 34.907 -4.797 -31.248 1.00 68.12 757 GLU A C 1
ATOM 5896 O O . GLU A 1 757 ? 35.175 -3.633 -31.539 1.00 68.12 757 GLU A O 1
ATOM 5901 N N . GLU A 1 758 ? 34.886 -5.208 -29.976 1.00 61.12 758 GLU A N 1
ATOM 5902 C CA . GLU A 1 758 ? 35.146 -4.327 -28.823 1.00 61.12 758 GLU A CA 1
ATOM 5903 C C . GLU A 1 758 ? 36.650 -4.057 -28.585 1.00 61.12 758 GLU A C 1
ATOM 5905 O O . GLU A 1 758 ? 37.033 -3.092 -27.918 1.00 61.12 758 GLU A O 1
ATOM 5910 N N . TRP A 1 759 ? 37.544 -4.890 -29.130 1.00 59.31 759 TRP A N 1
ATOM 5911 C CA . TRP A 1 759 ? 38.972 -4.788 -28.834 1.00 59.31 759 TRP A CA 1
ATOM 5912 C C . TRP A 1 759 ? 39.664 -3.654 -29.609 1.00 59.31 759 TRP A C 1
ATOM 5914 O O . TRP A 1 759 ? 39.813 -3.688 -30.828 1.00 59.31 759 TRP A O 1
ATOM 5924 N N . THR A 1 760 ? 40.167 -2.658 -28.875 1.00 52.78 760 THR A N 1
ATOM 5925 C CA . THR A 1 760 ? 40.728 -1.404 -29.417 1.00 52.78 760 THR A CA 1
ATOM 5926 C C . THR A 1 760 ? 42.265 -1.328 -29.463 1.00 52.78 760 THR A C 1
ATOM 5928 O O . THR A 1 760 ? 42.813 -0.239 -29.630 1.00 52.78 760 THR A O 1
ATOM 5931 N N . GLY A 1 761 ? 43.004 -2.445 -29.372 1.00 49.44 761 GLY A N 1
ATOM 5932 C CA . GLY A 1 761 ? 44.448 -2.442 -29.692 1.00 49.44 761 GLY A CA 1
ATOM 5933 C C . GLY A 1 761 ? 45.456 -2.513 -28.537 1.00 49.44 761 GLY A C 1
ATOM 5934 O O . GLY A 1 761 ? 46.648 -2.344 -28.788 1.00 49.44 761 GLY A O 1
ATOM 5935 N N . ALA A 1 762 ? 45.051 -2.748 -27.283 1.00 42.88 762 ALA A N 1
ATOM 5936 C CA . ALA A 1 762 ? 45.999 -2.817 -26.161 1.00 42.88 762 ALA A CA 1
ATOM 5937 C C . ALA A 1 762 ? 46.624 -4.230 -26.003 1.00 42.88 762 ALA A C 1
ATOM 5939 O O . ALA A 1 762 ? 45.884 -5.190 -25.760 1.00 42.88 762 ALA A O 1
ATOM 5940 N N . PRO A 1 763 ? 47.963 -4.402 -26.081 1.00 38.81 763 PRO A N 1
ATOM 5941 C CA . PRO A 1 763 ? 48.591 -5.722 -25.993 1.00 38.81 763 PRO A CA 1
ATOM 5942 C C . PRO A 1 763 ? 48.447 -6.336 -24.590 1.00 38.81 763 PRO A C 1
ATOM 5944 O O . PRO A 1 763 ? 48.852 -5.729 -23.601 1.00 38.81 763 PRO A O 1
ATOM 5947 N N . GLY A 1 764 ? 47.933 -7.569 -24.506 1.00 45.09 764 GLY A N 1
ATOM 5948 C CA . GLY A 1 764 ? 48.164 -8.469 -23.362 1.00 45.09 764 GLY A CA 1
ATOM 5949 C C . GLY A 1 764 ? 47.050 -8.645 -22.318 1.00 45.09 764 GLY A C 1
ATOM 5950 O O . GLY A 1 764 ? 47.213 -9.485 -21.438 1.00 45.09 764 GLY A O 1
ATOM 5951 N N . GLY A 1 765 ? 45.920 -7.931 -22.396 1.00 44.72 765 GLY A N 1
ATOM 5952 C CA . GLY A 1 765 ? 44.853 -8.022 -21.376 1.00 44.72 765 GLY A CA 1
ATOM 5953 C C . GLY A 1 765 ? 43.764 -9.082 -21.613 1.00 44.72 765 GLY A C 1
ATOM 5954 O O . GLY A 1 765 ? 43.198 -9.597 -20.655 1.00 44.72 765 GLY A O 1
ATOM 5955 N N . TYR A 1 766 ? 43.466 -9.422 -22.874 1.00 49.09 766 TYR A N 1
ATOM 5956 C CA . TYR A 1 766 ? 42.271 -10.212 -23.238 1.00 49.09 766 TYR A CA 1
ATOM 5957 C C . TYR A 1 766 ? 42.548 -11.721 -23.430 1.00 49.09 766 TYR A C 1
ATOM 5959 O O . TYR A 1 766 ? 41.672 -12.557 -23.218 1.00 49.09 766 TYR A O 1
ATOM 5967 N N . LEU A 1 767 ? 43.791 -12.093 -23.763 1.00 44.94 767 LEU A N 1
ATOM 5968 C CA . LEU A 1 767 ? 44.228 -13.489 -23.939 1.00 44.94 767 LEU A CA 1
ATOM 5969 C C . LEU A 1 767 ? 44.114 -14.371 -22.671 1.00 44.94 767 LEU A C 1
ATOM 5971 O O . LEU A 1 767 ? 43.754 -15.539 -22.816 1.00 44.94 767 LEU A O 1
ATOM 5975 N N . PRO A 1 768 ? 44.341 -13.865 -21.438 1.00 46.16 768 PRO A N 1
ATOM 5976 C CA . PRO A 1 768 ? 44.113 -14.646 -20.218 1.00 46.16 768 PRO A CA 1
ATOM 5977 C C . PRO A 1 768 ? 42.637 -15.021 -20.010 1.00 46.16 768 PRO A C 1
ATOM 5979 O O . PRO A 1 768 ? 42.343 -16.158 -19.659 1.00 46.16 768 PRO A O 1
ATOM 5982 N N . ALA A 1 769 ? 41.705 -14.101 -20.299 1.00 48.81 769 ALA A N 1
ATOM 5983 C CA . ALA A 1 769 ? 40.264 -14.345 -20.182 1.00 48.81 769 ALA A CA 1
ATOM 5984 C C . ALA A 1 769 ? 39.751 -15.349 -21.229 1.00 48.81 769 ALA A C 1
ATOM 5986 O O . ALA A 1 769 ? 38.837 -16.121 -20.946 1.00 48.81 769 ALA A O 1
ATOM 5987 N N . LEU A 1 770 ? 40.364 -15.376 -22.419 1.00 51.59 770 LEU A N 1
ATOM 5988 C CA . LEU A 1 770 ? 40.125 -16.418 -23.419 1.00 51.59 770 LEU A CA 1
ATOM 5989 C C . LEU A 1 770 ? 40.615 -17.785 -22.915 1.00 51.59 770 LEU A C 1
ATOM 5991 O O . LEU A 1 770 ? 39.878 -18.757 -23.034 1.00 51.59 770 LEU A O 1
ATOM 5995 N N . GLY A 1 771 ? 41.787 -17.856 -22.272 1.00 52.41 771 GLY A N 1
ATOM 5996 C CA . GLY A 1 771 ? 42.322 -19.072 -21.637 1.00 52.41 771 GLY A CA 1
ATOM 5997 C C . GLY A 1 771 ? 41.343 -19.784 -20.695 1.00 52.41 771 GLY A C 1
ATOM 5998 O O . GLY A 1 771 ? 41.232 -21.008 -20.739 1.00 52.41 771 GLY A O 1
ATOM 5999 N N . ASP A 1 772 ? 40.584 -19.024 -19.903 1.00 54.41 772 ASP A N 1
ATOM 6000 C CA . ASP A 1 772 ? 39.614 -19.556 -18.933 1.00 54.41 772 ASP A CA 1
ATOM 6001 C C . ASP A 1 772 ? 38.302 -20.051 -19.568 1.00 54.41 772 ASP A C 1
ATOM 6003 O O . ASP A 1 772 ? 37.582 -20.872 -18.989 1.00 54.41 772 ASP A O 1
ATOM 6007 N N . ILE A 1 773 ? 37.972 -19.542 -20.757 1.00 56.62 773 ILE A N 1
ATOM 6008 C CA . ILE A 1 773 ? 36.726 -19.840 -21.478 1.00 56.62 773 ILE A CA 1
ATOM 6009 C C . ILE A 1 773 ? 36.954 -20.917 -22.539 1.00 56.62 773 ILE A C 1
ATOM 6011 O O . ILE A 1 773 ? 36.031 -21.657 -22.864 1.00 56.62 773 ILE A O 1
ATOM 6015 N N . LEU A 1 774 ? 38.181 -21.054 -23.044 1.00 56.16 774 LEU A N 1
ATOM 6016 C CA . LEU A 1 774 ? 38.547 -22.002 -24.094 1.00 56.16 774 LEU A CA 1
ATOM 6017 C C . LEU A 1 774 ? 38.155 -23.457 -23.816 1.00 56.16 774 LEU A C 1
ATOM 6019 O O . LEU A 1 774 ? 37.565 -24.068 -24.702 1.00 56.16 774 LEU A O 1
ATOM 6023 N N . PRO A 1 775 ? 38.367 -24.008 -22.605 1.00 59.22 775 PRO A N 1
ATOM 6024 C CA . PRO A 1 775 ? 37.917 -25.363 -22.278 1.00 59.22 775 PRO A CA 1
ATOM 6025 C C . PRO A 1 775 ? 36.389 -25.523 -22.249 1.00 59.22 775 PRO A C 1
ATOM 6027 O O . PRO A 1 775 ? 35.893 -26.642 -22.158 1.00 59.22 775 PRO A O 1
ATOM 6030 N N . ARG A 1 776 ? 35.645 -24.409 -22.251 1.00 63.72 776 ARG A N 1
ATOM 6031 C CA . ARG A 1 776 ? 34.178 -24.348 -22.168 1.00 63.72 776 ARG A CA 1
ATOM 6032 C C . ARG A 1 776 ? 33.534 -24.002 -23.509 1.00 63.72 776 ARG A C 1
ATOM 6034 O O . ARG A 1 776 ? 32.313 -24.075 -23.625 1.00 63.72 776 ARG A O 1
ATOM 6041 N N . LEU A 1 777 ? 34.329 -23.610 -24.509 1.00 64.44 777 LEU A N 1
ATOM 6042 C CA . LEU A 1 777 ? 33.842 -23.441 -25.870 1.00 64.44 777 LEU A CA 1
ATOM 6043 C C . LEU A 1 777 ? 33.600 -24.823 -26.497 1.00 64.44 777 LEU A C 1
ATOM 6045 O O . LEU A 1 777 ? 34.405 -25.733 -26.302 1.00 64.44 777 LEU A O 1
ATOM 6049 N N . PRO A 1 778 ? 32.506 -25.015 -27.244 1.00 63.16 778 PRO A N 1
ATOM 6050 C CA . PRO A 1 778 ? 32.228 -26.318 -27.840 1.00 63.16 778 PRO A CA 1
ATOM 6051 C C . PRO A 1 778 ? 33.233 -26.697 -28.954 1.00 63.16 778 PRO A C 1
ATOM 6053 O O . PRO A 1 778 ? 33.677 -25.824 -29.688 1.00 63.16 778 PRO A O 1
ATOM 6056 N N . GLU A 1 779 ? 33.521 -27.988 -29.178 1.00 60.34 779 GLU A N 1
ATOM 6057 C CA . GLU A 1 779 ? 34.451 -28.431 -30.254 1.00 60.34 779 GLU A CA 1
ATOM 6058 C C . GLU A 1 779 ? 34.094 -27.853 -31.643 1.00 60.34 779 GLU A C 1
ATOM 6060 O O . GLU A 1 779 ? 32.913 -27.756 -31.984 1.00 60.34 779 GLU A O 1
ATOM 6065 N N . GLY A 1 780 ? 35.087 -27.504 -32.469 1.00 57.84 780 GLY A N 1
ATOM 6066 C CA . GLY A 1 780 ? 34.872 -26.945 -33.816 1.00 57.84 780 GLY A CA 1
ATOM 6067 C C . GLY A 1 780 ? 35.058 -25.425 -33.938 1.00 57.84 780 GLY A C 1
ATOM 6068 O O . GLY A 1 780 ? 35.142 -24.916 -35.055 1.00 57.84 780 GLY A O 1
ATOM 6069 N N . VAL A 1 781 ? 35.221 -24.707 -32.820 1.00 60.12 781 VAL A N 1
ATOM 6070 C CA . VAL A 1 781 ? 35.780 -23.333 -32.788 1.00 60.12 781 VAL A CA 1
ATOM 6071 C C . VAL A 1 781 ? 37.312 -23.320 -32.638 1.00 60.12 781 VAL A C 1
ATOM 6073 O O . VAL A 1 781 ? 37.937 -22.262 -32.705 1.00 60.12 781 VAL A O 1
ATOM 6076 N N . ASP A 1 782 ? 37.937 -24.496 -32.525 1.00 52.97 782 ASP A N 1
ATOM 6077 C CA . ASP A 1 782 ? 39.372 -24.697 -32.255 1.00 52.97 782 ASP A CA 1
ATOM 6078 C C . ASP A 1 782 ? 40.296 -24.034 -33.297 1.00 52.97 782 ASP A C 1
ATOM 6080 O O . ASP A 1 782 ? 41.390 -23.565 -32.979 1.00 52.97 782 ASP A O 1
ATOM 6084 N N . GLY A 1 783 ? 39.836 -23.923 -34.549 1.00 53.62 783 GLY A N 1
ATOM 6085 C CA . GLY A 1 783 ? 40.573 -23.275 -35.640 1.00 53.62 783 GLY A CA 1
ATOM 6086 C C . GLY A 1 783 ? 40.700 -21.750 -35.517 1.00 53.62 783 GLY A C 1
ATOM 6087 O O . GLY A 1 783 ? 41.568 -21.161 -36.160 1.00 53.62 783 GLY A O 1
ATOM 6088 N N . VAL A 1 784 ? 39.874 -21.101 -34.687 1.00 55.62 784 VAL A N 1
ATOM 6089 C CA . VAL A 1 784 ? 39.936 -19.649 -34.424 1.00 55.62 784 VAL A CA 1
ATOM 6090 C C . VAL A 1 784 ? 41.026 -19.327 -33.399 1.00 55.62 784 VAL A C 1
ATOM 6092 O O . VAL A 1 784 ? 41.704 -18.300 -33.488 1.00 55.62 784 VAL A O 1
ATOM 6095 N N . VAL A 1 785 ? 41.240 -20.246 -32.461 1.00 52.84 785 VAL A N 1
ATOM 6096 C CA . VAL A 1 785 ? 42.088 -20.069 -31.279 1.00 52.84 785 VAL A CA 1
ATOM 6097 C C . VAL A 1 785 ? 43.566 -20.355 -31.575 1.00 52.84 785 VAL A C 1
ATOM 6099 O O . VAL A 1 785 ? 44.438 -19.784 -30.932 1.00 52.84 785 VAL A O 1
ATOM 6102 N N . GLY A 1 786 ? 43.856 -21.138 -32.617 1.00 47.06 786 GLY A N 1
ATOM 6103 C CA . GLY A 1 786 ? 45.217 -21.530 -32.987 1.00 47.06 786 GLY A CA 1
ATOM 6104 C C . GLY A 1 786 ? 45.660 -22.808 -32.266 1.00 47.06 786 GLY A C 1
ATOM 6105 O O . GLY A 1 786 ? 45.255 -23.091 -31.144 1.00 47.06 786 GLY A O 1
ATOM 6106 N N . ALA A 1 787 ? 46.507 -23.611 -32.919 1.00 38.16 787 ALA A N 1
ATOM 6107 C CA . ALA A 1 787 ? 46.945 -24.931 -32.438 1.00 38.16 787 ALA A CA 1
ATOM 6108 C C . ALA A 1 787 ? 47.884 -24.897 -31.206 1.00 38.16 787 ALA A C 1
ATOM 6110 O O . ALA A 1 787 ? 48.367 -25.941 -30.765 1.00 38.16 787 ALA A O 1
ATOM 6111 N N . GLY A 1 788 ? 48.170 -23.715 -30.655 1.00 42.47 788 GLY A N 1
ATOM 6112 C CA . GLY A 1 788 ? 48.984 -23.530 -29.458 1.00 42.47 788 GLY A CA 1
ATOM 6113 C C . GLY A 1 788 ? 48.100 -23.312 -28.240 1.00 42.47 788 GLY A C 1
ATOM 6114 O O . GLY A 1 788 ? 47.826 -22.173 -27.878 1.00 42.47 788 GLY A O 1
ATOM 6115 N N . GLY A 1 789 ? 47.646 -24.399 -27.614 1.00 37.19 789 GLY A N 1
ATOM 6116 C CA . GLY A 1 789 ? 46.896 -24.326 -26.363 1.00 37.19 789 GLY A CA 1
ATOM 6117 C C . GLY A 1 789 ? 47.650 -23.504 -25.314 1.00 37.19 789 GLY A C 1
ATOM 6118 O O . GLY A 1 789 ? 48.794 -23.812 -24.977 1.00 37.19 789 GLY A O 1
ATOM 6119 N N . VAL A 1 790 ? 47.006 -22.467 -24.780 1.00 36.34 790 VAL A N 1
ATOM 6120 C CA . VAL A 1 790 ? 47.502 -21.773 -23.591 1.00 36.34 790 VAL A CA 1
ATOM 6121 C C . VAL A 1 790 ? 47.280 -22.722 -22.417 1.00 36.34 790 VAL A C 1
ATOM 6123 O O . VAL A 1 790 ? 46.163 -22.879 -21.928 1.00 36.34 790 VAL A O 1
ATOM 6126 N N . ALA A 1 791 ? 48.332 -23.423 -21.997 1.00 34.25 791 ALA A N 1
ATOM 6127 C CA . ALA A 1 791 ? 48.289 -24.190 -20.762 1.00 34.25 791 ALA A CA 1
ATOM 6128 C C . ALA A 1 791 ? 48.003 -23.229 -19.599 1.00 34.25 791 ALA A C 1
ATOM 6130 O O . ALA A 1 791 ? 48.681 -22.207 -19.459 1.00 34.25 791 ALA A O 1
ATOM 6131 N N . ALA A 1 792 ? 47.014 -23.568 -18.769 1.00 34.94 792 ALA A N 1
ATOM 6132 C CA . ALA A 1 792 ? 46.692 -22.845 -17.547 1.00 34.94 792 ALA A CA 1
ATOM 6133 C C . ALA A 1 792 ? 47.962 -22.696 -16.684 1.00 34.94 792 ALA A C 1
ATOM 6135 O O . ALA A 1 792 ? 48.410 -23.649 -16.048 1.00 34.94 792 ALA A O 1
ATOM 6136 N N . GLY A 1 793 ? 48.571 -21.505 -16.714 1.00 37.19 793 GLY A N 1
ATOM 6137 C CA . GLY A 1 793 ? 49.729 -21.140 -15.891 1.00 37.19 793 GLY A CA 1
ATOM 6138 C C . GLY A 1 793 ? 51.091 -20.958 -16.584 1.00 37.19 793 GLY A C 1
ATOM 6139 O O . GLY A 1 793 ? 52.078 -20.811 -15.868 1.00 37.19 793 GLY A O 1
ATOM 6140 N N . GLY A 1 794 ? 51.204 -20.934 -17.918 1.00 34.41 794 GLY A N 1
ATOM 6141 C CA . GLY A 1 794 ? 52.497 -20.758 -18.612 1.00 34.41 794 GLY A CA 1
ATOM 6142 C C . GLY A 1 794 ? 52.545 -19.571 -19.578 1.00 34.41 794 GLY A C 1
ATOM 6143 O O . GLY A 1 794 ? 51.577 -19.317 -20.286 1.00 34.41 794 GLY A O 1
ATOM 6144 N N . ALA A 1 795 ? 53.678 -18.856 -19.616 1.00 36.53 795 ALA A N 1
ATOM 6145 C CA . ALA A 1 795 ? 53.940 -17.748 -20.540 1.00 36.53 795 ALA A CA 1
ATOM 6146 C C . ALA A 1 795 ? 53.615 -18.120 -21.999 1.00 36.53 795 ALA A C 1
ATOM 6148 O O . ALA A 1 795 ? 53.975 -19.206 -22.453 1.00 36.53 795 ALA A O 1
ATOM 6149 N N . ALA A 1 796 ? 52.957 -17.198 -22.710 1.00 39.12 796 ALA A N 1
ATOM 6150 C CA . ALA A 1 796 ? 52.581 -17.342 -24.112 1.00 39.12 796 ALA A CA 1
ATOM 6151 C C . ALA A 1 796 ? 53.783 -17.798 -24.954 1.00 39.12 796 ALA A C 1
ATOM 6153 O O . ALA A 1 796 ? 54.787 -17.094 -25.056 1.00 39.12 796 ALA A O 1
ATOM 6154 N N . THR A 1 797 ? 53.695 -18.988 -25.544 1.00 41.06 797 THR A N 1
ATOM 6155 C CA . THR A 1 797 ? 54.661 -19.438 -26.546 1.00 41.06 797 THR A CA 1
ATOM 6156 C C . THR A 1 797 ? 54.497 -18.603 -27.811 1.00 41.06 797 THR A C 1
ATOM 6158 O O . THR A 1 797 ? 53.382 -18.457 -28.311 1.00 41.06 797 THR A O 1
ATOM 6161 N N . GLU A 1 798 ? 55.610 -18.062 -28.316 1.00 47.78 798 GLU A N 1
ATOM 6162 C CA . GLU A 1 798 ? 55.699 -17.333 -29.586 1.00 47.78 798 GLU A CA 1
ATOM 6163 C C . GLU A 1 798 ? 55.017 -18.117 -30.716 1.00 47.78 798 GLU A C 1
ATOM 6165 O O . GLU A 1 798 ? 55.440 -19.224 -31.054 1.00 47.78 798 GLU A O 1
ATOM 6170 N N . GLY A 1 799 ? 53.974 -17.541 -31.320 1.00 45.09 799 GLY A N 1
ATOM 6171 C CA . GLY A 1 799 ? 53.412 -18.107 -32.543 1.00 45.09 799 GLY A CA 1
ATOM 6172 C C . GLY A 1 799 ? 52.140 -17.467 -33.089 1.00 45.09 799 GLY A C 1
ATOM 6173 O O . GLY A 1 799 ? 51.993 -17.439 -34.306 1.00 45.09 799 GLY A O 1
ATOM 6174 N N . ASP A 1 800 ? 51.249 -16.927 -32.253 1.00 46.50 800 ASP A N 1
ATOM 6175 C CA . ASP A 1 800 ? 49.993 -16.337 -32.739 1.00 46.50 800 ASP A CA 1
ATOM 6176 C C . ASP A 1 800 ? 49.807 -14.912 -32.210 1.00 46.50 800 ASP A C 1
ATOM 6178 O O . ASP A 1 800 ? 49.602 -14.688 -31.017 1.00 46.50 800 ASP A O 1
ATOM 6182 N N . ASP A 1 801 ? 49.928 -13.930 -33.104 1.00 60.28 801 ASP A N 1
ATOM 6183 C CA . ASP A 1 801 ? 49.673 -12.526 -32.784 1.00 60.28 801 ASP A CA 1
ATOM 6184 C C . ASP A 1 801 ? 48.167 -12.324 -32.522 1.00 60.28 801 ASP A C 1
ATOM 6186 O O . ASP A 1 801 ? 47.315 -12.885 -33.214 1.00 60.28 801 ASP A O 1
ATOM 6190 N N . THR A 1 802 ? 47.822 -11.484 -31.544 1.00 59.19 802 THR A N 1
ATOM 6191 C CA . THR A 1 802 ? 46.432 -11.121 -31.209 1.00 59.19 802 THR A CA 1
ATOM 6192 C C . THR A 1 802 ? 45.693 -10.570 -32.434 1.00 59.19 802 THR A C 1
ATOM 6194 O O . THR A 1 802 ? 44.508 -10.844 -32.619 1.00 59.19 802 THR A O 1
ATOM 6197 N N . ALA A 1 803 ? 46.413 -9.876 -33.325 1.00 62.41 803 ALA A N 1
ATOM 6198 C CA . ALA A 1 803 ? 45.922 -9.445 -34.635 1.00 62.41 803 ALA A CA 1
ATOM 6199 C C . ALA A 1 803 ? 45.420 -10.609 -35.509 1.00 62.41 803 ALA A C 1
ATOM 6201 O O . ALA A 1 803 ? 44.347 -10.523 -36.110 1.00 62.41 803 ALA A O 1
ATOM 6202 N N . ALA A 1 804 ? 46.168 -11.715 -35.553 1.00 65.56 804 ALA A N 1
ATOM 6203 C CA . ALA A 1 804 ? 45.805 -12.904 -36.317 1.00 65.56 804 ALA A CA 1
ATOM 6204 C C . ALA A 1 804 ? 44.602 -13.627 -35.697 1.00 65.56 804 ALA A C 1
ATOM 6206 O O . ALA A 1 804 ? 43.708 -14.059 -36.425 1.00 65.56 804 ALA A O 1
ATOM 6207 N N . TRP A 1 805 ? 44.530 -13.695 -34.364 1.00 69.69 805 TRP A N 1
ATOM 6208 C CA . TRP A 1 805 ? 43.371 -14.253 -33.665 1.00 69.69 805 TRP A CA 1
ATOM 6209 C C . TRP A 1 805 ? 42.089 -13.462 -33.951 1.00 69.69 805 TRP A C 1
ATOM 6211 O O . TRP A 1 805 ? 41.091 -14.059 -34.347 1.00 69.69 805 TRP A O 1
ATOM 6221 N N . MET A 1 806 ? 42.113 -12.129 -33.841 1.00 66.25 806 MET A N 1
ATOM 6222 C CA . MET A 1 806 ? 40.928 -11.311 -34.134 1.00 66.25 806 MET A CA 1
ATOM 6223 C C . MET A 1 806 ? 40.508 -11.408 -35.592 1.00 66.25 806 MET A C 1
ATOM 6225 O O . MET A 1 806 ? 39.317 -11.470 -35.873 1.00 66.25 806 MET A O 1
ATOM 6229 N N . ALA A 1 807 ? 41.464 -11.459 -36.525 1.00 70.56 807 ALA A N 1
ATOM 6230 C CA . ALA A 1 807 ? 41.150 -11.660 -37.933 1.00 70.56 807 ALA A CA 1
ATOM 6231 C C . ALA A 1 807 ? 40.429 -13.000 -38.154 1.00 70.56 807 ALA A C 1
ATOM 6233 O O . ALA A 1 807 ? 39.454 -13.053 -38.899 1.00 70.56 807 ALA A O 1
ATOM 6234 N N . ARG A 1 808 ? 40.849 -14.071 -37.464 1.00 72.75 808 ARG A N 1
ATOM 6235 C CA . ARG A 1 808 ? 40.160 -15.370 -37.506 1.00 72.75 808 ARG A CA 1
ATOM 6236 C C . ARG A 1 808 ? 38.803 -15.342 -36.808 1.00 72.75 808 ARG A C 1
ATOM 6238 O O . ARG A 1 808 ? 37.866 -15.919 -37.343 1.00 72.75 808 ARG A O 1
ATOM 6245 N N . ALA A 1 809 ? 38.674 -14.668 -35.665 1.00 71.38 809 ALA A N 1
ATOM 6246 C CA . ALA A 1 809 ? 37.410 -14.536 -34.939 1.00 71.38 809 ALA A CA 1
ATOM 6247 C C . ALA A 1 809 ? 36.387 -13.715 -35.740 1.00 71.38 809 ALA A C 1
ATOM 6249 O O . ALA A 1 809 ? 35.236 -14.116 -35.881 1.00 71.38 809 ALA A O 1
ATOM 6250 N N . ALA A 1 810 ? 36.826 -12.621 -36.362 1.00 70.19 810 ALA A N 1
ATOM 6251 C CA . ALA A 1 810 ? 36.008 -11.796 -37.241 1.00 70.19 810 ALA A CA 1
ATOM 6252 C C . ALA A 1 810 ? 35.677 -12.483 -38.580 1.00 70.19 810 ALA A C 1
ATOM 6254 O O . ALA A 1 810 ? 34.668 -12.139 -39.197 1.00 70.19 810 ALA A O 1
ATOM 6255 N N . ALA A 1 811 ? 36.500 -13.428 -39.040 1.00 71.12 811 ALA A N 1
ATOM 6256 C CA . ALA A 1 811 ? 36.250 -14.233 -40.237 1.00 71.12 811 ALA A CA 1
ATOM 6257 C C . ALA A 1 811 ? 35.556 -15.573 -39.939 1.00 71.12 811 ALA A C 1
ATOM 6259 O O . ALA A 1 811 ? 35.311 -16.348 -40.865 1.00 71.12 811 ALA A O 1
ATOM 6260 N N . PHE A 1 812 ? 35.264 -15.872 -38.669 1.00 74.75 812 PHE A N 1
ATOM 6261 C CA . PHE A 1 812 ? 34.673 -17.143 -38.283 1.00 74.75 812 PHE A CA 1
ATOM 6262 C C . PHE A 1 812 ? 33.255 -17.257 -38.841 1.00 74.75 812 PHE A C 1
ATOM 6264 O O . PHE A 1 812 ? 32.372 -16.466 -38.510 1.00 74.75 812 PHE A O 1
ATOM 6271 N N . ALA A 1 813 ? 33.049 -18.259 -39.695 1.00 68.56 813 ALA A N 1
ATOM 6272 C CA . ALA A 1 813 ? 31.739 -18.597 -40.217 1.00 68.56 813 ALA A CA 1
ATOM 6273 C C . ALA A 1 813 ? 31.075 -19.607 -39.266 1.00 68.56 813 ALA A C 1
ATOM 6275 O O . ALA A 1 813 ? 31.621 -20.700 -39.080 1.00 68.56 813 ALA A O 1
ATOM 6276 N N . PRO A 1 814 ? 29.925 -19.268 -38.658 1.00 69.50 814 PRO A N 1
ATOM 6277 C CA . PRO A 1 814 ? 29.242 -20.171 -37.746 1.00 69.50 814 PRO A CA 1
ATOM 6278 C C . PRO A 1 814 ? 28.773 -21.440 -38.477 1.00 69.50 814 PRO A C 1
ATOM 6280 O O . PRO A 1 814 ? 28.396 -21.368 -39.653 1.00 69.50 814 PRO A O 1
ATOM 6283 N N . PRO A 1 815 ? 28.735 -22.602 -37.801 1.00 70.56 815 PRO A N 1
ATOM 6284 C CA . PRO A 1 815 ? 27.996 -23.750 -38.308 1.00 70.56 815 PRO A CA 1
ATOM 6285 C C . PRO A 1 815 ? 26.536 -23.341 -38.529 1.00 70.56 815 PRO A C 1
ATOM 6287 O O . PRO A 1 815 ? 25.892 -22.817 -37.621 1.00 70.56 815 PRO A O 1
ATOM 6290 N N . ALA A 1 816 ? 26.019 -23.553 -39.740 1.00 67.56 816 ALA A N 1
ATOM 6291 C CA . ALA A 1 816 ? 24.648 -23.185 -40.064 1.00 67.56 816 ALA A CA 1
ATOM 6292 C C . ALA A 1 816 ? 23.670 -24.165 -39.406 1.00 67.56 816 ALA A C 1
ATOM 6294 O O . ALA A 1 816 ? 23.723 -25.367 -39.675 1.00 67.56 816 ALA A O 1
ATOM 6295 N N . LEU A 1 817 ? 22.759 -23.646 -38.580 1.00 79.94 817 LEU A N 1
ATOM 6296 C CA . LEU A 1 817 ? 21.563 -24.397 -38.211 1.00 79.94 817 LEU A CA 1
ATOM 6297 C C . LEU A 1 817 ? 20.634 -24.482 -39.426 1.00 79.94 817 LEU A C 1
ATOM 6299 O O . LEU A 1 817 ? 20.613 -23.553 -40.238 1.00 79.94 817 LEU A O 1
ATOM 6303 N N . PRO A 1 818 ? 19.855 -25.566 -39.562 1.00 78.44 818 PRO A N 1
ATOM 6304 C CA . PRO A 1 818 ? 18.857 -25.662 -40.613 1.00 78.44 818 PRO A CA 1
ATOM 6305 C C . PRO A 1 818 ? 17.896 -24.469 -40.543 1.00 78.44 818 PRO A C 1
ATOM 6307 O O . PRO A 1 818 ? 17.368 -24.132 -39.480 1.00 78.44 818 PRO A O 1
ATOM 6310 N N . GLU A 1 819 ? 17.686 -23.824 -41.686 1.00 85.31 819 GLU A N 1
ATOM 6311 C CA . GLU A 1 819 ? 16.651 -22.813 -41.880 1.00 85.31 819 GLU A CA 1
ATOM 6312 C C . GLU A 1 819 ? 15.568 -23.375 -42.799 1.00 85.31 819 GLU A C 1
ATOM 6314 O O . GLU A 1 819 ? 15.827 -24.238 -43.648 1.00 85.31 819 GLU A O 1
ATOM 6319 N N . SER A 1 820 ? 14.348 -22.844 -42.688 1.00 84.81 820 SER A N 1
ATOM 6320 C CA . SER A 1 820 ? 13.299 -23.177 -43.650 1.00 84.81 820 SER A CA 1
ATOM 6321 C C . SER A 1 820 ? 13.771 -22.834 -45.067 1.00 84.81 820 SER A C 1
ATOM 6323 O O . SER A 1 820 ? 14.459 -21.836 -45.291 1.00 84.81 820 SER A O 1
ATOM 6325 N N . ARG A 1 821 ? 13.396 -23.648 -46.062 1.00 86.06 821 ARG A N 1
ATOM 6326 C CA . ARG A 1 821 ? 13.857 -23.468 -47.453 1.00 86.06 821 ARG A CA 1
ATOM 6327 C C . ARG A 1 821 ? 13.641 -22.039 -47.960 1.00 86.06 821 ARG A C 1
ATOM 6329 O O . ARG A 1 821 ? 14.502 -21.491 -48.642 1.00 86.06 821 ARG A O 1
ATOM 6336 N N . THR A 1 822 ? 12.493 -21.455 -47.629 1.00 87.38 822 THR A N 1
ATOM 6337 C CA . THR A 1 822 ? 12.124 -20.091 -48.018 1.00 87.38 822 THR A CA 1
ATOM 6338 C C . THR A 1 822 ? 13.013 -19.056 -47.338 1.00 87.38 822 THR A C 1
ATOM 6340 O O . THR A 1 822 ? 13.479 -18.126 -47.994 1.00 87.38 822 THR A O 1
ATOM 6343 N N . PHE A 1 823 ? 13.289 -19.224 -46.044 1.00 90.62 823 PHE A N 1
ATOM 6344 C CA . PHE A 1 823 ? 14.148 -18.298 -45.319 1.00 90.62 823 PHE A CA 1
ATOM 6345 C C . PHE A 1 823 ? 15.611 -18.419 -45.755 1.00 90.62 823 PHE A C 1
ATOM 6347 O O . PHE A 1 823 ? 16.265 -17.403 -45.968 1.00 90.62 823 PHE A O 1
ATOM 6354 N N . GLN A 1 824 ? 16.101 -19.635 -46.014 1.00 91.38 824 GLN A N 1
ATOM 6355 C CA . GLN A 1 824 ? 17.447 -19.850 -46.545 1.00 91.38 824 GLN A CA 1
ATOM 6356 C C . GLN A 1 824 ? 17.639 -19.172 -47.910 1.00 91.38 824 GLN A C 1
ATOM 6358 O O . GLN A 1 824 ? 18.651 -18.516 -48.136 1.00 91.38 824 GLN A O 1
ATOM 6363 N N . GLN A 1 825 ? 16.648 -19.255 -48.805 1.00 93.44 825 GLN A N 1
ATOM 6364 C CA . GLN A 1 825 ? 16.680 -18.541 -50.089 1.00 93.44 825 GLN A CA 1
ATOM 6365 C C . GLN A 1 825 ? 16.731 -17.019 -49.909 1.00 93.44 825 GLN A C 1
ATOM 6367 O O . GLN A 1 825 ? 17.432 -16.336 -50.658 1.00 93.44 825 GLN A O 1
ATOM 6372 N N . ALA A 1 826 ? 16.005 -16.488 -48.921 1.00 94.56 826 ALA A N 1
ATOM 6373 C CA . ALA A 1 826 ? 16.051 -15.071 -48.584 1.00 94.56 826 ALA A CA 1
ATOM 6374 C C . ALA A 1 826 ? 17.425 -14.669 -48.026 1.00 94.56 826 ALA A C 1
ATOM 6376 O O . ALA A 1 826 ? 17.966 -13.655 -48.461 1.00 94.56 826 ALA A O 1
ATOM 6377 N N . LEU A 1 827 ? 18.022 -15.477 -47.141 1.00 93.25 827 LEU A N 1
ATOM 6378 C CA . LEU A 1 827 ? 19.375 -15.253 -46.622 1.00 93.25 827 LEU A CA 1
ATOM 6379 C C . LEU A 1 827 ? 20.422 -15.267 -47.739 1.00 93.25 827 LEU A C 1
ATOM 6381 O O . LEU A 1 827 ? 21.251 -14.364 -47.799 1.00 93.25 827 LEU A O 1
ATOM 6385 N N . ASP A 1 828 ? 20.372 -16.237 -48.654 1.00 94.50 828 ASP A N 1
ATOM 6386 C CA . ASP A 1 828 ? 21.338 -16.339 -49.754 1.00 94.50 828 ASP A CA 1
ATOM 6387 C C . ASP A 1 828 ? 21.225 -15.154 -50.727 1.00 94.50 828 ASP A C 1
ATOM 6389 O O . ASP A 1 828 ? 22.237 -14.604 -51.171 1.00 94.50 828 ASP A O 1
ATOM 6393 N N . LEU A 1 829 ? 19.998 -14.709 -51.025 1.00 96.19 829 LEU A N 1
ATOM 6394 C CA . LEU A 1 829 ? 19.762 -13.512 -51.833 1.00 96.19 829 LEU A CA 1
ATOM 6395 C C . LEU A 1 829 ? 20.231 -12.242 -51.110 1.00 96.19 829 LEU A C 1
ATOM 6397 O O . LEU A 1 829 ? 20.908 -11.408 -51.713 1.00 96.19 829 LEU A O 1
ATOM 6401 N N . ALA A 1 830 ? 19.890 -12.097 -49.829 1.00 96.44 830 ALA A N 1
ATOM 6402 C CA . ALA A 1 830 ? 20.302 -10.963 -49.013 1.00 96.44 830 ALA A CA 1
ATOM 6403 C C . ALA A 1 830 ? 21.830 -10.887 -48.898 1.00 96.44 830 ALA A C 1
ATOM 6405 O O . ALA A 1 830 ? 22.387 -9.793 -49.004 1.00 96.44 830 ALA A O 1
ATOM 6406 N N . ARG A 1 831 ? 22.512 -12.031 -48.761 1.00 94.94 831 ARG A N 1
ATOM 6407 C CA . ARG A 1 831 ? 23.976 -12.128 -48.747 1.00 94.94 831 ARG A CA 1
ATOM 6408 C C . ARG A 1 831 ? 24.572 -11.667 -50.077 1.00 94.94 831 ARG A C 1
ATOM 6410 O O . ARG A 1 831 ? 25.394 -10.762 -50.092 1.00 94.94 831 ARG A O 1
ATOM 6417 N N . ALA A 1 832 ? 24.063 -12.172 -51.203 1.00 95.88 832 ALA A N 1
ATOM 6418 C CA . ALA A 1 832 ? 24.524 -11.758 -52.531 1.00 95.88 832 ALA A CA 1
ATOM 6419 C C . ALA A 1 832 ? 24.314 -10.257 -52.822 1.00 95.88 832 ALA A C 1
ATOM 6421 O O . ALA A 1 832 ? 25.046 -9.676 -53.628 1.00 95.88 832 ALA A O 1
ATOM 6422 N N . LEU A 1 833 ? 23.304 -9.630 -52.206 1.00 96.19 833 LEU A N 1
ATOM 6423 C CA . LEU A 1 833 ? 23.076 -8.183 -52.266 1.00 96.19 833 LEU A CA 1
ATOM 6424 C C . LEU A 1 833 ? 24.040 -7.417 -51.352 1.00 96.19 833 LEU A C 1
ATOM 6426 O O . LEU A 1 833 ? 24.598 -6.404 -51.779 1.00 96.19 833 LEU A O 1
ATOM 6430 N N . ALA A 1 834 ? 24.263 -7.908 -50.132 1.00 93.81 834 ALA A N 1
ATOM 6431 C CA . ALA A 1 834 ? 25.204 -7.326 -49.181 1.00 93.81 834 ALA A CA 1
ATOM 6432 C C . ALA A 1 834 ? 26.640 -7.334 -49.730 1.00 93.81 834 ALA A C 1
ATOM 6434 O O . ALA A 1 834 ? 27.294 -6.296 -49.721 1.00 93.81 834 ALA A O 1
ATOM 6435 N N . ASP A 1 835 ? 27.069 -8.439 -50.349 1.00 92.50 835 ASP A N 1
ATOM 6436 C CA . ASP A 1 835 ? 28.387 -8.579 -50.993 1.00 92.50 835 ASP A CA 1
ATOM 6437 C C . ASP A 1 835 ? 28.614 -7.574 -52.139 1.00 92.50 835 ASP A C 1
ATOM 6439 O O . ASP A 1 835 ? 29.747 -7.291 -52.528 1.00 92.50 835 ASP A O 1
ATOM 6443 N N . ARG A 1 836 ? 27.533 -7.018 -52.704 1.00 93.56 836 ARG A N 1
ATOM 6444 C CA . ARG A 1 836 ? 27.568 -5.973 -53.744 1.00 93.56 836 ARG A CA 1
ATOM 6445 C C . ARG A 1 836 ? 27.412 -4.557 -53.179 1.00 93.56 836 ARG A C 1
ATOM 6447 O O . ARG A 1 836 ? 27.287 -3.615 -53.959 1.00 93.56 836 ARG A O 1
ATOM 6454 N N . GLY A 1 837 ? 27.375 -4.405 -51.854 1.00 92.12 837 GLY A N 1
ATOM 6455 C CA . GLY A 1 837 ? 27.164 -3.135 -51.154 1.00 92.12 837 GLY A CA 1
ATOM 6456 C C . GLY A 1 837 ? 25.711 -2.642 -51.143 1.00 92.12 837 GLY A C 1
ATOM 6457 O O . GLY A 1 837 ? 25.453 -1.506 -50.754 1.00 92.12 837 GLY A O 1
ATOM 6458 N N . ALA A 1 838 ? 24.739 -3.459 -51.564 1.00 95.06 838 ALA A N 1
ATOM 6459 C CA . ALA A 1 838 ? 23.323 -3.084 -51.613 1.00 95.06 838 ALA A CA 1
ATOM 6460 C C . ALA A 1 838 ? 22.622 -3.354 -50.266 1.00 95.06 838 ALA A C 1
ATOM 6462 O O . ALA A 1 838 ? 21.681 -4.147 -50.186 1.00 95.06 838 ALA A O 1
ATOM 6463 N N . THR A 1 839 ? 23.089 -2.705 -49.195 1.00 94.25 839 THR A N 1
ATOM 6464 C CA . THR A 1 839 ? 22.685 -2.990 -47.803 1.00 94.25 839 THR A CA 1
ATOM 6465 C C . THR A 1 839 ? 21.191 -2.784 -47.537 1.00 94.25 839 THR A C 1
ATOM 6467 O O . THR A 1 839 ? 20.569 -3.614 -46.879 1.00 94.25 839 THR A O 1
ATOM 6470 N N . ASP A 1 840 ? 20.570 -1.742 -48.094 1.00 95.50 840 ASP A N 1
ATOM 6471 C CA . ASP A 1 840 ? 19.127 -1.497 -47.935 1.00 95.50 840 ASP A CA 1
ATOM 6472 C C . ASP A 1 840 ? 18.264 -2.525 -48.675 1.00 95.50 840 ASP A C 1
ATOM 6474 O O . ASP A 1 840 ? 17.220 -2.941 -48.174 1.00 95.50 840 ASP A O 1
ATOM 6478 N N . GLN A 1 841 ? 18.709 -2.975 -49.852 1.00 95.88 841 GLN A N 1
ATOM 6479 C CA . GLN A 1 841 ? 18.020 -4.030 -50.603 1.00 95.88 841 GLN A CA 1
ATOM 6480 C C . GLN A 1 841 ? 18.172 -5.382 -49.902 1.00 95.88 841 GLN A C 1
ATOM 6482 O O . GLN A 1 841 ? 17.212 -6.143 -49.831 1.00 95.88 841 GLN A O 1
ATOM 6487 N N . SER A 1 842 ? 19.356 -5.651 -49.345 1.00 97.25 842 SER A N 1
ATOM 6488 C CA . SER A 1 842 ? 19.610 -6.812 -48.490 1.00 97.25 842 SER A CA 1
ATOM 6489 C C . SER A 1 842 ? 18.675 -6.816 -47.274 1.00 97.25 842 SER A C 1
ATOM 6491 O O . SER A 1 842 ? 17.975 -7.801 -47.041 1.00 97.25 842 SER A O 1
ATOM 6493 N N . TRP A 1 843 ? 18.559 -5.683 -46.568 1.00 97.50 843 TRP A N 1
ATOM 6494 C CA . TRP A 1 843 ? 17.621 -5.539 -45.453 1.00 97.50 843 TRP A CA 1
ATOM 6495 C C . TRP A 1 843 ? 16.165 -5.732 -45.881 1.00 97.50 843 TRP A C 1
ATOM 6497 O O . TRP A 1 843 ? 15.439 -6.440 -45.197 1.00 97.50 843 TRP A O 1
ATOM 6507 N N . ALA A 1 844 ? 15.732 -5.168 -47.011 1.00 96.75 844 ALA A N 1
ATOM 6508 C CA . ALA A 1 844 ? 14.356 -5.326 -47.485 1.00 96.75 844 ALA A CA 1
ATOM 6509 C C . ALA A 1 844 ? 13.988 -6.799 -47.752 1.00 96.75 844 ALA A C 1
ATOM 6511 O O . ALA A 1 844 ? 12.868 -7.218 -47.461 1.00 96.75 844 ALA A O 1
ATOM 6512 N N . VAL A 1 845 ? 14.935 -7.595 -48.267 1.00 97.06 845 VAL A N 1
ATOM 6513 C CA . VAL A 1 845 ? 14.759 -9.048 -48.445 1.00 97.06 845 VAL A CA 1
ATOM 6514 C C . VAL A 1 845 ? 14.623 -9.752 -47.093 1.00 97.06 845 VAL A C 1
ATOM 6516 O O . VAL A 1 845 ? 13.727 -10.579 -46.929 1.00 97.06 845 VAL A O 1
ATOM 6519 N N . ILE A 1 846 ? 15.468 -9.400 -46.119 1.00 96.31 846 ILE A N 1
ATOM 6520 C CA . ILE A 1 846 ? 15.408 -9.951 -44.758 1.00 96.31 846 ILE A CA 1
ATOM 6521 C C . ILE A 1 846 ? 14.081 -9.577 -44.093 1.00 96.31 846 ILE A C 1
ATOM 6523 O O . ILE A 1 846 ? 13.359 -10.458 -43.636 1.00 96.31 846 ILE A O 1
ATOM 6527 N N . GLU A 1 847 ? 13.721 -8.293 -44.086 1.00 95.81 847 GLU A N 1
ATOM 6528 C CA . GLU A 1 847 ? 12.513 -7.767 -43.448 1.00 95.81 847 GLU A CA 1
ATOM 6529 C C . GLU A 1 847 ? 11.241 -8.424 -43.994 1.00 95.81 847 GLU A C 1
ATOM 6531 O O . GLU A 1 847 ? 10.355 -8.779 -43.219 1.00 95.81 847 GLU A O 1
ATOM 6536 N N . ALA A 1 848 ? 11.173 -8.671 -45.306 1.00 94.38 848 ALA A N 1
ATOM 6537 C CA . ALA A 1 848 ? 10.052 -9.379 -45.922 1.00 94.38 848 ALA A CA 1
ATOM 6538 C C . ALA A 1 848 ? 9.973 -10.865 -45.518 1.00 94.38 848 ALA A C 1
ATOM 6540 O O . ALA A 1 848 ? 8.884 -11.443 -45.462 1.00 94.38 848 ALA A O 1
ATOM 6541 N N . ALA A 1 849 ? 11.115 -11.496 -45.236 1.00 94.12 849 ALA A N 1
ATOM 6542 C CA . ALA A 1 849 ? 11.185 -12.898 -44.841 1.00 94.12 849 ALA A CA 1
ATOM 6543 C C . ALA A 1 849 ? 10.912 -13.116 -43.341 1.00 94.12 849 ALA A C 1
ATOM 6545 O O . ALA A 1 849 ? 10.417 -14.179 -42.967 1.00 94.12 849 ALA A O 1
ATOM 6546 N N . LEU A 1 850 ? 11.182 -12.116 -42.492 1.00 92.81 850 LEU A N 1
ATOM 6547 C CA . LEU A 1 850 ? 11.077 -12.209 -41.031 1.00 92.81 850 LEU A CA 1
ATOM 6548 C C . LEU A 1 850 ? 9.723 -12.731 -40.510 1.00 92.81 850 LEU A C 1
ATOM 6550 O O . LEU A 1 850 ? 9.760 -13.637 -39.682 1.00 92.81 850 LEU A O 1
ATOM 6554 N N . PRO A 1 851 ? 8.540 -12.263 -40.966 1.00 92.44 851 PRO A N 1
ATOM 6555 C CA . PRO A 1 851 ? 7.254 -12.754 -40.451 1.00 92.44 851 PRO A CA 1
ATOM 6556 C C . PRO A 1 851 ? 7.013 -14.256 -40.657 1.00 92.44 851 PRO A C 1
ATOM 6558 O O . PRO A 1 851 ? 6.180 -14.838 -39.967 1.00 92.44 851 PRO A O 1
ATOM 6561 N N . HIS A 1 852 ? 7.741 -14.866 -41.599 1.00 88.25 852 HIS A N 1
ATOM 6562 C CA . HIS A 1 852 ? 7.632 -16.273 -41.989 1.00 88.25 852 HIS A CA 1
ATOM 6563 C C . HIS A 1 852 ? 8.762 -17.142 -41.415 1.00 88.25 852 HIS A C 1
ATOM 6565 O O . HIS A 1 852 ? 8.856 -18.328 -41.736 1.00 88.25 852 HIS A O 1
ATOM 6571 N N . TRP A 1 853 ? 9.660 -16.558 -40.620 1.00 90.44 853 TRP A N 1
ATOM 6572 C CA . TRP A 1 853 ? 10.748 -17.294 -39.995 1.00 90.44 853 TRP A CA 1
ATOM 6573 C C . TRP A 1 853 ? 10.248 -18.104 -38.794 1.00 90.44 853 TRP A C 1
ATOM 6575 O O . TRP A 1 853 ? 9.551 -17.570 -37.930 1.00 90.44 853 TRP A O 1
ATOM 6585 N N . HIS A 1 854 ? 10.670 -19.365 -38.712 1.00 84.19 854 HIS A N 1
ATOM 6586 C CA . HIS A 1 854 ? 10.489 -20.229 -37.550 1.00 84.19 854 HIS A CA 1
ATOM 6587 C C . HIS A 1 854 ? 11.767 -21.041 -37.313 1.00 84.19 854 HIS A C 1
ATOM 6589 O O . HIS A 1 854 ? 12.443 -21.432 -38.264 1.00 84.19 854 HIS A O 1
ATOM 6595 N N . GLY A 1 855 ? 12.092 -21.294 -36.047 1.00 81.56 855 GLY A N 1
ATOM 6596 C CA . GLY A 1 855 ? 13.175 -22.196 -35.668 1.00 81.56 855 GLY A CA 1
ATOM 6597 C C . GLY A 1 855 ? 12.660 -23.612 -35.408 1.00 81.56 855 GLY A C 1
ATOM 6598 O O . GLY A 1 855 ? 11.596 -23.783 -34.818 1.00 81.56 855 GLY A O 1
ATOM 6599 N N . ASP A 1 856 ? 13.446 -24.619 -35.788 1.00 78.81 856 ASP A N 1
ATOM 6600 C CA . ASP A 1 856 ? 13.127 -26.044 -35.571 1.00 78.81 856 ASP A CA 1
ATOM 6601 C C . ASP A 1 856 ? 13.479 -26.539 -34.151 1.00 78.81 856 ASP A C 1
ATOM 6603 O O . ASP A 1 856 ? 13.328 -27.715 -33.830 1.00 78.81 856 ASP A O 1
ATOM 6607 N N . SER A 1 857 ? 13.949 -25.635 -33.287 1.00 84.06 857 SER A N 1
ATOM 6608 C CA . SER A 1 857 ? 14.309 -25.899 -31.892 1.00 84.06 857 SER A CA 1
ATOM 6609 C C . SER A 1 857 ? 13.528 -24.965 -30.960 1.00 84.06 857 SER A C 1
ATOM 6611 O O . SER A 1 857 ? 13.348 -23.785 -31.289 1.00 84.06 857 SER A O 1
ATOM 6613 N N . PRO A 1 858 ? 13.095 -25.437 -29.774 1.00 82.75 858 PRO A N 1
ATOM 6614 C CA . PRO A 1 858 ? 12.454 -24.585 -28.772 1.00 82.75 858 PRO A CA 1
ATOM 6615 C C . PRO A 1 858 ? 13.383 -23.473 -28.261 1.00 82.75 858 PRO A C 1
ATOM 6617 O O . PRO A 1 858 ? 12.903 -22.472 -27.741 1.00 82.75 858 PRO A O 1
ATOM 6620 N N . HIS A 1 859 ? 14.697 -23.596 -28.466 1.00 90.75 859 HIS A N 1
ATOM 6621 C CA . HIS A 1 859 ? 15.684 -22.592 -28.068 1.00 90.75 859 HIS A CA 1
ATOM 6622 C C . HIS A 1 859 ? 15.931 -21.514 -29.136 1.00 90.75 859 HIS A C 1
ATOM 6624 O O . HIS A 1 859 ? 16.797 -20.664 -28.959 1.00 90.75 859 HIS A O 1
ATOM 6630 N N . ARG A 1 860 ? 15.167 -21.515 -30.238 1.00 90.12 860 ARG A N 1
ATOM 6631 C CA . ARG A 1 860 ? 15.301 -20.541 -31.330 1.00 90.12 860 ARG A CA 1
ATOM 6632 C C . ARG A 1 860 ? 14.086 -19.626 -31.402 1.00 90.12 860 ARG A C 1
ATOM 6634 O O . ARG A 1 860 ? 13.015 -20.022 -31.857 1.00 90.12 860 ARG A O 1
ATOM 6641 N N . ILE A 1 861 ? 14.284 -18.379 -30.982 1.00 91.69 861 ILE A N 1
ATOM 6642 C CA . ILE A 1 861 ? 13.256 -17.321 -30.985 1.00 91.69 861 ILE A CA 1
ATOM 6643 C C . ILE A 1 861 ? 13.568 -16.170 -31.947 1.00 91.69 861 ILE A C 1
ATOM 6645 O O . ILE A 1 861 ? 12.688 -15.371 -32.260 1.00 91.69 861 ILE A O 1
ATOM 6649 N N . ALA A 1 862 ? 14.799 -16.101 -32.459 1.00 92.50 862 ALA A N 1
ATOM 6650 C CA . ALA A 1 862 ? 15.220 -15.135 -33.463 1.00 92.50 862 ALA A CA 1
ATOM 6651 C C . ALA A 1 862 ? 16.345 -15.711 -34.348 1.00 92.50 862 ALA A C 1
ATOM 6653 O O . ALA A 1 862 ? 17.100 -16.569 -33.886 1.00 92.50 862 ALA A O 1
ATOM 6654 N N . PRO A 1 863 ? 16.500 -15.241 -35.600 1.00 92.69 863 PRO A N 1
ATOM 6655 C CA . PRO A 1 863 ? 17.577 -15.676 -36.489 1.00 92.69 863 PRO A CA 1
ATOM 6656 C C . PRO A 1 863 ? 18.916 -15.034 -36.087 1.00 92.69 863 PRO A C 1
ATOM 6658 O O . PRO A 1 863 ? 19.323 -14.012 -36.644 1.00 92.69 863 PRO A O 1
ATOM 6661 N N . VAL A 1 864 ? 19.621 -15.638 -35.121 1.00 92.25 864 VAL A N 1
ATOM 6662 C CA . VAL A 1 864 ? 20.924 -15.156 -34.607 1.00 92.25 864 VAL A CA 1
ATOM 6663 C C . VAL A 1 864 ? 21.983 -15.034 -35.708 1.00 92.25 864 VAL A C 1
ATOM 6665 O O . VAL A 1 864 ? 22.861 -14.182 -35.609 1.00 92.25 864 VAL A O 1
ATOM 6668 N N . VAL A 1 865 ? 21.854 -15.787 -36.807 1.00 89.62 865 VAL A N 1
ATOM 6669 C CA . VAL A 1 865 ? 22.715 -15.672 -37.998 1.00 89.62 865 VAL A CA 1
ATOM 6670 C C . VAL A 1 865 ? 22.795 -14.245 -38.555 1.00 89.62 865 VAL A C 1
ATOM 6672 O O . VAL A 1 865 ? 23.838 -13.841 -39.057 1.00 89.62 865 VAL A O 1
ATOM 6675 N N . LEU A 1 866 ? 21.741 -13.434 -38.401 1.00 92.44 866 LEU A N 1
ATOM 6676 C CA . LEU A 1 866 ? 21.757 -12.022 -38.801 1.00 92.44 866 LEU A CA 1
ATOM 6677 C C . LEU A 1 866 ? 22.739 -11.184 -37.965 1.00 92.44 866 LEU A C 1
ATOM 6679 O O . LEU A 1 866 ? 23.250 -10.173 -38.439 1.00 92.44 866 LEU A O 1
ATOM 6683 N N . LEU A 1 867 ? 23.011 -11.604 -36.727 1.00 90.75 867 LEU A N 1
ATOM 6684 C CA . LEU A 1 867 ? 24.004 -10.997 -35.846 1.00 90.75 867 LEU A CA 1
ATOM 6685 C C . LEU A 1 867 ? 25.375 -11.674 -35.930 1.00 90.75 867 LEU A C 1
ATOM 6687 O O . LEU A 1 867 ? 26.306 -11.162 -35.326 1.00 90.75 867 LEU A O 1
ATOM 6691 N N . THR A 1 868 ? 25.557 -12.795 -36.620 1.00 87.12 868 THR A N 1
ATOM 6692 C CA . THR A 1 868 ? 26.847 -13.513 -36.594 1.00 87.12 868 THR A CA 1
ATOM 6693 C C . THR A 1 868 ? 27.493 -13.665 -37.964 1.00 87.12 868 THR A C 1
ATOM 6695 O O . THR A 1 868 ? 28.718 -13.733 -38.035 1.00 87.12 868 THR A O 1
ATOM 6698 N N . ASP A 1 869 ? 26.722 -13.643 -39.052 1.00 86.88 869 ASP A N 1
ATOM 6699 C CA . ASP A 1 869 ? 27.256 -13.702 -40.413 1.00 86.88 869 ASP A CA 1
ATOM 6700 C C . ASP A 1 869 ? 27.984 -12.388 -40.776 1.00 86.88 869 ASP A C 1
ATOM 6702 O O . ASP A 1 869 ? 27.372 -11.310 -40.750 1.00 86.88 869 ASP A O 1
ATOM 6706 N N . PRO A 1 870 ? 29.276 -12.447 -41.153 1.00 83.94 870 PRO A N 1
ATOM 6707 C CA . PRO A 1 870 ? 30.047 -11.271 -41.544 1.00 83.94 870 PRO A CA 1
ATOM 6708 C C . PRO A 1 870 ? 29.410 -10.441 -42.666 1.00 83.94 870 PRO A C 1
ATOM 6710 O O . PRO A 1 870 ? 29.556 -9.218 -42.661 1.00 83.94 870 PRO A O 1
ATOM 6713 N N . ALA A 1 871 ? 28.680 -11.070 -43.595 1.00 88.00 871 ALA A N 1
ATOM 6714 C CA . ALA A 1 871 ? 28.045 -10.372 -44.712 1.00 88.00 871 ALA A CA 1
ATOM 6715 C C . ALA A 1 871 ? 26.932 -9.412 -44.260 1.00 88.00 871 ALA A C 1
ATOM 6717 O O . ALA A 1 871 ? 26.624 -8.444 -44.952 1.00 88.00 871 ALA A O 1
ATOM 6718 N N . PHE A 1 872 ? 26.336 -9.640 -43.085 1.00 91.38 872 PHE A N 1
ATOM 6719 C CA . PHE A 1 872 ? 25.242 -8.818 -42.568 1.00 91.38 872 PHE A CA 1
ATOM 6720 C C . PHE A 1 872 ? 25.688 -7.719 -41.596 1.00 91.38 872 PHE A C 1
ATOM 6722 O O . PHE A 1 872 ? 24.841 -6.943 -41.152 1.00 91.38 872 PHE A O 1
ATOM 6729 N N . ARG A 1 873 ? 26.991 -7.576 -41.306 1.00 87.50 873 ARG A N 1
ATOM 6730 C CA . ARG A 1 873 ? 27.511 -6.566 -40.359 1.00 87.50 873 ARG A CA 1
ATOM 6731 C C . ARG A 1 873 ? 27.074 -5.138 -40.681 1.00 87.50 873 ARG A C 1
ATOM 6733 O O . ARG A 1 873 ? 26.635 -4.423 -39.789 1.00 87.50 873 ARG A O 1
ATOM 6740 N N . GLU A 1 874 ? 27.163 -4.739 -41.948 1.00 88.25 874 GLU A N 1
ATOM 6741 C CA . GLU A 1 874 ? 26.742 -3.402 -42.401 1.00 88.25 874 GLU A CA 1
ATOM 6742 C C . GLU A 1 874 ? 25.235 -3.321 -42.701 1.00 88.25 874 GLU A C 1
ATOM 6744 O O . GLU A 1 874 ? 24.668 -2.236 -42.830 1.00 88.25 874 GLU A O 1
ATOM 6749 N N . VAL A 1 875 ? 24.563 -4.472 -42.809 1.00 95.06 875 VAL A N 1
ATOM 6750 C CA . VAL A 1 875 ? 23.126 -4.560 -43.095 1.00 95.06 875 VAL A CA 1
ATOM 6751 C C . VAL A 1 875 ? 22.308 -4.401 -41.815 1.00 95.06 875 VAL A C 1
ATOM 6753 O O . VAL A 1 875 ? 21.308 -3.680 -41.816 1.00 95.06 875 VAL A O 1
ATOM 6756 N N . ILE A 1 876 ? 22.716 -5.045 -40.720 1.00 93.94 876 ILE A N 1
ATOM 6757 C CA . ILE A 1 876 ? 21.967 -5.108 -39.461 1.00 93.94 876 ILE A CA 1
ATOM 6758 C C . ILE A 1 876 ? 22.455 -4.022 -38.499 1.00 93.94 876 ILE A C 1
ATOM 6760 O O . ILE A 1 876 ? 23.338 -4.225 -37.671 1.00 93.94 876 ILE A O 1
ATOM 6764 N N . THR A 1 877 ? 21.840 -2.844 -38.603 1.00 91.94 877 THR A N 1
ATOM 6765 C CA . THR A 1 877 ? 22.017 -1.741 -37.645 1.00 91.94 877 THR A CA 1
ATOM 6766 C C . THR A 1 877 ? 21.305 -2.035 -36.314 1.00 91.94 877 THR A C 1
ATOM 6768 O O . THR A 1 877 ? 20.404 -2.876 -36.288 1.00 91.94 877 THR A O 1
ATOM 6771 N N . PRO A 1 878 ? 21.595 -1.309 -35.214 1.00 86.56 878 PRO A N 1
ATOM 6772 C CA . PRO A 1 878 ? 20.894 -1.503 -33.937 1.00 86.56 878 PRO A CA 1
ATOM 6773 C C . PRO A 1 878 ? 19.365 -1.391 -34.046 1.00 86.56 878 PRO A C 1
ATOM 6775 O O . PRO A 1 878 ? 18.625 -2.175 -33.454 1.00 86.56 878 PRO A O 1
ATOM 6778 N N . ALA A 1 879 ? 18.866 -0.459 -34.864 1.00 86.44 879 ALA A N 1
ATOM 6779 C CA . ALA A 1 879 ? 17.433 -0.324 -35.121 1.00 86.44 879 ALA A CA 1
ATOM 6780 C C . ALA A 1 879 ? 16.860 -1.544 -35.864 1.00 86.44 879 ALA A C 1
ATOM 6782 O O . ALA A 1 879 ? 15.778 -2.024 -35.527 1.00 86.44 879 ALA A O 1
ATOM 6783 N N . ARG A 1 880 ? 17.598 -2.077 -36.847 1.00 95.69 880 ARG A N 1
ATOM 6784 C CA . ARG A 1 880 ? 17.215 -3.280 -37.600 1.00 95.69 880 ARG A CA 1
ATOM 6785 C C . ARG A 1 880 ? 17.279 -4.536 -36.733 1.00 95.69 880 ARG A C 1
ATOM 6787 O O . ARG A 1 880 ? 16.367 -5.349 -36.807 1.00 95.69 880 ARG A O 1
ATOM 6794 N N . ALA A 1 881 ? 18.266 -4.659 -35.848 1.00 92.06 881 ALA A N 1
ATOM 6795 C CA . ALA A 1 881 ? 18.351 -5.744 -34.871 1.00 92.06 881 ALA A CA 1
ATOM 6796 C C . ALA A 1 881 ? 17.127 -5.759 -33.935 1.00 92.06 881 ALA A C 1
ATOM 6798 O O . ALA A 1 881 ? 16.450 -6.780 -33.817 1.00 92.06 881 ALA A O 1
ATOM 6799 N N . ARG A 1 882 ? 16.737 -4.604 -33.379 1.00 92.19 882 ARG A N 1
ATOM 6800 C CA . ARG A 1 882 ? 15.488 -4.481 -32.600 1.00 92.19 882 ARG A CA 1
ATOM 6801 C C . ARG A 1 882 ? 14.257 -4.813 -33.439 1.00 92.19 882 ARG A C 1
ATOM 6803 O O . ARG A 1 882 ? 13.322 -5.452 -32.954 1.00 92.19 882 ARG A O 1
ATOM 6810 N N . ARG A 1 883 ? 14.246 -4.414 -34.714 1.00 91.56 883 ARG A N 1
ATOM 6811 C CA . ARG A 1 883 ? 13.164 -4.739 -35.652 1.00 91.56 883 ARG A CA 1
ATOM 6812 C C . ARG A 1 883 ? 13.049 -6.242 -35.905 1.00 91.56 883 ARG A C 1
ATOM 6814 O O . ARG A 1 883 ? 11.926 -6.731 -35.995 1.00 91.56 883 ARG A O 1
ATOM 6821 N N . VAL A 1 884 ? 14.162 -6.981 -35.956 1.00 94.75 884 VAL A N 1
ATOM 6822 C CA . VAL A 1 884 ? 14.159 -8.447 -36.104 1.00 94.75 884 VAL A CA 1
ATOM 6823 C C . VAL A 1 884 ? 13.313 -9.096 -35.012 1.00 94.75 884 VAL A C 1
ATOM 6825 O O . VAL A 1 884 ? 12.416 -9.871 -35.340 1.00 94.75 884 VAL A O 1
ATOM 6828 N N . VAL A 1 885 ? 13.546 -8.749 -33.746 1.00 94.06 885 VAL A N 1
ATOM 6829 C CA . VAL A 1 885 ? 12.882 -9.390 -32.595 1.00 94.06 885 VAL A CA 1
ATOM 6830 C C . VAL A 1 885 ? 11.492 -8.832 -32.287 1.00 94.06 885 VAL A C 1
ATOM 6832 O O . VAL A 1 885 ? 10.660 -9.543 -31.745 1.00 94.06 885 VAL A O 1
ATOM 6835 N N . THR A 1 886 ? 11.199 -7.587 -32.669 1.00 92.69 886 THR A N 1
ATOM 6836 C CA . THR A 1 886 ? 9.868 -6.969 -32.466 1.00 92.69 886 THR A CA 1
ATOM 6837 C C . THR A 1 886 ? 8.883 -7.228 -33.601 1.00 92.69 886 THR A C 1
ATOM 6839 O O . THR A 1 886 ? 7.708 -6.891 -33.480 1.00 92.69 886 THR A O 1
ATOM 6842 N N . THR A 1 887 ? 9.335 -7.803 -34.717 1.00 92.88 887 THR A N 1
ATOM 6843 C CA . THR A 1 887 ? 8.441 -8.188 -35.814 1.00 92.88 887 THR A CA 1
ATOM 6844 C C . THR A 1 887 ? 7.695 -9.467 -35.419 1.00 92.88 887 THR A C 1
ATOM 6846 O O . THR A 1 887 ? 8.356 -10.487 -35.222 1.00 92.88 887 THR A O 1
ATOM 6849 N N . PRO A 1 888 ? 6.353 -9.462 -35.332 1.00 90.62 888 PRO A N 1
ATOM 6850 C CA . PRO A 1 888 ? 5.593 -10.664 -35.009 1.00 90.62 888 PRO A CA 1
ATOM 6851 C C . PRO A 1 888 ? 5.800 -11.765 -36.055 1.00 90.62 888 PRO A C 1
ATOM 6853 O O . PRO A 1 888 ? 5.934 -11.490 -37.251 1.00 90.62 888 PRO A O 1
ATOM 6856 N N . ARG A 1 889 ? 5.818 -13.014 -35.601 1.00 87.75 889 ARG A N 1
ATOM 6857 C CA . ARG A 1 889 ? 5.803 -14.226 -36.423 1.00 87.75 889 ARG A CA 1
ATOM 6858 C C . ARG A 1 889 ? 4.365 -14.743 -36.456 1.00 87.75 889 ARG A C 1
ATOM 6860 O O . ARG A 1 889 ? 3.730 -14.859 -35.412 1.00 87.75 889 ARG A O 1
ATOM 6867 N N . GLY A 1 890 ? 3.821 -14.942 -37.654 1.00 60.31 890 GLY A N 1
ATOM 6868 C CA . GLY A 1 890 ? 2.397 -15.233 -37.854 1.00 60.31 890 GLY A CA 1
ATOM 6869 C C . GLY A 1 890 ? 2.039 -16.720 -37.764 1.00 60.31 890 GLY A C 1
ATOM 6870 O O . GLY A 1 890 ? 2.808 -17.565 -38.210 1.00 60.31 890 GLY A O 1
ATOM 6871 N N . GLU A 1 891 ? 0.850 -16.983 -37.208 1.00 53.94 891 GLU A N 1
ATOM 6872 C CA . GLU A 1 891 ? 0.165 -18.270 -36.978 1.00 53.94 891 GLU A CA 1
ATOM 6873 C C . GLU A 1 891 ? -0.088 -19.114 -38.261 1.00 53.94 891 GLU A C 1
ATOM 6875 O O . GLU A 1 891 ? -0.125 -18.564 -39.361 1.00 53.94 891 GLU A O 1
ATOM 6880 N N . PHE A 1 892 ? -0.346 -20.429 -38.076 1.00 36.38 892 PHE A N 1
ATOM 6881 C CA . PHE A 1 892 ? -0.490 -21.584 -39.014 1.00 36.38 892 PHE A CA 1
ATOM 6882 C C . PHE A 1 892 ? 0.812 -22.383 -39.275 1.00 36.38 892 PHE A C 1
ATOM 6884 O O . PHE A 1 892 ? 1.758 -21.859 -39.850 1.00 36.38 892 PHE A O 1
ATOM 6891 N N . ARG A 1 893 ? 0.938 -23.680 -38.939 1.00 32.34 893 ARG A N 1
ATOM 6892 C CA . ARG A 1 893 ? -0.032 -24.794 -38.852 1.00 32.34 893 ARG A CA 1
ATOM 6893 C C . ARG A 1 893 ? 0.217 -25.716 -37.644 1.00 32.34 893 ARG A C 1
ATOM 6895 O O . ARG A 1 893 ? 1.362 -25.872 -37.228 1.00 32.34 893 ARG A O 1
ATOM 6902 N N . GLU A 1 894 ? -0.879 -26.331 -37.188 1.00 29.83 894 GLU A N 1
ATOM 6903 C CA . GLU A 1 894 ? -0.941 -27.640 -36.506 1.00 29.83 894 GLU A CA 1
ATOM 6904 C C . GLU A 1 894 ? -0.062 -28.721 -37.153 1.00 29.83 894 GLU A C 1
ATOM 6906 O O . GLU A 1 894 ? 0.087 -28.702 -38.403 1.00 29.83 894 GLU A O 1
#

Solvent-accessible surface area (backbone atoms only — not comparable to full-atom values): 47292 Å² total; per-residue (Å²): 131,72,68,27,29,41,35,32,54,39,81,77,60,49,58,49,48,38,51,78,50,70,44,82,48,46,82,47,82,52,21,36,34,29,29,48,70,6,33,39,37,39,38,32,67,38,54,83,90,58,79,56,76,35,35,36,40,35,37,32,32,27,29,36,63,52,86,96,40,52,42,44,30,24,26,31,32,30,31,69,83,37,79,64,45,70,69,46,54,64,78,60,59,100,59,73,40,81,47,64,40,65,41,55,31,88,50,58,54,73,32,78,39,42,38,37,44,31,22,32,77,83,25,79,24,32,27,36,35,28,34,40,38,47,45,78,60,89,77,88,88,67,64,91,54,59,82,64,44,73,80,48,73,55,38,38,40,33,24,49,26,32,34,26,53,78,93,55,89,63,76,39,84,45,55,50,35,38,42,34,66,42,51,86,74,84,66,61,66,38,33,44,32,39,28,24,73,74,58,24,35,38,41,38,36,40,45,97,83,61,49,36,37,45,39,36,35,31,43,59,88,62,56,62,29,40,31,38,34,40,58,72,50,73,44,62,62,86,45,72,65,58,53,74,70,38,46,35,22,51,26,41,40,40,52,88,83,82,64,76,49,84,38,54,53,38,38,44,33,73,43,58,67,62,42,62,68,35,32,43,36,41,28,32,86,83,50,32,35,40,38,39,36,50,36,84,42,77,66,57,79,84,39,51,48,48,87,38,50,74,46,66,46,52,78,49,54,38,62,93,79,65,20,28,55,72,36,20,74,44,97,59,97,49,29,22,35,28,65,36,40,43,48,39,40,38,40,34,35,77,57,63,47,34,62,12,17,39,33,45,18,33,36,85,82,65,71,35,19,27,67,16,23,36,38,36,29,37,13,80,80,74,77,64,74,44,84,68,46,74,45,71,83,47,82,71,90,50,65,62,36,75,47,52,44,68,47,82,51,87,63,62,28,28,24,39,35,45,39,32,71,28,35,56,79,37,69,30,33,38,31,16,30,51,43,38,15,46,50,62,55,64,47,58,23,32,46,40,34,36,23,51,56,97,52,71,76,22,43,28,37,29,40,47,51,78,81,74,68,74,76,81,66,71,72,73,71,43,57,40,37,68,46,33,45,56,54,49,39,55,49,25,49,52,48,73,67,66,57,50,74,76,77,42,64,86,62,48,70,69,34,61,74,67,42,38,53,55,44,72,38,41,50,71,67,50,50,49,52,34,26,63,73,71,72,48,81,69,28,52,34,52,49,18,38,32,43,37,19,35,22,39,48,56,72,33,100,49,36,46,28,37,36,29,59,87,66,45,35,45,25,52,78,66,38,48,66,60,39,49,55,75,67,62,61,94,64,100,81,70,86,62,66,66,51,55,74,57,19,33,31,47,47,68,43,36,70,64,40,43,38,35,35,34,83,87,46,61,45,98,87,50,23,26,27,21,34,44,36,35,72,94,48,92,51,79,45,72,84,25,68,20,51,39,51,45,51,51,50,41,44,47,53,47,53,59,67,37,36,63,51,55,71,55,54,61,76,63,46,40,62,49,28,34,51,50,18,48,53,30,27,34,56,19,40,44,72,60,14,40,54,32,10,48,53,8,32,77,64,67,21,24,55,12,41,48,48,33,51,60,57,46,32,33,74,43,48,78,58,32,30,60,48,42,50,61,58,33,68,58,30,69,64,26,45,63,63,60,34,62,69,56,40,44,38,44,54,49,37,39,30,36,39,27,56,42,70,70,62,88,78,75,89,81,73,62,64,64,62,46,52,73,42,53,87,61,54,52,92,86,55,58,82,39,73,46,97,70,76,70,56,95,88,59,82,85,74,91,83,75,56,71,68,58,37,37,53,34,32,56,63,48,77,54,59,80,74,88,59,50,74,71,50,45,53,34,51,54,50,20,40,62,29,25,77,70,69,37,31,69,62,16,39,52,42,45,61,72,42,49,42,76,57,70,55,95,44,97,86,42,73,63,75,56,60,57,76,40,42,67,64,29,61,86,42,50,42,66,70,50,33,41,45,62,46,47,47,43,41,67,88,87,79,135

Secondary structure (DSSP, 8-state):
---EEEE-SSSSPEESSEEEEEES-EEETTEEEE-TT-EEEEEEEE-TT---SEEEEEEEEEEPPBTTB----EEEEEETTEEEEEEEEPPP-SS-EEEEEEEEGGG--SEEEEEEEEE-TT--S-EEEEEEEEEE-SS--SSSSHHHHTTTTTEEEEEEEEEE-TT-S--EEEEEEEEEEE-SS----SEEEEEETTS-EEEEEE-TTSSEEEEEEE-TT--EEEEEEEEEEEEETT-HHHHHH-EEEEEEEE-SSS-EEEEEEEEEEEESSSSPEEEEEEE-TTS-EEEEEEEP-PPPTTTB-GGGEEEEEESS-BGGGTB-GGGGGS-SS--EEEESS-EEEEEEEEEEE---EEEEE--SS-GGGSEEEEEEEEESSSSS-EEEEEE-S---SSTT-EEEEE----S-EEEEEEEEEEESSSSEEEESEEEEESSPPPP-EEEEEEE-TTS--EEEEEEE-------S--PPPP-SHHHHHHHHHHHHHHHHHH--TTTTTTS-HHHHHHT--B-PPPPHHHHHHHHHHHTSPPPHHHHHHHHH-SSEEEEETTEEEEPPTTT-EEHHHH-HHHHHHHH----S--STHHHHTT-EE-EEEESSEEEEEEEEEE-TTSPEEEEEEETTEEEE-PPBSSHHHHHHHHHHHHHHHSHHHHHH-----HHHHHHHHHHHHHTT-HHHHHHHHHHHHHTT-HHHHHHHHHHHHTT-SSSHHHHIIIIITT-HHHHHHH-HHHIIIIIHHHHHHHHHHS--S-TTSSHHHHHHHGGGSPTT-HHHH-SS---TTSPPPTT--HHHHHHHHHTPPPPPPP--HHHHHHHHHHHHHHTTT-HHHHHHHHHHHGGG---SSTT-SS-THHHH-GGGTTT--HHHHHHHHHSPPPP---